Protein AF-A0A9N8ZPD8-F1 (afdb_monomer)

Radius of gyration: 42.62 Å; Cα contacts (8 Å, |Δi|>4): 1650; chains: 1; bounding box: 113×105×129 Å

Foldseek 3Di:
DDDDDDDDDDDDDDDPVVVVVVVVVVVVVPPPPPPPPWDKDKQKDFFPDFQKDWQDKDADQQGWIKTKIFHDPDPQDTAQKIWIWIQGPVRDTQIDIDGDPDDPPFAGAHWDWADAPPFKIWIKGWGDPDPQKIWIWIWIAGNNGDTADIDTPDMANHRWAWDWAAAPPRQLGIKTWDAHPQFHWIKIFRWGADPVRRDIDTPAIDIDAAPPRFTFNEKAKHYALQRWIKIKTFTWHDDDDPDDPDVWFRKTFIWMWIGHSPDRDIDHIFTQDIDDIQWPDKDWQHKDQDLLQAAIKTWIWIDRPQFTDIWIWGDHPQDSYTPPDTLLAPDGGDGQFDHKDAFNLFWIKTWHWDDDPNAIWTQWIWTAGSSNHTDDTGGDPDTASDKDAHPLFQKIWGWDDDRGMIMIIITHDDGNLPACSLQSFSFWHAKVVGAAAEDAQLDFKIKTFGPAAKDAFDWKKWKWWDPPPDIATFWMDQVVPVVAWDADPRNGMIMGTDGSLRRHAAFIKMAMWTRFQSIAGPVRRRTGNIGDPPRRMYHYHQDDPDLPFDAKFKKKFKFDQVLQVVLVPDDLVVNQVLQLVLLQLLCSQSVHDSVQKGKDSDWDWDADPNRTMIMIMIIGGTDPDSSGHGRVSSLVSQQRCLLPVVTGCLCVDPRSVRTHNVRRMGTDDDPCVVCVVVVVVVVVVVVVLVVQLVVCCVVDVPAPSCLSVVLVVLVVVLVVLVCCLVPVLVVDVVCNVVSVVVNVVLLVVQLVVLVVVLVVCCVPDPVSVVCCVVVVVVSVVLSNSSSSPVCSCVSVDDDDD

Nearest PDB structures (foldseek):
  7pqh-assembly1_J  TM=4.451E-01  e=3.833E-07  Saccharomyces cerevisiae
  6q0w-assembly1_B  TM=5.267E-01  e=8.442E+00  Homo sapiens
  6q0r-assembly1_B  TM=5.280E-01  e=9.338E+00  Homo sapiens
  6czi-assembly2_B  TM=2.881E-01  e=3.076E+00  synthetic construct
  6ohh-assembly1_A  TM=2.355E-01  e=6.559E+00  synthetic construct

Structure (mmCIF, N/CA/C/O backbone):
data_AF-A0A9N8ZPD8-F1
#
_entry.id   AF-A0A9N8ZPD8-F1
#
loop_
_atom_site.group_PDB
_atom_site.id
_atom_site.type_symbol
_atom_site.label_atom_id
_atom_site.label_alt_id
_atom_site.label_comp_id
_atom_site.label_asym_id
_atom_site.label_entity_id
_atom_site.label_seq_id
_atom_site.pdbx_PDB_ins_code
_atom_site.Cartn_x
_atom_site.Cartn_y
_atom_site.Cartn_z
_atom_site.occupancy
_atom_site.B_iso_or_equiv
_atom_site.auth_seq_id
_atom_site.auth_comp_id
_atom_site.auth_asym_id
_atom_site.auth_atom_id
_atom_site.pdbx_PDB_model_num
ATOM 1 N N . MET A 1 1 ? 11.590 -72.892 -20.351 1.00 36.62 1 MET A N 1
ATOM 2 C CA . MET A 1 1 ? 12.480 -73.620 -19.419 1.00 36.62 1 MET A CA 1
ATOM 3 C C . MET A 1 1 ? 12.242 -73.082 -18.014 1.00 36.62 1 MET A C 1
ATOM 5 O O . MET A 1 1 ? 12.591 -71.943 -17.748 1.00 36.62 1 MET A O 1
ATOM 9 N N . ARG A 1 2 ? 11.547 -73.841 -17.159 1.00 30.34 2 ARG A N 1
ATOM 10 C CA . ARG A 1 2 ? 11.291 -73.515 -15.745 1.00 30.34 2 ARG A CA 1
ATOM 11 C C . ARG A 1 2 ? 12.077 -74.508 -14.894 1.00 30.34 2 ARG A C 1
ATOM 13 O O . ARG A 1 2 ? 11.834 -75.702 -15.029 1.00 30.34 2 ARG A O 1
ATOM 20 N N . VAL A 1 3 ? 12.937 -74.022 -14.001 1.00 26.94 3 VAL A N 1
ATOM 21 C CA . VAL A 1 3 ? 13.451 -74.791 -12.859 1.00 26.94 3 VAL A CA 1
ATOM 22 C C . VAL A 1 3 ? 13.359 -73.920 -11.604 1.00 26.94 3 VAL A C 1
ATOM 24 O O . VAL A 1 3 ? 13.645 -72.727 -11.633 1.00 26.94 3 VAL A O 1
ATOM 27 N N . ARG A 1 4 ? 12.848 -74.564 -10.551 1.00 30.64 4 ARG A N 1
ATOM 28 C CA . ARG A 1 4 ? 12.542 -74.105 -9.189 1.00 30.64 4 ARG A CA 1
ATOM 29 C C . ARG A 1 4 ? 13.789 -73.694 -8.403 1.00 30.64 4 ARG A C 1
ATOM 31 O O . ARG A 1 4 ? 14.837 -74.294 -8.598 1.00 30.64 4 ARG A O 1
ATOM 38 N N . LEU A 1 5 ? 13.588 -72.882 -7.363 1.00 25.75 5 LEU A N 1
ATOM 39 C CA . LEU A 1 5 ? 14.094 -73.189 -6.018 1.00 25.75 5 LEU A CA 1
ATOM 40 C C . LEU A 1 5 ? 13.160 -72.600 -4.947 1.00 25.75 5 LEU A C 1
ATOM 42 O O . LEU A 1 5 ? 12.393 -71.676 -5.200 1.00 25.75 5 LEU A O 1
ATOM 46 N N . SER A 1 6 ? 13.126 -73.290 -3.816 1.00 31.28 6 SER A N 1
ATOM 47 C CA . SER A 1 6 ? 11.988 -73.542 -2.931 1.00 31.28 6 SER A CA 1
ATOM 48 C C . SER A 1 6 ? 11.927 -72.664 -1.677 1.00 31.28 6 SER A C 1
ATOM 50 O O . SER A 1 6 ? 12.932 -72.130 -1.222 1.00 31.28 6 SER A O 1
ATOM 52 N N . ARG A 1 7 ? 10.712 -72.593 -1.111 1.00 28.14 7 ARG A N 1
ATOM 53 C CA . ARG A 1 7 ? 10.342 -72.029 0.198 1.00 28.14 7 ARG A CA 1
ATOM 54 C C . ARG A 1 7 ? 11.253 -72.503 1.339 1.00 28.14 7 ARG A C 1
ATOM 56 O O . ARG A 1 7 ? 11.492 -73.701 1.462 1.00 28.14 7 ARG A O 1
ATOM 63 N N . LEU A 1 8 ? 11.603 -71.573 2.228 1.00 26.20 8 LEU A N 1
ATOM 64 C CA . LEU A 1 8 ? 11.909 -71.836 3.635 1.00 26.20 8 LEU A CA 1
ATOM 65 C C . LEU A 1 8 ? 10.816 -71.161 4.476 1.00 26.20 8 LEU A C 1
ATOM 67 O O . LEU A 1 8 ? 10.608 -69.953 4.368 1.00 26.20 8 LEU A O 1
ATOM 71 N N . GLU A 1 9 ? 10.094 -71.954 5.263 1.00 33.19 9 GLU A N 1
ATOM 72 C CA . GLU A 1 9 ? 9.182 -71.479 6.304 1.00 33.19 9 GLU A CA 1
ATOM 73 C C . GLU A 1 9 ? 9.997 -71.075 7.541 1.00 33.19 9 GLU A C 1
ATOM 75 O O . GLU A 1 9 ? 10.850 -71.831 8.005 1.00 33.19 9 GLU A O 1
ATOM 80 N N . LEU A 1 10 ? 9.723 -69.888 8.083 1.00 30.73 10 LEU A N 1
ATOM 81 C CA . LEU A 1 10 ? 10.170 -69.442 9.402 1.00 30.73 10 LEU A CA 1
ATOM 82 C C . LEU A 1 10 ? 8.916 -69.117 10.220 1.00 30.73 10 LEU A C 1
ATOM 84 O O . LEU A 1 10 ? 8.065 -68.345 9.778 1.00 30.73 10 LEU A O 1
ATOM 88 N N . GLY A 1 11 ? 8.793 -69.777 11.376 1.00 37.62 11 GLY A N 1
ATOM 89 C CA . GLY A 1 11 ? 7.694 -69.640 12.335 1.00 37.62 11 GLY A CA 1
ATOM 90 C C . GLY A 1 11 ? 7.601 -68.253 12.991 1.00 37.62 11 GLY A C 1
ATOM 91 O O . GLY A 1 11 ? 8.403 -67.364 12.702 1.00 37.62 11 GLY A O 1
ATOM 92 N N . PRO A 1 12 ? 6.603 -68.038 13.866 1.00 41.62 12 PRO A N 1
ATOM 93 C CA . PRO A 1 12 ? 6.151 -66.701 14.227 1.00 41.62 12 PRO A CA 1
ATOM 94 C C . PRO A 1 12 ? 7.115 -66.028 15.215 1.00 41.62 12 PRO A C 1
ATOM 96 O O . PRO A 1 12 ? 7.472 -66.646 16.222 1.00 41.62 12 PRO A O 1
ATOM 99 N N . PRO A 1 13 ? 7.488 -64.749 15.018 1.00 40.81 13 PRO A N 1
ATOM 100 C CA . PRO A 1 13 ? 8.072 -63.967 16.088 1.00 40.81 13 PRO A CA 1
ATOM 101 C C . PRO A 1 13 ? 6.948 -63.538 17.033 1.00 40.81 13 PRO A C 1
ATOM 103 O O . PRO A 1 13 ? 6.089 -62.709 16.736 1.00 40.81 13 PRO A O 1
ATOM 106 N N . SER A 1 14 ? 6.986 -64.217 18.169 1.00 47.78 14 SER A N 1
ATOM 107 C CA . SER A 1 14 ? 6.276 -64.017 19.417 1.00 47.78 14 SER A CA 1
ATOM 108 C C . SER A 1 14 ? 6.206 -62.558 19.871 1.00 47.78 14 SER A C 1
ATOM 110 O O . SER A 1 14 ? 7.134 -61.784 19.651 1.00 47.78 14 SER A O 1
ATOM 112 N N . LEU A 1 15 ? 5.089 -62.255 20.547 1.00 49.75 15 LEU A N 1
ATOM 113 C CA . LEU A 1 15 ? 4.798 -61.308 21.643 1.00 49.75 15 LEU A CA 1
ATOM 114 C C . LEU A 1 15 ? 5.617 -60.008 21.786 1.00 49.75 15 LEU A C 1
ATOM 116 O O . LEU A 1 15 ? 5.052 -58.963 22.088 1.00 49.75 15 LEU A O 1
ATOM 120 N N . PHE A 1 16 ? 6.927 -60.053 21.586 1.00 46.94 16 PHE A N 1
ATOM 121 C CA . PHE A 1 16 ? 7.854 -58.937 21.682 1.00 46.94 16 PHE A CA 1
ATOM 122 C C . PHE A 1 16 ? 7.526 -57.822 20.683 1.00 46.94 16 PHE A C 1
ATOM 124 O O . PHE A 1 16 ? 7.491 -56.659 21.071 1.00 46.94 16 PHE A O 1
ATOM 131 N N . PHE A 1 17 ? 7.192 -58.162 19.431 1.00 49.16 17 PHE A N 1
ATOM 132 C CA . PHE A 1 17 ? 6.777 -57.165 18.432 1.00 49.16 17 PHE A CA 1
ATOM 133 C C . PHE A 1 17 ? 5.421 -56.538 18.762 1.00 49.16 17 PHE A C 1
ATOM 135 O O . PHE A 1 17 ? 5.242 -55.340 18.571 1.00 49.16 17 PHE A O 1
ATOM 142 N N . SER A 1 18 ? 4.484 -57.314 19.311 1.00 52.94 18 SER A N 1
ATOM 143 C CA . SER A 1 18 ? 3.179 -56.802 19.739 1.00 52.94 18 SER A CA 1
ATOM 144 C C . SER A 1 18 ? 3.307 -55.872 20.946 1.00 52.94 18 SER A C 1
ATOM 146 O O . SER A 1 18 ? 2.656 -54.834 20.979 1.00 52.94 18 SER A O 1
ATOM 148 N N . ILE A 1 19 ? 4.187 -56.190 21.901 1.00 55.28 19 ILE A N 1
ATOM 149 C CA . ILE A 1 19 ? 4.469 -55.323 23.052 1.00 55.28 19 ILE A CA 1
ATOM 150 C C . ILE A 1 19 ? 5.167 -54.040 22.594 1.00 55.28 19 ILE A C 1
ATOM 152 O O . ILE A 1 19 ? 4.773 -52.972 23.042 1.00 55.28 19 ILE A O 1
ATOM 156 N N . LEU A 1 20 ? 6.121 -54.114 21.657 1.00 48.66 20 LEU A N 1
ATOM 157 C CA . LEU A 1 20 ? 6.796 -52.929 21.112 1.00 48.66 20 LEU A CA 1
ATOM 158 C C . LEU A 1 20 ? 5.846 -52.026 20.315 1.00 48.66 20 LEU A C 1
ATOM 160 O O . LEU A 1 20 ? 5.949 -50.807 20.384 1.00 48.66 20 LEU A O 1
ATOM 164 N N . PHE A 1 21 ? 4.891 -52.609 19.587 1.00 54.03 21 PHE A N 1
ATOM 165 C CA . PHE A 1 21 ? 3.888 -51.843 18.846 1.00 54.03 21 PHE A CA 1
ATOM 166 C C . PHE A 1 21 ? 2.855 -51.203 19.781 1.00 54.03 21 PHE A C 1
ATOM 168 O O . PHE A 1 21 ? 2.444 -50.070 19.553 1.00 54.03 21 PHE A O 1
ATOM 175 N N . ILE A 1 22 ? 2.472 -51.890 20.863 1.00 54.09 22 ILE A N 1
ATOM 176 C CA . ILE A 1 22 ? 1.556 -51.359 21.881 1.00 54.09 22 ILE A CA 1
ATOM 177 C C . ILE A 1 22 ? 2.241 -50.275 22.723 1.00 54.09 22 ILE A C 1
ATOM 179 O O . ILE A 1 22 ? 1.609 -49.262 23.004 1.00 54.09 22 ILE A O 1
ATOM 183 N N . THR A 1 23 ? 3.525 -50.411 23.073 1.00 52.28 23 THR A N 1
ATOM 184 C CA . THR A 1 23 ? 4.271 -49.351 23.775 1.00 52.28 23 THR A CA 1
ATOM 185 C C . THR A 1 23 ? 4.553 -48.154 22.871 1.00 52.28 23 THR A C 1
ATOM 187 O O . THR A 1 23 ? 4.427 -47.022 23.330 1.00 52.28 23 THR A O 1
ATOM 190 N N . PHE A 1 24 ? 4.831 -48.369 21.580 1.00 46.12 24 PHE A N 1
ATOM 191 C CA . PHE A 1 24 ? 4.971 -47.284 20.605 1.00 46.12 24 PHE A CA 1
ATOM 192 C C . PHE A 1 24 ? 3.630 -46.566 20.360 1.00 46.12 24 PHE A C 1
ATOM 194 O O . PHE A 1 24 ? 3.577 -45.337 20.368 1.00 46.12 24 PHE A O 1
ATOM 201 N N . ALA A 1 25 ? 2.520 -47.305 20.261 1.00 49.53 25 ALA A N 1
ATOM 202 C CA . ALA A 1 25 ? 1.178 -46.732 20.144 1.00 49.53 25 ALA A CA 1
ATOM 203 C C . ALA A 1 25 ? 0.731 -46.002 21.426 1.00 49.53 25 ALA A C 1
ATOM 205 O O . ALA A 1 25 ? 0.172 -44.915 21.335 1.00 49.53 25 ALA A O 1
ATOM 206 N N . LEU A 1 26 ? 1.033 -46.526 22.620 1.00 43.75 26 LEU A N 1
ATOM 207 C CA . LEU A 1 26 ? 0.770 -45.834 23.890 1.00 43.75 26 LEU A CA 1
ATOM 208 C C . LEU A 1 26 ? 1.655 -44.592 24.063 1.00 43.75 26 LEU A C 1
ATOM 210 O O . LEU A 1 26 ? 1.178 -43.595 24.595 1.00 43.75 26 LEU A O 1
ATOM 214 N N . SER A 1 27 ? 2.892 -44.589 23.549 1.00 39.44 27 SER A N 1
ATOM 215 C CA . SER A 1 27 ? 3.738 -43.384 23.545 1.00 39.44 27 SER A CA 1
ATOM 216 C C . SER A 1 27 ? 3.242 -42.288 22.594 1.00 39.44 27 SER A C 1
ATOM 218 O O . SER A 1 27 ? 3.493 -41.115 22.843 1.00 39.44 27 SER A O 1
ATOM 220 N N . LEU A 1 28 ? 2.467 -42.644 21.561 1.00 40.84 28 LEU A N 1
ATOM 221 C CA . LEU A 1 28 ? 1.775 -41.682 20.693 1.00 40.84 28 LEU A CA 1
ATOM 222 C C . LEU A 1 28 ? 0.504 -41.096 21.341 1.00 40.84 28 LEU A C 1
ATOM 224 O O . LEU A 1 28 ? 0.082 -40.011 20.954 1.00 40.84 28 LEU A O 1
ATOM 228 N N . PHE A 1 29 ? -0.076 -41.766 22.347 1.00 41.91 29 PHE A N 1
ATOM 229 C CA . PHE A 1 29 ? -1.238 -41.280 23.113 1.00 41.91 29 PHE A CA 1
ATOM 230 C C . PHE A 1 29 ? -0.878 -40.589 24.439 1.00 41.91 29 PHE A C 1
ATOM 232 O O . PHE A 1 29 ? -1.744 -39.970 25.054 1.00 41.91 29 PHE A O 1
ATOM 239 N N . ILE A 1 30 ? 0.391 -40.636 24.859 1.00 35.25 30 ILE A N 1
ATOM 240 C CA . ILE A 1 30 ? 0.944 -39.835 25.964 1.00 35.25 30 ILE A CA 1
ATOM 241 C C . ILE A 1 30 ? 1.937 -38.824 25.378 1.00 35.25 30 ILE A C 1
ATOM 243 O O . ILE A 1 30 ? 3.086 -38.716 25.792 1.00 35.25 30 ILE A O 1
ATOM 247 N N . ILE A 1 31 ? 1.493 -38.061 24.384 1.00 34.91 31 ILE A N 1
ATOM 248 C CA . ILE A 1 31 ? 1.973 -36.690 24.271 1.00 34.91 31 ILE A CA 1
ATOM 249 C C . ILE A 1 31 ? 0.993 -35.927 25.160 1.00 34.91 31 ILE A C 1
ATOM 251 O O . ILE A 1 31 ? -0.181 -35.842 24.789 1.00 34.91 31 ILE A O 1
ATOM 255 N N . PRO A 1 32 ? 1.393 -35.419 26.344 1.00 31.58 32 PRO A N 1
ATOM 256 C CA . PRO A 1 32 ? 0.603 -34.361 26.942 1.00 31.58 32 PRO A CA 1
ATOM 257 C C . PRO A 1 32 ? 0.489 -33.327 25.834 1.00 31.58 32 PRO A C 1
ATOM 259 O O . PRO A 1 32 ? 1.522 -32.892 25.322 1.00 31.58 32 PRO A O 1
ATOM 262 N N . SER A 1 33 ? -0.734 -32.999 25.406 1.00 32.78 33 SER A N 1
ATOM 263 C CA . SER A 1 33 ? -0.960 -31.769 24.666 1.00 32.78 33 SER A CA 1
ATOM 264 C C . SER A 1 33 ? -0.188 -30.721 25.442 1.00 32.78 33 SER A C 1
ATOM 266 O O . SER A 1 33 ? -0.536 -30.436 26.589 1.00 32.78 33 SER A O 1
ATOM 268 N N . ALA A 1 34 ? 0.938 -30.279 24.889 1.00 32.41 34 ALA A N 1
ATOM 269 C CA . ALA A 1 34 ? 1.676 -29.190 25.464 1.00 32.41 34 ALA A CA 1
ATOM 270 C C . ALA A 1 34 ? 0.713 -28.019 25.315 1.00 32.41 34 ALA A C 1
ATOM 272 O O . ALA A 1 34 ? 0.643 -27.392 24.261 1.00 32.41 34 ALA A O 1
ATOM 273 N N . GLU A 1 35 ? -0.114 -27.790 26.338 1.00 33.53 35 GLU A N 1
ATOM 274 C CA . GLU A 1 35 ? -0.569 -26.455 26.654 1.00 33.53 35 GLU A CA 1
ATOM 275 C C . GLU A 1 35 ? 0.721 -25.657 26.659 1.00 33.53 35 GLU A C 1
ATOM 277 O O . GLU A 1 35 ? 1.582 -25.848 27.523 1.00 33.53 35 GLU A O 1
ATOM 282 N N . ALA A 1 36 ? 0.935 -24.900 25.583 1.00 32.44 36 ALA A N 1
ATOM 283 C CA . ALA A 1 36 ? 2.053 -23.998 25.488 1.00 32.44 36 ALA A CA 1
ATOM 284 C C . ALA A 1 36 ? 1.974 -23.146 26.751 1.00 32.44 36 ALA A C 1
ATOM 286 O O . ALA A 1 36 ? 1.041 -22.358 26.898 1.00 32.44 36 ALA A O 1
ATOM 287 N N . GLN A 1 37 ? 2.887 -23.373 27.698 1.00 34.31 37 GLN A N 1
ATOM 288 C CA . GLN A 1 37 ? 3.014 -22.512 28.859 1.00 34.31 37 GLN A CA 1
ATOM 289 C C . GLN A 1 37 ? 3.283 -21.117 28.303 1.00 34.31 37 GLN A C 1
ATOM 291 O O . GLN A 1 37 ? 4.352 -20.833 27.763 1.00 34.31 37 GLN A O 1
ATOM 296 N N . SER A 1 38 ? 2.252 -20.278 28.332 1.00 46.00 38 SER A N 1
ATOM 297 C CA . SER A 1 38 ? 2.315 -18.900 27.883 1.00 46.00 38 SER A CA 1
ATOM 298 C C . SER A 1 38 ? 3.192 -18.151 28.878 1.00 46.00 38 SER A C 1
ATOM 300 O O . SER A 1 38 ? 2.775 -17.903 30.010 1.00 46.00 38 SER A O 1
ATOM 302 N N . TYR A 1 39 ? 4.421 -17.831 28.488 1.00 53.97 39 TYR A N 1
ATOM 303 C CA . TYR A 1 39 ? 5.258 -16.939 29.276 1.00 53.97 39 TYR A CA 1
ATOM 304 C C . TYR A 1 39 ? 4.695 -15.520 29.171 1.00 53.97 39 TYR A C 1
ATOM 306 O O . TYR A 1 39 ? 4.572 -14.985 28.067 1.00 53.97 39 TYR A O 1
ATOM 314 N N . ASP A 1 40 ? 4.368 -14.918 30.314 1.00 65.44 40 ASP A N 1
ATOM 315 C CA . ASP A 1 40 ? 4.117 -13.481 30.393 1.00 65.44 40 ASP A CA 1
ATOM 316 C C . ASP A 1 40 ? 5.395 -12.748 29.989 1.00 65.44 40 ASP A C 1
ATOM 318 O O . ASP A 1 40 ? 6.450 -12.920 30.606 1.00 65.44 40 ASP A O 1
ATOM 322 N N . TYR A 1 41 ? 5.312 -11.924 28.948 1.00 82.31 41 TYR A N 1
ATOM 323 C CA . TYR A 1 41 ? 6.420 -11.056 28.581 1.00 82.31 41 TYR A CA 1
ATOM 324 C C . TYR A 1 41 ? 6.251 -9.713 29.287 1.00 82.31 41 TYR A C 1
ATOM 326 O O . TYR A 1 41 ? 5.265 -9.006 29.062 1.00 82.31 41 TYR A O 1
ATOM 334 N N . LYS A 1 42 ? 7.217 -9.372 30.145 1.00 87.06 42 LYS A N 1
ATOM 335 C CA . LYS A 1 42 ? 7.232 -8.142 30.942 1.00 87.06 42 LYS A CA 1
ATOM 336 C C . LYS A 1 42 ? 8.406 -7.262 30.529 1.00 87.06 42 LYS A C 1
ATOM 338 O O . LYS A 1 42 ? 9.562 -7.619 30.745 1.00 87.06 42 LYS A O 1
ATOM 343 N N . LEU A 1 43 ? 8.097 -6.094 29.971 1.00 88.06 43 LEU A N 1
ATOM 344 C CA . LEU A 1 43 ? 9.066 -5.033 29.706 1.00 88.06 43 LEU A CA 1
ATOM 345 C C . LEU A 1 43 ? 8.998 -4.006 30.835 1.00 88.06 43 LEU A C 1
ATOM 347 O O . LEU A 1 43 ? 7.949 -3.394 31.018 1.00 88.06 43 LEU A O 1
ATOM 351 N N . THR A 1 44 ? 10.106 -3.780 31.538 1.00 89.00 44 THR A N 1
ATOM 352 C CA . THR A 1 44 ? 10.208 -2.776 32.610 1.00 89.00 44 THR A CA 1
ATOM 353 C C . THR A 1 44 ? 11.038 -1.579 32.152 1.00 89.00 44 THR A C 1
ATOM 355 O O . THR A 1 44 ? 12.108 -1.750 31.569 1.00 89.00 44 THR A O 1
ATOM 358 N N . HIS A 1 45 ? 10.576 -0.366 32.453 1.00 88.06 45 HIS A N 1
ATOM 359 C CA . HIS A 1 45 ? 11.279 0.882 32.171 1.00 88.06 45 HIS A CA 1
ATOM 360 C C . HIS A 1 45 ? 11.354 1.762 33.423 1.00 88.06 45 HIS A C 1
ATOM 362 O O . HIS A 1 45 ? 10.353 1.986 34.107 1.00 88.06 45 HIS A O 1
ATOM 368 N N . ASN A 1 46 ? 12.549 2.281 33.707 1.00 88.38 46 ASN A N 1
ATOM 369 C CA . ASN A 1 46 ? 12.770 3.213 34.810 1.00 88.38 46 ASN A CA 1
ATOM 370 C C . ASN A 1 46 ? 12.409 4.625 34.366 1.00 88.38 46 ASN A C 1
ATOM 372 O O . ASN A 1 46 ? 12.970 5.138 33.398 1.00 88.38 46 ASN A O 1
ATOM 376 N N . GLU A 1 47 ? 11.491 5.257 35.087 1.00 87.88 47 GLU A N 1
ATOM 377 C CA . GLU A 1 47 ? 10.963 6.557 34.707 1.00 87.88 47 GLU A CA 1
ATOM 378 C C . GLU A 1 47 ? 11.742 7.667 35.436 1.00 87.88 47 GLU A C 1
ATOM 380 O O . GLU A 1 47 ? 11.727 7.716 36.668 1.00 87.88 47 GLU A O 1
ATOM 385 N N . PRO A 1 48 ? 12.426 8.584 34.722 1.00 84.56 48 PRO A N 1
ATOM 386 C CA . PRO A 1 48 ? 13.207 9.650 35.358 1.00 84.56 48 PRO A CA 1
ATOM 387 C C . PRO A 1 48 ? 12.349 10.631 36.168 1.00 84.56 48 PRO A C 1
ATOM 389 O O . PRO A 1 48 ? 12.860 11.311 37.055 1.00 84.56 48 PRO A O 1
ATOM 392 N N . THR A 1 49 ? 11.052 10.739 35.860 1.00 83.69 49 THR A N 1
ATOM 393 C CA . THR A 1 49 ? 10.117 11.615 36.575 1.00 83.69 49 THR A CA 1
ATOM 394 C C . THR A 1 49 ? 9.205 10.797 37.484 1.00 83.69 49 THR A C 1
ATOM 396 O O . THR A 1 49 ? 8.450 9.949 37.019 1.00 83.69 49 THR A O 1
ATOM 399 N N . THR A 1 50 ? 9.211 11.092 38.782 1.00 84.69 50 THR A N 1
ATOM 400 C CA . THR A 1 50 ? 8.350 10.408 39.755 1.00 84.69 50 THR A CA 1
ATOM 401 C C . THR A 1 50 ? 6.925 10.971 39.777 1.00 84.69 50 THR A C 1
ATOM 403 O O . THR A 1 50 ? 6.681 12.145 39.473 1.00 84.69 50 THR A O 1
ATOM 406 N N . GLY A 1 51 ? 5.966 10.125 40.164 1.00 83.44 51 GLY A N 1
ATOM 407 C CA . GLY A 1 51 ? 4.559 10.510 40.325 1.00 83.44 51 GLY A CA 1
ATOM 408 C C . GLY A 1 51 ? 3.783 10.672 39.014 1.00 83.44 51 GLY A C 1
ATOM 409 O O . GLY A 1 51 ? 2.775 11.374 38.994 1.00 83.44 51 GLY A O 1
ATOM 410 N N . LEU A 1 52 ? 4.248 10.065 37.918 1.00 86.56 52 LEU A N 1
ATOM 411 C CA . LEU A 1 52 ? 3.489 10.004 36.670 1.00 86.56 52 LEU A CA 1
ATOM 412 C C . LEU A 1 52 ? 2.402 8.924 36.734 1.00 86.56 52 LEU A C 1
ATOM 414 O O . LEU A 1 52 ? 2.578 7.861 37.325 1.00 86.56 52 LEU A O 1
ATOM 418 N N . THR A 1 53 ? 1.277 9.212 36.088 1.00 85.69 53 THR A N 1
ATOM 419 C CA . THR A 1 53 ? 0.131 8.308 35.920 1.00 85.69 53 THR A CA 1
ATOM 420 C C . THR A 1 53 ? -0.206 8.192 34.443 1.00 85.69 53 THR A C 1
ATOM 422 O O . THR A 1 53 ? 0.102 9.099 33.665 1.00 85.69 53 THR A O 1
ATOM 425 N N . ILE A 1 54 ? -0.829 7.090 34.039 1.00 86.44 54 ILE A N 1
ATOM 426 C CA . ILE A 1 54 ? -1.233 6.908 32.648 1.00 86.44 54 ILE A CA 1
ATOM 427 C C . ILE A 1 54 ? -2.398 7.846 32.303 1.00 86.44 54 ILE A C 1
ATOM 429 O O . ILE A 1 54 ? -3.365 7.964 33.054 1.00 86.44 54 ILE A O 1
ATOM 433 N N . ALA A 1 55 ? -2.263 8.578 31.198 1.00 85.31 55 ALA A N 1
ATOM 434 C CA . ALA A 1 55 ? -3.318 9.417 30.643 1.00 85.31 55 ALA A CA 1
ATOM 435 C C . ALA A 1 55 ? -4.160 8.611 29.655 1.00 85.31 55 ALA A C 1
ATOM 437 O O . ALA A 1 55 ? -5.374 8.559 29.805 1.00 85.31 55 ALA A O 1
ATOM 438 N N . ASP A 1 56 ? -3.488 7.981 28.693 1.00 88.12 56 ASP A N 1
ATOM 439 C CA . ASP A 1 56 ? -4.063 7.064 27.714 1.00 88.12 56 ASP A CA 1
ATOM 440 C C . ASP A 1 56 ? -2.944 6.236 27.061 1.00 88.12 56 ASP A C 1
ATOM 442 O O . ASP A 1 56 ? -1.761 6.579 27.175 1.00 88.12 56 ASP A O 1
ATOM 446 N N . ALA A 1 57 ? -3.291 5.134 26.400 1.00 89.31 57 ALA A N 1
ATOM 447 C CA . ALA A 1 57 ? -2.345 4.314 25.665 1.00 89.31 57 ALA A CA 1
ATOM 448 C C . ALA A 1 57 ? -3.026 3.447 24.609 1.00 89.31 57 ALA A C 1
ATOM 450 O O . ALA A 1 57 ? -4.169 3.010 24.731 1.00 89.31 57 ALA A O 1
ATOM 451 N N . THR A 1 58 ? -2.267 3.146 23.569 1.00 88.56 58 THR A N 1
ATOM 452 C CA . THR A 1 58 ? -2.752 2.476 22.368 1.00 88.56 58 THR A CA 1
ATOM 453 C C . THR A 1 58 ? -1.602 1.716 21.709 1.00 88.56 58 THR A C 1
ATOM 455 O O . THR A 1 58 ? -0.441 1.897 22.076 1.00 88.56 58 THR A O 1
ATOM 458 N N . ALA A 1 59 ? -1.907 0.847 20.753 1.00 87.25 59 ALA A N 1
ATOM 459 C CA . ALA A 1 59 ? -0.906 0.089 20.013 1.00 87.25 59 ALA A CA 1
ATOM 460 C C . ALA A 1 59 ? -1.187 0.150 18.507 1.00 87.25 59 ALA A C 1
ATOM 462 O O . ALA A 1 59 ? -2.339 0.277 18.086 1.00 87.25 59 ALA A O 1
ATOM 463 N N . ASP A 1 60 ? -0.123 0.085 17.712 1.00 83.12 60 ASP A N 1
ATOM 464 C CA . ASP A 1 60 ? -0.160 0.063 16.251 1.00 83.12 60 ASP A CA 1
ATOM 465 C C . ASP A 1 60 ? -0.130 -1.373 15.698 1.00 83.12 60 ASP A C 1
ATOM 467 O O . ASP A 1 60 ? 0.146 -2.338 16.415 1.00 83.12 60 ASP A O 1
ATOM 471 N N . LEU A 1 61 ? -0.402 -1.516 14.399 1.00 76.62 61 LEU A N 1
ATOM 472 C CA . LEU A 1 61 ? -0.427 -2.793 13.674 1.00 76.62 61 LEU A CA 1
ATOM 473 C C . LEU A 1 61 ? 0.925 -3.522 13.657 1.00 76.62 61 LEU A C 1
ATOM 475 O O . LEU A 1 61 ? 0.964 -4.747 13.523 1.00 76.62 61 LEU A O 1
ATOM 479 N N . ASP A 1 62 ? 2.031 -2.786 13.764 1.00 76.31 62 ASP A N 1
ATOM 480 C CA . ASP A 1 62 ? 3.385 -3.344 13.793 1.00 76.31 62 ASP A CA 1
ATOM 481 C C . ASP A 1 62 ? 3.814 -3.827 15.192 1.00 76.31 62 ASP A C 1
ATOM 483 O O . ASP A 1 62 ? 4.871 -4.442 15.325 1.00 76.31 62 ASP A O 1
ATOM 487 N N . GLY A 1 63 ? 2.983 -3.601 16.218 1.00 80.88 63 GLY A N 1
ATOM 488 C CA . GLY A 1 63 ? 3.279 -3.905 17.619 1.00 80.88 63 GLY A CA 1
ATOM 489 C C . GLY A 1 63 ? 3.872 -2.730 18.403 1.00 80.88 63 GLY A C 1
ATOM 490 O O . GLY A 1 63 ? 4.135 -2.874 19.596 1.00 80.88 63 GLY A O 1
ATOM 491 N N . THR A 1 64 ? 4.059 -1.562 17.778 1.00 87.56 64 THR A N 1
ATOM 492 C CA . THR A 1 64 ? 4.479 -0.347 18.480 1.00 87.56 64 THR A CA 1
ATOM 493 C C . THR A 1 64 ? 3.424 0.038 19.513 1.00 87.56 64 THR A C 1
ATOM 495 O O . THR A 1 64 ? 2.264 0.256 19.171 1.00 87.56 64 THR A O 1
ATOM 498 N N . THR A 1 65 ? 3.817 0.162 20.779 1.00 90.69 65 THR A N 1
ATOM 499 C CA . THR A 1 65 ? 2.925 0.605 21.859 1.00 90.69 65 THR A CA 1
ATOM 500 C C . THR A 1 65 ? 3.216 2.052 22.204 1.00 90.69 65 THR A C 1
ATOM 502 O O . THR A 1 65 ? 4.366 2.426 22.416 1.00 90.69 65 THR A O 1
ATOM 505 N N . ILE A 1 66 ? 2.179 2.876 22.289 1.00 91.25 66 ILE A N 1
ATOM 506 C CA . ILE A 1 66 ? 2.290 4.270 22.699 1.00 91.25 66 ILE A CA 1
ATOM 507 C C . ILE A 1 66 ? 1.590 4.455 24.030 1.00 91.25 66 ILE A C 1
ATOM 509 O O . ILE A 1 66 ? 0.395 4.201 24.152 1.00 91.25 66 ILE A O 1
ATOM 513 N N . VAL A 1 67 ? 2.340 4.951 25.008 1.00 91.56 67 VAL A N 1
ATOM 514 C CA . VAL A 1 67 ? 1.849 5.297 26.337 1.00 91.56 67 VAL A CA 1
ATOM 515 C C . VAL A 1 67 ? 2.012 6.798 26.538 1.00 91.56 67 VAL A C 1
ATOM 517 O O . VAL A 1 67 ? 3.122 7.329 26.480 1.00 91.56 67 VAL A O 1
ATOM 520 N N . CYS A 1 68 ? 0.905 7.492 26.786 1.00 89.88 68 CYS A N 1
ATOM 521 C CA . CYS A 1 68 ? 0.903 8.895 27.170 1.00 89.88 68 CYS A CA 1
ATOM 522 C C . CYS A 1 68 ? 0.735 8.989 28.688 1.00 89.88 68 CYS A C 1
ATOM 524 O O . CYS A 1 68 ? -0.283 8.570 29.237 1.00 89.88 68 CYS A O 1
ATOM 526 N N . LEU A 1 69 ? 1.728 9.546 29.379 1.00 89.25 69 LEU A N 1
ATOM 527 C CA . LEU A 1 69 ? 1.708 9.746 30.825 1.00 89.25 69 LEU A CA 1
ATOM 528 C C . LEU A 1 69 ? 1.486 11.223 31.169 1.00 89.25 69 LEU A C 1
ATOM 530 O O . LEU A 1 69 ? 1.871 12.130 30.425 1.00 89.25 69 LEU A O 1
ATOM 534 N N . LYS A 1 70 ? 0.900 11.461 32.342 1.00 86.00 70 LYS A N 1
ATOM 535 C CA . LYS A 1 70 ? 0.604 12.788 32.889 1.00 86.00 70 LYS A CA 1
ATOM 536 C C . LYS A 1 70 ? 0.982 12.873 34.361 1.00 86.00 70 LYS A C 1
ATOM 538 O O . LYS A 1 70 ? 0.935 11.876 35.085 1.00 86.00 70 LYS A O 1
ATOM 543 N N . LYS A 1 71 ? 1.299 14.083 34.823 1.00 86.19 71 LYS A N 1
ATOM 544 C CA . LYS A 1 71 ? 1.531 14.358 36.246 1.00 86.19 71 LYS A CA 1
ATOM 545 C C . LYS A 1 71 ? 0.263 14.935 36.885 1.00 86.19 71 LYS A C 1
ATOM 547 O O . LYS A 1 71 ? -0.073 16.074 36.563 1.00 86.19 71 LYS A O 1
ATOM 552 N N . PRO A 1 72 ? -0.451 14.208 37.759 1.00 80.00 72 PRO A N 1
ATOM 553 C CA . PRO A 1 72 ? -1.673 14.710 38.383 1.00 80.00 72 PRO A CA 1
ATOM 554 C C . PRO A 1 72 ? -1.374 15.911 39.301 1.00 80.00 72 PRO A C 1
ATOM 556 O O . PRO A 1 72 ? -0.400 15.899 40.050 1.00 80.00 72 PRO A O 1
ATOM 559 N N . LEU A 1 73 ? -2.206 16.955 39.231 1.00 75.94 73 LEU A N 1
ATOM 560 C CA . LEU A 1 73 ? -2.299 18.039 40.223 1.00 75.94 73 LEU A CA 1
ATOM 561 C C . LEU A 1 73 ? -3.352 17.704 41.286 1.00 75.94 73 LEU A C 1
ATOM 563 O O . LEU A 1 73 ? -3.132 17.915 42.473 1.00 75.94 73 LEU A O 1
ATOM 567 N N . ASN A 1 74 ? -4.503 17.190 40.853 1.00 71.94 74 ASN A N 1
ATOM 568 C CA . ASN A 1 74 ? -5.594 16.713 41.696 1.00 71.94 74 ASN A CA 1
ATOM 569 C C . ASN A 1 74 ? -6.330 15.561 40.977 1.00 71.94 74 ASN A C 1
ATOM 571 O O . ASN A 1 74 ? -5.896 15.115 39.915 1.00 71.94 74 ASN A O 1
ATOM 575 N N . LYS A 1 75 ? -7.452 15.088 41.537 1.00 63.09 75 LYS A N 1
ATOM 576 C CA . LYS A 1 75 ? -8.218 13.953 40.985 1.00 63.09 75 LYS A CA 1
ATOM 577 C C . LYS A 1 75 ? -8.719 14.154 39.546 1.00 63.09 75 LYS A C 1
ATOM 579 O O . LYS A 1 75 ? -8.921 13.171 38.848 1.00 63.09 75 LYS A O 1
ATOM 584 N N . GLN A 1 76 ? -8.949 15.391 39.108 1.00 62.47 76 GLN A N 1
ATOM 585 C CA . GLN A 1 76 ? -9.534 15.691 37.793 1.00 62.47 76 GLN A CA 1
ATOM 586 C C . GLN A 1 76 ? -8.542 16.343 36.826 1.00 62.47 76 GLN A C 1
ATOM 588 O O . GLN A 1 76 ? -8.796 16.398 35.625 1.00 62.47 76 GLN A O 1
ATOM 593 N N . CYS A 1 77 ? -7.401 16.821 37.326 1.00 68.75 77 CYS A N 1
ATOM 594 C CA . CYS A 1 77 ? -6.528 17.694 36.564 1.00 68.75 77 CYS A CA 1
ATOM 595 C C . CYS A 1 77 ? -5.036 17.273 36.743 1.00 68.75 77 CYS A C 1
ATOM 597 O O . CYS A 1 77 ? -4.573 17.111 37.862 1.00 68.75 77 CYS A O 1
ATOM 599 N N . SER A 1 78 ? -4.241 17.155 35.663 1.00 74.44 78 SER A N 1
ATOM 600 C CA . SER A 1 78 ? -2.772 17.007 35.530 1.00 74.44 78 SER A CA 1
ATOM 601 C C . SER A 1 78 ? -1.975 18.141 34.830 1.00 74.44 78 SER A C 1
ATOM 603 O O . SER A 1 78 ? -2.378 18.596 33.771 1.00 74.44 78 SER A O 1
ATOM 605 N N . VAL A 1 79 ? -0.783 18.505 35.309 1.00 77.25 79 VAL A N 1
ATOM 606 C CA . VAL A 1 79 ? 0.106 19.531 34.706 1.00 77.25 79 VAL A CA 1
ATOM 607 C C . VAL A 1 79 ? 0.147 19.468 33.165 1.00 77.25 79 VAL A C 1
ATOM 609 O O . VAL A 1 79 ? 0.239 18.378 32.612 1.00 77.25 79 VAL A O 1
ATOM 612 N N . ASN A 1 80 ? 0.194 20.620 32.474 1.00 78.62 80 ASN A N 1
ATOM 613 C CA . ASN A 1 80 ? 0.207 20.729 30.995 1.00 78.62 80 ASN A CA 1
ATOM 614 C C . ASN A 1 80 ? 1.372 20.000 30.281 1.00 78.62 80 ASN A C 1
ATOM 616 O O . ASN A 1 80 ? 1.442 20.035 29.050 1.00 78.62 80 ASN A O 1
ATOM 620 N N . ASN A 1 81 ? 2.299 19.392 31.025 1.00 84.69 81 ASN A N 1
ATOM 621 C CA . ASN A 1 81 ? 3.390 18.583 30.496 1.00 84.69 81 ASN A CA 1
ATOM 622 C C . ASN A 1 81 ? 2.955 17.116 30.415 1.00 84.69 81 ASN A C 1
ATOM 624 O O . ASN A 1 81 ? 2.633 16.498 31.433 1.00 84.69 81 ASN A O 1
ATOM 628 N N . PHE A 1 82 ? 3.027 16.562 29.210 1.00 86.69 82 PHE A N 1
ATOM 629 C CA . PHE A 1 82 ? 2.753 15.163 28.917 1.00 86.69 82 PHE A CA 1
ATOM 630 C C . PHE A 1 82 ? 4.029 14.453 28.501 1.00 86.69 82 PHE A C 1
ATOM 632 O O . PHE A 1 82 ? 4.920 15.034 27.876 1.00 86.69 82 PHE A O 1
ATOM 639 N N . TYR A 1 83 ? 4.105 13.182 28.866 1.00 89.88 83 TYR A N 1
ATOM 640 C CA . TYR A 1 83 ? 5.287 12.358 28.694 1.00 89.88 83 TYR A CA 1
ATOM 641 C C . TYR A 1 83 ? 4.912 11.191 27.788 1.00 89.88 83 TYR A C 1
ATOM 643 O O . TYR A 1 83 ? 4.177 10.291 28.189 1.00 89.88 83 TYR A O 1
ATOM 651 N N . LEU A 1 84 ? 5.393 11.228 26.550 1.00 91.12 84 LEU A N 1
ATOM 652 C CA . LEU A 1 84 ? 5.136 10.201 25.552 1.00 91.12 84 LEU A CA 1
ATOM 653 C C . LEU A 1 84 ? 6.208 9.121 25.636 1.00 91.12 84 LEU A C 1
ATOM 655 O O . LEU A 1 84 ? 7.407 9.414 25.608 1.00 91.12 84 LEU A O 1
ATOM 659 N N . ARG A 1 85 ? 5.790 7.867 25.734 1.00 92.31 85 ARG A N 1
ATOM 660 C CA . ARG A 1 85 ? 6.668 6.702 25.657 1.00 92.31 85 ARG A CA 1
ATOM 661 C C . ARG A 1 85 ? 6.221 5.874 24.465 1.00 92.31 85 ARG A C 1
ATOM 663 O O . ARG A 1 85 ? 5.120 5.332 24.470 1.00 92.31 85 ARG A O 1
ATOM 670 N N . VAL A 1 86 ? 7.059 5.820 23.438 1.00 92.38 86 VAL A N 1
ATOM 671 C CA . VAL A 1 86 ? 6.837 4.975 22.263 1.00 92.38 86 VAL A CA 1
ATOM 672 C C . VAL A 1 86 ? 7.737 3.758 22.395 1.00 92.38 86 VAL A C 1
ATOM 674 O O . VAL A 1 86 ? 8.959 3.879 22.355 1.00 92.38 86 VAL A O 1
ATOM 677 N N . ILE A 1 87 ? 7.130 2.595 22.588 1.00 91.75 87 ILE A N 1
ATOM 678 C CA . ILE A 1 87 ? 7.802 1.306 22.684 1.00 91.75 87 ILE A CA 1
ATOM 679 C C . ILE A 1 87 ? 7.743 0.649 21.309 1.00 91.75 87 ILE A C 1
ATOM 681 O O . ILE A 1 87 ? 6.674 0.240 20.863 1.00 91.75 87 ILE A O 1
ATOM 685 N N . LEU A 1 88 ? 8.885 0.562 20.633 1.00 89.00 88 LEU A N 1
ATOM 686 C CA . LEU A 1 88 ? 8.999 -0.099 19.335 1.00 89.00 88 LEU A CA 1
ATOM 687 C C . LEU A 1 88 ? 8.951 -1.634 19.483 1.00 89.00 88 LEU A C 1
ATOM 689 O O . LEU A 1 88 ? 9.288 -2.149 20.552 1.00 89.00 88 LEU A O 1
ATOM 693 N N . PRO A 1 89 ? 8.645 -2.393 18.411 1.00 83.81 89 PRO A N 1
ATOM 694 C CA . PRO A 1 89 ? 8.565 -3.860 18.460 1.00 83.81 89 PRO A CA 1
ATOM 695 C C . PRO A 1 89 ? 9.866 -4.558 18.891 1.00 83.81 89 PRO A C 1
ATOM 697 O O . PRO A 1 89 ? 9.849 -5.692 19.357 1.00 83.81 89 PRO A O 1
ATOM 700 N N . ASN A 1 90 ? 11.009 -3.879 18.762 1.00 83.69 90 ASN A N 1
ATOM 701 C CA . ASN A 1 90 ? 12.311 -4.350 19.243 1.00 83.69 90 ASN A CA 1
ATOM 702 C C . ASN A 1 90 ? 12.577 -4.014 20.728 1.00 83.69 90 ASN A C 1
ATOM 704 O O . ASN A 1 90 ? 13.718 -4.111 21.174 1.00 83.69 90 ASN A O 1
ATOM 708 N N . ASN A 1 91 ? 11.551 -3.588 21.474 1.00 85.19 91 ASN A N 1
ATOM 709 C CA . ASN A 1 91 ? 11.586 -3.155 22.876 1.00 85.19 91 ASN A CA 1
ATOM 710 C C . ASN A 1 91 ? 12.355 -1.856 23.160 1.00 85.19 91 ASN A C 1
ATOM 712 O O . ASN A 1 91 ? 12.590 -1.516 24.320 1.00 85.19 91 ASN A O 1
ATOM 716 N N . THR A 1 92 ? 12.731 -1.099 22.129 1.00 89.94 92 THR A N 1
ATOM 717 C CA . THR A 1 92 ? 13.342 0.222 22.325 1.00 89.94 92 THR A CA 1
ATOM 718 C C . THR A 1 92 ? 12.280 1.220 22.775 1.00 89.94 92 THR A C 1
ATOM 720 O O . THR A 1 92 ? 11.239 1.345 22.132 1.00 89.94 92 THR A O 1
ATOM 723 N N . VAL A 1 93 ? 12.558 1.962 23.849 1.00 90.88 93 VAL A N 1
ATOM 724 C CA . VAL A 1 93 ? 11.672 3.019 24.357 1.00 90.88 93 VAL A CA 1
ATOM 725 C C . VAL A 1 93 ? 12.185 4.380 23.895 1.00 90.88 93 VAL A C 1
ATOM 727 O O . VAL A 1 93 ? 13.250 4.828 24.316 1.00 90.88 93 VAL A O 1
ATOM 730 N N . ILE A 1 94 ? 11.409 5.059 23.053 1.00 91.56 94 ILE A N 1
ATOM 731 C CA . ILE A 1 94 ? 11.614 6.467 22.709 1.00 91.56 94 ILE A CA 1
ATOM 732 C C . ILE A 1 94 ? 10.822 7.300 23.715 1.00 91.56 94 ILE A C 1
ATOM 734 O O . ILE A 1 94 ? 9.589 7.276 23.736 1.00 91.56 94 ILE A O 1
ATOM 738 N N . ALA A 1 95 ? 11.539 8.028 24.566 1.00 91.75 95 ALA A N 1
ATOM 739 C CA . ALA A 1 95 ? 10.952 8.936 25.537 1.00 91.75 95 ALA A CA 1
ATOM 740 C C . ALA A 1 95 ? 10.975 10.370 25.002 1.00 91.75 95 ALA A C 1
ATOM 742 O O . ALA A 1 95 ? 12.035 10.908 24.684 1.00 91.75 95 ALA A O 1
ATOM 743 N N . SER A 1 96 ? 9.810 11.006 24.945 1.00 90.62 96 SER A N 1
ATOM 744 C CA . SER A 1 96 ? 9.687 12.431 24.654 1.00 90.62 96 SER A CA 1
ATOM 745 C C . SER A 1 96 ? 8.731 13.105 25.638 1.00 90.62 96 SER A C 1
ATOM 747 O O . SER A 1 96 ? 7.939 12.457 26.328 1.00 90.62 96 SER A O 1
ATOM 749 N N . THR A 1 97 ? 8.853 14.423 25.759 1.00 89.56 97 THR A N 1
ATOM 750 C CA . THR A 1 97 ? 8.016 15.244 26.636 1.00 89.56 97 THR A CA 1
ATOM 751 C C . THR A 1 97 ? 7.562 16.452 25.844 1.00 89.56 97 THR A C 1
ATOM 753 O O . THR A 1 97 ? 8.368 17.095 25.172 1.00 89.56 97 THR A O 1
ATOM 756 N N . PHE A 1 98 ? 6.280 16.778 25.928 1.00 85.75 98 PHE A N 1
ATOM 757 C CA . PHE A 1 98 ? 5.710 17.924 25.238 1.00 85.75 98 PHE A CA 1
ATOM 758 C C . PHE A 1 98 ? 4.745 18.672 26.151 1.00 85.75 98 PHE A C 1
ATOM 760 O O . PHE A 1 98 ? 4.171 18.121 27.090 1.00 85.75 98 PHE A O 1
ATOM 767 N N . LYS A 1 99 ? 4.579 19.961 25.866 1.00 84.50 99 LYS A N 1
ATOM 768 C CA . LYS A 1 99 ? 3.654 20.840 26.573 1.00 84.50 99 LYS A CA 1
ATOM 769 C C . LYS A 1 99 ? 2.502 21.197 25.643 1.00 84.50 99 LYS A C 1
ATOM 771 O O . LYS A 1 99 ? 2.748 21.619 24.509 1.00 84.50 99 LYS A O 1
ATOM 776 N N . LEU A 1 100 ? 1.268 21.041 26.118 1.00 77.75 100 LEU A N 1
ATOM 777 C CA . LEU A 1 100 ? 0.094 21.513 25.383 1.00 77.75 100 LEU A CA 1
ATOM 778 C C . LEU A 1 100 ? 0.085 23.053 25.326 1.00 77.75 100 LEU A C 1
ATOM 780 O O . LEU A 1 100 ? 0.494 23.691 26.303 1.00 77.75 100 LEU A O 1
ATOM 784 N N . PRO A 1 101 ? -0.373 23.664 24.216 1.00 76.69 101 PRO A N 1
ATOM 785 C CA . PRO A 1 101 ? -0.478 25.115 24.056 1.00 76.69 101 PRO A CA 1
ATOM 786 C C . PRO A 1 101 ? -1.685 25.655 24.841 1.00 76.69 101 PRO A C 1
ATOM 788 O O . PRO A 1 101 ? -2.660 26.145 24.280 1.00 76.69 101 PRO A O 1
ATOM 791 N N . LEU A 1 102 ? -1.632 25.492 26.158 1.00 70.81 102 LEU A N 1
ATOM 792 C CA . LEU A 1 102 ? -2.670 25.863 27.108 1.00 70.81 102 LEU A CA 1
ATOM 793 C C . LEU A 1 102 ? -2.081 26.818 28.146 1.00 70.81 102 LEU A C 1
ATOM 795 O O . LEU A 1 102 ? -0.963 26.597 28.632 1.00 70.81 102 LEU A O 1
ATOM 799 N N . ASP A 1 103 ? -2.861 27.831 28.513 1.00 61.84 103 ASP A N 1
ATOM 800 C CA . ASP A 1 103 ? -2.548 28.722 29.625 1.00 61.84 103 ASP A CA 1
ATOM 801 C C . ASP A 1 103 ? -2.577 27.943 30.952 1.00 61.84 103 ASP A C 1
ATOM 803 O O . ASP A 1 103 ? -3.215 26.890 31.087 1.00 61.84 103 ASP A O 1
ATOM 807 N N . SER A 1 104 ? -1.802 28.400 31.934 1.00 54.69 104 SER A N 1
ATOM 808 C CA . SER A 1 104 ? -1.739 27.754 33.244 1.00 54.69 104 SER A CA 1
ATOM 809 C C . SER A 1 104 ? -3.107 27.834 33.933 1.00 54.69 104 SER A C 1
ATOM 811 O O . SER A 1 104 ? -3.582 28.942 34.159 1.00 54.69 104 SER A O 1
ATOM 813 N N . PHE A 1 105 ? -3.657 26.667 34.306 1.00 51.12 105 PHE A N 1
ATOM 814 C CA . PHE A 1 105 ? -4.848 26.421 35.150 1.00 51.12 105 PHE A CA 1
ATOM 815 C C . PHE A 1 105 ? -6.217 26.125 34.488 1.00 51.12 105 PHE A C 1
ATOM 817 O O . PHE A 1 105 ? -7.165 25.879 35.225 1.00 51.12 105 PHE A O 1
ATOM 824 N N . ASP A 1 106 ? -6.323 25.979 33.160 1.00 48.44 106 ASP A N 1
ATOM 825 C CA . ASP A 1 106 ? -7.622 25.744 32.473 1.00 48.44 106 ASP A CA 1
ATOM 826 C C . ASP A 1 106 ? -7.906 24.300 32.002 1.00 48.44 106 ASP A C 1
ATOM 828 O O . ASP A 1 106 ? -8.761 24.063 31.142 1.00 48.44 106 ASP A O 1
ATOM 832 N N . TYR A 1 107 ? -7.186 23.301 32.508 1.00 54.47 107 TYR A N 1
ATOM 833 C CA . TYR A 1 107 ? -7.255 21.947 31.958 1.00 54.47 107 TYR A CA 1
ATOM 834 C C . TYR A 1 107 ? -7.865 20.983 33.003 1.00 54.47 107 TYR A C 1
ATOM 836 O O . TYR A 1 107 ? -7.367 20.892 34.118 1.00 54.47 107 TYR A O 1
ATOM 844 N N . CYS A 1 108 ? -8.934 20.251 32.664 1.00 54.03 108 CYS A N 1
ATOM 845 C CA . CYS A 1 108 ? -9.490 19.177 33.509 1.00 54.03 108 CYS A CA 1
ATOM 846 C C . CYS A 1 108 ? -10.301 18.143 32.688 1.00 54.03 108 CYS A C 1
ATOM 848 O O . CYS A 1 108 ? -11.372 17.767 33.135 1.00 54.03 108 CYS A O 1
ATOM 850 N N . PHE A 1 109 ? -9.887 17.695 31.486 1.00 63.28 109 PHE A N 1
ATOM 851 C CA . PHE A 1 109 ? -10.722 16.766 30.685 1.00 63.28 109 PHE A CA 1
ATOM 852 C C . PHE A 1 109 ? -9.951 15.785 29.776 1.00 63.28 109 PHE A C 1
ATOM 854 O O . PHE A 1 109 ? -8.753 15.942 29.550 1.00 63.28 109 PHE A O 1
ATOM 861 N N . ASN A 1 110 ? -10.688 14.756 29.325 1.00 70.06 110 ASN A N 1
ATOM 862 C CA . ASN A 1 110 ? -10.282 13.525 28.629 1.00 70.06 110 ASN A CA 1
ATOM 863 C C . ASN A 1 110 ? -9.201 13.729 27.556 1.00 70.06 110 ASN A C 1
ATOM 865 O O . ASN A 1 110 ? -9.354 14.569 26.669 1.00 70.06 110 ASN A O 1
ATOM 869 N N . ILE A 1 111 ? -8.140 12.924 27.633 1.00 77.56 111 ILE A N 1
ATOM 870 C CA . ILE A 1 111 ? -7.092 12.855 26.614 1.00 77.56 111 ILE A CA 1
ATOM 871 C C . ILE A 1 111 ? -7.204 11.512 25.931 1.00 77.56 111 ILE A C 1
ATOM 873 O O . ILE A 1 111 ? -7.215 10.487 26.603 1.00 77.56 111 ILE A O 1
ATOM 877 N N . GLU A 1 112 ? -7.255 11.542 24.609 1.00 86.50 112 GLU A N 1
ATOM 878 C CA . GLU A 1 112 ? -7.289 10.340 23.788 1.00 86.50 112 GLU A CA 1
ATOM 879 C C . GLU A 1 112 ? -6.105 10.367 22.827 1.00 86.50 112 GLU A C 1
ATOM 881 O O . GLU A 1 112 ? -5.875 11.358 22.129 1.00 86.50 112 GLU A O 1
ATOM 886 N N . THR A 1 113 ? -5.343 9.279 22.816 1.00 87.12 113 THR A N 1
ATOM 887 C CA . THR A 1 113 ? -4.160 9.060 21.996 1.00 87.12 113 THR A CA 1
ATOM 888 C C . THR A 1 113 ? -4.488 8.057 20.904 1.00 87.12 113 THR A C 1
ATOM 890 O O . THR A 1 113 ? -4.782 6.889 21.143 1.00 87.12 113 THR A O 1
ATOM 893 N N . THR A 1 114 ? -4.375 8.511 19.666 1.00 86.25 114 THR A N 1
ATOM 894 C CA . THR A 1 114 ? -4.709 7.746 18.469 1.00 86.25 114 THR A CA 1
ATOM 895 C C . THR A 1 114 ? -3.460 7.610 17.606 1.00 86.25 114 THR A C 1
ATOM 897 O O . THR A 1 114 ? -2.966 8.597 17.069 1.00 86.25 114 THR A O 1
ATOM 900 N N . VAL A 1 115 ? -2.924 6.390 17.467 1.00 82.94 115 VAL A N 1
ATOM 901 C CA . VAL A 1 115 ? -1.744 6.139 16.606 1.00 82.94 115 VAL A CA 1
ATOM 902 C C . VAL A 1 115 ? -2.017 6.448 15.140 1.00 82.94 115 VAL A C 1
ATOM 904 O O . VAL A 1 115 ? -3.097 6.161 14.640 1.00 82.94 115 VAL A O 1
ATOM 907 N N . LEU A 1 116 ? -1.027 6.930 14.413 1.00 73.62 116 LEU A N 1
ATOM 908 C CA . LEU A 1 116 ? -1.088 7.083 12.970 1.00 73.62 116 LEU A CA 1
ATOM 909 C C . LEU A 1 116 ? 0.083 6.350 12.346 1.00 73.62 116 LEU A C 1
ATOM 911 O O . LEU A 1 116 ? 1.159 6.247 12.933 1.00 73.62 116 LEU A O 1
ATOM 915 N N . THR A 1 117 ? -0.099 5.919 11.103 1.00 66.50 117 THR A N 1
ATOM 916 C CA . THR A 1 117 ? 1.017 5.363 10.338 1.00 66.50 117 THR A CA 1
ATOM 917 C C . THR A 1 117 ? 2.157 6.388 10.188 1.00 66.50 117 THR A C 1
ATOM 919 O O . THR A 1 117 ? 1.942 7.604 10.254 1.00 66.50 117 THR A O 1
ATOM 922 N N . ASN A 1 118 ? 3.380 5.894 9.972 1.00 68.94 118 ASN A N 1
ATOM 923 C CA . ASN A 1 118 ? 4.606 6.684 9.772 1.00 68.94 118 ASN A CA 1
ATOM 924 C C . ASN A 1 118 ? 5.088 7.503 10.984 1.00 68.94 118 ASN A C 1
ATOM 926 O O . ASN A 1 118 ? 5.729 8.538 10.812 1.00 68.94 118 ASN A O 1
ATOM 930 N N . GLY A 1 119 ? 4.831 7.040 12.207 1.00 80.19 119 GLY A N 1
ATOM 931 C CA . GLY A 1 119 ? 5.494 7.588 13.392 1.00 80.19 119 GLY A CA 1
ATOM 932 C C . GLY A 1 119 ? 4.869 8.859 13.961 1.00 80.19 119 GLY A C 1
ATOM 933 O O . GLY A 1 119 ? 5.580 9.684 14.535 1.00 80.19 119 GLY A O 1
ATOM 934 N N . TRP A 1 120 ? 3.556 9.025 13.800 1.00 85.19 120 TRP A N 1
ATOM 935 C CA . TRP A 1 120 ? 2.787 10.139 14.355 1.00 85.19 120 TRP A CA 1
ATOM 936 C C . TRP A 1 120 ? 1.642 9.629 15.230 1.00 85.19 120 TRP A C 1
ATOM 938 O O . TRP A 1 120 ? 1.179 8.504 15.082 1.00 85.19 120 TRP A O 1
ATOM 948 N N . ILE A 1 121 ? 1.160 10.473 16.134 1.00 88.19 121 ILE A N 1
ATOM 949 C CA . ILE A 1 121 ? -0.063 10.274 16.910 1.00 88.19 121 ILE A CA 1
ATOM 950 C C . ILE A 1 121 ? -0.937 11.526 16.833 1.00 88.19 121 ILE A C 1
ATOM 952 O O . ILE A 1 121 ? -0.429 12.643 16.707 1.00 88.19 121 ILE A O 1
ATOM 956 N N . TYR A 1 122 ? -2.247 11.343 16.969 1.00 87.19 122 TYR A N 1
ATOM 957 C CA . TYR A 1 122 ? -3.160 12.417 17.337 1.00 87.19 122 TYR A CA 1
ATOM 958 C C . TYR A 1 122 ? -3.486 12.328 18.809 1.00 87.19 122 TYR A C 1
ATOM 960 O O . TYR A 1 122 ? -3.928 11.291 19.300 1.00 87.19 122 TYR A O 1
ATOM 968 N N . LEU A 1 123 ? -3.281 13.447 19.488 1.00 88.38 123 LEU A N 1
ATOM 969 C CA . LEU A 1 123 ? -3.737 13.644 20.844 1.00 88.38 123 LEU A CA 1
ATOM 970 C C . LEU A 1 123 ? -4.931 14.587 20.807 1.00 88.38 123 LEU A C 1
ATOM 972 O O . LEU A 1 123 ? -4.795 15.731 20.368 1.00 88.38 123 LEU A O 1
ATOM 976 N N . THR A 1 124 ? -6.092 14.120 21.257 1.00 88.00 124 THR A N 1
ATOM 977 C CA . THR A 1 124 ? -7.224 15.019 21.487 1.00 88.00 124 THR A CA 1
ATOM 978 C C . THR A 1 124 ? -7.235 15.508 22.918 1.00 88.00 124 THR A C 1
ATOM 980 O O . THR A 1 124 ? -6.876 14.781 23.844 1.00 88.00 124 THR A O 1
ATOM 983 N N . TYR A 1 125 ? -7.615 16.767 23.093 1.00 84.00 125 TYR A N 1
ATOM 984 C CA . TYR A 1 125 ? -7.794 17.367 24.406 1.00 84.00 125 TYR A CA 1
ATOM 985 C C . TYR A 1 125 ? -8.938 18.374 24.365 1.00 84.00 125 TYR A C 1
ATOM 987 O O . TYR A 1 125 ? -9.236 18.966 23.325 1.00 84.00 125 TYR A O 1
ATOM 995 N N . MET A 1 126 ? -9.572 18.586 25.514 1.00 81.81 126 MET A N 1
ATOM 996 C CA . MET A 1 126 ? -10.609 19.600 25.680 1.00 81.81 126 MET A CA 1
ATOM 997 C C . MET A 1 126 ? -10.093 20.774 26.507 1.00 81.81 126 MET A C 1
ATOM 999 O O . MET A 1 126 ? -9.383 20.595 27.498 1.00 81.81 126 MET A O 1
ATOM 1003 N N . ARG A 1 127 ? -10.490 21.980 26.106 1.00 79.56 127 ARG A N 1
ATOM 1004 C CA . ARG A 1 127 ? -10.222 23.242 26.795 1.00 79.56 127 ARG A CA 1
ATOM 1005 C C . ARG A 1 127 ? -11.549 23.888 27.193 1.00 79.56 127 ARG A C 1
ATOM 1007 O O . ARG A 1 127 ? -12.468 23.947 26.380 1.00 79.56 127 ARG A O 1
ATOM 1014 N N . SER A 1 128 ? -11.637 24.410 28.416 1.00 76.88 128 SER A N 1
ATOM 1015 C CA . SER A 1 128 ? -12.738 25.304 28.800 1.00 76.88 128 SER A CA 1
ATOM 1016 C C . SER A 1 128 ? -12.576 26.653 28.100 1.00 76.88 128 SER A C 1
ATOM 1018 O O . SER A 1 128 ? -11.498 27.244 28.136 1.00 76.88 128 SER A O 1
ATOM 1020 N N . ILE A 1 129 ? -13.638 27.144 27.468 1.00 80.56 129 ILE A N 1
ATOM 1021 C CA . ILE A 1 129 ? -13.662 28.465 26.815 1.00 80.56 129 ILE A CA 1
ATOM 1022 C C . ILE A 1 129 ? -14.585 29.455 27.554 1.00 80.56 129 ILE A C 1
ATOM 1024 O O . ILE A 1 129 ? -14.918 30.512 27.023 1.00 80.56 129 ILE A O 1
ATOM 1028 N N . GLY A 1 130 ? -14.973 29.130 28.795 1.00 75.44 130 GLY A N 1
ATOM 1029 C CA . GLY A 1 130 ? -15.856 29.940 29.645 1.00 75.44 130 GLY A CA 1
ATOM 1030 C C . GLY A 1 130 ? -17.350 29.654 29.434 1.00 75.44 130 GLY A C 1
ATOM 1031 O O . GLY A 1 130 ? -17.742 28.994 28.477 1.00 75.44 130 GLY A O 1
ATOM 1032 N N . ASN A 1 131 ? -18.205 30.133 30.348 1.00 78.06 131 ASN A N 1
ATOM 1033 C CA . ASN A 1 131 ? -19.675 30.009 30.274 1.00 78.06 131 ASN A CA 1
ATOM 1034 C C . ASN A 1 131 ? -20.196 28.573 30.048 1.00 78.06 131 ASN A C 1
ATOM 1036 O O . ASN A 1 131 ? -21.123 28.366 29.267 1.00 78.06 131 ASN A O 1
ATOM 1040 N N . SER A 1 132 ? -19.587 27.578 30.703 1.00 77.94 132 SER A N 1
ATOM 1041 C CA . SER A 1 132 ? -19.919 26.150 30.528 1.00 77.94 132 SER A CA 1
ATOM 1042 C C . SER A 1 132 ? -19.759 25.639 29.088 1.00 77.94 132 SER A C 1
ATOM 1044 O O . SER A 1 132 ? -20.376 24.645 28.709 1.00 77.94 132 SER A O 1
ATOM 1046 N N . ARG A 1 133 ? -18.928 26.315 28.284 1.00 81.75 133 ARG A N 1
ATOM 1047 C CA . ARG A 1 133 ? -18.564 25.902 26.931 1.00 81.75 133 ARG A CA 1
ATOM 1048 C C . ARG A 1 133 ? -17.168 25.293 26.902 1.00 81.75 133 ARG A C 1
ATOM 1050 O O . ARG A 1 133 ? -16.249 25.762 27.579 1.00 81.75 133 ARG A O 1
ATOM 1057 N N . PHE A 1 134 ? -17.005 24.280 26.066 1.00 82.88 134 PHE A N 1
ATOM 1058 C CA . PHE A 1 134 ? -15.767 23.534 25.890 1.00 82.88 134 PHE A CA 1
ATOM 1059 C C . PHE A 1 134 ? -15.417 23.431 24.410 1.00 82.88 134 PHE A C 1
ATOM 1061 O O . PHE A 1 134 ? -16.291 23.194 23.581 1.00 82.88 134 PHE A O 1
ATOM 1068 N N . ALA A 1 135 ? -14.134 23.569 24.100 1.00 86.94 135 ALA A N 1
ATOM 1069 C CA . ALA A 1 135 ? -13.572 23.392 22.770 1.00 86.94 135 ALA A CA 1
ATOM 1070 C C . ALA A 1 135 ? -12.701 22.133 22.754 1.00 86.94 135 ALA A C 1
ATOM 1072 O O . ALA A 1 135 ? -11.829 21.973 23.613 1.00 86.94 135 ALA A O 1
ATOM 1073 N N . GLN A 1 136 ? -12.924 21.237 21.795 1.00 88.69 136 GLN A N 1
ATOM 1074 C CA . GLN A 1 136 ? -12.099 20.045 21.606 1.00 88.69 136 GLN A CA 1
ATOM 1075 C C . GLN A 1 136 ? -11.125 20.258 20.452 1.00 88.69 136 GLN A C 1
ATOM 1077 O O . GLN A 1 136 ? -11.520 20.641 19.353 1.00 88.69 136 GLN A O 1
ATOM 1082 N N . TYR A 1 137 ? -9.852 19.976 20.704 1.00 88.56 137 TYR A N 1
ATOM 1083 C CA . TYR A 1 137 ? -8.768 20.112 19.740 1.00 88.56 137 TYR A CA 1
ATOM 1084 C C . TYR A 1 137 ? -8.140 18.757 19.434 1.00 88.56 137 TYR A C 1
ATOM 1086 O O . TYR A 1 137 ? -8.155 17.853 20.270 1.00 88.56 137 TYR A O 1
ATOM 1094 N N . VAL A 1 138 ? -7.536 18.652 18.253 1.00 89.44 138 VAL A N 1
ATOM 1095 C CA . VAL A 1 138 ? -6.612 17.578 17.880 1.00 89.44 138 VAL A CA 1
ATOM 1096 C C . VAL A 1 138 ? -5.212 18.146 17.698 1.00 89.44 138 VAL A C 1
ATOM 1098 O O . VAL A 1 138 ? -5.042 19.208 17.100 1.00 89.44 138 VAL A O 1
ATOM 1101 N N . PHE A 1 139 ? -4.206 17.445 18.214 1.00 88.50 139 PHE A N 1
ATOM 1102 C CA . PHE A 1 139 ? -2.810 17.853 18.138 1.00 88.50 139 PHE A CA 1
ATOM 1103 C C . PHE A 1 139 ? -1.941 16.737 17.541 1.00 88.50 139 PHE A C 1
ATOM 1105 O O . PHE A 1 139 ? -1.766 15.696 18.182 1.00 88.50 139 PHE A O 1
ATOM 1112 N N . PRO A 1 140 ? -1.383 16.936 16.332 1.00 88.81 140 PRO A N 1
ATOM 1113 C CA . PRO A 1 140 ? -0.412 16.017 15.748 1.00 88.81 140 PRO A CA 1
ATOM 1114 C C . PRO A 1 140 ? 0.919 16.055 16.495 1.00 88.81 140 PRO A C 1
ATOM 1116 O O . PRO A 1 140 ? 1.527 17.120 16.645 1.00 88.81 140 PRO A O 1
ATOM 1119 N N . ILE A 1 141 ? 1.391 14.893 16.939 1.00 88.62 141 ILE A N 1
ATOM 1120 C CA . ILE A 1 141 ? 2.677 14.735 17.625 1.00 88.62 141 ILE A CA 1
ATOM 1121 C C . ILE A 1 141 ? 3.434 13.565 16.990 1.00 88.62 141 ILE A C 1
ATOM 1123 O O . ILE A 1 141 ? 2.917 12.456 16.902 1.00 88.62 141 ILE A O 1
ATOM 1127 N N . ALA A 1 142 ? 4.663 13.792 16.543 1.00 88.06 142 ALA A N 1
ATOM 1128 C CA . ALA A 1 142 ? 5.547 12.739 16.056 1.00 88.06 142 ALA A CA 1
ATOM 1129 C C . ALA A 1 142 ? 6.109 11.914 17.227 1.00 88.06 142 ALA A C 1
ATOM 1131 O O . ALA A 1 142 ? 6.243 12.417 18.342 1.00 88.06 142 ALA A O 1
ATOM 1132 N N . TYR A 1 143 ? 6.530 10.671 16.985 1.00 87.06 143 TYR A N 1
ATOM 1133 C CA . TYR A 1 143 ? 7.093 9.784 18.019 1.00 87.06 143 TYR A CA 1
ATOM 1134 C C . TYR A 1 143 ? 8.320 10.380 18.725 1.00 87.06 143 TYR A C 1
ATOM 1136 O O . TYR A 1 143 ? 8.533 10.159 19.917 1.00 87.06 143 TYR A O 1
ATOM 1144 N N . ASN A 1 144 ? 9.103 11.192 18.012 1.00 85.38 144 ASN A N 1
ATOM 1145 C CA . ASN A 1 144 ? 10.249 11.914 18.569 1.00 85.38 144 ASN A CA 1
ATOM 1146 C C . ASN A 1 144 ? 9.862 13.171 19.382 1.00 85.38 144 ASN A C 1
ATOM 1148 O O . ASN A 1 144 ? 10.742 13.875 19.867 1.00 85.38 144 ASN A O 1
ATOM 1152 N N . GLY A 1 145 ? 8.567 13.471 19.519 1.00 83.38 145 GLY A N 1
ATOM 1153 C CA . GLY A 1 145 ? 8.038 14.636 20.227 1.00 83.38 145 GLY A CA 1
ATOM 1154 C C . GLY A 1 145 ? 7.889 15.904 19.378 1.00 83.38 145 GLY A C 1
ATOM 1155 O O . GLY A 1 145 ? 7.468 16.932 19.911 1.00 83.38 145 GLY A O 1
ATOM 1156 N N . SER A 1 146 ? 8.212 15.867 18.078 1.00 87.31 146 SER A N 1
ATOM 1157 C CA . SER A 1 146 ? 7.960 17.001 17.172 1.00 87.31 146 SER A CA 1
ATOM 1158 C C . SER A 1 146 ? 6.461 17.274 17.064 1.00 87.31 146 SER A C 1
ATOM 1160 O O . SER A 1 146 ? 5.650 16.355 17.128 1.00 87.31 146 SER A O 1
ATOM 1162 N N . ARG A 1 147 ? 6.082 18.544 16.917 1.00 87.38 147 ARG A N 1
ATOM 1163 C CA . ARG A 1 147 ? 4.689 18.994 17.031 1.00 87.38 147 ARG A CA 1
ATOM 1164 C C . ARG A 1 147 ? 4.200 19.548 15.701 1.00 87.38 147 ARG A C 1
ATOM 1166 O O . ARG A 1 147 ? 4.919 20.318 15.069 1.00 87.38 147 ARG A O 1
ATOM 1173 N N . GLY A 1 148 ? 2.985 19.171 15.321 1.00 86.50 148 GLY A N 1
ATOM 1174 C CA . GLY A 1 148 ? 2.247 19.788 14.225 1.00 86.50 148 GLY A CA 1
ATOM 1175 C C . GLY A 1 148 ? 1.498 21.043 14.670 1.00 86.50 148 GLY A C 1
ATOM 1176 O O . GLY A 1 148 ? 1.829 21.667 15.680 1.00 86.50 148 GLY A O 1
ATOM 1177 N N . VAL A 1 149 ? 0.460 21.402 13.924 1.00 87.56 149 VAL A N 1
ATOM 1178 C CA . VAL A 1 149 ? -0.436 22.516 14.245 1.00 87.56 149 VAL A CA 1
ATOM 1179 C C . VAL A 1 149 ? -1.714 21.958 14.883 1.00 87.56 149 VAL A C 1
ATOM 1181 O O . VAL A 1 149 ? -2.374 21.123 14.261 1.00 87.56 149 VAL A O 1
ATOM 1184 N N . PRO A 1 150 ? -2.083 22.375 16.111 1.00 87.62 150 PRO A N 1
ATOM 1185 C CA . PRO A 1 150 ? -3.362 21.998 16.699 1.00 87.62 150 PRO A CA 1
ATOM 1186 C C . PRO A 1 150 ? -4.536 22.541 15.878 1.00 87.62 150 PRO A C 1
ATOM 1188 O O . PRO A 1 150 ? -4.516 23.698 15.459 1.00 87.62 150 PRO A O 1
ATOM 1191 N N . MET A 1 151 ? -5.584 21.738 15.717 1.00 89.19 151 MET A N 1
ATOM 1192 C CA . MET A 1 151 ? -6.807 22.113 15.003 1.00 89.19 151 MET A CA 1
ATOM 1193 C C . MET A 1 151 ? -8.018 22.011 15.931 1.00 89.19 151 MET A C 1
ATOM 1195 O O . MET A 1 151 ? -8.134 21.056 16.701 1.00 89.19 151 MET A O 1
ATOM 1199 N N . LEU A 1 152 ? -8.928 22.988 15.856 1.00 89.62 152 LEU A N 1
ATOM 1200 C CA . LEU A 1 152 ? -10.224 22.920 16.528 1.00 89.62 152 LEU A CA 1
ATOM 1201 C C . LEU A 1 152 ? -11.114 21.892 15.819 1.00 89.62 152 LEU A C 1
ATOM 1203 O O . LEU A 1 152 ? -11.447 22.063 14.647 1.00 89.62 152 LEU A O 1
ATOM 1207 N N . LEU A 1 153 ? -11.533 20.855 16.539 1.00 89.25 153 LEU A N 1
ATOM 1208 C CA . LEU A 1 153 ? -12.496 19.884 16.033 1.00 89.25 153 LEU A CA 1
ATOM 1209 C C . LEU A 1 153 ? -13.912 20.443 16.157 1.00 89.25 153 LEU A C 1
ATOM 1211 O O . LEU A 1 153 ? -14.624 20.508 15.154 1.00 89.25 153 LEU A O 1
ATOM 1215 N N . ALA A 1 154 ? -14.308 20.887 17.355 1.00 87.44 154 ALA A N 1
ATOM 1216 C CA . ALA A 1 154 ? -15.623 21.482 17.592 1.00 87.44 154 ALA A CA 1
ATOM 1217 C C . ALA A 1 154 ? -15.770 22.133 18.984 1.00 87.44 154 ALA A C 1
ATOM 1219 O O . ALA A 1 154 ? -14.990 21.852 19.897 1.00 87.44 154 ALA A O 1
ATOM 1220 N N . ASP A 1 155 ? -16.818 22.955 19.126 1.00 87.50 155 ASP A N 1
ATOM 1221 C CA . ASP A 1 155 ? -17.215 23.661 20.351 1.00 87.50 155 ASP A CA 1
ATOM 1222 C C . ASP A 1 155 ? -18.572 23.172 20.866 1.00 87.50 155 ASP A C 1
ATOM 1224 O O . ASP A 1 155 ? -19.507 22.978 20.088 1.00 87.50 155 ASP A O 1
ATOM 1228 N N . PHE A 1 156 ? -18.717 23.046 22.186 1.00 82.38 156 PHE A N 1
ATOM 1229 C CA . PHE A 1 156 ? -19.894 22.442 22.815 1.00 82.38 156 PHE A CA 1
ATOM 1230 C C . PHE A 1 156 ? -20.264 23.070 24.152 1.00 82.38 156 PHE A C 1
ATOM 1232 O O . PHE A 1 156 ? -19.443 23.723 24.786 1.00 82.38 156 PHE A O 1
ATOM 1239 N N . ASN A 1 157 ? -21.493 22.803 24.602 1.00 82.81 157 ASN A N 1
ATOM 1240 C CA . ASN A 1 157 ? -22.043 23.272 25.882 1.00 82.81 157 ASN A CA 1
ATOM 1241 C C . ASN A 1 157 ? -22.150 22.138 26.923 1.00 82.81 157 ASN A C 1
ATOM 1243 O O . ASN A 1 157 ? -22.931 22.226 27.869 1.00 82.81 157 ASN A O 1
ATOM 1247 N N . ASP A 1 158 ? -21.419 21.043 26.718 1.00 78.69 158 ASP A N 1
ATOM 1248 C CA . ASP A 1 158 ? -21.390 19.881 27.602 1.00 78.69 158 ASP A CA 1
ATOM 1249 C C . ASP A 1 158 ? -19.956 19.351 27.755 1.00 78.69 158 ASP A C 1
ATOM 1251 O O . ASP A 1 158 ? -19.051 19.704 26.994 1.00 78.69 158 ASP A O 1
ATOM 1255 N N . THR A 1 159 ? -19.756 18.508 28.766 1.00 75.38 159 THR A N 1
ATOM 1256 C CA . THR A 1 159 ? -18.467 17.880 29.083 1.00 75.38 159 THR A CA 1
ATOM 1257 C C . THR A 1 159 ? -18.262 16.537 28.379 1.00 75.38 159 THR A C 1
ATOM 1259 O O . THR A 1 159 ? -17.268 15.867 28.657 1.00 75.38 159 THR A O 1
ATOM 1262 N N . LEU A 1 160 ? -19.179 16.114 27.496 1.00 79.19 160 LEU A N 1
ATOM 1263 C CA . LEU A 1 160 ? -19.047 14.850 26.773 1.00 79.19 160 LEU A CA 1
ATOM 1264 C C . LEU A 1 160 ? -18.003 15.030 25.658 1.00 79.19 160 LEU A C 1
ATOM 1266 O O . LEU A 1 160 ? -18.193 15.867 24.771 1.00 79.19 160 LEU A O 1
ATOM 1270 N N . PRO A 1 161 ? -16.881 14.296 25.677 1.00 82.81 161 PRO A N 1
ATOM 1271 C CA . PRO A 1 161 ? -15.893 14.381 24.612 1.00 82.81 161 PRO A CA 1
ATOM 1272 C C . PRO A 1 161 ? -16.401 13.675 23.352 1.00 82.81 161 PRO A C 1
ATOM 1274 O O . PRO A 1 161 ? -17.164 12.713 23.422 1.00 82.81 161 PRO A O 1
ATOM 1277 N N . GLY A 1 162 ? -15.956 14.146 22.191 1.00 88.31 162 GLY A N 1
ATOM 1278 C CA . GLY A 1 162 ? -15.957 13.331 20.981 1.00 88.31 162 GLY A CA 1
ATOM 1279 C C . GLY A 1 162 ? -14.748 12.401 20.938 1.00 88.31 162 GLY A C 1
ATOM 1280 O O . GLY A 1 162 ? -13.773 12.614 21.659 1.00 88.31 162 GLY A O 1
ATOM 1281 N N . HIS A 1 163 ? -14.808 11.414 20.056 1.00 89.19 163 HIS A N 1
ATOM 1282 C CA . HIS A 1 163 ? -13.812 10.355 19.901 1.00 89.19 163 HIS A CA 1
ATOM 1283 C C . HIS A 1 163 ? -13.270 10.310 18.474 1.00 89.19 163 HIS A C 1
ATOM 1285 O O . HIS A 1 163 ? -13.939 10.770 17.542 1.00 89.19 163 HIS A O 1
ATOM 1291 N N . ILE A 1 164 ? -12.065 9.756 18.302 1.00 89.75 164 ILE A N 1
ATOM 1292 C CA . ILE A 1 164 ? -11.460 9.559 16.982 1.00 89.75 164 ILE A CA 1
ATOM 1293 C C . ILE A 1 164 ? -11.531 8.086 16.575 1.00 89.75 164 ILE A C 1
ATOM 1295 O O . ILE A 1 164 ? -11.083 7.191 17.284 1.00 89.75 164 ILE A O 1
ATOM 1299 N N . PHE A 1 165 ? -12.009 7.847 15.358 1.00 89.00 165 PHE A N 1
ATOM 1300 C CA . PHE A 1 165 ? -12.050 6.536 14.721 1.00 89.00 165 PHE A CA 1
ATOM 1301 C C . PHE A 1 165 ? -11.138 6.556 13.493 1.00 89.00 165 PHE A C 1
ATOM 1303 O O . PHE A 1 165 ? -11.327 7.357 12.581 1.00 89.00 165 PHE A O 1
ATOM 1310 N N . LYS A 1 166 ? -10.114 5.700 13.453 1.00 87.19 166 LYS A N 1
ATOM 1311 C CA . LYS A 1 166 ? -9.156 5.655 12.332 1.00 87.19 166 LYS A CA 1
ATOM 1312 C C . LYS A 1 166 ? -9.688 4.802 11.197 1.00 87.19 166 LYS A C 1
ATOM 1314 O O . LYS A 1 166 ? -10.138 3.690 11.463 1.00 87.19 166 LYS A O 1
ATOM 1319 N N . SER A 1 167 ? -9.549 5.239 9.951 1.00 87.12 167 SER A N 1
ATOM 1320 C CA . SER A 1 167 ? -9.867 4.373 8.816 1.00 87.12 167 SER A CA 1
ATOM 1321 C C . SER A 1 167 ? -8.943 3.146 8.764 1.00 87.12 167 SER A C 1
ATOM 1323 O O . SER A 1 167 ? -7.782 3.203 9.175 1.00 87.12 167 SER A O 1
ATOM 1325 N N . MET A 1 168 ? -9.455 2.025 8.238 1.00 82.75 168 MET A N 1
ATOM 1326 C CA . MET A 1 168 ? -8.620 0.867 7.889 1.00 82.75 168 MET A CA 1
ATOM 1327 C C . MET A 1 168 ? -7.715 1.143 6.678 1.00 82.75 168 MET A C 1
ATOM 1329 O O . MET A 1 168 ? -6.762 0.395 6.461 1.00 82.75 168 MET A O 1
ATOM 1333 N N . VAL A 1 169 ? -8.009 2.200 5.913 1.00 80.00 169 VAL A N 1
ATOM 1334 C CA . VAL A 1 169 ? -7.193 2.721 4.813 1.00 80.00 169 VAL A CA 1
ATOM 1335 C C . VAL A 1 169 ? -6.538 4.017 5.306 1.00 80.00 169 VAL A C 1
ATOM 1337 O O . VAL A 1 169 ? -7.229 5.026 5.443 1.00 80.00 169 VAL A O 1
ATOM 1340 N N . PRO A 1 170 ? -5.231 4.024 5.630 1.00 73.50 170 PRO A N 1
ATOM 1341 C CA . PRO A 1 170 ? -4.578 5.170 6.266 1.00 73.50 170 PRO A CA 1
ATOM 1342 C C . PRO A 1 170 ? -4.722 6.496 5.507 1.00 73.50 170 PRO A C 1
ATOM 1344 O O . PRO A 1 170 ? -4.745 7.558 6.129 1.00 73.50 170 PRO A O 1
ATOM 1347 N N . GLU A 1 171 ? -4.806 6.447 4.178 1.00 72.56 171 GLU A N 1
ATOM 1348 C CA . GLU A 1 171 ? -4.981 7.601 3.292 1.00 72.56 171 GLU A CA 1
ATOM 1349 C C . GLU A 1 171 ? -6.368 8.243 3.423 1.00 72.56 171 GLU A C 1
ATOM 1351 O O . GLU A 1 171 ? -6.491 9.450 3.228 1.00 72.56 171 GLU A O 1
ATOM 1356 N N . ALA A 1 172 ? -7.388 7.473 3.814 1.00 77.81 172 ALA A N 1
ATOM 1357 C CA . ALA A 1 172 ? -8.741 7.977 4.060 1.00 77.81 172 ALA A CA 1
ATOM 1358 C C . ALA A 1 172 ? -8.859 8.746 5.394 1.00 77.81 172 ALA A C 1
ATOM 1360 O O . ALA A 1 172 ? -9.901 9.329 5.691 1.00 77.81 172 ALA A O 1
ATOM 1361 N N . GLY A 1 173 ? -7.791 8.773 6.200 1.00 84.62 173 GLY A N 1
ATOM 1362 C CA . GLY A 1 173 ? -7.709 9.575 7.415 1.00 84.62 173 GLY A CA 1
ATOM 1363 C C . GLY A 1 173 ? -8.523 9.008 8.581 1.00 84.62 173 GLY A C 1
ATOM 1364 O O . GLY A 1 173 ? -8.466 7.813 8.888 1.00 84.62 173 GLY A O 1
ATOM 1365 N N . PHE A 1 174 ? -9.230 9.882 9.296 1.00 89.00 174 PHE A N 1
ATOM 1366 C CA . PHE A 1 174 ? -9.989 9.531 10.494 1.00 89.00 174 PHE A CA 1
ATOM 1367 C C . PHE A 1 174 ? -11.332 10.258 10.567 1.00 89.00 174 PHE A C 1
ATOM 1369 O O . PHE A 1 174 ? -11.534 11.308 9.960 1.00 89.00 174 PHE A O 1
ATOM 1376 N N . LEU A 1 175 ? -12.248 9.700 11.351 1.00 92.44 175 LEU A N 1
ATOM 1377 C CA . LEU A 1 175 ? -13.528 10.302 11.684 1.00 92.44 175 LEU A CA 1
ATOM 1378 C C . LEU A 1 175 ? -13.487 10.785 13.131 1.00 92.44 175 LEU A C 1
ATOM 1380 O O . LEU A 1 175 ? -13.304 9.992 14.052 1.00 92.44 175 LEU A O 1
ATOM 1384 N N . TYR A 1 176 ? -13.672 12.081 13.339 1.00 93.06 176 TYR A N 1
ATOM 1385 C CA . TYR A 1 176 ? -14.058 12.605 14.640 1.00 93.06 176 TYR A CA 1
ATOM 1386 C C . TYR A 1 176 ? -15.573 12.488 14.778 1.00 93.06 176 TYR A C 1
ATOM 1388 O O . TYR A 1 176 ? -16.289 12.912 13.874 1.00 93.06 176 TYR A O 1
ATOM 1396 N N . ALA A 1 177 ? -16.076 11.952 15.887 1.00 92.81 177 ALA A N 1
ATOM 1397 C CA . ALA A 1 177 ? -17.513 11.888 16.126 1.00 92.81 177 ALA A CA 1
ATOM 1398 C C . ALA A 1 177 ? -17.878 12.130 17.589 1.00 92.81 177 ALA A C 1
ATOM 1400 O O . ALA A 1 177 ? -17.166 11.718 18.505 1.00 92.81 177 ALA A O 1
ATOM 1401 N N . LYS A 1 178 ? -19.017 12.790 17.809 1.00 89.94 178 LYS A N 1
ATOM 1402 C CA . LYS A 1 178 ? -19.518 13.135 19.140 1.00 89.94 178 LYS A CA 1
ATOM 1403 C C . LYS A 1 178 ? -21.042 13.109 19.182 1.00 89.94 178 LYS A C 1
ATOM 1405 O O . LYS A 1 178 ? -21.697 13.657 18.301 1.00 89.94 178 LYS A O 1
ATOM 1410 N N . GLN A 1 179 ? -21.607 12.559 20.253 1.00 89.31 179 GLN A N 1
ATOM 1411 C CA . GLN A 1 179 ? -23.035 12.684 20.540 1.00 89.31 179 GLN A CA 1
ATOM 1412 C C . GLN A 1 179 ? -23.389 14.077 21.086 1.00 89.31 179 GLN A C 1
ATOM 1414 O O . GLN A 1 179 ? -22.743 14.580 22.007 1.00 89.31 179 GLN A O 1
ATOM 1419 N N . VAL A 1 180 ? -24.424 14.703 20.525 1.00 85.69 180 VAL A N 1
ATOM 1420 C CA . VAL A 1 180 ? -24.917 16.012 20.973 1.00 85.69 180 VAL A CA 1
ATOM 1421 C C . VAL A 1 180 ? -25.961 15.812 22.071 1.00 85.69 180 VAL A C 1
ATOM 1423 O O . VAL A 1 180 ? -27.074 15.358 21.808 1.00 85.69 180 VAL A O 1
ATOM 1426 N N . GLY A 1 181 ? -25.616 16.164 23.312 1.00 81.19 181 GLY A N 1
ATOM 1427 C CA . GLY A 1 181 ? -26.451 15.870 24.479 1.00 81.19 181 GLY A CA 1
ATOM 1428 C C . GLY A 1 181 ? -26.581 14.365 24.769 1.00 81.19 181 GLY A C 1
ATOM 1429 O O . GLY A 1 181 ? -26.054 13.520 24.054 1.00 81.19 181 GLY A O 1
ATOM 1430 N N . ALA A 1 182 ? -27.301 14.005 25.835 1.00 75.75 182 ALA A N 1
ATOM 1431 C CA . ALA A 1 182 ? -27.319 12.622 26.335 1.00 75.75 182 ALA A CA 1
ATOM 1432 C C . ALA A 1 182 ? -28.051 11.606 25.433 1.00 75.75 182 ALA A C 1
ATOM 1434 O O . ALA A 1 182 ? -27.776 10.417 25.523 1.00 75.75 182 ALA A O 1
ATOM 1435 N N . ASN A 1 183 ? -29.000 12.054 24.602 1.00 81.25 183 ASN A N 1
ATOM 1436 C CA . ASN A 1 183 ? -29.808 11.179 23.735 1.00 81.25 183 ASN A CA 1
ATOM 1437 C C . ASN A 1 183 ? -29.944 11.711 22.297 1.00 81.25 183 ASN A C 1
ATOM 1439 O O . ASN A 1 183 ? -30.784 11.221 21.541 1.00 81.25 183 ASN A O 1
ATOM 1443 N N . GLY A 1 184 ? -29.196 12.760 21.945 1.00 83.12 184 GLY A N 1
ATOM 1444 C CA . GLY A 1 184 ? -29.293 13.398 20.635 1.00 83.12 184 GLY A CA 1
ATOM 1445 C C . GLY A 1 184 ? -28.463 12.686 19.566 1.00 83.12 184 GLY A C 1
ATOM 1446 O O . GLY A 1 184 ? -27.851 11.649 19.848 1.00 83.12 184 GLY A O 1
ATOM 1447 N N . PRO A 1 185 ? -28.454 13.230 18.337 1.00 88.94 185 PRO A N 1
ATOM 1448 C CA . PRO A 1 185 ? -27.736 12.651 17.211 1.00 88.94 185 PRO A CA 1
ATOM 1449 C C . PRO A 1 185 ? -26.217 12.736 17.395 1.00 88.94 185 PRO A C 1
ATOM 1451 O O . PRO A 1 185 ? -25.709 13.491 18.229 1.00 88.94 185 PRO A O 1
ATOM 1454 N N . VAL A 1 186 ? -25.484 11.975 16.584 1.00 92.00 186 VAL A N 1
ATOM 1455 C CA . VAL A 1 186 ? -24.019 11.981 16.580 1.00 92.00 186 VAL A CA 1
ATOM 1456 C C . VAL A 1 186 ? -23.535 12.848 15.429 1.00 92.00 186 VAL A C 1
ATOM 1458 O O . VAL A 1 186 ? -23.761 12.520 14.269 1.00 92.00 186 VAL A O 1
ATOM 1461 N N . ILE A 1 187 ? -22.865 13.953 15.738 1.00 92.31 187 ILE A N 1
ATOM 1462 C CA . ILE A 1 187 ? -22.175 14.747 14.722 1.00 92.31 187 ILE A CA 1
ATOM 1463 C C . ILE A 1 187 ? -20.828 14.113 14.403 1.00 92.31 187 ILE A C 1
ATOM 1465 O O . ILE A 1 187 ? -20.201 13.500 15.271 1.00 92.31 187 ILE A O 1
ATOM 1469 N N . TRP A 1 188 ? -20.369 14.286 13.173 1.00 93.62 188 TRP A N 1
ATOM 1470 C CA . TRP A 1 188 ? -19.076 13.788 12.742 1.00 93.62 188 TRP A CA 1
ATOM 1471 C C . TRP A 1 188 ? -18.358 14.780 11.832 1.00 93.62 188 TRP A C 1
ATOM 1473 O O . TRP A 1 188 ? -18.982 15.599 11.162 1.00 93.62 188 TRP A O 1
ATOM 1483 N N . LYS A 1 189 ? -17.028 14.686 11.825 1.00 92.62 189 LYS A N 1
ATOM 1484 C CA . LYS A 1 189 ? -16.130 15.348 10.880 1.00 92.62 189 LYS A CA 1
ATOM 1485 C C . LYS A 1 189 ? -15.159 14.324 10.323 1.00 92.62 189 LYS A C 1
ATOM 1487 O O . LYS A 1 189 ? -14.528 13.600 11.097 1.00 92.62 189 LYS A O 1
ATOM 1492 N N . ARG A 1 190 ? -15.030 14.260 9.002 1.00 90.75 190 ARG A N 1
ATOM 1493 C CA . ARG A 1 190 ? -13.999 13.451 8.353 1.00 90.75 190 ARG A CA 1
ATOM 1494 C C . ARG A 1 190 ? -12.771 14.317 8.164 1.00 90.75 190 ARG A C 1
ATOM 1496 O O . ARG A 1 190 ? -12.859 15.405 7.604 1.00 90.75 190 ARG A O 1
ATOM 1503 N N . CYS A 1 191 ? -11.641 13.816 8.634 1.00 88.25 191 CYS A N 1
ATOM 1504 C CA . CYS A 1 191 ? -10.389 14.537 8.635 1.00 88.25 191 CYS A CA 1
ATOM 1505 C C . CYS A 1 191 ? -9.309 13.739 7.912 1.00 88.25 191 CYS A C 1
ATOM 1507 O O . CYS A 1 191 ? -9.126 12.544 8.146 1.00 88.25 191 CYS A O 1
ATOM 1509 N N . THR A 1 192 ? -8.562 14.425 7.060 1.00 85.75 192 THR A N 1
ATOM 1510 C CA . THR A 1 192 ? -7.354 13.935 6.400 1.00 85.75 192 THR A CA 1
ATOM 1511 C C . THR A 1 192 ? -6.169 14.785 6.841 1.00 85.75 192 THR A C 1
ATOM 1513 O O . THR A 1 192 ? -6.324 15.755 7.586 1.00 85.75 192 THR A O 1
ATOM 1516 N N . VAL A 1 193 ? -4.964 14.406 6.423 1.00 78.81 193 VAL A N 1
ATOM 1517 C CA . VAL A 1 193 ? -3.749 15.130 6.794 1.00 78.81 193 VAL A CA 1
ATOM 1518 C C . VAL A 1 193 ? -2.816 15.349 5.630 1.00 78.81 193 VAL A C 1
ATOM 1520 O O . VAL A 1 193 ? -2.797 14.591 4.660 1.00 78.81 193 VAL A O 1
ATOM 1523 N N . THR A 1 194 ? -1.992 16.383 5.767 1.00 79.25 194 THR A N 1
ATOM 1524 C CA . THR A 1 194 ? -0.895 16.658 4.844 1.00 79.25 194 THR A CA 1
ATOM 1525 C C . THR A 1 194 ? 0.072 15.473 4.765 1.00 79.25 194 THR A C 1
ATOM 1527 O O . THR A 1 194 ? 0.144 14.633 5.663 1.00 79.25 194 THR A O 1
ATOM 1530 N N . LYS A 1 195 ? 0.860 15.391 3.683 1.00 72.94 195 LYS A N 1
ATOM 1531 C CA . LYS A 1 195 ? 1.815 14.283 3.471 1.00 72.94 195 LYS A CA 1
ATOM 1532 C C . LYS A 1 195 ? 2.821 14.115 4.618 1.00 72.94 195 LYS A C 1
ATOM 1534 O O . LYS A 1 195 ? 3.233 12.996 4.900 1.00 72.94 195 LYS A O 1
ATOM 1539 N N . ASP A 1 196 ? 3.206 15.212 5.266 1.00 73.19 196 ASP A N 1
ATOM 1540 C CA . ASP A 1 196 ? 4.095 15.246 6.435 1.00 73.19 196 ASP A CA 1
ATOM 1541 C C . ASP A 1 196 ? 3.354 15.078 7.776 1.00 73.19 196 ASP A C 1
ATOM 1543 O O . ASP A 1 196 ? 3.992 15.015 8.823 1.00 73.19 196 ASP A O 1
ATOM 1547 N N . ARG A 1 197 ? 2.017 14.981 7.739 1.00 74.44 197 ARG A N 1
ATOM 1548 C CA . ARG A 1 197 ? 1.092 14.759 8.863 1.00 74.44 197 ARG A CA 1
ATOM 1549 C C . ARG A 1 197 ? 1.122 15.819 9.962 1.00 74.44 197 ARG A C 1
ATOM 1551 O O . ARG A 1 197 ? 0.606 15.586 11.055 1.00 74.44 197 ARG A O 1
ATOM 1558 N N . SER A 1 198 ? 1.676 16.990 9.660 1.00 77.31 198 SER A N 1
ATOM 1559 C CA . SER A 1 198 ? 1.788 18.111 10.594 1.00 77.31 198 SER A CA 1
ATOM 1560 C C . SER A 1 198 ? 0.507 18.944 10.692 1.00 77.31 198 SER A C 1
ATOM 1562 O O . SER A 1 198 ? 0.292 19.606 11.709 1.00 77.31 198 SER A O 1
ATOM 1564 N N . VAL A 1 199 ? -0.356 18.895 9.673 1.00 80.25 199 VAL A N 1
ATOM 1565 C CA . VAL A 1 199 ? -1.606 19.658 9.602 1.00 80.25 199 VAL A CA 1
ATOM 1566 C C . VAL A 1 199 ? -2.780 18.714 9.369 1.00 80.25 199 VAL A C 1
ATOM 1568 O O . VAL A 1 199 ? -2.710 17.808 8.534 1.00 80.25 199 VAL A O 1
ATOM 1571 N N . VAL A 1 200 ? -3.854 18.951 10.122 1.00 84.56 200 VAL A N 1
ATOM 1572 C CA . VAL A 1 200 ? -5.144 18.274 9.975 1.00 84.56 200 VAL A CA 1
ATOM 1573 C C . VAL A 1 200 ? -6.089 19.161 9.182 1.00 84.56 200 VAL A C 1
ATOM 1575 O O . VAL A 1 200 ? -6.193 20.352 9.467 1.00 84.56 200 VAL A O 1
ATOM 1578 N N . ASP A 1 201 ? -6.767 18.565 8.208 1.00 86.94 201 ASP A N 1
ATOM 1579 C CA . ASP A 1 201 ? -7.833 19.194 7.440 1.00 86.94 201 ASP A CA 1
ATOM 1580 C C . ASP A 1 201 ? -9.103 18.348 7.542 1.00 86.94 201 ASP A C 1
ATOM 1582 O O . ASP A 1 201 ? -9.047 17.130 7.388 1.00 86.94 201 ASP A O 1
ATOM 1586 N N . CYS A 1 202 ? -10.242 18.979 7.812 1.00 89.19 202 CYS A N 1
ATOM 1587 C CA . CYS A 1 202 ? -11.525 18.298 7.988 1.00 89.19 202 CYS A CA 1
ATOM 1588 C C . CYS A 1 202 ? -12.563 18.903 7.035 1.00 89.19 202 CYS A C 1
ATOM 1590 O O . CYS A 1 202 ? -13.358 19.740 7.472 1.00 89.19 202 CYS A O 1
ATOM 1592 N N . PRO A 1 203 ? -12.525 18.539 5.739 1.00 86.00 203 PRO A N 1
ATOM 1593 C CA . PRO A 1 203 ? -13.345 19.177 4.711 1.00 86.00 203 PRO A CA 1
ATOM 1594 C C . PRO A 1 203 ? -14.822 18.774 4.774 1.00 86.00 203 PRO A C 1
ATOM 1596 O O . PRO A 1 203 ? -15.673 19.547 4.339 1.00 86.00 203 PRO A O 1
ATOM 1599 N N . ASP A 1 204 ? -15.122 17.592 5.321 1.00 89.25 204 ASP A N 1
ATOM 1600 C CA . ASP A 1 204 ? -16.480 17.058 5.385 1.00 89.25 204 ASP A CA 1
ATOM 1601 C C . ASP A 1 204 ? -16.974 16.968 6.829 1.00 89.25 204 ASP A C 1
ATOM 1603 O O . ASP A 1 204 ? -16.268 16.505 7.734 1.00 89.25 204 ASP A O 1
ATOM 1607 N N . ASP A 1 205 ? -18.237 17.323 7.025 1.00 91.56 205 ASP A N 1
ATOM 1608 C CA . ASP A 1 205 ? -18.965 17.127 8.267 1.00 91.56 205 ASP A CA 1
ATOM 1609 C C . ASP A 1 205 ? -20.392 16.644 8.002 1.00 91.56 205 ASP A C 1
ATOM 1611 O O . ASP A 1 205 ? -20.905 16.682 6.879 1.00 91.56 205 ASP A O 1
ATOM 1615 N N . GLY A 1 206 ? -21.029 16.136 9.049 1.00 92.00 206 GLY A N 1
ATOM 1616 C CA . GLY A 1 206 ? -22.414 15.723 8.975 1.00 92.00 206 GLY A CA 1
ATOM 1617 C C . GLY A 1 206 ? -22.930 15.154 10.283 1.00 92.00 206 GLY A C 1
ATOM 1618 O O . GLY A 1 206 ? -22.336 15.311 11.352 1.00 92.00 206 GLY A O 1
ATOM 1619 N N . THR A 1 207 ? -24.067 14.474 10.180 1.00 91.62 207 THR A N 1
ATOM 1620 C CA . THR A 1 207 ? -24.787 13.936 11.332 1.00 91.62 207 THR A CA 1
ATOM 1621 C C . THR A 1 207 ? -25.244 12.514 11.045 1.00 91.62 207 THR A C 1
ATOM 1623 O O . THR A 1 207 ? -25.860 12.250 10.014 1.00 91.62 207 THR A O 1
ATOM 1626 N N . PHE A 1 208 ? -24.979 11.600 11.973 1.00 91.56 208 PHE A N 1
ATOM 1627 C CA . PHE A 1 208 ? -25.661 10.319 12.060 1.00 91.56 208 PHE A CA 1
ATOM 1628 C C . PHE A 1 208 ? -26.890 10.481 12.958 1.00 91.56 208 PHE A C 1
ATOM 1630 O O . PHE A 1 208 ? -26.779 10.829 14.138 1.00 91.56 208 PHE A O 1
ATOM 1637 N N . ALA A 1 209 ? -28.065 10.239 12.385 1.00 89.94 209 ALA A N 1
ATOM 1638 C CA . ALA A 1 209 ? -29.340 10.311 13.082 1.00 89.94 209 ALA A CA 1
ATOM 1639 C C . ALA A 1 209 ? -30.070 8.964 12.971 1.00 89.94 209 ALA A C 1
ATOM 1641 O O . ALA A 1 209 ? -30.019 8.339 11.907 1.00 89.94 209 ALA A O 1
ATOM 1642 N N . PRO A 1 210 ? -30.739 8.520 14.045 1.00 86.56 210 PRO A N 1
ATOM 1643 C CA . PRO A 1 210 ? -31.531 7.302 14.024 1.00 86.56 210 PRO A CA 1
ATOM 1644 C C . PRO A 1 210 ? -32.839 7.516 13.255 1.00 86.56 210 PRO A C 1
ATOM 1646 O O . PRO A 1 210 ? -33.229 8.646 12.935 1.00 86.56 210 PRO A O 1
ATOM 1649 N N . LYS A 1 211 ? -33.533 6.418 12.968 1.00 83.06 211 LYS A N 1
ATOM 1650 C CA . LYS A 1 211 ? -34.823 6.428 12.284 1.00 83.06 211 LYS A CA 1
ATOM 1651 C C . LYS A 1 211 ? -35.888 7.154 13.119 1.00 83.06 211 LYS A C 1
ATOM 1653 O O . LYS A 1 211 ? -35.921 7.038 14.341 1.00 83.06 211 LYS A O 1
ATOM 1658 N N . ASP A 1 212 ? -36.745 7.924 12.444 1.00 81.31 212 ASP A N 1
ATOM 1659 C CA . ASP A 1 212 ? -37.941 8.578 13.005 1.00 81.31 212 ASP A CA 1
ATOM 1660 C C . ASP A 1 212 ? -37.703 9.374 14.311 1.00 81.31 212 ASP A C 1
ATOM 1662 O O . ASP A 1 212 ? -38.603 9.536 15.131 1.00 81.31 212 ASP A O 1
ATOM 1666 N N . GLY A 1 213 ? -36.482 9.885 14.521 1.00 72.00 213 GLY A N 1
ATOM 1667 C CA . GLY A 1 213 ? -36.126 10.662 15.713 1.00 72.00 213 GLY A CA 1
ATOM 1668 C C . GLY A 1 213 ? -36.026 9.846 17.009 1.00 72.00 213 GLY A C 1
ATOM 1669 O O . GLY A 1 213 ? -36.159 10.419 18.092 1.00 72.00 213 GLY A O 1
ATOM 1670 N N . ALA A 1 214 ? -35.802 8.528 16.923 1.00 82.44 214 ALA A N 1
ATOM 1671 C CA . ALA A 1 214 ? -35.628 7.668 18.092 1.00 82.44 214 ALA A CA 1
ATOM 1672 C C . ALA A 1 214 ? -34.512 8.167 19.031 1.00 82.44 214 ALA A C 1
ATOM 1674 O O . ALA A 1 214 ? -33.548 8.808 18.613 1.00 82.44 214 ALA A O 1
ATOM 1675 N N . GLN A 1 215 ? -34.623 7.874 20.329 1.00 84.75 215 GLN A N 1
ATOM 1676 C CA . GLN A 1 215 ? -33.607 8.301 21.295 1.00 84.75 215 GLN A CA 1
ATOM 1677 C 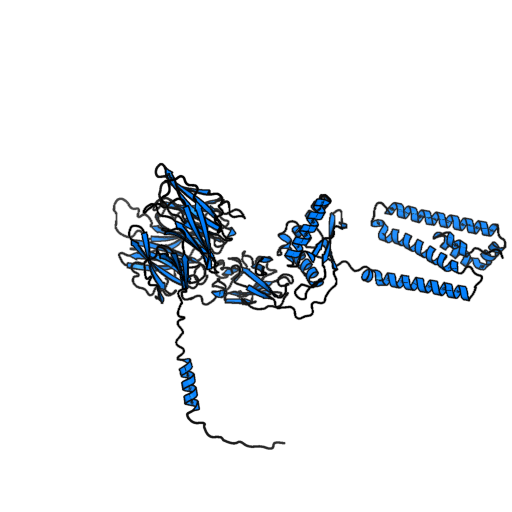C . GLN A 1 215 ? -32.410 7.352 21.258 1.00 84.75 215 GLN A C 1
ATOM 1679 O O . GLN A 1 215 ? -32.570 6.150 21.479 1.00 84.75 215 GLN A O 1
ATOM 1684 N N . ILE A 1 216 ? -31.207 7.891 21.041 1.00 87.56 216 ILE A N 1
ATOM 1685 C CA . ILE A 1 216 ? -29.967 7.108 21.106 1.00 87.56 216 ILE A CA 1
ATOM 1686 C C . ILE A 1 216 ? -29.638 6.843 22.574 1.00 87.56 216 ILE A C 1
ATOM 1688 O O . ILE A 1 216 ? -29.384 7.772 23.336 1.00 87.56 216 ILE A O 1
ATOM 1692 N N . ARG A 1 217 ? -29.627 5.567 22.971 1.00 85.88 217 ARG A N 1
ATOM 1693 C CA . ARG A 1 217 ? -29.230 5.122 24.318 1.00 85.88 217 ARG A CA 1
ATOM 1694 C C . ARG A 1 217 ? -27.758 4.750 24.402 1.00 85.88 217 ARG A C 1
ATOM 1696 O O . ARG A 1 217 ? -27.160 4.849 25.470 1.00 85.88 217 ARG A O 1
ATOM 1703 N N . ASN A 1 218 ? -27.201 4.276 23.296 1.00 87.44 218 ASN A N 1
ATOM 1704 C CA . ASN A 1 218 ? -25.790 3.958 23.149 1.00 87.44 218 ASN A CA 1
ATOM 1705 C C . ASN A 1 218 ? -25.431 3.983 21.658 1.00 87.44 218 ASN A C 1
ATOM 1707 O O . ASN A 1 218 ? -26.302 3.737 20.821 1.00 87.44 218 ASN A O 1
ATOM 1711 N N . PHE A 1 219 ? -24.174 4.247 21.320 1.00 90.25 219 PHE A N 1
ATOM 1712 C CA . PHE A 1 219 ? -23.693 4.172 19.947 1.00 90.25 219 PHE A CA 1
ATOM 1713 C C . PHE A 1 219 ? -22.260 3.644 19.889 1.00 90.25 219 PHE A C 1
ATOM 1715 O O . PHE A 1 219 ? -21.499 3.744 20.849 1.00 90.25 219 PHE A O 1
ATOM 1722 N N . GLY A 1 220 ? -21.899 3.083 18.743 1.00 90.38 220 GLY A N 1
ATOM 1723 C CA . GLY A 1 220 ? -20.545 2.657 18.424 1.00 90.38 220 GLY A CA 1
ATOM 1724 C C . GLY A 1 220 ? -20.216 3.045 16.993 1.00 90.38 220 GLY A C 1
ATOM 1725 O O . GLY A 1 220 ? -21.102 3.089 16.140 1.00 90.38 220 GLY A O 1
ATOM 1726 N N . ILE A 1 221 ? -18.950 3.349 16.730 1.00 92.44 221 ILE A N 1
ATOM 1727 C CA . ILE A 1 221 ? -18.453 3.601 15.379 1.00 92.44 221 ILE A CA 1
ATOM 1728 C C . ILE A 1 221 ? -17.267 2.683 15.135 1.00 92.44 221 ILE A C 1
ATOM 1730 O O . ILE A 1 221 ? -16.412 2.517 16.003 1.00 92.44 221 ILE A O 1
ATOM 1734 N N . PHE A 1 222 ? -17.223 2.095 13.948 1.00 90.38 222 PHE A N 1
ATOM 1735 C CA . PHE A 1 222 ? -16.111 1.269 13.508 1.00 90.38 222 PHE A CA 1
ATOM 1736 C C . PHE A 1 222 ? -15.791 1.532 12.040 1.00 90.38 222 PHE A C 1
ATOM 1738 O O . PHE A 1 222 ? -16.594 2.086 11.289 1.00 90.38 222 PHE A O 1
ATOM 1745 N N . SER A 1 223 ? -14.595 1.135 11.632 1.00 89.62 223 SER A N 1
ATOM 1746 C CA . SER A 1 223 ? -14.106 1.348 10.273 1.00 89.62 223 SER A CA 1
ATOM 1747 C C . SER A 1 223 ? -14.437 0.155 9.391 1.00 89.62 223 SER A C 1
ATOM 1749 O O . SER A 1 223 ? -14.266 -0.996 9.790 1.00 89.62 223 SER A O 1
ATOM 1751 N N . THR A 1 224 ? -14.908 0.438 8.184 1.00 88.50 224 THR A N 1
ATOM 1752 C CA . THR A 1 224 ? -15.192 -0.579 7.166 1.00 88.50 224 THR A CA 1
ATOM 1753 C C . THR A 1 224 ? -13.907 -0.989 6.449 1.00 88.50 224 THR A C 1
ATOM 1755 O O . THR A 1 224 ? -12.946 -0.217 6.387 1.00 88.50 224 THR A O 1
ATOM 1758 N N . VAL A 1 225 ? -13.891 -2.193 5.870 1.00 86.75 225 VAL A N 1
ATOM 1759 C CA . VAL A 1 225 ? -12.727 -2.706 5.122 1.00 86.75 225 VAL A CA 1
ATOM 1760 C C . VAL A 1 225 ? -12.381 -1.793 3.942 1.00 86.75 225 VAL A C 1
ATOM 1762 O O . VAL A 1 225 ? -11.205 -1.524 3.707 1.00 86.75 225 VAL A O 1
ATOM 1765 N N . GLY A 1 226 ? -13.397 -1.246 3.265 1.00 79.75 226 GLY A N 1
ATOM 1766 C CA . GLY A 1 226 ? -13.245 -0.316 2.140 1.00 79.75 226 GLY A CA 1
ATOM 1767 C C . GLY A 1 226 ? -12.755 1.091 2.511 1.00 79.75 226 GLY A C 1
ATOM 1768 O O . GLY A 1 226 ? -12.631 1.933 1.633 1.00 79.75 226 GLY A O 1
ATOM 1769 N N . GLY A 1 227 ? -12.480 1.378 3.788 1.00 84.00 227 GLY A N 1
ATOM 1770 C CA . GLY A 1 227 ? -11.919 2.661 4.227 1.00 84.00 227 GLY A CA 1
ATOM 1771 C C . GLY A 1 227 ? -12.939 3.717 4.664 1.00 84.00 227 GLY A C 1
ATOM 1772 O O . GLY A 1 227 ? -12.537 4.774 5.153 1.00 84.00 227 GLY A O 1
ATOM 1773 N N . GLY A 1 228 ? -14.238 3.429 4.553 1.00 89.06 228 GLY A N 1
ATOM 1774 C CA . GLY A 1 228 ? -15.313 4.225 5.151 1.00 89.06 228 GLY A CA 1
ATOM 1775 C C . GLY A 1 228 ? -15.541 3.901 6.632 1.00 89.06 228 GLY A C 1
ATOM 1776 O O . GLY A 1 228 ? -14.799 3.126 7.243 1.00 89.06 228 GLY A O 1
ATOM 1777 N N . PHE A 1 229 ? -16.623 4.428 7.196 1.00 91.94 229 PHE A N 1
ATOM 1778 C CA . PHE A 1 229 ? -17.019 4.216 8.591 1.00 91.94 229 PHE A CA 1
ATOM 1779 C C . PHE A 1 229 ? -18.446 3.697 8.685 1.00 91.94 229 PHE A C 1
ATOM 1781 O O . PHE A 1 229 ? -19.263 3.918 7.798 1.00 91.94 229 PHE A O 1
ATOM 1788 N N . SER A 1 230 ? -18.770 3.040 9.787 1.00 91.00 230 SER A N 1
ATOM 1789 C CA . SER A 1 230 ? -20.137 2.675 10.114 1.00 91.00 230 SER A CA 1
ATOM 1790 C C . SER A 1 230 ? -20.463 3.099 11.532 1.00 91.00 230 SER A C 1
ATOM 1792 O O . SER A 1 230 ? -19.625 2.998 12.428 1.00 91.00 230 SER A O 1
ATOM 1794 N N . CYS A 1 231 ? -21.683 3.595 11.713 1.00 92.38 231 CYS A N 1
ATOM 1795 C CA . CYS A 1 231 ? -22.231 3.962 13.005 1.00 92.38 231 CYS A CA 1
ATOM 1796 C C . CYS A 1 231 ? -23.397 3.037 13.344 1.00 92.38 231 CYS A C 1
ATOM 1798 O O . CYS A 1 231 ? -24.314 2.865 12.540 1.00 92.38 231 CYS A O 1
ATOM 1800 N N . VAL A 1 232 ? -23.348 2.460 14.539 1.00 91.12 232 VAL A N 1
ATOM 1801 C CA . VAL A 1 232 ? -24.370 1.572 15.086 1.00 91.12 232 VAL A CA 1
ATOM 1802 C C . VAL A 1 232 ? -25.003 2.250 16.286 1.00 91.12 232 VAL A C 1
ATOM 1804 O O . VAL A 1 232 ? -24.302 2.680 17.202 1.00 91.12 232 VAL A O 1
ATOM 1807 N N . PHE A 1 233 ? -26.327 2.305 16.306 1.00 90.06 233 PHE A N 1
ATOM 1808 C CA . PHE A 1 233 ? -27.109 2.867 17.394 1.00 90.06 233 PHE A CA 1
ATOM 1809 C C . PHE A 1 233 ? -27.882 1.786 18.123 1.00 90.06 233 PHE A C 1
ATOM 1811 O O . PHE A 1 233 ? -28.508 0.947 17.489 1.00 90.06 233 PHE A O 1
ATOM 1818 N N . ALA A 1 234 ? -27.904 1.859 19.451 1.00 88.75 234 ALA A N 1
ATOM 1819 C CA . ALA A 1 234 ? -28.949 1.245 20.253 1.00 88.75 234 ALA A CA 1
ATOM 1820 C C . ALA A 1 234 ? -30.013 2.315 20.529 1.00 88.75 234 ALA A C 1
ATOM 1822 O O . ALA A 1 234 ? -29.763 3.267 21.281 1.00 88.75 234 ALA A O 1
ATOM 1823 N N . THR A 1 235 ? -31.174 2.188 19.896 1.00 86.88 235 THR A N 1
ATOM 1824 C CA . THR A 1 235 ? -32.253 3.181 19.929 1.00 86.88 235 THR A CA 1
ATOM 1825 C C . THR A 1 235 ? -33.432 2.694 20.748 1.00 86.88 235 THR A C 1
ATOM 1827 O O . THR A 1 235 ? -33.665 1.497 20.919 1.00 86.88 235 THR A O 1
ATOM 1830 N N . GLN A 1 236 ? -34.178 3.652 21.290 1.00 80.44 236 GLN A N 1
ATOM 1831 C CA . GLN A 1 236 ? -35.456 3.410 21.938 1.00 80.44 236 GLN A CA 1
ATOM 1832 C C . GLN A 1 236 ? -36.514 4.306 21.298 1.00 80.44 236 GLN A C 1
ATOM 1834 O O . GLN A 1 236 ? -36.374 5.534 21.300 1.00 80.44 236 GLN A O 1
ATOM 1839 N N . THR A 1 237 ? -37.579 3.702 20.773 1.00 70.25 237 THR A N 1
ATOM 1840 C CA . THR A 1 237 ? -38.724 4.450 20.244 1.00 70.25 237 THR A CA 1
ATOM 1841 C C . THR A 1 237 ? -39.486 5.121 21.395 1.00 70.25 237 THR A C 1
ATOM 1843 O O . THR A 1 237 ? -39.804 4.445 22.381 1.00 70.25 237 THR A O 1
ATOM 1846 N N . PRO A 1 238 ? -39.796 6.427 21.315 1.00 60.31 238 PRO A N 1
ATOM 1847 C CA . PRO A 1 238 ? -40.647 7.089 22.298 1.00 60.31 238 PRO A CA 1
ATOM 1848 C C . PRO A 1 238 ? -42.051 6.467 22.301 1.00 60.31 238 PRO A C 1
ATOM 1850 O O . PRO A 1 238 ? -42.693 6.372 21.258 1.00 60.31 238 PRO A O 1
ATOM 1853 N N . ASN A 1 239 ? -42.550 6.054 23.468 1.00 53.97 239 ASN A N 1
ATOM 1854 C CA . ASN A 1 239 ? -43.947 5.643 23.612 1.00 53.97 239 ASN A CA 1
ATOM 1855 C C . ASN A 1 239 ? -44.834 6.900 23.610 1.00 53.97 239 ASN A C 1
ATOM 1857 O O . ASN A 1 239 ? -45.042 7.499 24.664 1.00 53.97 239 ASN A O 1
ATOM 1861 N N . GLU A 1 240 ? -45.367 7.313 22.462 1.00 43.97 240 GLU A N 1
ATOM 1862 C CA . GLU A 1 240 ? -46.441 8.311 22.430 1.00 43.97 240 GLU A CA 1
ATOM 1863 C C . GLU A 1 240 ? -47.809 7.626 22.461 1.00 43.97 240 GLU A C 1
ATOM 1865 O O . GLU A 1 240 ? -48.217 7.013 21.485 1.00 43.97 240 GLU A O 1
ATOM 1870 N N . TYR A 1 241 ? -48.539 7.760 23.574 1.00 37.06 241 TYR A N 1
ATOM 1871 C CA . TYR A 1 241 ? -49.996 7.938 23.558 1.00 37.06 241 TYR A CA 1
ATOM 1872 C C . TYR A 1 241 ? -50.441 8.634 24.855 1.00 37.06 241 TYR A C 1
ATOM 1874 O O . TYR A 1 241 ? -49.951 8.330 25.941 1.00 37.06 241 TYR A O 1
ATOM 1882 N N . GLY A 1 242 ? -51.337 9.614 24.724 1.00 38.56 242 GLY A N 1
ATOM 1883 C CA . GLY A 1 242 ? -51.663 10.627 25.732 1.00 38.56 242 GLY A CA 1
ATOM 1884 C C . GLY A 1 242 ? -51.802 10.161 27.193 1.00 38.56 242 GLY A C 1
ATOM 1885 O O . GLY A 1 242 ? -52.510 9.213 27.514 1.00 38.56 242 GLY A O 1
ATOM 1886 N N . ALA A 1 243 ? -51.159 10.919 28.086 1.00 39.75 243 ALA A N 1
ATOM 1887 C CA . ALA A 1 243 ? -51.466 11.098 29.512 1.00 39.75 243 ALA A CA 1
ATOM 1888 C C . ALA A 1 243 ? -51.631 9.863 30.434 1.00 39.75 243 ALA A C 1
ATOM 1890 O O . ALA A 1 243 ? -52.061 10.029 31.576 1.00 39.75 243 ALA A O 1
ATOM 1891 N N . LYS A 1 244 ? -51.227 8.649 30.038 1.00 39.53 244 LYS A N 1
ATOM 1892 C CA . LYS A 1 244 ? -51.028 7.525 30.974 1.00 39.53 244 LYS A CA 1
ATOM 1893 C C . LYS A 1 244 ? -49.770 6.734 30.627 1.00 39.53 244 LYS A C 1
ATOM 1895 O O . LYS A 1 244 ? -49.716 6.051 29.611 1.00 39.53 244 LYS A O 1
ATOM 1900 N N . ILE A 1 245 ? -48.784 6.780 31.523 1.00 40.28 245 ILE A N 1
ATOM 1901 C CA . ILE A 1 245 ? -47.615 5.896 31.493 1.00 40.28 245 ILE A CA 1
ATOM 1902 C C . ILE A 1 245 ? -48.112 4.471 31.758 1.00 40.28 245 ILE A C 1
ATOM 1904 O O . ILE A 1 245 ? -48.369 4.088 32.899 1.00 40.28 245 ILE A O 1
ATOM 1908 N N . VAL A 1 246 ? -48.287 3.683 30.701 1.00 39.72 246 VAL A N 1
ATOM 1909 C CA . VAL A 1 246 ? -48.409 2.230 30.821 1.00 39.72 246 VAL A CA 1
ATOM 1910 C C . VAL A 1 246 ? -46.987 1.675 30.804 1.00 39.72 246 VAL A C 1
ATOM 1912 O O . VAL A 1 246 ? -46.277 1.814 29.813 1.00 39.72 246 VAL A O 1
ATOM 1915 N N . ASN A 1 247 ? -46.569 1.049 31.907 1.00 41.19 247 ASN A N 1
ATOM 1916 C CA . ASN A 1 247 ? -45.242 0.451 32.128 1.00 41.19 247 ASN A CA 1
ATOM 1917 C C . ASN A 1 247 ? -44.930 -0.771 31.231 1.00 41.19 247 ASN A C 1
ATOM 1919 O O . ASN A 1 247 ? -44.239 -1.689 31.660 1.00 41.19 247 ASN A O 1
ATOM 1923 N N . ASN A 1 248 ? -45.419 -0.825 29.989 1.00 43.81 248 ASN A N 1
ATOM 1924 C CA . ASN A 1 248 ? -45.127 -1.920 29.071 1.00 43.81 248 ASN A CA 1
ATOM 1925 C C . ASN A 1 248 ? -44.517 -1.421 27.753 1.00 43.81 248 ASN A C 1
ATOM 1927 O O . ASN A 1 248 ? -45.217 -0.925 26.877 1.00 43.81 248 ASN A O 1
ATOM 1931 N N . LYS A 1 249 ? -43.214 -1.717 27.615 1.00 50.16 249 LYS A N 1
ATOM 1932 C CA . LYS A 1 249 ? -42.514 -2.085 26.369 1.00 50.16 249 LYS A CA 1
ATOM 1933 C C . LYS A 1 249 ? -42.166 -0.952 25.396 1.00 50.16 249 LYS A C 1
ATOM 1935 O O . LYS A 1 249 ? -42.598 -0.975 24.252 1.00 50.16 249 LYS A O 1
ATOM 1940 N N . ALA A 1 250 ? -41.296 -0.029 25.800 1.00 57.03 250 ALA A N 1
ATOM 1941 C CA . ALA A 1 250 ? -40.473 0.656 24.802 1.00 57.03 250 ALA A CA 1
ATOM 1942 C C . ALA A 1 250 ? -39.536 -0.387 24.158 1.00 57.03 250 ALA A C 1
ATOM 1944 O O . ALA A 1 250 ? -38.762 -1.039 24.864 1.00 57.03 250 ALA A O 1
ATOM 1945 N N . GLN A 1 251 ? -39.672 -0.612 22.851 1.00 70.38 251 GLN A N 1
ATOM 1946 C CA . GLN A 1 251 ? -38.894 -1.605 22.113 1.00 70.38 251 GLN A CA 1
ATOM 1947 C C . GLN A 1 251 ? -37.506 -1.031 21.809 1.00 70.38 251 GLN A C 1
ATOM 1949 O O . GLN A 1 251 ? -37.383 0.107 21.358 1.00 70.38 251 GLN A O 1
ATOM 1954 N N . LEU A 1 252 ? -36.462 -1.791 22.138 1.00 80.12 252 LEU A N 1
ATOM 1955 C CA . LEU A 1 252 ? -35.079 -1.406 21.866 1.00 80.12 252 LEU A CA 1
ATOM 1956 C C . LEU A 1 252 ? -34.654 -1.998 20.525 1.00 80.12 252 LEU A C 1
ATOM 1958 O O . LEU A 1 252 ? -34.811 -3.202 20.303 1.00 80.12 252 LEU A O 1
ATOM 1962 N N . GLU A 1 253 ? -34.097 -1.162 19.660 1.00 83.94 253 GLU A N 1
ATOM 1963 C CA . GLU A 1 253 ? -33.619 -1.542 18.334 1.00 83.94 253 GLU A CA 1
ATOM 1964 C C . GLU A 1 253 ? -32.120 -1.289 18.205 1.00 83.94 253 GLU A C 1
ATOM 1966 O O . GLU A 1 253 ? -31.538 -0.465 18.915 1.00 83.94 253 GLU A O 1
ATOM 1971 N N . LEU A 1 254 ? -31.488 -2.049 17.315 1.00 85.38 254 LEU A N 1
ATOM 1972 C CA . LEU A 1 254 ? -30.145 -1.783 16.844 1.00 85.38 254 LEU A CA 1
ATOM 1973 C C . LEU A 1 254 ? -30.220 -1.340 15.389 1.00 85.38 254 LEU A C 1
ATOM 1975 O O . LEU A 1 254 ? -30.669 -2.102 14.533 1.00 85.38 254 LEU A O 1
ATOM 1979 N N . GLU A 1 255 ? -29.767 -0.126 15.120 1.00 87.06 255 GLU A N 1
ATOM 1980 C CA . GLU A 1 255 ? -29.768 0.486 13.795 1.00 87.06 255 GLU A CA 1
ATOM 1981 C C . GLU A 1 255 ? -28.338 0.704 13.315 1.00 87.06 255 GLU A C 1
ATOM 1983 O O . GLU A 1 255 ? -27.443 0.951 14.122 1.00 87.06 255 GLU A O 1
ATOM 1988 N N . ILE A 1 256 ? -28.120 0.646 12.004 1.00 87.56 256 ILE A N 1
ATOM 1989 C CA . ILE A 1 256 ? -26.814 0.872 11.390 1.00 87.56 256 ILE A CA 1
ATOM 1990 C C . ILE A 1 256 ? -26.884 1.847 10.220 1.00 87.56 256 ILE A C 1
ATOM 1992 O O . ILE A 1 256 ? -27.849 1.858 9.451 1.00 87.56 256 ILE A O 1
ATOM 1996 N N . LEU A 1 257 ? -25.836 2.659 10.095 1.00 90.19 257 LEU A N 1
ATOM 1997 C CA . LEU A 1 257 ? -25.568 3.535 8.964 1.00 90.19 257 LEU A CA 1
ATOM 1998 C C . LEU A 1 257 ? -24.139 3.298 8.474 1.00 90.19 257 LEU A C 1
ATOM 2000 O O . LEU A 1 257 ? -23.234 3.024 9.267 1.00 90.19 257 LEU A O 1
ATOM 2004 N N . PHE A 1 258 ? -23.929 3.471 7.176 1.00 88.19 258 PHE A N 1
ATOM 2005 C CA . PHE A 1 258 ? -22.614 3.457 6.551 1.00 88.19 258 PHE A CA 1
ATOM 2006 C C . PHE A 1 258 ? -22.279 4.846 6.021 1.00 88.19 258 PHE A C 1
ATOM 2008 O O . PHE A 1 258 ? -23.144 5.586 5.558 1.00 88.19 258 PHE A O 1
ATOM 2015 N N . LEU A 1 259 ? -21.011 5.207 6.117 1.00 89.69 259 LEU A N 1
ATOM 2016 C CA . LEU A 1 259 ? -20.422 6.407 5.557 1.00 89.69 259 LEU A CA 1
ATOM 2017 C C . LEU A 1 259 ? -19.276 5.953 4.655 1.00 89.69 259 LEU A C 1
ATOM 2019 O O . LEU A 1 259 ? -18.164 5.714 5.135 1.00 89.69 259 LEU A O 1
ATOM 2023 N N . ASP A 1 260 ? -19.571 5.811 3.365 1.00 84.31 260 ASP A N 1
ATOM 2024 C CA . ASP A 1 260 ? -18.584 5.422 2.356 1.00 84.31 260 ASP A CA 1
ATOM 2025 C C . ASP A 1 260 ? -17.416 6.415 2.308 1.00 84.31 260 ASP A C 1
ATOM 2027 O O . ASP A 1 260 ? -17.621 7.604 2.575 1.00 84.31 260 ASP A O 1
ATOM 2031 N N . PRO A 1 261 ? -16.197 5.958 1.969 1.00 80.31 261 PRO A N 1
ATOM 2032 C CA . PRO A 1 261 ? -15.001 6.803 1.964 1.00 80.31 261 PRO A CA 1
ATOM 2033 C C . PRO A 1 261 ? -15.153 8.028 1.053 1.00 80.31 261 PRO A C 1
ATOM 2035 O O . PRO A 1 261 ? -14.758 9.122 1.446 1.00 80.31 261 PRO A O 1
ATOM 2038 N N . ASP A 1 262 ? -15.807 7.859 -0.098 1.00 79.50 262 ASP A N 1
ATOM 2039 C CA . ASP A 1 262 ? -15.995 8.908 -1.109 1.00 79.50 262 ASP A CA 1
ATOM 2040 C C . ASP A 1 262 ? -17.343 9.643 -0.987 1.00 79.50 262 ASP A C 1
ATOM 2042 O O . ASP A 1 262 ? -17.651 10.532 -1.783 1.00 79.50 262 ASP A O 1
ATOM 2046 N N . ALA A 1 263 ? -18.184 9.272 -0.015 1.00 79.50 263 ALA A N 1
ATOM 2047 C CA . ALA A 1 263 ? -19.493 9.888 0.175 1.00 79.50 263 ALA A CA 1
ATOM 2048 C C . ALA A 1 263 ? -19.446 11.002 1.224 1.00 79.50 263 ALA A C 1
ATOM 2050 O O . ALA A 1 263 ? -18.862 10.845 2.297 1.00 79.50 263 ALA A O 1
ATOM 2051 N N . ASN A 1 264 ? -20.167 12.093 0.961 1.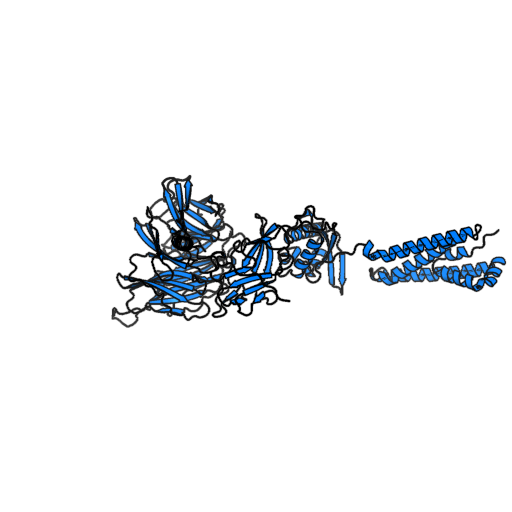00 79.88 264 ASN A N 1
ATOM 2052 C CA . ASN A 1 264 ? -20.296 13.223 1.894 1.00 79.88 264 ASN A CA 1
ATOM 2053 C C . ASN A 1 264 ? -21.529 13.092 2.803 1.00 79.88 264 ASN A C 1
ATOM 2055 O O . ASN A 1 264 ? -21.827 13.980 3.598 1.00 79.88 264 ASN A O 1
ATOM 2059 N N . LYS A 1 265 ? -22.303 12.012 2.656 1.00 83.12 265 LYS A N 1
ATOM 2060 C CA . LYS A 1 265 ? -23.501 11.736 3.452 1.00 83.12 265 LYS A CA 1
ATOM 2061 C C . LYS A 1 265 ? -23.559 10.260 3.803 1.00 83.12 265 LYS A C 1
ATOM 2063 O O . LYS A 1 265 ? -23.247 9.412 2.973 1.00 83.12 265 LYS A O 1
ATOM 2068 N N . ALA A 1 266 ? -24.004 9.980 5.021 1.00 85.94 266 ALA A N 1
ATOM 2069 C CA . ALA A 1 266 ? -24.272 8.626 5.470 1.00 85.94 266 ALA A CA 1
ATOM 2070 C C . ALA A 1 266 ? -25.503 8.032 4.764 1.00 85.94 266 ALA A C 1
ATOM 2072 O O . ALA A 1 266 ? -26.411 8.761 4.345 1.00 85.94 266 ALA A O 1
ATOM 2073 N N . THR A 1 267 ? -25.560 6.706 4.678 1.00 87.00 267 THR A N 1
ATOM 2074 C CA . THR A 1 267 ? -26.750 5.969 4.246 1.00 87.00 267 THR A CA 1
ATOM 2075 C C . THR A 1 267 ? -27.913 6.185 5.215 1.00 87.00 267 THR A C 1
ATOM 2077 O O . THR A 1 267 ? -27.745 6.655 6.342 1.00 87.00 267 THR A O 1
ATOM 2080 N N . LYS A 1 268 ? -29.126 5.808 4.799 1.00 85.06 268 LYS A N 1
ATOM 2081 C CA . LYS A 1 268 ? -30.278 5.797 5.711 1.00 85.06 268 LYS A CA 1
ATOM 2082 C C . LYS A 1 268 ? -30.098 4.724 6.803 1.00 85.06 268 LYS A C 1
ATOM 2084 O O . LYS A 1 268 ? -29.559 3.658 6.489 1.00 85.06 268 LYS A O 1
ATOM 2089 N N . PRO A 1 269 ? -30.567 4.974 8.042 1.00 86.69 269 PRO A N 1
ATOM 2090 C CA . PRO A 1 269 ? -30.542 3.986 9.117 1.00 86.69 269 PRO A CA 1
ATOM 2091 C C . PRO A 1 269 ? -31.339 2.738 8.742 1.00 86.69 269 PRO A C 1
ATOM 2093 O O . PRO A 1 269 ? -32.465 2.831 8.250 1.00 86.69 269 PRO A O 1
ATOM 2096 N N . THR A 1 270 ? -30.742 1.574 8.988 1.00 84.81 270 THR A N 1
ATOM 2097 C CA . THR A 1 270 ? -31.362 0.259 8.792 1.00 84.81 270 THR A CA 1
ATOM 2098 C C . THR A 1 270 ? -31.358 -0.507 10.109 1.00 84.81 270 THR A C 1
ATOM 2100 O O . THR A 1 270 ? -30.307 -0.648 10.729 1.00 84.81 270 THR A O 1
ATOM 2103 N N . THR A 1 271 ? -32.506 -1.032 10.535 1.00 83.88 271 THR A N 1
ATOM 2104 C CA . THR A 1 271 ? -32.594 -1.883 11.730 1.00 83.88 271 THR A CA 1
ATOM 2105 C C . THR A 1 271 ? -31.973 -3.256 11.446 1.00 83.88 271 THR A C 1
ATOM 2107 O O . THR A 1 271 ? -32.402 -3.956 10.531 1.00 83.88 271 THR A O 1
ATOM 2110 N N . ILE A 1 272 ? -30.973 -3.649 12.237 1.00 80.50 272 ILE A N 1
ATOM 2111 C CA . ILE A 1 272 ? -30.279 -4.949 12.154 1.00 80.50 272 ILE A CA 1
ATOM 2112 C C . ILE A 1 272 ? -30.628 -5.890 13.308 1.00 80.50 272 ILE A C 1
ATOM 2114 O O . ILE A 1 272 ? -30.401 -7.091 13.208 1.00 80.50 272 ILE A O 1
ATOM 2118 N N . TYR A 1 273 ? -31.195 -5.375 14.398 1.00 80.69 273 TYR A N 1
ATOM 2119 C CA . TYR A 1 273 ? -31.710 -6.199 15.487 1.00 80.69 273 TYR A CA 1
ATOM 2120 C C . TYR A 1 273 ? -32.873 -5.504 16.188 1.00 80.69 273 TYR A C 1
ATOM 2122 O O . TYR A 1 273 ? -32.848 -4.298 16.418 1.00 80.69 273 TYR A O 1
ATOM 2130 N N . THR A 1 274 ? -33.868 -6.288 16.588 1.00 80.19 274 THR A N 1
ATOM 2131 C CA . THR A 1 274 ? -35.017 -5.808 17.350 1.00 80.19 274 THR A CA 1
ATOM 2132 C C . THR A 1 274 ? -35.142 -6.639 18.619 1.00 80.19 274 THR A C 1
ATOM 2134 O O . THR A 1 274 ? -35.334 -7.855 18.569 1.00 80.19 274 THR A O 1
ATOM 2137 N N . GLY A 1 275 ? -35.023 -5.986 19.773 1.00 73.69 275 GLY A N 1
ATOM 2138 C CA . GLY A 1 275 ? -35.080 -6.650 21.066 1.00 73.69 275 GLY A CA 1
ATOM 2139 C C . GLY A 1 275 ? -36.482 -7.175 21.398 1.00 73.69 275 GLY A C 1
ATOM 2140 O O . GLY A 1 275 ? -37.478 -6.507 21.095 1.00 73.69 275 GLY A O 1
ATOM 2141 N N . PRO A 1 276 ? -36.600 -8.347 22.056 1.00 71.56 276 PRO A N 1
ATOM 2142 C CA . PRO A 1 276 ? -37.866 -8.785 22.616 1.00 71.56 276 PRO A CA 1
ATOM 2143 C C . PRO A 1 276 ? -38.377 -7.789 23.668 1.00 71.56 276 PRO A C 1
ATOM 2145 O O . PRO A 1 276 ? -37.598 -7.059 24.289 1.00 71.56 276 PRO A O 1
ATOM 2148 N N . PRO A 1 277 ? -39.689 -7.777 23.932 1.00 68.94 277 PRO A N 1
ATOM 2149 C CA . PRO A 1 277 ? -40.248 -6.859 24.905 1.00 68.94 277 PRO A CA 1
ATOM 2150 C C . PRO A 1 277 ? -39.771 -7.156 26.337 1.00 68.94 277 PRO A C 1
ATOM 2152 O O . PRO A 1 277 ? -39.783 -8.313 26.753 1.00 68.94 277 PRO A O 1
ATOM 2155 N N . GLY A 1 278 ? -39.441 -6.115 27.113 1.00 68.44 278 GLY A N 1
ATOM 2156 C CA . GLY A 1 278 ? -39.014 -6.244 28.519 1.00 68.44 278 GLY A CA 1
ATOM 2157 C C . GLY A 1 278 ? -37.497 -6.215 28.753 1.00 68.44 278 GLY A C 1
ATOM 2158 O O . GLY A 1 278 ? -37.047 -6.579 29.834 1.00 68.44 278 GLY A O 1
ATOM 2159 N N . ILE A 1 279 ? -36.711 -5.806 27.753 1.00 72.81 279 ILE A N 1
ATOM 2160 C CA . ILE A 1 279 ? -35.296 -5.450 27.930 1.00 72.81 279 ILE A CA 1
ATOM 2161 C C . ILE A 1 279 ? -35.200 -4.048 28.537 1.00 72.81 279 ILE A C 1
ATOM 2163 O O . ILE A 1 279 ? -35.826 -3.118 28.033 1.00 72.81 279 ILE A O 1
ATOM 2167 N N . ASP A 1 280 ? -34.367 -3.895 29.568 1.00 73.44 280 ASP A N 1
ATOM 2168 C CA . ASP A 1 280 ? -34.162 -2.612 30.250 1.00 73.44 280 ASP A CA 1
ATOM 2169 C C . ASP A 1 280 ? -33.073 -1.769 29.578 1.00 73.44 280 ASP A C 1
ATOM 2171 O O . ASP A 1 280 ? -33.175 -0.545 29.498 1.00 73.44 280 ASP A O 1
ATOM 2175 N N . LYS A 1 281 ? -31.996 -2.417 29.113 1.00 78.38 281 LYS A N 1
ATOM 2176 C CA . LYS A 1 281 ? -30.824 -1.739 28.548 1.00 78.38 281 LYS A CA 1
ATOM 2177 C C . LYS A 1 281 ? -30.112 -2.615 27.520 1.00 78.38 281 LYS A C 1
ATOM 2179 O O . LYS A 1 281 ? -29.857 -3.789 27.781 1.00 78.38 281 LYS A O 1
ATOM 2184 N N . ILE A 1 282 ? -29.719 -2.013 26.398 1.00 78.56 282 ILE A N 1
ATOM 2185 C CA . ILE A 1 282 ? -28.720 -2.562 25.474 1.00 78.56 282 ILE A CA 1
ATOM 2186 C C . ILE A 1 282 ? -27.446 -1.731 25.620 1.00 78.56 282 ILE A C 1
ATOM 2188 O O . ILE A 1 282 ? -27.466 -0.510 25.468 1.00 78.56 282 ILE A O 1
ATOM 2192 N N . THR A 1 283 ? -26.337 -2.392 25.934 1.00 81.38 283 THR A N 1
ATOM 2193 C CA . THR A 1 283 ? -25.004 -1.788 25.917 1.00 81.38 283 THR A CA 1
ATOM 2194 C C . THR A 1 283 ? -24.233 -2.358 24.734 1.00 81.38 283 THR A C 1
ATOM 2196 O O . THR A 1 283 ? -24.056 -3.572 24.645 1.00 81.38 283 THR A O 1
ATOM 2199 N N . LEU A 1 284 ? -23.782 -1.488 23.831 1.00 82.69 284 LEU A N 1
ATOM 2200 C CA . LEU A 1 284 ? -22.837 -1.852 22.782 1.00 82.69 284 LEU A CA 1
ATOM 2201 C C . LEU A 1 284 ? -21.490 -2.152 23.440 1.00 82.69 284 LEU A C 1
ATOM 2203 O O . LEU A 1 284 ? -20.936 -1.295 24.126 1.00 82.69 284 LEU A O 1
ATOM 2207 N N . GLY A 1 285 ? -21.014 -3.388 23.296 1.00 78.44 285 GLY A N 1
ATOM 2208 C CA . GLY A 1 285 ? -19.696 -3.793 23.771 1.00 78.44 285 GLY A CA 1
ATOM 2209 C C . GLY A 1 285 ? -18.620 -3.306 22.811 1.00 78.44 285 GLY A C 1
ATOM 2210 O O . GLY A 1 285 ? -17.795 -2.473 23.180 1.00 78.44 285 GLY A O 1
ATOM 2211 N N . ASP A 1 286 ? -18.672 -3.819 21.582 1.00 83.06 286 ASP A N 1
ATOM 2212 C CA . ASP A 1 286 ? -17.834 -3.390 20.462 1.00 83.06 286 ASP A CA 1
ATOM 2213 C C . ASP A 1 286 ? -18.443 -3.875 19.136 1.00 83.06 286 ASP A C 1
ATOM 2215 O O . ASP A 1 286 ? -19.212 -4.846 19.117 1.00 83.06 286 ASP A O 1
ATOM 2219 N N . CYS A 1 287 ? -18.083 -3.221 18.036 1.00 84.75 287 CYS A N 1
ATOM 2220 C CA . CYS A 1 287 ? -18.497 -3.584 16.684 1.00 84.75 287 CYS A CA 1
ATOM 2221 C C . CYS A 1 287 ? -17.305 -3.494 15.732 1.00 84.75 287 CYS A C 1
ATOM 2223 O O . CYS A 1 287 ? -16.445 -2.630 15.882 1.00 84.75 287 CYS A O 1
ATOM 2225 N N . GLY A 1 288 ? -17.255 -4.357 14.724 1.00 85.56 288 GLY A N 1
ATOM 2226 C CA . GLY A 1 288 ? -16.172 -4.329 13.750 1.00 85.56 288 GLY A CA 1
ATOM 2227 C C . GLY A 1 288 ? -16.226 -5.484 12.769 1.00 85.56 288 GLY A C 1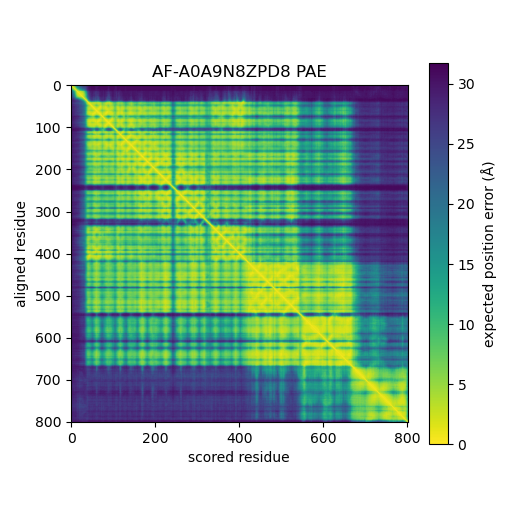
ATOM 2228 O O . GLY A 1 288 ? -17.260 -6.128 12.604 1.00 85.56 288 GLY A O 1
ATOM 2229 N N . LEU A 1 289 ? -15.096 -5.738 12.112 1.00 81.31 289 LEU A N 1
ATOM 2230 C CA . LEU A 1 289 ? -14.936 -6.870 11.202 1.00 81.31 289 LEU A CA 1
ATOM 2231 C C . LEU A 1 289 ? -15.165 -8.191 11.951 1.00 81.31 289 LEU A C 1
ATOM 2233 O O . LEU A 1 289 ? -14.658 -8.370 13.061 1.00 81.31 289 LEU A O 1
ATOM 2237 N N . SER A 1 290 ? -15.912 -9.112 11.343 1.00 78.44 290 SER A N 1
ATOM 2238 C CA . SER A 1 290 ? -16.038 -10.470 11.874 1.00 78.44 290 SER A CA 1
ATOM 2239 C C . SER A 1 290 ? -14.689 -11.202 11.831 1.00 78.44 290 SER A C 1
ATOM 2241 O O . SER A 1 290 ? -13.867 -10.968 10.945 1.00 78.44 290 SER A O 1
ATOM 2243 N N . TYR A 1 291 ? -14.428 -12.086 12.799 1.00 73.12 291 TYR A N 1
ATOM 2244 C CA . TYR A 1 291 ? -13.128 -12.764 12.923 1.00 73.12 291 TYR A CA 1
ATOM 2245 C C . TYR A 1 291 ? -12.860 -13.775 11.797 1.00 73.12 291 TYR A C 1
ATOM 2247 O O . TYR A 1 291 ? -11.709 -14.088 11.505 1.00 73.12 291 TYR A O 1
ATOM 2255 N N . ASP A 1 292 ? -13.911 -14.284 11.156 1.00 67.75 292 ASP A N 1
ATOM 2256 C CA . ASP A 1 292 ? -13.839 -15.102 9.941 1.00 67.75 292 ASP A CA 1
ATOM 2257 C C . ASP A 1 292 ? -13.606 -14.259 8.672 1.00 67.75 292 ASP A C 1
ATOM 2259 O O . ASP A 1 292 ? -13.489 -14.805 7.573 1.00 67.75 292 ASP A O 1
ATOM 2263 N N . GLY A 1 293 ? -13.497 -12.934 8.826 1.00 64.50 293 GLY A N 1
ATOM 2264 C CA . GLY A 1 293 ? -13.273 -11.973 7.751 1.00 64.50 293 GLY A CA 1
ATOM 2265 C C . GLY A 1 293 ? -14.482 -11.781 6.835 1.00 64.50 293 GLY A C 1
ATOM 2266 O O . GLY A 1 293 ? -14.351 -11.141 5.794 1.00 64.50 293 GLY A O 1
ATOM 2267 N N . TYR A 1 294 ? -15.651 -12.310 7.215 1.00 67.31 294 TYR A N 1
ATOM 2268 C CA . TYR A 1 294 ? -16.868 -12.277 6.412 1.00 67.31 294 TYR A CA 1
ATOM 2269 C C . TYR A 1 294 ? -17.913 -11.330 7.021 1.00 67.31 294 TYR A C 1
ATOM 2271 O O . TYR A 1 294 ? -18.613 -11.668 7.973 1.00 67.31 294 TYR A O 1
ATOM 2279 N N . GLY A 1 295 ? -18.022 -10.116 6.476 1.00 78.81 295 GLY A N 1
ATOM 2280 C CA . GLY A 1 295 ? -18.932 -9.092 6.997 1.00 78.81 295 GLY A CA 1
ATOM 2281 C C . GLY A 1 295 ? -18.523 -8.558 8.375 1.00 78.81 295 GLY A C 1
ATOM 2282 O O . GLY A 1 295 ? -17.351 -8.550 8.756 1.00 78.81 295 GLY A O 1
ATOM 2283 N N . TYR A 1 296 ? -19.502 -8.077 9.130 1.00 82.75 296 TYR A N 1
ATOM 2284 C CA . TYR A 1 296 ? -19.297 -7.344 10.373 1.00 82.75 296 TYR A CA 1
ATOM 2285 C C . TYR A 1 296 ? -20.068 -7.972 11.523 1.00 82.75 296 TYR A C 1
ATOM 2287 O O . TYR A 1 296 ? -21.105 -8.604 11.338 1.00 82.75 296 TYR A O 1
ATOM 2295 N N . THR A 1 297 ? -19.567 -7.763 12.735 1.00 81.94 297 THR A N 1
ATOM 2296 C CA . THR A 1 297 ? -20.163 -8.261 13.968 1.00 81.94 297 THR A CA 1
ATOM 2297 C C . THR A 1 297 ? -20.291 -7.145 14.991 1.00 81.94 297 THR A C 1
ATOM 2299 O O . THR A 1 297 ? -19.364 -6.363 15.191 1.00 81.94 297 THR A O 1
ATOM 2302 N N . CYS A 1 298 ? -21.403 -7.136 15.718 1.00 83.75 298 CYS A N 1
ATOM 2303 C CA . CYS A 1 298 ? -21.599 -6.339 16.923 1.00 83.75 298 CYS A CA 1
ATOM 2304 C C . CYS A 1 298 ? -21.860 -7.244 18.124 1.00 83.75 298 CYS A C 1
ATOM 2306 O O . CYS A 1 298 ? -22.681 -8.159 18.056 1.00 83.75 298 CYS A O 1
ATOM 2308 N N . LEU A 1 299 ? -21.181 -6.966 19.234 1.00 82.56 299 LEU A N 1
ATOM 2309 C CA . LEU A 1 299 ? -21.388 -7.643 20.511 1.00 82.56 299 LEU A CA 1
ATOM 2310 C C . LEU A 1 299 ? -22.198 -6.745 21.435 1.00 82.56 299 LEU A C 1
ATOM 2312 O O . LEU A 1 299 ? -21.827 -5.601 21.700 1.00 82.56 299 LEU A O 1
ATOM 2316 N N . LEU A 1 300 ? -23.301 -7.282 21.940 1.00 82.06 300 LEU A N 1
ATOM 2317 C CA . LEU A 1 300 ? -24.272 -6.561 22.747 1.00 82.06 300 LEU A CA 1
ATOM 2318 C C . LEU A 1 300 ? -24.389 -7.203 24.125 1.00 82.06 300 LEU A C 1
ATOM 2320 O O . LEU A 1 300 ? -24.546 -8.417 24.252 1.00 82.06 300 LEU A O 1
ATOM 2324 N N . LEU A 1 301 ? -24.393 -6.365 25.155 1.00 81.62 301 LEU A N 1
ATOM 2325 C CA . LEU A 1 301 ? -24.804 -6.723 26.507 1.00 81.62 301 LEU A CA 1
ATOM 2326 C C . LEU A 1 301 ? -26.250 -6.280 26.707 1.00 81.62 301 LEU A C 1
ATOM 2328 O O . LEU A 1 301 ? -26.546 -5.085 26.785 1.00 81.62 301 LEU A O 1
ATOM 2332 N N . VAL A 1 302 ? -27.147 -7.253 26.783 1.00 80.00 302 VAL A N 1
ATOM 2333 C CA . VAL A 1 302 ? -28.584 -7.043 26.952 1.00 80.00 302 VAL A CA 1
ATOM 2334 C C . VAL A 1 302 ? -28.955 -7.318 28.404 1.00 80.00 302 VAL A C 1
ATOM 2336 O O . VAL A 1 302 ? -28.782 -8.441 28.879 1.00 80.00 302 VAL A O 1
ATOM 2339 N N . SER A 1 303 ? -29.474 -6.312 29.106 1.00 77.56 303 SER A N 1
ATOM 2340 C CA . SER A 1 303 ? -29.882 -6.426 30.510 1.00 77.56 303 SER A CA 1
ATOM 2341 C C . SER A 1 303 ? -31.399 -6.571 30.656 1.00 77.56 303 SER A C 1
ATOM 2343 O O . SER A 1 303 ? -32.164 -5.787 30.093 1.00 77.56 303 SER A O 1
ATOM 2345 N N . THR A 1 304 ? -31.818 -7.541 31.470 1.00 76.06 304 THR A N 1
ATOM 2346 C CA . THR A 1 304 ? -33.198 -7.733 31.947 1.00 76.06 304 THR A CA 1
ATOM 2347 C C . THR A 1 304 ? -33.167 -7.857 33.472 1.00 76.06 304 THR A C 1
ATOM 2349 O O . THR A 1 304 ? -32.819 -8.911 34.017 1.00 76.06 304 THR A O 1
ATOM 2352 N N . GLY A 1 305 ? -33.463 -6.775 34.183 1.00 74.00 305 GLY A N 1
ATOM 2353 C CA . GLY A 1 305 ? -33.280 -6.653 35.624 1.00 74.00 305 GLY A CA 1
ATOM 2354 C C . GLY A 1 305 ? -31.811 -6.810 36.026 1.00 74.00 305 GLY A C 1
ATOM 2355 O O . GLY A 1 305 ? -30.951 -6.032 35.620 1.00 74.00 305 GLY A O 1
ATOM 2356 N N . ARG A 1 306 ? -31.516 -7.831 36.843 1.00 68.25 306 ARG A N 1
ATOM 2357 C CA . ARG A 1 306 ? -30.143 -8.164 37.280 1.00 68.25 306 ARG A CA 1
ATOM 2358 C C . ARG A 1 306 ? -29.399 -9.110 36.334 1.00 68.25 306 ARG A C 1
ATOM 2360 O O . ARG A 1 306 ? -28.200 -9.301 36.511 1.00 68.25 306 ARG A O 1
ATOM 2367 N N . ASN A 1 307 ? -30.086 -9.696 35.358 1.00 72.00 307 ASN A N 1
ATOM 2368 C CA . ASN A 1 307 ? -29.482 -10.654 34.439 1.00 72.00 307 ASN A CA 1
ATOM 2369 C C . ASN A 1 307 ? -28.952 -9.916 33.211 1.00 72.00 307 ASN A C 1
ATOM 2371 O O . ASN A 1 307 ? -29.666 -9.090 32.639 1.00 72.00 307 ASN A O 1
ATOM 2375 N N . GLN A 1 308 ? -27.728 -10.235 32.788 1.00 74.62 308 GLN A N 1
ATOM 2376 C CA . GLN A 1 308 ? -27.175 -9.759 31.522 1.00 74.62 308 GLN A CA 1
ATOM 2377 C C . GLN A 1 308 ? -26.910 -10.947 30.599 1.00 74.62 308 GLN A C 1
ATOM 2379 O O . GLN A 1 308 ? -26.442 -12.008 31.024 1.00 74.62 308 GLN A O 1
ATOM 2384 N N . LYS A 1 309 ? -27.212 -10.758 29.317 1.00 76.50 309 LYS A N 1
ATOM 2385 C CA . LYS A 1 309 ? -26.944 -11.717 28.249 1.00 76.50 309 LYS A CA 1
ATOM 2386 C C . LYS A 1 309 ? -26.017 -11.095 27.222 1.00 76.50 309 LYS A C 1
ATOM 2388 O O . LYS A 1 309 ? -26.174 -9.926 26.875 1.00 76.50 309 LYS A O 1
ATOM 2393 N N . LEU A 1 310 ? -25.087 -11.900 26.724 1.00 77.69 310 LEU A N 1
ATOM 2394 C CA . LEU A 1 310 ? -24.258 -11.548 25.583 1.00 77.69 310 LEU A CA 1
ATOM 2395 C C . LEU A 1 310 ? -24.927 -12.030 24.297 1.00 77.69 310 LEU A C 1
ATOM 2397 O O . LEU A 1 310 ? -25.279 -13.206 24.175 1.00 77.69 310 LEU A O 1
ATOM 2401 N N . LEU A 1 311 ? -25.085 -11.113 23.351 1.00 77.12 311 LEU A N 1
ATOM 2402 C CA . LEU A 1 311 ? -25.632 -11.362 22.027 1.00 77.12 311 LEU A CA 1
ATOM 2403 C C . LEU A 1 311 ? -24.613 -10.923 20.969 1.00 77.12 311 LEU A C 1
ATOM 2405 O O . LEU A 1 311 ? -24.020 -9.855 21.098 1.00 77.12 311 LEU A O 1
ATOM 2409 N N . GLN A 1 312 ? -24.435 -11.730 19.925 1.00 78.94 312 GLN A N 1
ATOM 2410 C CA . GLN A 1 312 ? -23.727 -11.325 18.711 1.00 78.94 312 GLN A CA 1
ATOM 2411 C C . GLN A 1 312 ? -24.747 -11.080 17.601 1.00 78.94 312 GLN A C 1
ATOM 2413 O O . GLN A 1 312 ? -25.684 -11.863 17.444 1.00 78.94 312 GLN A O 1
ATOM 2418 N N . VAL A 1 313 ? -24.543 -10.010 16.841 1.00 79.00 313 VAL A N 1
ATOM 2419 C CA . VAL A 1 313 ? -25.296 -9.690 15.626 1.00 79.00 313 VAL A CA 1
ATOM 2420 C C . VAL A 1 313 ? -24.303 -9.609 14.472 1.00 79.00 313 VAL A C 1
ATOM 2422 O O . VAL A 1 313 ? -23.391 -8.786 14.531 1.00 79.00 313 VAL A O 1
ATOM 2425 N N . ILE A 1 314 ? -24.472 -10.454 13.453 1.00 79.12 314 ILE A N 1
ATOM 2426 C CA . ILE A 1 314 ? -23.644 -10.473 12.236 1.00 79.12 314 ILE A CA 1
ATOM 2427 C C . ILE A 1 314 ? -24.433 -9.850 11.080 1.00 79.12 314 ILE A C 1
ATOM 2429 O O . ILE A 1 314 ? -25.629 -10.105 10.933 1.00 79.12 314 ILE A O 1
ATOM 2433 N N . PHE A 1 315 ? -23.779 -9.025 10.265 1.00 78.31 315 PHE A N 1
ATOM 2434 C CA . PHE A 1 315 ? -24.403 -8.329 9.139 1.00 78.31 315 PHE A CA 1
ATOM 2435 C C . PHE A 1 315 ? -23.392 -7.979 8.032 1.00 78.31 315 PHE A C 1
ATOM 2437 O O . PHE A 1 315 ? -22.180 -8.013 8.239 1.00 78.31 315 PHE A O 1
ATOM 2444 N N . HIS A 1 316 ? -23.906 -7.599 6.860 1.00 79.38 316 HIS A N 1
ATOM 2445 C CA . HIS A 1 316 ? -23.138 -7.226 5.665 1.00 79.38 316 HIS A CA 1
ATOM 2446 C C . HIS A 1 316 ? -23.407 -5.761 5.286 1.00 79.38 316 HIS A C 1
ATOM 2448 O O . HIS A 1 316 ? -24.467 -5.224 5.611 1.00 79.38 316 HIS A O 1
ATOM 2454 N N . SER A 1 317 ? -22.454 -5.100 4.624 1.00 76.31 317 SER A N 1
ATOM 2455 C CA . SER A 1 317 ? -22.591 -3.707 4.171 1.00 76.31 317 SER A CA 1
ATOM 2456 C C . SER A 1 317 ? -23.432 -3.569 2.896 1.00 76.31 317 SER A C 1
ATOM 2458 O O . SER A 1 317 ? -24.194 -2.617 2.748 1.00 76.31 317 SER A O 1
ATOM 2460 N N . THR A 1 318 ? -23.342 -4.548 2.000 1.00 65.19 318 THR A N 1
ATOM 2461 C CA . THR A 1 318 ? -23.976 -4.565 0.667 1.00 65.19 318 THR A CA 1
ATOM 2462 C C . THR A 1 318 ? -25.423 -5.061 0.663 1.00 65.19 318 THR A C 1
ATOM 2464 O O . THR A 1 318 ? -26.218 -4.687 -0.202 1.00 65.19 318 THR A O 1
ATOM 2467 N N . ARG A 1 319 ? -25.797 -5.889 1.644 1.00 61.69 319 ARG A N 1
ATOM 2468 C CA . ARG A 1 319 ? -27.169 -6.351 1.872 1.00 61.69 319 ARG A CA 1
ATOM 2469 C C . ARG A 1 319 ? -27.648 -5.818 3.219 1.00 61.69 319 ARG A C 1
ATOM 2471 O O . ARG A 1 319 ? -27.385 -6.458 4.236 1.00 61.69 319 ARG A O 1
ATOM 2478 N N . PRO A 1 320 ? -28.362 -4.675 3.249 1.00 49.62 320 PRO A N 1
ATOM 2479 C CA . PRO A 1 320 ? -29.040 -4.189 4.447 1.00 49.62 320 PRO A CA 1
ATOM 2480 C C . PRO A 1 320 ? -30.209 -5.128 4.798 1.00 49.62 320 PRO A C 1
ATOM 2482 O O . PRO A 1 320 ? -31.377 -4.865 4.531 1.00 49.62 320 PRO A O 1
ATOM 2485 N N . GLY A 1 321 ? -29.852 -6.282 5.348 1.00 44.88 321 GLY A N 1
ATOM 2486 C CA . GLY A 1 321 ? -30.701 -7.372 5.794 1.00 44.88 321 GLY A CA 1
ATOM 2487 C C . GLY A 1 321 ? -29.798 -8.362 6.521 1.00 44.88 321 GLY A C 1
ATOM 2488 O O . GLY A 1 321 ? -29.059 -9.110 5.887 1.00 44.88 321 GLY A O 1
ATOM 2489 N N . ALA A 1 322 ? -29.796 -8.318 7.854 1.00 43.81 322 ALA A N 1
ATOM 2490 C CA . ALA A 1 322 ? -28.987 -9.224 8.659 1.00 43.81 322 ALA A CA 1
ATOM 2491 C C . ALA A 1 322 ? -29.516 -10.659 8.523 1.00 43.81 322 ALA A C 1
ATOM 2493 O O . ALA A 1 322 ? -30.722 -10.901 8.640 1.00 43.81 322 ALA A O 1
ATOM 2494 N N . SER A 1 323 ? -28.621 -11.633 8.337 1.00 39.62 323 SER A N 1
ATOM 2495 C CA . SER A 1 323 ? -28.956 -12.996 8.733 1.00 39.62 323 SER A CA 1
ATOM 2496 C C . SER A 1 323 ? -28.950 -12.999 10.263 1.00 39.62 323 SER A C 1
ATOM 2498 O O . SER A 1 323 ? -27.909 -12.840 10.900 1.00 39.62 323 SER A O 1
ATOM 2500 N N . ASN A 1 324 ? -30.131 -13.106 10.868 1.00 40.62 324 ASN A N 1
ATOM 2501 C CA . ASN A 1 324 ? -30.256 -13.237 12.314 1.00 40.62 324 ASN A CA 1
ATOM 2502 C C . ASN A 1 324 ? -29.866 -14.663 12.708 1.00 40.62 324 ASN A C 1
ATOM 2504 O O . ASN A 1 324 ? -30.723 -15.492 13.009 1.00 40.62 324 ASN A O 1
ATOM 2508 N N . ALA A 1 325 ? -28.573 -14.969 12.683 1.00 36.53 325 ALA A N 1
ATOM 2509 C CA . ALA A 1 325 ? -28.057 -16.106 13.414 1.00 36.53 325 ALA A CA 1
ATOM 2510 C C . ALA A 1 325 ? -27.802 -15.616 14.845 1.00 36.53 325 ALA A C 1
ATOM 2512 O O . ALA A 1 325 ? -26.863 -14.847 15.055 1.00 36.53 325 ALA A O 1
ATOM 2513 N N . PRO A 1 326 ? -28.622 -15.989 15.847 1.00 37.97 326 PRO A N 1
ATOM 2514 C CA . PRO A 1 326 ? -28.180 -15.824 17.220 1.00 37.97 326 PRO A CA 1
ATOM 2515 C C . PRO A 1 326 ? -26.828 -16.526 17.328 1.00 37.97 326 PRO A C 1
ATOM 2517 O O . PRO A 1 326 ? -26.711 -17.683 16.905 1.00 37.97 326 PRO A O 1
ATOM 2520 N N . LEU A 1 327 ? -25.822 -15.869 17.917 1.00 41.62 327 LEU A N 1
ATOM 2521 C CA . LEU A 1 327 ? -24.726 -16.645 18.480 1.00 41.62 327 LEU A CA 1
ATOM 2522 C C . LEU A 1 327 ? -25.398 -17.729 19.316 1.00 41.62 327 LEU A C 1
ATOM 2524 O O . LEU A 1 327 ? -26.269 -17.415 20.135 1.00 41.62 327 LEU A O 1
ATOM 2528 N N . LYS A 1 328 ? -25.064 -18.998 19.085 1.00 38.69 328 LYS A N 1
ATOM 2529 C CA . LYS A 1 328 ? -25.449 -20.065 20.006 1.00 38.69 328 LYS A CA 1
ATOM 2530 C C . LYS A 1 328 ? -24.683 -19.822 21.307 1.00 38.69 328 LYS A C 1
ATOM 2532 O O . LYS A 1 328 ? -23.760 -20.557 21.619 1.00 38.69 328 LYS A O 1
ATOM 2537 N N . THR A 1 329 ? -25.030 -18.782 22.064 1.00 36.34 329 THR A N 1
ATOM 2538 C CA . THR A 1 329 ? -24.486 -18.549 23.389 1.00 36.34 329 THR A CA 1
ATOM 2539 C C . THR A 1 329 ? -25.068 -19.628 24.283 1.00 36.34 329 THR A C 1
ATOM 2541 O O . THR A 1 329 ? -26.186 -19.533 24.795 1.00 36.34 329 THR A O 1
ATOM 2544 N N . ALA A 1 330 ? -24.283 -20.678 24.491 1.00 34.94 330 ALA A N 1
ATOM 2545 C CA . ALA A 1 330 ? -24.441 -21.584 25.609 1.00 34.94 330 ALA A CA 1
ATOM 2546 C C . ALA A 1 330 ? -24.025 -20.859 26.902 1.00 34.94 330 ALA A C 1
ATOM 2548 O O . ALA A 1 330 ? -23.048 -21.235 27.533 1.00 34.94 330 ALA A O 1
ATOM 2549 N N . SER A 1 331 ? -24.704 -19.779 27.304 1.00 40.91 331 SER A N 1
ATOM 2550 C CA . SER A 1 331 ? -24.417 -19.158 28.602 1.00 40.91 331 SER A CA 1
ATOM 2551 C C . SER A 1 331 ? -25.582 -18.340 29.151 1.00 40.91 331 SER A C 1
ATOM 2553 O O . SER A 1 331 ? -25.905 -17.246 28.686 1.00 40.91 331 SER A O 1
ATOM 2555 N N . LYS A 1 332 ? -26.201 -18.935 30.174 1.00 43.09 332 LYS A N 1
ATOM 2556 C CA . LYS A 1 332 ? -26.971 -18.288 31.236 1.00 43.09 332 LYS A CA 1
ATOM 2557 C C . LYS A 1 332 ? -26.109 -17.208 31.905 1.00 43.09 332 LYS A C 1
ATOM 2559 O O . LYS A 1 332 ? -25.026 -17.517 32.380 1.00 43.09 332 LYS A O 1
ATOM 2564 N N . ASP A 1 333 ? -26.647 -15.996 31.997 1.00 52.03 333 ASP A N 1
ATOM 2565 C CA . ASP A 1 333 ? -26.335 -15.000 33.029 1.00 52.03 333 ASP A CA 1
ATOM 2566 C C . ASP A 1 333 ? -24.841 -14.652 33.210 1.00 52.03 333 ASP A C 1
ATOM 2568 O O . ASP A 1 333 ? -24.157 -15.133 34.114 1.00 52.03 333 ASP A O 1
ATOM 2572 N N . ILE A 1 334 ? -24.334 -13.735 32.381 1.00 62.25 334 ILE A N 1
ATOM 2573 C CA . ILE A 1 334 ? -23.042 -13.084 32.630 1.00 62.25 334 ILE A CA 1
ATOM 2574 C C . ILE A 1 334 ? -23.300 -11.935 33.613 1.00 62.25 334 ILE A C 1
ATOM 2576 O O . ILE A 1 334 ? -24.093 -11.047 33.325 1.00 62.25 334 ILE A O 1
ATOM 2580 N N . VAL A 1 335 ? -22.659 -11.942 34.784 1.00 61.84 335 VAL A N 1
ATOM 2581 C CA . VAL A 1 335 ? -22.830 -10.889 35.802 1.00 61.84 335 VAL A CA 1
ATOM 2582 C C . VAL A 1 335 ? -21.564 -10.042 35.895 1.00 61.84 335 VAL A C 1
ATOM 2584 O O . VAL A 1 335 ? -20.476 -10.577 36.113 1.00 61.84 335 VAL A O 1
ATOM 2587 N N . GLY A 1 336 ? -21.715 -8.719 35.775 1.00 66.94 336 GLY A N 1
ATOM 2588 C CA . GLY A 1 336 ? -20.665 -7.746 36.098 1.00 66.94 336 GLY A CA 1
ATOM 2589 C C . GLY A 1 336 ? -19.615 -7.524 35.007 1.00 66.94 336 GLY A C 1
ATOM 2590 O O . GLY A 1 336 ? -18.496 -7.145 35.333 1.00 66.94 336 GLY A O 1
ATOM 2591 N N . VAL A 1 337 ? -19.943 -7.788 33.737 1.00 75.19 337 VAL A N 1
ATOM 2592 C CA . VAL A 1 337 ? -19.075 -7.431 32.601 1.00 75.19 337 VAL A CA 1
ATOM 2593 C C . VAL A 1 337 ? -19.369 -5.999 32.169 1.00 75.19 337 VAL A C 1
ATOM 2595 O O . VAL A 1 337 ? -20.517 -5.668 31.873 1.00 75.19 337 VAL A O 1
ATOM 2598 N N . ASP A 1 338 ? -18.323 -5.177 32.089 1.00 75.12 338 ASP A N 1
ATOM 2599 C CA . ASP A 1 338 ? -18.444 -3.760 31.728 1.00 75.12 338 ASP A CA 1
ATOM 2600 C C . ASP A 1 338 ? -18.142 -3.502 30.253 1.00 75.12 338 ASP A C 1
ATOM 2602 O O . ASP A 1 338 ? -18.802 -2.684 29.615 1.00 75.12 338 ASP A O 1
ATOM 2606 N N . LYS A 1 339 ? -17.135 -4.191 29.703 1.00 78.81 339 LYS A N 1
ATOM 2607 C CA . LYS A 1 339 ? -16.701 -4.020 28.313 1.00 78.81 339 LYS A CA 1
ATOM 2608 C C . LYS A 1 339 ? -16.365 -5.365 27.686 1.00 78.81 339 LYS A C 1
ATOM 2610 O O . LYS A 1 339 ? -15.861 -6.266 28.352 1.00 78.81 339 LYS A O 1
ATOM 2615 N N . ILE A 1 340 ? -16.629 -5.484 26.392 1.00 80.88 340 ILE A N 1
ATOM 2616 C CA . ILE A 1 340 ? -16.339 -6.676 25.596 1.00 80.88 340 ILE A CA 1
ATOM 2617 C C . ILE A 1 340 ? -15.506 -6.238 24.409 1.00 80.88 340 ILE A C 1
ATOM 2619 O O . ILE A 1 340 ? -15.770 -5.174 23.861 1.00 80.88 340 ILE A O 1
ATOM 2623 N N . ARG A 1 341 ? -14.510 -7.035 24.024 1.00 79.88 341 ARG A N 1
ATOM 2624 C CA . ARG A 1 341 ? -13.728 -6.789 22.813 1.00 79.88 341 ARG A CA 1
ATOM 2625 C C . ARG A 1 341 ? -13.632 -8.048 21.953 1.00 79.88 341 ARG A C 1
ATOM 2627 O O . ARG A 1 341 ? -13.253 -9.092 22.490 1.00 79.88 341 ARG A O 1
ATOM 2634 N N . PRO A 1 342 ? -13.946 -7.983 20.651 1.00 79.06 342 PRO A N 1
ATOM 2635 C CA . PRO A 1 342 ? -13.635 -9.056 19.726 1.00 79.06 342 PRO A CA 1
ATOM 2636 C C . PRO A 1 342 ? -12.123 -9.191 19.582 1.00 79.06 342 PRO A C 1
ATOM 2638 O O . PRO A 1 342 ? -11.383 -8.206 19.582 1.00 79.06 342 PRO A O 1
ATOM 2641 N N . LEU A 1 343 ? -11.671 -10.433 19.482 1.00 82.62 343 LEU A N 1
ATOM 2642 C CA . LEU A 1 343 ? -10.278 -10.758 19.234 1.00 82.62 343 LEU A CA 1
ATOM 2643 C C . LEU A 1 343 ? -10.095 -11.056 17.747 1.00 82.62 343 LEU A C 1
ATOM 2645 O O . LEU A 1 343 ? -10.933 -11.710 17.127 1.00 82.62 343 LEU A O 1
ATOM 2649 N N . PHE A 1 344 ? -9.003 -10.559 17.167 1.00 79.50 344 PHE A N 1
ATOM 2650 C CA . PHE A 1 344 ? -8.794 -10.608 15.719 1.00 79.50 344 PHE A CA 1
ATOM 2651 C C . PHE A 1 344 ? -8.750 -12.040 15.181 1.00 79.50 344 PHE A C 1
ATOM 2653 O O . PHE A 1 344 ? -9.376 -12.346 14.174 1.00 79.50 344 PHE A O 1
ATOM 2660 N N . ASN A 1 345 ? -8.059 -12.929 15.894 1.00 78.69 345 ASN A N 1
ATOM 2661 C CA . ASN A 1 345 ? -7.968 -14.340 15.548 1.00 78.69 345 ASN A CA 1
ATOM 2662 C C . ASN A 1 345 ? -9.112 -15.172 16.164 1.00 78.69 345 ASN A C 1
ATOM 2664 O O . ASN A 1 345 ? -8.945 -16.365 16.404 1.00 78.69 345 ASN A O 1
ATOM 2668 N N . GLY A 1 346 ? -10.258 -14.556 16.451 1.00 81.25 346 GLY A N 1
ATOM 2669 C CA . GLY A 1 346 ? -11.443 -15.209 17.003 1.00 81.25 346 GLY A CA 1
ATOM 2670 C C . GLY A 1 346 ? -11.462 -15.304 18.528 1.00 81.25 346 GLY A C 1
ATOM 2671 O O . GLY A 1 346 ? -10.434 -15.196 19.204 1.00 81.25 346 GLY A O 1
ATOM 2672 N N . GLY A 1 347 ? -12.671 -15.496 19.056 1.00 83.31 347 GLY A N 1
ATOM 2673 C CA . GLY A 1 347 ? -12.987 -15.382 20.477 1.00 83.31 347 GLY A CA 1
ATOM 2674 C C . GLY A 1 347 ? -13.250 -13.939 20.917 1.00 83.31 347 GLY A C 1
ATOM 2675 O O . GLY A 1 347 ? -13.149 -12.985 20.140 1.00 83.31 347 GLY A O 1
ATOM 2676 N N . TYR A 1 348 ? -13.597 -13.776 22.191 1.00 83.12 348 TYR A N 1
ATOM 2677 C CA . TYR A 1 348 ? -13.958 -12.485 22.771 1.00 83.12 348 TYR A CA 1
ATOM 2678 C C . TYR A 1 348 ? -13.342 -12.309 24.155 1.00 83.12 348 TYR A C 1
ATOM 2680 O O . TYR A 1 348 ? -13.271 -13.249 24.948 1.00 83.12 348 TYR A O 1
ATOM 2688 N N . LEU A 1 349 ? -12.931 -11.081 24.462 1.00 86.38 349 LEU A N 1
ATOM 2689 C CA . LEU A 1 349 ? -12.388 -10.691 25.755 1.00 86.38 349 LEU A CA 1
ATOM 2690 C C . LEU A 1 349 ? -13.442 -9.926 26.560 1.00 86.38 349 LEU A C 1
ATOM 2692 O O . LEU A 1 349 ? -13.869 -8.841 26.170 1.00 86.38 349 LEU A O 1
ATOM 2696 N N . LEU A 1 350 ? -13.841 -10.484 27.698 1.00 87.06 350 LEU A N 1
ATOM 2697 C CA . LEU A 1 350 ? -14.739 -9.875 28.674 1.00 87.06 350 LEU A CA 1
ATOM 2698 C C . LEU A 1 350 ? -13.906 -9.162 29.742 1.00 87.06 350 LEU A C 1
ATOM 2700 O O . LEU A 1 350 ? -13.103 -9.803 30.422 1.00 87.06 350 LEU A O 1
ATOM 2704 N N . LEU A 1 351 ? -14.099 -7.854 29.897 1.00 85.44 351 LEU A N 1
ATOM 2705 C CA . LEU A 1 351 ? -13.402 -7.024 30.877 1.00 85.44 351 LEU A CA 1
ATOM 2706 C C . LEU A 1 351 ? -14.309 -6.733 32.073 1.00 85.44 351 LEU A C 1
ATOM 2708 O O . LEU A 1 351 ? -15.456 -6.304 31.917 1.00 85.44 351 LEU A O 1
ATOM 2712 N N . TYR A 1 352 ? -13.753 -6.949 33.262 1.00 85.12 352 TYR A N 1
ATOM 2713 C CA . TYR A 1 352 ? -14.403 -6.687 34.540 1.00 85.12 352 TYR A CA 1
ATOM 2714 C C . TYR A 1 352 ? -13.732 -5.478 35.173 1.00 85.12 352 TYR A C 1
ATOM 2716 O O . TYR A 1 352 ? -12.588 -5.571 35.634 1.00 85.12 352 TYR A O 1
ATOM 2724 N N . ASN A 1 353 ? -14.432 -4.353 35.193 1.00 82.19 353 ASN A N 1
ATOM 2725 C CA . ASN A 1 353 ? -13.944 -3.126 35.787 1.00 82.19 353 ASN A CA 1
ATOM 2726 C C . ASN A 1 353 ? -14.604 -2.903 37.150 1.00 82.19 353 ASN A C 1
ATOM 2728 O O . ASN A 1 353 ? -15.569 -3.552 37.551 1.00 82.19 353 ASN A O 1
ATOM 2732 N N . PHE A 1 354 ? -14.048 -1.976 37.912 1.00 80.62 354 PHE A N 1
ATOM 2733 C CA . PHE A 1 354 ? -14.721 -1.411 39.069 1.00 80.62 354 PHE A CA 1
ATOM 2734 C C . PHE A 1 354 ? -14.269 0.027 39.260 1.00 80.62 354 PHE A C 1
ATOM 2736 O O . PHE A 1 354 ? -13.166 0.409 38.866 1.00 80.62 354 PHE A O 1
ATOM 2743 N N . ALA A 1 355 ? -15.132 0.820 39.881 1.00 77.94 355 ALA A N 1
ATOM 2744 C CA . ALA A 1 355 ? -14.801 2.179 40.259 1.00 77.94 355 ALA A CA 1
ATOM 2745 C C . ALA A 1 355 ? -14.161 2.191 41.653 1.00 77.94 355 ALA A C 1
ATOM 2747 O O . ALA A 1 355 ? -14.723 1.641 42.605 1.00 77.94 355 ALA A O 1
ATOM 2748 N N . LYS A 1 356 ? -13.010 2.850 41.790 1.00 74.56 356 LYS A N 1
ATOM 2749 C CA . LYS A 1 356 ? -12.366 3.130 43.075 1.00 74.56 356 LYS A CA 1
ATOM 2750 C C . LYS A 1 356 ? -11.893 4.575 43.102 1.00 74.56 356 LYS A C 1
ATOM 2752 O O . LYS A 1 356 ? -11.171 5.003 42.215 1.00 74.56 356 LYS A O 1
ATOM 2757 N N . ASP A 1 357 ? -12.326 5.333 44.107 1.00 67.88 357 ASP A N 1
ATOM 2758 C CA . ASP A 1 357 ? -11.915 6.727 44.334 1.00 67.88 357 ASP A CA 1
ATOM 2759 C C . ASP A 1 357 ? -12.145 7.708 43.161 1.00 67.88 357 ASP A C 1
ATOM 2761 O O . ASP A 1 357 ? -11.611 8.823 43.187 1.00 67.88 357 ASP A O 1
ATOM 2765 N N . GLY A 1 358 ? -12.996 7.333 42.195 1.00 65.44 358 GLY A N 1
ATOM 2766 C CA . GLY A 1 358 ? -13.290 8.081 40.965 1.00 65.44 358 GLY A CA 1
ATOM 2767 C C . GLY A 1 358 ? -12.580 7.552 39.711 1.00 65.44 358 GLY A C 1
ATOM 2768 O O . GLY A 1 358 ? -12.878 8.023 38.618 1.00 65.44 358 GLY A O 1
ATOM 2769 N N . GLU A 1 359 ? -11.690 6.566 39.846 1.00 69.19 359 GLU A N 1
ATOM 2770 C CA . GLU A 1 359 ? -10.993 5.902 38.738 1.00 69.19 359 GLU A CA 1
ATOM 2771 C C . GLU A 1 359 ? -11.656 4.566 38.386 1.00 69.19 359 GLU A C 1
ATOM 2773 O O . GLU A 1 359 ? -12.099 3.826 39.268 1.00 69.19 359 GLU A O 1
ATOM 2778 N N . ILE A 1 360 ? -11.713 4.244 37.091 1.00 77.69 360 ILE A N 1
ATOM 2779 C CA . ILE A 1 360 ? -12.157 2.935 36.599 1.00 77.69 360 ILE A CA 1
ATOM 2780 C C . ILE A 1 360 ? -10.917 2.060 36.440 1.00 77.69 360 ILE A C 1
ATOM 2782 O O . ILE A 1 360 ? -10.048 2.360 35.626 1.00 77.69 360 ILE A O 1
ATOM 2786 N N . LEU A 1 361 ? -10.838 0.978 37.212 1.00 83.62 361 LEU A N 1
ATOM 2787 C CA . LEU A 1 361 ? -9.726 0.032 37.173 1.00 83.62 361 LEU A CA 1
ATOM 2788 C C . LEU A 1 361 ? -10.200 -1.318 36.639 1.00 83.62 361 LEU A C 1
ATOM 2790 O O . LEU A 1 361 ? -11.284 -1.790 36.986 1.00 83.62 361 LEU A O 1
ATOM 2794 N N . VAL A 1 362 ? -9.358 -1.970 35.841 1.00 86.12 362 VAL A N 1
ATOM 2795 C CA . VAL A 1 362 ? -9.573 -3.335 35.358 1.00 86.12 362 VAL A CA 1
ATOM 2796 C C . VAL A 1 362 ? -9.177 -4.303 36.471 1.00 86.12 362 VAL A C 1
ATOM 2798 O O . VAL A 1 362 ? -8.027 -4.323 36.910 1.00 86.12 362 VAL A O 1
ATOM 2801 N N . LYS A 1 363 ? -10.130 -5.110 36.943 1.00 85.12 363 LYS A N 1
ATOM 2802 C CA . LYS A 1 363 ? -9.920 -6.133 37.982 1.00 85.12 363 LYS A CA 1
ATOM 2803 C C . LYS A 1 363 ? -9.449 -7.465 37.399 1.00 85.12 363 LYS A C 1
ATOM 2805 O O . LYS A 1 363 ? -8.736 -8.211 38.061 1.00 85.12 363 LYS A O 1
ATOM 2810 N N . GLY A 1 364 ? -9.873 -7.775 36.180 1.00 85.50 364 GLY A N 1
ATOM 2811 C CA . GLY A 1 364 ? -9.516 -9.005 35.485 1.00 85.50 364 GLY A CA 1
ATOM 2812 C C . GLY A 1 364 ? -10.201 -9.111 34.131 1.00 85.50 364 GLY A C 1
ATOM 2813 O O . GLY A 1 364 ? -11.045 -8.282 33.778 1.00 85.50 364 GLY A O 1
ATOM 2814 N N . ALA A 1 365 ? -9.843 -10.152 33.384 1.00 88.00 365 ALA A N 1
ATOM 2815 C CA . ALA A 1 365 ? -10.413 -10.422 32.073 1.00 88.00 365 ALA A CA 1
ATOM 2816 C C . ALA A 1 365 ? -10.725 -11.913 31.891 1.00 88.00 365 ALA A C 1
ATOM 2818 O O . ALA A 1 365 ? -10.065 -12.773 32.473 1.00 88.00 365 ALA A O 1
ATOM 2819 N N . LYS A 1 366 ? -11.725 -12.234 31.069 1.00 87.25 366 LYS A N 1
ATOM 2820 C CA . LYS A 1 366 ? -12.014 -13.610 30.639 1.00 87.25 366 LYS A CA 1
ATOM 2821 C C . LYS A 1 366 ? -12.053 -13.695 29.127 1.00 87.25 366 LYS A C 1
ATOM 2823 O O . LYS A 1 366 ? -12.712 -12.883 28.491 1.00 87.25 366 LYS A O 1
ATOM 2828 N N . MET A 1 367 ? -11.391 -14.699 28.573 1.00 86.62 367 MET A N 1
ATOM 2829 C CA . MET A 1 367 ? -11.514 -15.056 27.170 1.00 86.62 367 MET A CA 1
ATOM 2830 C C . MET A 1 367 ? -12.594 -16.126 27.008 1.00 86.62 367 MET A C 1
ATOM 2832 O O . MET A 1 367 ? -12.571 -17.154 27.696 1.00 86.62 367 MET A O 1
ATOM 2836 N N . ILE A 1 368 ? -13.512 -15.887 26.081 1.00 83.62 368 ILE A N 1
ATOM 2837 C CA . ILE A 1 368 ? -14.488 -16.866 25.601 1.00 83.62 368 ILE A CA 1
ATOM 2838 C C . ILE A 1 368 ? -14.203 -17.206 24.132 1.00 83.62 368 ILE A C 1
ATOM 2840 O O . ILE A 1 368 ? -13.700 -16.358 23.392 1.00 83.62 368 ILE A O 1
ATOM 2844 N N . ASP A 1 369 ? -14.486 -18.438 23.718 1.00 82.38 369 ASP A N 1
ATOM 2845 C CA . ASP A 1 369 ? -14.414 -18.853 22.310 1.00 82.38 369 ASP A CA 1
ATOM 2846 C C . ASP A 1 369 ? -15.605 -18.295 21.491 1.00 82.38 369 ASP A C 1
ATOM 2848 O O . ASP A 1 369 ? -16.517 -17.681 22.066 1.00 82.38 369 ASP A O 1
ATOM 2852 N N . PRO A 1 370 ? -15.603 -18.444 20.150 1.00 77.19 370 PRO A N 1
ATOM 2853 C CA . PRO A 1 370 ? -16.734 -18.054 19.306 1.00 77.19 370 PRO A CA 1
ATOM 2854 C C . PRO A 1 370 ? -18.072 -18.715 19.681 1.00 77.19 370 PRO A C 1
ATOM 2856 O O . PRO A 1 370 ? -19.131 -18.152 19.414 1.00 77.19 370 PRO A O 1
ATOM 2859 N N . GLU A 1 371 ? -18.051 -19.878 20.330 1.00 76.19 371 GLU A N 1
ATOM 2860 C CA . GLU A 1 371 ? -19.229 -20.591 20.831 1.00 76.19 371 GLU A CA 1
ATOM 2861 C C . GLU A 1 371 ? -19.708 -20.087 22.212 1.00 76.19 371 GLU A C 1
ATOM 2863 O O . GLU A 1 371 ? -20.761 -20.497 22.712 1.00 76.19 371 GLU A O 1
ATOM 2868 N N . GLY A 1 372 ? -18.969 -19.166 22.838 1.00 73.69 372 GLY A N 1
ATOM 2869 C CA . GLY A 1 372 ? -19.298 -18.547 24.122 1.00 73.69 372 GLY A CA 1
ATOM 2870 C C . GLY A 1 372 ? -18.850 -19.333 25.359 1.00 73.69 372 GLY A C 1
ATOM 2871 O O . GLY A 1 372 ? -19.218 -18.970 26.481 1.00 73.69 372 GLY A O 1
ATOM 2872 N N . LYS A 1 373 ? -18.049 -20.388 25.204 1.00 80.56 373 LYS A N 1
ATOM 2873 C CA . LYS A 1 373 ? -17.450 -21.138 26.313 1.00 80.56 373 LYS A CA 1
ATOM 2874 C C . LYS A 1 373 ? -16.236 -20.383 26.848 1.00 80.56 373 LYS A C 1
ATOM 2876 O O . LYS A 1 373 ? -15.414 -19.866 26.102 1.00 80.56 373 LYS A O 1
ATOM 2881 N N . THR A 1 374 ? -16.101 -20.328 28.174 1.00 81.75 374 THR A N 1
ATOM 2882 C CA . THR A 1 374 ? -14.907 -19.748 28.812 1.00 81.75 374 THR A CA 1
ATOM 2883 C C . THR A 1 374 ? -13.695 -20.643 28.588 1.00 81.75 374 THR A C 1
ATOM 2885 O O . THR A 1 374 ? -13.732 -21.830 28.908 1.00 81.75 374 THR A O 1
ATOM 2888 N N . ILE A 1 375 ? -12.624 -20.041 28.077 1.00 84.19 375 ILE A N 1
ATOM 2889 C CA . ILE A 1 375 ? -11.371 -20.721 27.739 1.00 84.19 375 ILE A CA 1
ATOM 2890 C C . ILE A 1 375 ? -10.291 -20.365 28.745 1.00 84.19 375 ILE A C 1
ATOM 2892 O O . ILE A 1 375 ? -9.628 -21.242 29.287 1.00 84.19 375 ILE A O 1
ATOM 2896 N N . GLN A 1 376 ? -10.139 -19.071 29.025 1.00 82.38 376 GLN A N 1
ATOM 2897 C CA . GLN A 1 376 ? -9.064 -18.570 29.868 1.00 82.38 376 GLN A CA 1
ATOM 2898 C C . GLN A 1 376 ? -9.574 -17.452 30.774 1.00 82.38 376 GLN A C 1
ATOM 2900 O O . GLN A 1 376 ? -10.386 -16.622 30.367 1.00 82.38 376 GLN A O 1
ATOM 2905 N N . THR A 1 377 ? -9.098 -17.420 32.018 1.00 83.25 377 THR A N 1
ATOM 2906 C CA . THR A 1 377 ? -9.342 -16.312 32.951 1.00 83.25 377 THR A CA 1
ATOM 2907 C C . THR A 1 377 ? -8.008 -15.681 33.312 1.00 83.25 377 THR A C 1
ATOM 2909 O O . THR A 1 377 ? -7.139 -16.347 33.866 1.00 83.25 377 THR A O 1
ATOM 2912 N N . ILE A 1 378 ? -7.862 -14.394 33.018 1.00 81.44 378 ILE A N 1
ATOM 2913 C CA . ILE A 1 378 ? -6.690 -13.597 33.367 1.00 81.44 378 ILE A CA 1
ATOM 2914 C C . ILE A 1 378 ? -6.983 -12.909 34.697 1.00 81.44 378 ILE A C 1
ATOM 2916 O O . ILE A 1 378 ? -7.817 -12.000 34.783 1.00 81.44 378 ILE A O 1
ATOM 2920 N N . SER A 1 379 ? -6.304 -13.376 35.742 1.00 74.12 379 SER A N 1
ATOM 2921 C CA . SER A 1 379 ? -6.382 -12.787 37.078 1.00 74.12 379 SER A CA 1
ATOM 2922 C C . SER A 1 379 ? -5.238 -11.798 37.255 1.00 74.12 379 SER A C 1
ATOM 2924 O O . SER A 1 379 ? -4.075 -12.187 37.213 1.00 74.12 379 SER A O 1
ATOM 2926 N N . LEU A 1 380 ? -5.564 -10.522 37.451 1.00 80.88 380 LEU A N 1
ATOM 2927 C CA . LEU A 1 380 ? -4.568 -9.486 37.707 1.00 80.88 380 LEU A CA 1
ATOM 2928 C C . LEU A 1 380 ? -4.208 -9.477 39.198 1.00 80.88 380 LEU A C 1
ATOM 2930 O O . LEU A 1 380 ? -5.098 -9.474 40.049 1.00 80.88 380 LEU A O 1
ATOM 2934 N N . VAL A 1 381 ? -2.909 -9.449 39.521 1.00 76.75 381 VAL A N 1
ATOM 2935 C CA . VAL A 1 381 ? -2.416 -9.416 40.915 1.00 76.75 381 VAL A CA 1
ATOM 2936 C C . VAL A 1 381 ? -2.894 -8.153 41.634 1.00 76.75 381 VAL A C 1
ATOM 2938 O O . VAL A 1 381 ? -3.319 -8.200 42.789 1.00 76.75 381 VAL A O 1
ATOM 2941 N N . LYS A 1 382 ? -2.853 -7.019 40.928 1.00 83.88 382 LYS A N 1
ATOM 2942 C CA . LYS A 1 382 ? -3.424 -5.739 41.347 1.00 83.88 382 LYS A CA 1
ATOM 2943 C C . LYS A 1 382 ? -4.307 -5.190 40.225 1.00 83.88 382 LYS A C 1
ATOM 2945 O O . LYS A 1 382 ? -3.956 -5.365 39.060 1.00 83.88 382 LYS A O 1
ATOM 2950 N N . PRO A 1 383 ? -5.424 -4.518 40.546 1.00 85.50 383 PRO A N 1
ATOM 2951 C CA . PRO A 1 383 ? -6.172 -3.752 39.565 1.00 85.50 383 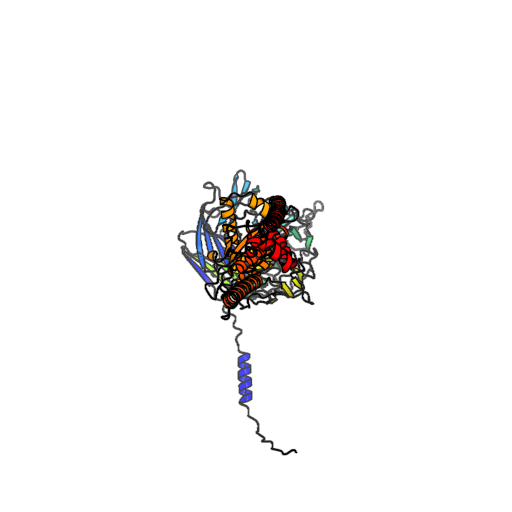PRO A CA 1
ATOM 2952 C C . PRO A 1 383 ? -5.285 -2.779 38.796 1.00 85.50 383 PRO A C 1
ATOM 2954 O O . PRO A 1 383 ? -4.491 -2.059 39.403 1.00 85.50 383 PRO A O 1
ATOM 2957 N N . VAL A 1 384 ? -5.443 -2.748 37.477 1.00 87.75 384 VAL A N 1
ATOM 2958 C CA . VAL A 1 384 ? -4.650 -1.892 36.587 1.00 87.75 384 VAL A CA 1
ATOM 2959 C C . VAL A 1 384 ? -5.538 -0.830 35.951 1.00 87.75 384 VAL A C 1
ATOM 2961 O O . VAL A 1 384 ? -6.708 -1.099 35.674 1.00 87.75 384 VAL A O 1
ATOM 2964 N N . PRO A 1 385 ? -5.020 0.375 35.684 1.00 83.06 385 PRO A N 1
ATOM 2965 C CA . PRO A 1 385 ? -5.818 1.431 35.067 1.00 83.06 385 PRO A CA 1
ATOM 2966 C C . PRO A 1 385 ? -6.111 1.161 33.589 1.00 83.06 385 PRO A C 1
ATOM 2968 O O . PRO A 1 385 ? -7.010 1.782 33.031 1.00 83.06 385 PRO A O 1
ATOM 2971 N N . MET A 1 386 ? -5.377 0.249 32.937 1.00 83.94 386 MET A N 1
ATOM 2972 C CA . MET A 1 386 ? -5.603 -0.058 31.528 1.00 83.94 386 MET A CA 1
ATOM 2973 C C . MET A 1 386 ? -5.151 -1.459 31.129 1.00 83.94 386 MET A C 1
ATOM 2975 O O . MET A 1 386 ? -4.056 -1.901 31.479 1.00 83.94 386 MET A O 1
ATOM 2979 N N . LEU A 1 387 ? -6.002 -2.106 30.332 1.00 88.38 387 LEU A N 1
ATOM 2980 C CA . LEU A 1 387 ? -5.748 -3.357 29.629 1.00 88.38 387 LEU A CA 1
ATOM 2981 C C . LEU A 1 387 ? -6.302 -3.229 28.205 1.00 88.38 387 LEU A C 1
ATOM 2983 O O . LEU A 1 387 ? -7.460 -2.849 28.006 1.00 88.38 387 LEU A O 1
ATOM 2987 N N . ASN A 1 388 ? -5.467 -3.534 27.220 1.00 86.69 388 ASN A N 1
ATOM 2988 C CA . ASN A 1 388 ? -5.782 -3.450 25.800 1.00 86.69 388 ASN A CA 1
ATOM 2989 C C . ASN A 1 388 ? -5.351 -4.732 25.077 1.00 86.69 388 ASN A C 1
ATOM 2991 O O . ASN A 1 388 ? -4.704 -5.608 25.646 1.00 86.69 388 ASN A O 1
ATOM 2995 N N . VAL A 1 389 ? -5.755 -4.846 23.815 1.00 86.19 389 VAL A N 1
ATOM 2996 C CA . VAL A 1 389 ? -5.376 -5.936 22.912 1.00 86.19 389 VAL A CA 1
ATOM 2997 C C . VAL A 1 389 ? -4.528 -5.326 21.803 1.00 86.19 389 VAL A C 1
ATOM 2999 O O . VAL A 1 389 ? -4.850 -4.241 21.311 1.00 86.19 389 VAL A O 1
ATOM 3002 N N . TYR A 1 390 ? -3.438 -5.985 21.431 1.00 85.62 390 TYR A N 1
ATOM 3003 C CA . TYR A 1 390 ? -2.658 -5.609 20.261 1.00 85.62 390 TYR A CA 1
ATOM 3004 C C . TYR A 1 390 ? -3.491 -5.797 18.980 1.00 85.62 390 TYR A C 1
ATOM 3006 O O . TYR A 1 390 ? -4.201 -6.794 18.834 1.00 85.62 390 TYR A O 1
ATOM 3014 N N . PRO A 1 391 ? -3.427 -4.856 18.026 1.00 75.06 391 PRO A N 1
ATOM 3015 C CA . PRO A 1 391 ? -4.123 -5.000 16.754 1.00 75.06 391 PRO A CA 1
ATOM 3016 C C . PRO A 1 391 ? -3.648 -6.226 15.953 1.00 75.06 391 PRO A C 1
ATOM 3018 O O . PRO A 1 391 ? -2.458 -6.526 15.896 1.00 75.06 391 PRO A O 1
ATOM 3021 N N . ARG A 1 392 ? -4.580 -6.909 15.272 1.00 72.06 392 ARG A N 1
ATOM 3022 C CA . ARG A 1 392 ? -4.324 -8.043 14.355 1.00 72.06 392 ARG A CA 1
ATOM 3023 C C . ARG A 1 392 ? -3.527 -9.230 14.929 1.00 72.06 392 ARG A C 1
ATOM 3025 O O . ARG A 1 392 ? -2.923 -10.001 14.180 1.00 72.06 392 ARG A O 1
ATOM 3032 N N . ASN A 1 393 ? -3.540 -9.404 16.245 1.00 72.56 393 ASN A N 1
ATOM 3033 C CA . ASN A 1 393 ? -3.168 -10.641 16.921 1.00 72.56 393 ASN A CA 1
ATOM 3034 C C . ASN A 1 393 ? -4.054 -10.815 18.170 1.00 72.56 393 ASN A C 1
ATOM 3036 O O . ASN A 1 393 ? -4.820 -9.925 18.535 1.00 72.56 393 ASN A O 1
ATOM 3040 N N . ASN A 1 394 ? -3.973 -11.973 18.814 1.00 82.81 394 ASN A N 1
ATOM 3041 C CA . ASN A 1 394 ? -4.716 -12.252 20.040 1.00 82.81 394 ASN A CA 1
ATOM 3042 C C . ASN A 1 394 ? -3.837 -12.014 21.277 1.00 82.81 394 ASN A C 1
ATOM 3044 O O . ASN A 1 394 ? -3.820 -12.835 22.179 1.00 82.81 394 ASN A O 1
ATOM 3048 N N . THR A 1 395 ? -3.074 -10.921 21.340 1.00 86.69 395 THR A N 1
ATOM 3049 C CA . THR A 1 395 ? -2.202 -10.628 22.491 1.00 86.69 395 THR A CA 1
ATOM 3050 C C . THR A 1 395 ? -2.787 -9.492 23.316 1.00 86.69 395 THR A C 1
ATOM 3052 O O . THR A 1 395 ? -2.969 -8.383 22.818 1.00 86.69 395 THR A O 1
ATOM 3055 N N . ILE A 1 396 ? -3.066 -9.740 24.594 1.00 89.06 396 ILE A N 1
ATOM 3056 C CA . ILE A 1 396 ? -3.417 -8.671 25.532 1.00 89.06 396 ILE A CA 1
ATOM 3057 C C . ILE A 1 396 ? -2.158 -8.038 26.105 1.00 89.06 396 ILE A C 1
ATOM 3059 O O . ILE A 1 396 ? -1.114 -8.680 26.219 1.00 89.06 396 ILE A O 1
ATOM 3063 N N . TRP A 1 397 ? -2.272 -6.788 26.523 1.00 89.31 397 TRP A N 1
ATOM 3064 C CA . TRP A 1 397 ? -1.252 -6.119 27.306 1.00 89.31 397 TRP A CA 1
ATOM 3065 C C . TRP A 1 397 ? -1.881 -5.162 28.308 1.00 89.31 397 TRP A C 1
ATOM 3067 O O . TRP A 1 397 ? -2.975 -4.633 28.098 1.00 89.31 397 TRP A O 1
ATOM 3077 N N . TYR A 1 398 ? -1.192 -4.945 29.417 1.00 89.06 398 TYR A N 1
ATOM 3078 C CA . TYR A 1 398 ? -1.632 -4.033 30.458 1.00 89.06 398 TYR A CA 1
ATOM 3079 C C . TYR A 1 398 ? -0.451 -3.310 31.094 1.00 89.06 398 TYR A C 1
ATOM 3081 O O . TYR A 1 398 ? 0.690 -3.780 31.073 1.00 89.06 398 TYR A O 1
ATOM 3089 N N . TRP A 1 399 ? -0.745 -2.131 31.633 1.00 87.31 399 TRP A N 1
ATOM 3090 C CA . TRP A 1 399 ? 0.248 -1.267 32.254 1.00 87.31 399 TRP A CA 1
ATOM 3091 C C . TRP A 1 399 ? 0.261 -1.466 33.765 1.00 87.31 399 TRP A C 1
ATOM 3093 O O . TRP A 1 399 ? -0.755 -1.290 34.442 1.00 87.31 399 TRP A O 1
ATOM 3103 N N . GLU A 1 400 ? 1.433 -1.791 34.294 1.00 86.25 400 GLU A N 1
ATOM 3104 C CA . GLU A 1 400 ? 1.709 -1.807 35.722 1.00 86.25 400 GLU A CA 1
ATOM 3105 C C . GLU A 1 400 ? 2.642 -0.653 36.062 1.00 86.25 400 GLU A C 1
ATOM 3107 O O . GLU A 1 400 ? 3.619 -0.403 35.363 1.00 86.25 400 GLU A O 1
ATOM 3112 N N . ASN A 1 401 ? 2.370 0.034 37.164 1.00 83.00 401 ASN A N 1
ATOM 3113 C CA . ASN A 1 401 ? 3.243 1.086 37.660 1.00 83.00 401 ASN A CA 1
ATOM 3114 C C . ASN A 1 401 ? 3.666 0.802 39.092 1.00 83.00 401 ASN A C 1
ATOM 3116 O O . ASN A 1 401 ? 2.855 0.333 39.901 1.00 83.00 401 ASN A O 1
ATOM 3120 N N . ASP A 1 402 ? 4.910 1.158 39.372 1.00 73.38 402 ASP A N 1
ATOM 3121 C CA . ASP A 1 402 ? 5.516 1.248 40.689 1.00 73.38 402 ASP A CA 1
ATOM 3122 C C . ASP A 1 402 ? 6.064 2.683 40.867 1.00 73.38 402 ASP A C 1
ATOM 3124 O O . ASP A 1 402 ? 6.030 3.500 39.949 1.00 73.38 402 ASP A O 1
ATOM 3128 N N . SER A 1 403 ? 6.530 3.059 42.058 1.00 72.81 403 SER A N 1
ATOM 3129 C CA . SER A 1 403 ? 6.824 4.471 42.387 1.00 72.81 403 SER A CA 1
ATOM 3130 C C . SER A 1 403 ? 7.861 5.160 41.478 1.00 72.81 403 SER A C 1
ATOM 3132 O O . SER A 1 403 ? 7.809 6.384 41.323 1.00 72.81 403 SER A O 1
ATOM 3134 N N . THR A 1 404 ? 8.788 4.401 40.886 1.00 78.38 404 THR A N 1
ATOM 3135 C CA . THR A 1 404 ? 9.909 4.901 40.062 1.00 78.38 404 THR A CA 1
ATOM 3136 C C . THR A 1 404 ? 10.062 4.192 38.713 1.00 78.38 404 THR A C 1
ATOM 3138 O O . THR A 1 404 ? 10.954 4.523 37.932 1.00 78.38 404 THR A O 1
ATOM 3141 N N . SER A 1 405 ? 9.214 3.213 38.413 1.00 86.00 405 SER A N 1
ATOM 3142 C CA . SER A 1 405 ? 9.309 2.405 37.199 1.00 86.00 405 SER A CA 1
ATOM 3143 C C . SER A 1 405 ? 7.936 1.915 36.790 1.00 86.00 405 SER A C 1
ATOM 3145 O O . SER A 1 405 ? 7.109 1.608 37.645 1.00 86.00 405 SER A O 1
ATOM 3147 N N . TRP A 1 406 ? 7.727 1.746 35.495 1.00 89.00 406 TRP A N 1
ATOM 3148 C CA . TRP A 1 406 ? 6.528 1.113 34.971 1.00 89.00 406 TRP A CA 1
ATOM 3149 C C . TRP A 1 406 ? 6.884 -0.112 34.145 1.00 89.00 406 TRP A C 1
ATOM 3151 O O . TRP A 1 406 ? 8.016 -0.287 33.697 1.00 89.00 406 TRP A O 1
ATOM 3161 N N . SER A 1 407 ? 5.909 -0.993 33.966 1.00 88.88 407 SER A N 1
ATOM 3162 C CA . SER A 1 407 ? 6.025 -2.185 33.147 1.00 88.88 407 SER A CA 1
ATOM 3163 C C . SER A 1 407 ? 4.840 -2.331 32.205 1.00 88.88 407 SER A C 1
ATOM 3165 O O . SER A 1 407 ? 3.705 -2.027 32.566 1.00 88.88 407 SER A O 1
ATOM 3167 N N . ILE A 1 408 ? 5.103 -2.843 31.007 1.00 89.38 408 ILE A N 1
ATOM 3168 C CA . ILE A 1 408 ? 4.072 -3.384 30.123 1.00 89.38 408 ILE A CA 1
ATOM 3169 C C . ILE A 1 408 ? 4.177 -4.897 30.209 1.00 89.38 408 ILE A C 1
ATOM 3171 O O . ILE A 1 408 ? 5.217 -5.472 29.880 1.00 89.38 408 ILE A O 1
ATOM 3175 N N . VAL A 1 409 ? 3.105 -5.526 30.677 1.00 88.62 409 VAL A N 1
ATOM 3176 C CA . VAL A 1 409 ? 2.982 -6.982 30.707 1.00 88.62 409 VAL A CA 1
ATOM 3177 C C . VAL A 1 409 ? 2.085 -7.393 29.557 1.00 88.62 409 VAL A C 1
ATOM 3179 O O . VAL A 1 409 ? 1.022 -6.806 29.363 1.00 88.62 409 VAL A O 1
ATOM 3182 N N . SER A 1 410 ? 2.520 -8.378 28.781 1.00 89.44 410 SER A N 1
ATOM 3183 C CA . SER A 1 410 ? 1.790 -8.892 27.628 1.00 89.44 410 SER A CA 1
ATOM 3184 C C . SER A 1 410 ? 1.607 -10.397 27.720 1.00 89.44 410 SER A C 1
ATOM 3186 O O . SER A 1 410 ? 2.491 -11.115 28.188 1.00 89.44 410 SER A O 1
ATOM 3188 N N . HIS A 1 411 ? 0.442 -10.852 27.270 1.00 86.06 411 HIS A N 1
ATOM 3189 C CA . HIS A 1 411 ? 0.019 -12.239 27.358 1.00 86.06 411 HIS A CA 1
ATOM 3190 C C . HIS A 1 411 ? -0.673 -12.656 26.060 1.00 86.06 411 HIS A C 1
ATOM 3192 O O . HIS A 1 411 ? -1.624 -12.013 25.607 1.00 86.06 411 HIS A O 1
ATOM 3198 N N . ASN A 1 412 ? -0.180 -13.729 25.446 1.00 86.19 412 ASN A N 1
ATOM 3199 C CA . ASN A 1 412 ? -0.743 -14.272 24.213 1.00 86.19 412 ASN A CA 1
ATOM 3200 C C . ASN A 1 412 ? -1.975 -15.123 24.525 1.00 86.19 412 ASN A C 1
ATOM 3202 O O . ASN A 1 412 ? -1.918 -16.001 25.379 1.00 86.19 412 ASN A O 1
ATOM 3206 N N . LEU A 1 413 ? -3.064 -14.893 23.800 1.00 85.62 413 LEU A N 1
ATOM 3207 C CA . LEU A 1 413 ? -4.291 -15.676 23.873 1.00 85.62 413 LEU A CA 1
ATOM 3208 C C . LEU A 1 413 ? -4.376 -16.667 22.694 1.00 85.62 413 LEU A C 1
ATOM 3210 O O . LEU A 1 413 ? -3.780 -16.429 21.636 1.00 85.62 413 LEU A O 1
ATOM 3214 N N . PRO A 1 414 ? -5.143 -17.762 22.848 1.00 83.62 414 PRO A N 1
ATOM 3215 C CA . PRO A 1 414 ? -5.417 -18.731 21.789 1.00 83.62 414 PRO A CA 1
ATOM 3216 C C . PRO A 1 414 ? -5.880 -18.121 20.455 1.00 83.62 414 PRO A C 1
ATOM 3218 O O . PRO A 1 414 ? -6.568 -17.100 20.416 1.00 83.62 414 PRO A O 1
ATOM 3221 N N . ASN A 1 415 ? -5.530 -18.790 19.355 1.00 81.38 415 ASN A N 1
ATOM 3222 C CA . ASN A 1 415 ? -5.938 -18.455 17.990 1.00 81.38 415 ASN A CA 1
ATOM 3223 C C . ASN A 1 415 ? -7.010 -19.452 17.506 1.00 81.38 415 ASN A C 1
ATOM 3225 O O . ASN A 1 415 ? -6.771 -20.657 17.534 1.00 81.38 415 ASN A O 1
ATOM 3229 N N . TYR A 1 416 ? -8.156 -18.942 17.048 1.00 77.69 416 TYR A N 1
ATOM 3230 C CA . TYR A 1 416 ? -9.290 -19.702 16.505 1.00 77.69 416 TYR A CA 1
ATOM 3231 C C . TYR A 1 416 ? -9.472 -19.547 14.991 1.00 77.69 416 TYR A C 1
ATOM 3233 O O . TYR A 1 416 ? -10.281 -20.255 14.391 1.00 77.69 416 TYR A O 1
ATOM 3241 N N . THR A 1 417 ? -8.735 -18.643 14.342 1.00 73.62 417 THR A N 1
ATOM 3242 C CA . THR A 1 417 ? -8.757 -18.550 12.879 1.00 73.62 417 THR A CA 1
ATOM 3243 C C . THR A 1 417 ? -8.143 -19.806 12.273 1.00 73.62 417 THR A C 1
ATOM 3245 O O . THR A 1 417 ? -6.973 -20.120 12.487 1.00 73.62 417 THR A O 1
ATOM 3248 N N . LYS A 1 418 ? -8.949 -20.540 11.499 1.00 68.88 418 LYS A N 1
ATOM 3249 C CA . LYS A 1 418 ? -8.515 -21.767 10.815 1.00 68.88 418 LYS A CA 1
ATOM 3250 C C . LYS A 1 418 ? -7.475 -21.489 9.722 1.00 68.88 418 LYS A C 1
ATOM 3252 O O . LYS A 1 418 ? -6.637 -22.341 9.438 1.00 68.88 418 LYS A O 1
ATOM 3257 N N . TYR A 1 419 ? -7.545 -20.306 9.116 1.00 69.25 419 TYR A N 1
ATOM 3258 C CA . TYR A 1 419 ? -6.684 -19.836 8.033 1.00 69.25 419 TYR A CA 1
ATOM 3259 C C . TYR A 1 419 ? -6.233 -18.399 8.317 1.00 69.25 419 TYR A C 1
ATOM 3261 O O . TYR A 1 419 ? -6.774 -17.740 9.202 1.00 69.25 419 TYR A O 1
ATOM 3269 N N . GLY A 1 420 ? -5.240 -17.897 7.583 1.00 66.00 420 GLY A N 1
ATOM 3270 C CA . GLY A 1 420 ? -5.013 -16.454 7.510 1.00 66.00 420 GLY A CA 1
ATOM 3271 C C . GLY A 1 420 ? -4.270 -15.789 8.666 1.00 66.00 420 GLY A C 1
ATOM 3272 O O . GLY A 1 420 ? -3.755 -14.686 8.480 1.00 66.00 420 GLY A O 1
ATOM 3273 N N . GLY A 1 421 ? -4.135 -16.448 9.823 1.00 72.06 421 GLY A N 1
ATOM 3274 C CA . GLY A 1 421 ? -3.445 -15.891 10.994 1.00 72.06 421 GLY A CA 1
ATOM 3275 C C . GLY A 1 421 ? -2.023 -15.392 10.689 1.00 72.06 421 GLY A C 1
ATOM 3276 O O . GLY A 1 421 ? -1.644 -14.305 11.119 1.00 72.06 421 GLY A O 1
ATOM 3277 N N . THR A 1 422 ? -1.260 -16.128 9.874 1.00 79.81 422 THR A N 1
ATOM 3278 C CA . THR A 1 422 ? 0.108 -15.750 9.459 1.00 79.81 422 THR A CA 1
ATOM 3279 C C . THR A 1 422 ? 0.134 -14.549 8.506 1.00 79.81 422 THR A C 1
ATOM 3281 O O . THR A 1 422 ? 1.054 -13.737 8.559 1.00 79.81 422 THR A O 1
ATOM 3284 N N . TYR A 1 423 ? -0.890 -14.408 7.660 1.00 85.25 423 TYR A N 1
ATOM 3285 C CA . TYR A 1 423 ? -1.028 -13.313 6.692 1.00 85.25 423 TYR A CA 1
ATOM 3286 C C . TYR A 1 423 ? -1.737 -12.083 7.279 1.00 85.25 423 TYR A C 1
ATOM 3288 O O . TYR A 1 423 ? -1.826 -11.055 6.614 1.00 85.25 423 TYR A O 1
ATOM 3296 N N . GLN A 1 424 ? -2.249 -12.185 8.514 1.00 82.31 424 GLN A N 1
ATOM 3297 C CA . GLN A 1 424 ? -3.142 -11.201 9.134 1.00 82.31 424 GLN A CA 1
ATOM 3298 C C . GLN A 1 424 ? -4.369 -10.862 8.267 1.00 82.31 424 GLN A C 1
ATOM 3300 O O . GLN A 1 424 ? -4.833 -9.718 8.264 1.00 82.31 424 GLN A O 1
ATOM 3305 N N . SER A 1 425 ? -4.887 -11.859 7.545 1.00 87.00 425 SER A N 1
ATOM 3306 C CA . SER A 1 425 ? -6.119 -11.782 6.755 1.00 87.00 425 SER A CA 1
ATOM 3307 C C . SER A 1 425 ? -6.866 -13.119 6.855 1.00 87.00 425 SER A C 1
ATOM 3309 O O . SER A 1 425 ? -6.396 -14.095 6.268 1.00 87.00 425 SER A O 1
ATOM 3311 N N . PRO A 1 426 ? -7.992 -13.202 7.598 1.00 83.69 426 PRO A N 1
ATOM 3312 C CA . PRO A 1 426 ? -8.665 -14.468 7.927 1.00 83.69 426 PRO A CA 1
ATOM 3313 C C . PRO A 1 426 ? -9.077 -15.326 6.725 1.00 83.69 426 PRO A C 1
ATOM 3315 O O . PRO A 1 426 ? -9.181 -16.548 6.844 1.00 83.69 426 PRO A O 1
ATOM 3318 N N . ASN A 1 427 ? -9.291 -14.704 5.561 1.00 88.62 427 ASN A N 1
ATOM 3319 C CA . ASN A 1 427 ? -9.744 -15.397 4.356 1.00 88.62 427 ASN A CA 1
ATOM 3320 C C . ASN A 1 427 ? -8.610 -15.975 3.509 1.00 88.62 427 ASN A C 1
ATOM 3322 O O . ASN A 1 427 ? -8.886 -16.702 2.560 1.00 88.62 427 ASN A O 1
ATOM 3326 N N . VAL A 1 428 ? -7.346 -15.688 3.831 1.00 91.81 428 VAL A N 1
ATOM 3327 C CA . VAL A 1 428 ? -6.194 -16.175 3.061 1.00 91.81 428 VAL A CA 1
ATOM 3328 C C . VAL A 1 428 ? -5.761 -17.546 3.572 1.00 91.81 428 VAL A C 1
ATOM 3330 O O . VAL A 1 428 ? -5.296 -17.687 4.702 1.00 91.81 428 VAL A O 1
ATOM 3333 N N . ILE A 1 429 ? -5.866 -18.571 2.727 1.00 92.25 429 ILE A N 1
ATOM 3334 C CA . ILE A 1 429 ? -5.365 -19.917 3.036 1.00 92.25 429 ILE A CA 1
ATOM 3335 C C . ILE A 1 429 ? -3.847 -19.949 2.884 1.00 92.25 429 ILE A C 1
ATOM 3337 O O . ILE A 1 429 ? -3.131 -20.357 3.798 1.00 92.25 429 ILE A O 1
ATOM 3341 N N . THR A 1 430 ? -3.360 -19.558 1.709 1.00 94.44 430 THR A N 1
ATOM 3342 C CA . THR A 1 430 ? -1.945 -19.646 1.357 1.00 94.44 430 THR A CA 1
ATOM 3343 C C . THR A 1 430 ? -1.613 -18.728 0.190 1.00 94.44 430 THR A C 1
ATOM 3345 O O . THR A 1 430 ? -2.498 -18.302 -0.558 1.00 94.44 430 THR A O 1
ATOM 3348 N N . THR A 1 431 ? -0.326 -18.469 0.011 1.00 96.62 431 THR A N 1
ATOM 3349 C CA . THR A 1 431 ? 0.220 -17.727 -1.117 1.00 96.62 431 THR A CA 1
ATOM 3350 C C . THR A 1 431 ? 1.322 -18.521 -1.801 1.00 96.62 431 THR A C 1
ATOM 3352 O O . THR A 1 431 ? 1.996 -19.349 -1.187 1.00 96.62 431 THR A O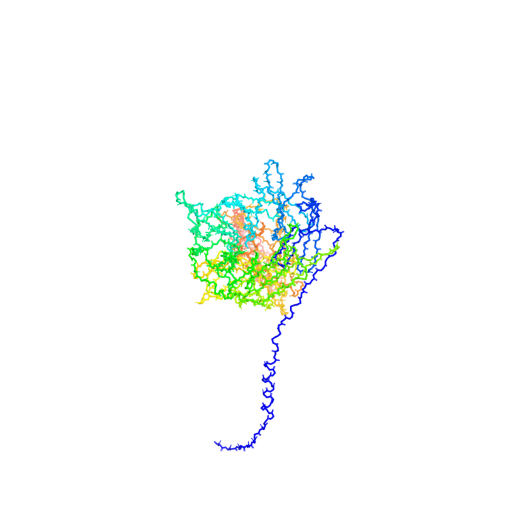 1
ATOM 3355 N N . THR A 1 432 ? 1.552 -18.220 -3.073 1.00 96.31 432 THR A N 1
ATOM 3356 C CA . THR A 1 432 ? 2.740 -18.659 -3.801 1.00 96.31 432 THR A CA 1
ATOM 3357 C C . THR A 1 432 ? 3.418 -17.415 -4.361 1.00 96.31 432 THR A C 1
ATOM 3359 O O . THR A 1 432 ? 2.851 -16.776 -5.238 1.00 96.31 432 THR A O 1
ATOM 3362 N N . PRO A 1 433 ? 4.616 -17.029 -3.903 1.00 96.31 433 PRO A N 1
ATOM 3363 C CA . PRO A 1 433 ? 5.491 -17.734 -2.969 1.00 96.31 433 PRO A CA 1
ATOM 3364 C C . PRO A 1 433 ? 4.952 -17.762 -1.539 1.00 96.31 433 PRO A C 1
ATOM 3366 O O . PRO A 1 433 ? 4.162 -16.903 -1.149 1.00 96.31 433 PRO A O 1
ATOM 3369 N N . LEU A 1 434 ? 5.411 -18.728 -0.747 1.00 96.19 434 LEU A N 1
ATOM 3370 C CA . LEU A 1 434 ? 5.123 -18.770 0.687 1.00 96.19 434 LEU A CA 1
ATOM 3371 C C . LEU A 1 434 ? 5.911 -17.676 1.424 1.00 96.19 434 LEU A C 1
ATOM 3373 O O . LEU A 1 434 ? 6.957 -17.224 0.947 1.00 96.19 434 LEU A O 1
ATOM 3377 N N . ILE A 1 435 ? 5.436 -17.275 2.604 1.00 94.50 435 ILE A N 1
ATOM 3378 C CA . ILE A 1 435 ? 6.196 -16.393 3.504 1.00 94.50 435 ILE A CA 1
ATOM 3379 C C . ILE A 1 435 ? 7.555 -17.029 3.828 1.00 94.50 435 ILE A C 1
ATOM 3381 O O . ILE A 1 435 ? 7.644 -18.236 4.040 1.00 94.50 435 ILE A O 1
ATOM 3385 N N . ASP A 1 436 ? 8.602 -16.205 3.838 1.00 93.75 436 ASP A N 1
ATOM 3386 C CA . ASP A 1 436 ? 9.997 -16.558 4.123 1.00 93.75 436 ASP A CA 1
ATOM 3387 C C . ASP A 1 436 ? 10.597 -17.624 3.184 1.00 93.75 436 ASP A C 1
ATOM 3389 O O . ASP A 1 436 ? 11.670 -18.165 3.451 1.00 93.75 436 ASP A O 1
ATOM 3393 N N . SER A 1 437 ? 9.944 -17.899 2.048 1.00 95.19 437 SER A N 1
ATOM 3394 C CA . SER A 1 437 ? 10.474 -18.803 1.024 1.00 95.19 437 SER A CA 1
ATOM 3395 C C . SER A 1 437 ? 11.571 -18.160 0.171 1.00 95.19 437 SER A C 1
ATOM 3397 O O . SER A 1 437 ? 11.682 -16.933 0.072 1.00 95.19 437 SER A O 1
ATOM 3399 N N . GLU A 1 438 ? 12.374 -19.010 -0.471 1.00 94.94 438 GLU A N 1
ATOM 3400 C CA . GLU A 1 438 ? 13.321 -18.606 -1.507 1.00 94.94 438 GLU A CA 1
ATOM 3401 C C . GLU A 1 438 ? 12.716 -18.814 -2.905 1.00 94.94 438 GLU A C 1
ATOM 3403 O O . GLU A 1 438 ? 12.122 -19.858 -3.185 1.00 94.94 438 GLU A O 1
ATOM 3408 N N . ILE A 1 439 ? 12.867 -17.828 -3.794 1.00 94.06 439 ILE A N 1
ATOM 3409 C CA . ILE A 1 439 ? 12.357 -17.866 -5.171 1.00 94.06 439 ILE A CA 1
ATOM 3410 C C . ILE A 1 439 ? 13.437 -17.580 -6.211 1.00 94.06 439 ILE A C 1
ATOM 3412 O O . ILE A 1 439 ? 14.407 -16.874 -5.952 1.00 94.06 439 ILE A O 1
ATOM 3416 N N . ALA A 1 440 ? 13.244 -18.065 -7.435 1.00 90.19 440 ALA A N 1
ATOM 3417 C CA . ALA A 1 440 ? 14.068 -17.642 -8.562 1.00 90.19 440 ALA A CA 1
ATOM 3418 C C . ALA A 1 440 ? 13.817 -16.164 -8.913 1.00 90.19 440 ALA A C 1
ATOM 3420 O O . ALA A 1 440 ? 12.703 -15.651 -8.758 1.00 90.19 440 ALA A O 1
ATOM 3421 N N . THR A 1 441 ? 14.845 -15.493 -9.436 1.00 88.44 441 THR A N 1
ATOM 3422 C CA . THR A 1 441 ? 14.676 -14.174 -10.054 1.00 88.44 441 THR A CA 1
ATOM 3423 C C . THR A 1 441 ? 13.797 -14.275 -11.305 1.00 88.44 441 THR A C 1
ATOM 3425 O O . THR A 1 441 ? 13.645 -15.342 -11.901 1.00 88.44 441 THR A O 1
ATOM 3428 N N . ARG A 1 442 ? 13.194 -13.151 -11.706 1.00 89.62 442 ARG A N 1
ATOM 3429 C CA . ARG A 1 442 ? 12.311 -13.023 -12.882 1.00 89.62 442 ARG A CA 1
ATOM 3430 C C . ARG A 1 442 ? 11.092 -13.959 -12.866 1.00 89.62 442 ARG A C 1
ATOM 3432 O O . ARG A 1 442 ? 10.551 -14.274 -13.924 1.00 89.62 442 ARG A O 1
ATOM 3439 N N . ARG A 1 443 ? 10.645 -14.396 -11.682 1.00 91.75 443 ARG A N 1
ATOM 3440 C CA . ARG A 1 443 ? 9.410 -15.177 -11.536 1.00 91.75 443 ARG A CA 1
ATOM 3441 C C . ARG A 1 443 ? 8.225 -14.396 -12.143 1.00 91.75 443 ARG A C 1
ATOM 3443 O O . ARG A 1 443 ? 8.051 -13.235 -11.777 1.00 91.75 443 ARG A O 1
ATOM 3450 N N . PRO A 1 444 ? 7.419 -15.017 -13.025 1.00 94.31 444 PRO A N 1
ATOM 3451 C CA . PRO A 1 444 ? 6.409 -14.304 -13.806 1.00 94.31 444 PRO A CA 1
ATOM 3452 C C . PRO A 1 444 ? 5.084 -14.099 -13.072 1.00 94.31 444 PRO A C 1
ATOM 3454 O O . PRO A 1 444 ? 4.303 -13.259 -13.494 1.00 94.31 444 PRO A O 1
ATOM 3457 N N . THR A 1 445 ? 4.802 -14.863 -12.014 1.00 96.00 445 THR A N 1
ATOM 3458 C CA . THR A 1 445 ? 3.505 -14.819 -11.330 1.00 96.00 445 THR A CA 1
ATOM 3459 C C . THR A 1 445 ? 3.624 -14.997 -9.824 1.00 96.00 445 THR A C 1
ATOM 3461 O O . THR A 1 445 ? 4.560 -15.633 -9.315 1.00 96.00 445 THR A O 1
ATOM 3464 N N . ILE A 1 446 ? 2.636 -14.463 -9.114 1.00 97.00 446 ILE A N 1
ATOM 3465 C CA . ILE A 1 446 ? 2.360 -14.751 -7.707 1.00 97.00 446 ILE A CA 1
ATOM 3466 C C . ILE A 1 446 ? 0.882 -15.111 -7.550 1.00 97.00 446 ILE A C 1
ATOM 3468 O O . ILE A 1 446 ? 0.041 -14.578 -8.263 1.00 97.00 446 ILE A O 1
ATOM 3472 N N . ASP A 1 447 ? 0.565 -15.986 -6.604 1.00 96.88 447 ASP A N 1
ATOM 3473 C CA . ASP A 1 447 ? -0.784 -16.500 -6.393 1.00 96.88 447 ASP A CA 1
ATOM 3474 C C . ASP A 1 447 ? -1.224 -16.272 -4.952 1.00 96.88 447 ASP A C 1
ATOM 3476 O O . ASP A 1 447 ? -0.429 -16.403 -4.014 1.00 96.88 447 ASP A O 1
ATOM 3480 N N . ILE A 1 448 ? -2.513 -16.013 -4.770 1.00 97.19 448 ILE A N 1
ATOM 3481 C CA . ILE A 1 448 ? -3.170 -16.005 -3.465 1.00 97.19 448 ILE A CA 1
ATOM 3482 C C . ILE A 1 448 ? -4.410 -16.887 -3.515 1.00 97.19 448 ILE A C 1
ATOM 3484 O O . ILE A 1 448 ? -5.191 -16.809 -4.457 1.00 97.19 448 ILE A O 1
ATOM 3488 N N . THR A 1 449 ? -4.572 -17.753 -2.516 1.00 96.25 449 THR A N 1
ATOM 3489 C CA . THR A 1 449 ? -5.721 -18.660 -2.410 1.00 96.25 449 THR A CA 1
ATOM 3490 C C . THR A 1 449 ? -6.564 -18.300 -1.201 1.00 96.25 449 THR A C 1
ATOM 3492 O O . THR A 1 449 ? -6.057 -18.246 -0.076 1.00 96.25 449 THR A O 1
ATOM 3495 N N . TYR A 1 450 ? -7.854 -18.093 -1.439 1.00 94.12 450 TYR A N 1
ATOM 3496 C CA . TYR A 1 450 ? -8.844 -17.723 -0.441 1.00 94.12 450 TYR A CA 1
ATOM 3497 C C . TYR A 1 450 ? -9.681 -18.925 0.010 1.00 94.12 450 TYR A C 1
ATOM 3499 O O . TYR A 1 450 ? -9.826 -19.914 -0.705 1.00 94.12 450 TYR A O 1
ATOM 3507 N N . ASN A 1 451 ? -10.251 -18.838 1.212 1.00 91.12 451 ASN A N 1
ATOM 3508 C CA . ASN A 1 451 ? -11.170 -19.844 1.758 1.00 91.12 451 ASN A CA 1
ATOM 3509 C C . ASN A 1 451 ? -12.627 -19.681 1.297 1.00 91.12 451 ASN A C 1
ATOM 3511 O O . ASN A 1 451 ? -13.462 -20.527 1.614 1.00 91.12 451 ASN A O 1
ATOM 3515 N N . ILE A 1 452 ? -12.914 -18.621 0.546 1.00 90.06 452 ILE A N 1
ATOM 3516 C CA . ILE A 1 452 ? -14.211 -18.289 -0.046 1.00 90.06 452 ILE A CA 1
ATOM 3517 C C . ILE A 1 452 ? -14.024 -17.966 -1.529 1.00 90.06 452 ILE A C 1
ATOM 3519 O O . ILE A 1 452 ? -12.901 -17.739 -1.982 1.00 90.06 452 ILE A O 1
ATOM 3523 N N . GLN A 1 453 ? -15.123 -17.930 -2.279 1.00 93.81 453 GLN A N 1
ATOM 3524 C CA . GLN A 1 453 ? -15.095 -17.449 -3.658 1.00 93.81 453 GLN A CA 1
ATOM 3525 C C . GLN A 1 453 ? -15.002 -15.925 -3.695 1.00 93.81 453 GLN A C 1
ATOM 3527 O O . GLN A 1 453 ? -15.724 -15.229 -2.978 1.00 93.81 453 GLN A O 1
ATOM 3532 N N . VAL A 1 454 ? -14.133 -15.414 -4.559 1.00 94.00 454 VAL A N 1
ATOM 3533 C CA . VAL A 1 454 ? -13.821 -13.994 -4.670 1.00 94.00 454 VAL A CA 1
ATOM 3534 C C . VAL A 1 454 ? -13.926 -13.498 -6.108 1.00 94.00 454 VAL A C 1
ATOM 3536 O O . VAL A 1 454 ? -13.876 -14.269 -7.066 1.00 94.00 454 VAL A O 1
ATOM 3539 N N . LYS A 1 455 ? -14.044 -12.182 -6.259 1.00 92.62 455 LYS A N 1
ATOM 3540 C CA . LYS A 1 455 ? -13.976 -11.467 -7.539 1.00 92.62 455 LYS A CA 1
ATOM 3541 C C . LYS A 1 455 ? -13.024 -10.263 -7.425 1.00 92.62 455 LYS A C 1
ATOM 3543 O O . LYS A 1 455 ? -12.882 -9.727 -6.323 1.00 92.62 455 LYS A O 1
ATOM 3548 N N . PRO A 1 456 ? -12.370 -9.828 -8.520 1.00 92.50 456 PRO A N 1
ATOM 3549 C CA . PRO A 1 456 ? -11.516 -8.639 -8.516 1.00 92.50 456 PRO A CA 1
ATOM 3550 C C . PRO A 1 456 ? -12.256 -7.381 -8.048 1.00 92.50 456 PRO A C 1
ATOM 3552 O O . PRO A 1 456 ? -13.410 -7.179 -8.425 1.00 92.50 456 PRO A O 1
ATOM 3555 N N . ALA A 1 457 ? -11.574 -6.531 -7.278 1.00 90.19 457 ALA A N 1
ATOM 3556 C CA . ALA A 1 457 ? -12.099 -5.265 -6.770 1.00 90.19 457 ALA A CA 1
ATOM 3557 C C . ALA A 1 457 ? -11.055 -4.130 -6.888 1.00 90.19 457 ALA A C 1
ATOM 3559 O O . ALA A 1 457 ? -10.073 -4.247 -7.626 1.00 90.19 457 ALA A O 1
ATOM 3560 N N . THR A 1 458 ? -11.305 -2.976 -6.269 1.00 87.06 458 THR A N 1
ATOM 3561 C CA . THR A 1 458 ? -10.573 -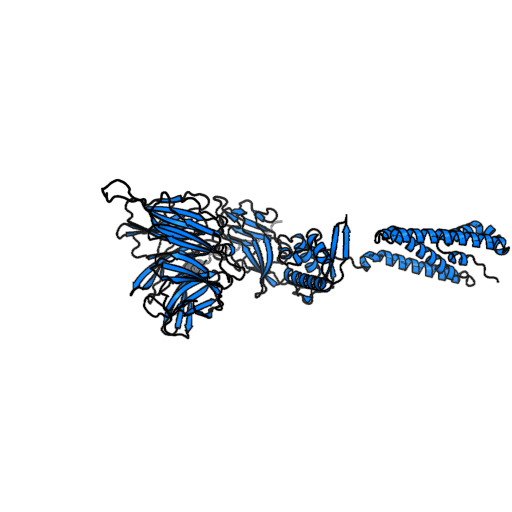1.727 -6.556 1.00 87.06 458 THR A CA 1
ATOM 3562 C C . THR A 1 458 ? -9.212 -1.613 -5.876 1.00 87.06 458 THR A C 1
ATOM 3564 O O . THR A 1 458 ? -8.368 -0.865 -6.371 1.00 87.06 458 THR A O 1
ATOM 3567 N N . GLY A 1 459 ? -8.970 -2.349 -4.788 1.00 89.31 459 GLY A N 1
ATOM 3568 C CA . GLY A 1 459 ? -7.685 -2.333 -4.088 1.00 89.31 459 GLY A CA 1
ATOM 3569 C C . GLY A 1 459 ? -6.536 -2.788 -4.991 1.00 89.31 459 GLY A C 1
ATOM 3570 O O . GLY A 1 459 ? -6.735 -3.598 -5.897 1.00 89.31 459 GLY A O 1
ATOM 3571 N N . ASN A 1 460 ? -5.324 -2.278 -4.765 1.00 93.19 460 ASN A N 1
ATOM 3572 C CA . ASN A 1 460 ? -4.155 -2.653 -5.555 1.00 93.19 460 ASN A CA 1
ATOM 3573 C C . ASN A 1 460 ? -3.346 -3.771 -4.893 1.00 93.19 460 ASN A C 1
ATOM 3575 O O . ASN A 1 460 ? -3.290 -3.907 -3.670 1.00 93.19 460 ASN A O 1
ATOM 3579 N N . VAL A 1 461 ? -2.632 -4.530 -5.723 1.00 95.31 461 VAL A N 1
ATOM 3580 C CA . VAL A 1 461 ? -1.420 -5.228 -5.293 1.00 95.31 461 VAL A CA 1
ATOM 3581 C C . VAL A 1 461 ? -0.247 -4.275 -5.452 1.00 95.31 461 VAL A C 1
ATOM 3583 O O . VAL A 1 461 ? -0.138 -3.581 -6.462 1.00 95.31 461 VAL A O 1
ATOM 3586 N N . THR A 1 462 ? 0.652 -4.238 -4.473 1.00 95.62 462 THR A N 1
ATOM 3587 C CA . THR A 1 462 ? 1.895 -3.474 -4.557 1.00 95.62 462 THR A CA 1
ATOM 3588 C C . THR A 1 462 ? 3.085 -4.315 -4.123 1.00 95.62 462 THR A C 1
ATOM 3590 O O . THR A 1 462 ? 3.096 -4.901 -3.045 1.00 95.62 462 THR A O 1
ATOM 3593 N N . ILE A 1 463 ? 4.121 -4.338 -4.958 1.00 96.00 463 ILE A N 1
ATOM 3594 C CA . ILE A 1 463 ? 5.347 -5.097 -4.723 1.00 96.00 463 ILE A CA 1
ATOM 3595 C C . ILE A 1 463 ? 6.492 -4.134 -4.422 1.00 96.00 463 ILE A C 1
ATOM 3597 O O . ILE A 1 463 ? 6.772 -3.208 -5.194 1.00 96.00 463 ILE A O 1
ATOM 3601 N N . TYR A 1 464 ? 7.198 -4.404 -3.327 1.00 94.38 464 TYR A N 1
ATOM 3602 C CA . TYR A 1 464 ? 8.397 -3.683 -2.919 1.00 94.38 464 TYR A CA 1
ATOM 3603 C C . TYR A 1 464 ? 9.594 -4.628 -2.818 1.00 94.38 464 TYR A C 1
ATOM 3605 O O . TYR A 1 464 ? 9.447 -5.797 -2.468 1.00 94.38 464 TYR A O 1
ATOM 3613 N N . ALA A 1 465 ? 10.788 -4.101 -3.080 1.00 92.44 465 ALA A N 1
ATOM 3614 C CA . ALA A 1 465 ? 12.045 -4.709 -2.655 1.00 92.44 465 ALA A CA 1
ATOM 3615 C C . ALA A 1 465 ? 12.591 -3.961 -1.435 1.00 92.44 465 ALA A C 1
ATOM 3617 O O . ALA A 1 465 ? 12.374 -2.756 -1.299 1.00 92.44 465 ALA A O 1
ATOM 3618 N N . THR A 1 466 ? 13.338 -4.638 -0.569 1.00 89.06 466 THR A N 1
ATOM 3619 C CA . THR A 1 466 ? 14.042 -4.003 0.547 1.00 89.06 466 THR A CA 1
ATOM 3620 C C . THR A 1 466 ? 15.411 -4.621 0.806 1.00 89.06 466 THR A C 1
ATOM 3622 O O . THR A 1 466 ? 15.582 -5.836 0.734 1.00 89.06 466 THR A O 1
ATOM 3625 N N . ASP A 1 467 ? 16.378 -3.763 1.124 1.00 83.50 467 ASP A N 1
ATOM 3626 C CA . ASP A 1 467 ? 17.716 -4.132 1.605 1.00 83.50 467 ASP A CA 1
ATOM 3627 C C . ASP A 1 467 ? 17.784 -4.186 3.149 1.00 83.50 467 ASP A C 1
ATOM 3629 O O . ASP A 1 467 ? 18.861 -4.313 3.727 1.00 83.50 467 ASP A O 1
ATOM 3633 N N . GLY A 1 468 ? 16.634 -4.071 3.826 1.00 81.12 468 GLY A N 1
ATOM 3634 C CA . GLY A 1 468 ? 16.514 -3.972 5.283 1.00 81.12 468 GLY A CA 1
ATOM 3635 C C . GLY A 1 468 ? 16.521 -2.537 5.822 1.00 81.12 468 GLY A C 1
ATOM 3636 O O . GLY A 1 468 ? 16.132 -2.329 6.968 1.00 81.12 468 GLY A O 1
ATOM 3637 N N . VAL A 1 469 ? 16.899 -1.545 5.008 1.00 79.81 469 VAL A N 1
ATOM 3638 C CA . VAL A 1 469 ? 16.937 -0.123 5.394 1.00 79.81 469 VAL A CA 1
ATOM 3639 C C . VAL A 1 469 ? 15.974 0.700 4.542 1.00 79.81 469 VAL A C 1
ATOM 3641 O O . VAL A 1 469 ? 15.184 1.487 5.062 1.00 79.81 469 VAL A O 1
ATOM 3644 N N . LYS A 1 470 ? 16.026 0.526 3.222 1.00 82.25 470 LYS A N 1
ATOM 3645 C CA . LYS A 1 470 ? 15.221 1.245 2.238 1.00 82.25 470 LYS A CA 1
ATOM 3646 C C . LYS A 1 470 ? 14.197 0.321 1.591 1.00 82.25 470 LYS A C 1
ATOM 3648 O O . LYS A 1 470 ? 14.400 -0.885 1.440 1.00 82.25 470 LYS A O 1
ATOM 3653 N N . LYS A 1 471 ? 13.073 0.922 1.198 1.00 86.25 471 LYS A N 1
ATOM 3654 C CA . LYS A 1 471 ? 11.980 0.286 0.457 1.00 86.25 471 LYS A CA 1
ATOM 3655 C C . LYS A 1 471 ? 11.979 0.824 -0.972 1.00 86.25 471 LYS A C 1
ATOM 3657 O O . LYS A 1 471 ? 11.927 2.034 -1.178 1.00 86.25 471 LYS A O 1
ATOM 3662 N N . TYR A 1 472 ? 12.019 -0.073 -1.949 1.00 89.19 472 TYR A N 1
ATOM 3663 C CA . TYR A 1 472 ? 12.045 0.236 -3.375 1.00 89.19 472 TYR A CA 1
ATOM 3664 C C . TYR A 1 472 ? 10.750 -0.243 -4.017 1.00 89.19 472 TYR A C 1
ATOM 3666 O O . TYR A 1 472 ? 10.497 -1.444 -4.098 1.00 89.19 472 TYR A O 1
ATOM 3674 N N . PHE A 1 473 ? 9.928 0.687 -4.496 1.00 92.06 473 PHE A N 1
ATOM 3675 C CA . PHE A 1 473 ? 8.727 0.346 -5.253 1.00 92.06 473 PHE A CA 1
ATOM 3676 C C . PHE A 1 473 ? 9.094 -0.397 -6.546 1.00 92.06 473 PHE A C 1
ATOM 3678 O O . PHE A 1 473 ? 9.986 0.041 -7.277 1.00 92.06 473 PHE A O 1
ATOM 3685 N N . ARG A 1 474 ? 8.409 -1.508 -6.839 1.00 93.31 474 ARG A N 1
ATOM 3686 C CA . ARG A 1 474 ? 8.623 -2.297 -8.064 1.00 93.31 474 ARG A CA 1
ATOM 3687 C C . ARG A 1 474 ? 7.454 -2.153 -9.028 1.00 93.31 474 ARG A C 1
ATOM 3689 O O . ARG A 1 474 ? 7.643 -1.713 -10.160 1.00 93.31 474 ARG A O 1
ATOM 3696 N N . GLN A 1 475 ? 6.264 -2.512 -8.559 1.00 93.62 475 GLN A N 1
ATOM 3697 C CA . GLN A 1 475 ? 5.076 -2.666 -9.388 1.00 93.62 475 GLN A CA 1
ATOM 3698 C C . GLN A 1 475 ? 3.814 -2.459 -8.542 1.00 93.62 475 GLN A C 1
ATOM 3700 O O . GLN A 1 475 ? 3.799 -2.858 -7.378 1.00 93.62 475 GLN A O 1
ATOM 3705 N N . SER A 1 476 ? 2.770 -1.848 -9.108 1.00 94.50 476 SER A N 1
ATOM 3706 C CA . SER A 1 476 ? 1.442 -1.769 -8.488 1.00 94.50 476 SER A CA 1
ATOM 3707 C C . SER A 1 476 ? 0.335 -1.646 -9.519 1.00 94.50 476 SER A C 1
ATOM 3709 O O . SER A 1 476 ? 0.484 -0.898 -10.485 1.00 94.50 476 SER A O 1
ATOM 3711 N N . TYR A 1 477 ? -0.753 -2.383 -9.317 1.00 93.19 477 TYR A N 1
ATOM 3712 C CA . TYR A 1 477 ? -1.926 -2.365 -10.186 1.00 93.19 477 TYR A CA 1
ATOM 3713 C C . TYR A 1 477 ? -3.157 -2.938 -9.472 1.00 93.19 477 TYR A C 1
ATOM 3715 O O . TYR A 1 477 ? -3.032 -3.685 -8.500 1.00 93.19 477 TYR A O 1
ATOM 3723 N N . SER A 1 478 ? -4.340 -2.601 -9.988 1.00 91.38 478 SER A N 1
ATOM 3724 C CA . SER A 1 478 ? -5.629 -3.136 -9.536 1.00 91.38 478 SER A CA 1
ATOM 3725 C C . SER A 1 478 ? -5.989 -4.395 -10.334 1.00 91.38 478 SER A C 1
ATOM 3727 O O . SER A 1 478 ? -5.737 -4.438 -11.546 1.00 91.38 478 SER A O 1
ATOM 3729 N N . PRO A 1 479 ? -6.619 -5.403 -9.707 1.00 88.12 479 PRO A N 1
ATOM 3730 C CA . PRO A 1 479 ? -6.993 -6.646 -10.370 1.00 88.12 479 PRO A CA 1
ATOM 3731 C C . PRO A 1 479 ? -8.194 -6.489 -11.315 1.00 88.12 479 PRO A C 1
ATOM 3733 O O . PRO A 1 479 ? -8.439 -7.383 -12.121 1.00 88.12 479 PRO A O 1
ATOM 3736 N N . ILE A 1 480 ? -8.920 -5.359 -11.277 1.00 83.44 480 ILE A N 1
ATOM 3737 C CA . ILE A 1 480 ? -9.953 -5.021 -12.279 1.00 83.44 480 ILE A CA 1
ATOM 3738 C C . ILE A 1 480 ? -9.335 -4.857 -13.677 1.00 83.44 480 ILE A C 1
ATOM 3740 O O . ILE A 1 480 ? -10.009 -5.064 -14.687 1.00 83.44 480 ILE A O 1
ATOM 3744 N N . SER A 1 481 ? -8.038 -4.536 -13.756 1.00 66.69 481 SER A N 1
ATOM 3745 C CA . SER A 1 481 ? -7.283 -4.611 -15.004 1.00 66.69 481 SER A CA 1
ATOM 3746 C C . SER A 1 481 ? -7.103 -6.083 -15.382 1.00 66.69 481 SER A C 1
ATOM 3748 O O . SER A 1 481 ? -6.113 -6.720 -15.021 1.00 66.69 481 SER A O 1
ATOM 3750 N N . SER A 1 482 ? -8.081 -6.642 -16.099 1.00 59.72 482 SER A N 1
ATOM 3751 C CA . SER A 1 482 ? -8.178 -8.075 -16.417 1.00 59.72 482 SER A CA 1
ATOM 3752 C C . SER A 1 482 ? -6.970 -8.652 -17.168 1.00 59.72 482 SER A C 1
ATOM 3754 O O . SER A 1 482 ? -6.910 -9.857 -17.382 1.00 59.72 482 SER A O 1
ATOM 3756 N N . GLN A 1 483 ? -6.022 -7.816 -17.605 1.00 79.00 483 GLN A N 1
ATOM 3757 C CA . GLN A 1 483 ? -4.799 -8.256 -18.275 1.00 79.00 483 GLN A CA 1
ATOM 3758 C C . GLN A 1 483 ? -3.703 -8.758 -17.324 1.00 79.00 483 GLN A C 1
ATOM 3760 O O . GLN A 1 483 ? -2.786 -9.402 -17.812 1.00 79.00 483 GLN A O 1
ATOM 3765 N N . TYR A 1 484 ? -3.767 -8.461 -16.018 1.00 85.81 484 TYR A N 1
ATOM 3766 C CA . TYR A 1 484 ? -2.710 -8.832 -15.058 1.00 85.81 484 TYR A CA 1
ATOM 3767 C C . TYR A 1 484 ? -3.165 -9.785 -13.953 1.00 85.81 484 TYR A C 1
ATOM 3769 O O . TYR A 1 484 ? -2.348 -10.197 -13.134 1.00 85.81 484 TYR A O 1
ATOM 3777 N N . CYS A 1 485 ? -4.456 -10.108 -13.894 1.00 91.31 485 CYS A N 1
ATOM 3778 C CA . CYS A 1 485 ? -5.013 -10.993 -12.881 1.00 91.31 485 CYS A CA 1
ATOM 3779 C C . CYS A 1 485 ? -5.938 -12.023 -13.516 1.00 91.31 485 CYS A C 1
ATOM 3781 O O . CYS A 1 485 ? -6.791 -11.681 -14.334 1.00 91.31 485 CYS A O 1
ATOM 3783 N N . GLN A 1 486 ? -5.801 -13.277 -13.097 1.00 92.31 486 GLN A N 1
ATOM 3784 C CA . GLN A 1 486 ? -6.625 -14.386 -13.565 1.00 92.31 486 GLN A CA 1
ATOM 3785 C C . GLN A 1 486 ? -7.141 -15.176 -12.368 1.00 92.31 486 GLN A C 1
ATOM 3787 O O . GLN A 1 486 ? -6.364 -15.598 -11.512 1.00 92.31 486 GLN A O 1
ATOM 3792 N N . LEU A 1 487 ? -8.459 -15.362 -12.306 1.00 93.38 487 LEU A N 1
ATOM 3793 C CA . LEU A 1 487 ? -9.071 -16.281 -11.355 1.00 93.38 487 LEU A CA 1
ATOM 3794 C C . LEU A 1 487 ? -9.013 -17.705 -11.895 1.00 93.38 487 LEU A C 1
ATOM 3796 O O . LEU A 1 487 ? -9.183 -17.949 -13.092 1.00 93.38 487 LEU A O 1
ATOM 3800 N N . ASP A 1 488 ? -8.797 -18.646 -10.988 1.00 94.31 488 ASP A N 1
ATOM 3801 C CA . ASP A 1 488 ? -8.931 -20.060 -11.280 1.00 94.31 488 ASP A CA 1
ATOM 3802 C C . ASP A 1 488 ? -10.397 -20.451 -11.556 1.00 94.31 488 ASP A C 1
ATOM 3804 O O . ASP A 1 488 ? -11.333 -19.665 -11.413 1.00 94.31 488 ASP A O 1
ATOM 3808 N N . LYS A 1 489 ? -10.622 -21.715 -11.927 1.00 92.62 489 LYS A N 1
ATOM 3809 C CA . LYS A 1 489 ? -11.965 -22.217 -12.265 1.00 92.62 489 LYS A CA 1
ATOM 3810 C C . LYS A 1 489 ? -12.947 -22.176 -11.092 1.00 92.62 489 LYS A C 1
ATOM 3812 O O . LYS A 1 489 ? -14.153 -22.173 -11.330 1.00 92.62 489 LYS A O 1
ATOM 3817 N N . HIS A 1 490 ? -12.453 -22.204 -9.854 1.00 93.56 490 HIS A N 1
ATOM 3818 C CA . HIS A 1 490 ? -13.282 -22.191 -8.652 1.00 93.56 490 HIS A CA 1
ATOM 3819 C C . HIS A 1 490 ? -13.479 -20.788 -8.066 1.00 93.56 490 HIS A C 1
ATOM 3821 O O . HIS A 1 490 ? -14.233 -20.658 -7.099 1.00 93.56 490 HIS A O 1
ATOM 3827 N N . ASN A 1 491 ? -12.866 -19.756 -8.658 1.00 94.12 491 ASN A N 1
ATOM 3828 C CA . ASN A 1 491 ? -12.850 -18.374 -8.175 1.00 94.12 491 ASN A CA 1
ATOM 3829 C C . ASN A 1 491 ? -12.293 -18.231 -6.747 1.00 94.12 491 ASN A C 1
ATOM 3831 O O . ASN A 1 491 ? -12.759 -17.392 -5.984 1.00 94.12 491 ASN A O 1
ATOM 3835 N N . GLN A 1 492 ? -11.327 -19.058 -6.357 1.00 95.19 492 GLN A N 1
ATOM 3836 C CA . GLN A 1 492 ? -10.699 -19.030 -5.029 1.00 95.19 492 GLN A CA 1
ATOM 3837 C C . GLN A 1 492 ? -9.220 -18.663 -5.090 1.00 95.19 492 GLN A C 1
ATOM 3839 O O . GLN A 1 492 ? -8.692 -18.113 -4.126 1.00 95.19 492 GLN A O 1
ATOM 3844 N N . THR A 1 493 ? -8.547 -18.946 -6.202 1.00 96.81 493 THR A N 1
ATOM 3845 C CA . THR A 1 493 ? -7.138 -18.610 -6.389 1.00 96.81 493 THR A CA 1
ATOM 3846 C C . THR A 1 493 ? -7.015 -17.520 -7.436 1.00 96.81 493 THR A C 1
ATOM 3848 O O . THR A 1 493 ? -7.454 -17.689 -8.572 1.00 96.81 493 THR A O 1
ATOM 3851 N N . LEU A 1 494 ? -6.406 -16.399 -7.051 1.00 95.56 494 LEU A N 1
ATOM 3852 C CA . LEU A 1 494 ? -6.073 -15.314 -7.962 1.00 95.56 494 LEU A CA 1
ATOM 3853 C C . LEU A 1 494 ? -4.582 -15.367 -8.291 1.00 95.56 494 LEU A C 1
ATOM 3855 O O . LEU A 1 494 ? -3.742 -15.212 -7.401 1.00 95.56 494 LEU A O 1
ATOM 3859 N N . THR A 1 495 ? -4.275 -15.555 -9.570 1.00 96.12 495 THR A N 1
ATOM 3860 C CA . THR A 1 495 ? -2.928 -15.447 -10.131 1.00 96.12 495 THR A CA 1
ATOM 3861 C C . THR A 1 495 ? -2.703 -14.028 -10.627 1.00 96.12 495 THR A C 1
ATOM 3863 O O . THR A 1 495 ? -3.526 -13.480 -11.356 1.00 96.12 495 THR A O 1
ATOM 3866 N N . MET A 1 496 ? -1.588 -13.439 -10.216 1.00 95.62 496 MET A N 1
ATOM 3867 C CA . MET A 1 496 ? -1.176 -12.067 -10.488 1.00 95.62 496 MET A CA 1
ATOM 3868 C C . MET A 1 496 ? 0.115 -12.067 -11.302 1.00 95.62 496 MET A C 1
ATOM 3870 O O . MET A 1 496 ? 1.114 -12.671 -10.895 1.00 95.62 496 MET A O 1
ATOM 3874 N N . ASP A 1 497 ? 0.116 -11.344 -12.414 1.00 94.12 497 ASP A N 1
ATOM 3875 C CA . ASP A 1 497 ? 1.267 -11.217 -13.295 1.00 94.12 497 ASP A CA 1
ATOM 3876 C C . ASP A 1 497 ? 2.312 -10.264 -12.718 1.00 94.12 497 ASP A C 1
ATOM 3878 O O . ASP A 1 497 ? 2.043 -9.157 -12.233 1.00 94.12 497 ASP A O 1
ATOM 3882 N N . VAL A 1 498 ? 3.561 -10.688 -12.817 1.00 95.44 498 VAL A N 1
ATOM 3883 C CA . VAL A 1 498 ? 4.720 -9.957 -12.338 1.00 95.44 498 VAL A CA 1
ATOM 3884 C C . VAL A 1 498 ? 5.665 -9.700 -13.497 1.00 95.44 498 VAL A C 1
ATOM 3886 O O . VAL A 1 498 ? 6.067 -10.607 -14.226 1.00 95.44 498 VAL A O 1
ATOM 3889 N N . LEU A 1 499 ? 6.050 -8.434 -13.658 1.00 94.88 499 LEU A N 1
ATOM 3890 C CA . LEU A 1 499 ? 7.016 -8.052 -14.679 1.00 94.88 499 LEU A CA 1
ATOM 3891 C C . LEU A 1 499 ? 8.363 -8.726 -14.406 1.00 94.88 499 LEU A C 1
ATOM 3893 O O . LEU A 1 499 ? 8.824 -8.812 -13.265 1.00 94.88 499 LEU A O 1
ATOM 3897 N N . THR A 1 500 ? 9.068 -9.109 -15.468 1.00 92.75 500 THR A N 1
ATOM 3898 C CA . THR A 1 500 ? 10.411 -9.702 -15.364 1.00 92.75 500 THR A CA 1
ATOM 3899 C C . THR A 1 500 ? 11.424 -8.777 -14.682 1.00 92.75 500 THR A C 1
ATOM 3901 O O . THR A 1 500 ? 12.429 -9.263 -14.167 1.00 92.75 500 THR A O 1
ATOM 3904 N N . SER A 1 501 ? 11.156 -7.468 -14.649 1.00 92.62 501 SER A N 1
ATOM 3905 C CA . SER A 1 501 ? 11.944 -6.440 -13.964 1.00 92.62 501 SER A CA 1
ATOM 3906 C C . SER A 1 501 ? 11.606 -6.279 -12.474 1.00 92.62 501 SER A C 1
ATOM 3908 O O . SER A 1 501 ? 12.259 -5.499 -11.785 1.00 92.62 501 SER A O 1
ATOM 3910 N N . THR A 1 502 ? 10.572 -6.944 -11.952 1.00 94.25 502 THR A N 1
ATOM 3911 C CA . THR A 1 502 ? 10.117 -6.765 -10.563 1.00 94.25 502 THR A CA 1
ATOM 3912 C C . THR A 1 502 ? 11.002 -7.550 -9.597 1.00 94.25 502 THR A C 1
ATOM 3914 O O . THR A 1 502 ? 11.679 -6.929 -8.773 1.00 94.25 502 THR A O 1
ATOM 3917 N N . PHE A 1 503 ? 11.054 -8.881 -9.731 1.00 93.38 503 PHE A N 1
ATOM 3918 C CA . PHE A 1 503 ? 11.892 -9.787 -8.925 1.00 93.38 503 PHE A CA 1
ATOM 3919 C C . PHE A 1 503 ? 13.267 -10.025 -9.565 1.00 93.38 503 PHE A C 1
ATOM 3921 O O . PHE A 1 503 ? 13.673 -11.159 -9.807 1.00 93.38 503 PHE A O 1
ATOM 3928 N N . ASN A 1 504 ? 13.953 -8.954 -9.944 1.00 88.25 504 ASN A N 1
ATOM 3929 C CA . ASN A 1 504 ? 15.156 -9.014 -10.773 1.00 88.25 504 ASN A CA 1
ATOM 3930 C C . ASN A 1 504 ? 16.481 -8.983 -9.993 1.00 88.25 504 ASN A C 1
ATOM 3932 O O . ASN A 1 504 ? 17.510 -9.362 -10.548 1.00 88.25 504 ASN A O 1
ATOM 3936 N N . GLN A 1 505 ? 16.470 -8.563 -8.726 1.00 87.19 505 GLN A N 1
ATOM 3937 C CA . GLN A 1 505 ? 17.676 -8.478 -7.905 1.00 87.19 505 GLN A CA 1
ATOM 3938 C C . GLN A 1 505 ? 17.953 -9.807 -7.210 1.00 87.19 505 GLN A C 1
ATOM 3940 O O . GLN A 1 505 ? 17.025 -10.377 -6.643 1.00 87.19 505 GLN A O 1
ATOM 3945 N N . PRO A 1 506 ? 19.200 -10.296 -7.213 1.00 85.19 506 PRO A N 1
ATOM 3946 C CA . PRO A 1 506 ? 19.561 -11.508 -6.499 1.00 85.19 506 PRO A CA 1
ATOM 3947 C C . PRO A 1 506 ? 19.731 -11.257 -5.003 1.00 85.19 506 PRO A C 1
ATOM 3949 O O . PRO A 1 506 ? 20.103 -10.163 -4.581 1.00 85.19 506 PRO A O 1
ATOM 3952 N N . ASN A 1 507 ? 19.502 -12.292 -4.191 1.00 86.88 507 ASN A N 1
ATOM 3953 C CA . ASN A 1 507 ? 19.666 -12.235 -2.733 1.00 86.88 507 ASN A CA 1
ATOM 3954 C C . ASN A 1 507 ? 18.884 -11.091 -2.037 1.00 86.88 507 ASN A C 1
ATOM 3956 O O . ASN A 1 507 ? 19.197 -10.713 -0.901 1.00 86.88 507 ASN A O 1
ATOM 3960 N N . MET A 1 508 ? 17.861 -10.555 -2.706 1.00 89.88 508 MET A N 1
ATOM 3961 C CA . MET A 1 508 ? 17.063 -9.415 -2.274 1.00 89.88 508 MET A CA 1
ATOM 3962 C C . MET A 1 508 ? 15.759 -9.887 -1.632 1.00 89.88 508 MET A C 1
ATOM 3964 O O . MET A 1 508 ? 15.158 -10.877 -2.060 1.00 89.88 508 MET A O 1
ATOM 3968 N N . THR A 1 509 ? 15.313 -9.174 -0.600 1.00 94.00 509 THR A N 1
ATOM 3969 C CA . THR A 1 509 ? 14.019 -9.432 0.035 1.00 94.00 509 THR A CA 1
ATOM 3970 C C . THR A 1 509 ? 12.943 -8.628 -0.673 1.00 94.00 509 THR A C 1
ATOM 3972 O O . THR A 1 509 ? 13.087 -7.425 -0.895 1.00 94.00 509 THR A O 1
ATOM 3975 N N . TYR A 1 510 ? 11.840 -9.290 -0.989 1.00 95.25 510 TYR A N 1
ATOM 3976 C CA . TYR A 1 510 ? 10.646 -8.683 -1.546 1.00 95.25 510 TYR A CA 1
ATOM 3977 C C . TYR A 1 510 ? 9.483 -8.893 -0.595 1.00 95.25 510 TYR A C 1
ATOM 3979 O O . TYR A 1 510 ? 9.430 -9.889 0.126 1.00 95.25 510 TYR A O 1
ATOM 3987 N N . TYR A 1 511 ? 8.541 -7.961 -0.597 1.00 93.81 511 TYR A N 1
ATOM 3988 C CA . TYR A 1 511 ? 7.262 -8.185 0.050 1.00 93.81 511 TYR A CA 1
ATOM 3989 C C . TYR A 1 511 ? 6.125 -7.594 -0.773 1.00 93.81 511 TYR A C 1
ATOM 3991 O O . TYR A 1 511 ? 6.297 -6.623 -1.519 1.00 93.81 511 TYR A O 1
ATOM 3999 N N . VAL A 1 512 ? 4.970 -8.233 -0.645 1.00 96.44 512 VAL A N 1
ATOM 4000 C CA . VAL A 1 512 ? 3.754 -7.935 -1.390 1.00 96.44 512 VAL A CA 1
ATOM 4001 C C . VAL A 1 512 ? 2.719 -7.404 -0.411 1.00 96.44 512 VAL A C 1
ATOM 4003 O O . VAL A 1 512 ? 2.445 -8.018 0.619 1.00 96.44 512 VAL A O 1
ATOM 4006 N N . VAL A 1 513 ? 2.164 -6.246 -0.739 1.00 94.69 513 VAL A N 1
ATOM 4007 C CA . VAL A 1 513 ? 1.060 -5.615 -0.020 1.00 94.69 513 VAL A CA 1
ATOM 4008 C C . VAL A 1 513 ? -0.182 -5.775 -0.876 1.00 94.69 513 VAL A C 1
ATOM 4010 O O . VAL A 1 513 ? -0.148 -5.457 -2.065 1.00 94.69 513 VAL A O 1
ATOM 4013 N N . LEU A 1 514 ? -1.255 -6.281 -0.282 1.00 94.50 514 LEU A N 1
ATOM 4014 C CA . LEU A 1 514 ? -2.572 -6.274 -0.905 1.00 94.50 514 LEU A CA 1
ATOM 4015 C C . LEU A 1 514 ? -3.417 -5.273 -0.141 1.00 94.50 514 LEU A C 1
ATOM 4017 O O . LEU A 1 514 ? -3.571 -5.417 1.074 1.00 94.50 514 LEU A O 1
ATOM 4021 N N . ASP A 1 515 ? -3.946 -4.277 -0.839 1.00 92.31 515 ASP A N 1
ATOM 4022 C CA . ASP A 1 515 ? -4.854 -3.317 -0.230 1.00 92.31 515 ASP A CA 1
ATOM 4023 C C . ASP A 1 515 ? -6.128 -4.030 0.249 1.00 92.31 515 ASP A C 1
ATOM 4025 O O . ASP A 1 515 ? -6.538 -5.077 -0.269 1.00 92.31 515 ASP A O 1
ATOM 4029 N N . ASN A 1 516 ? -6.783 -3.458 1.255 1.00 89.31 516 ASN A N 1
ATOM 4030 C CA . ASN A 1 516 ? -8.125 -3.895 1.616 1.00 89.31 516 ASN A CA 1
ATOM 4031 C C . ASN A 1 516 ? -9.065 -3.682 0.421 1.00 89.31 516 ASN A C 1
ATOM 4033 O O . ASN A 1 516 ? -8.982 -2.659 -0.255 1.00 89.31 516 ASN A O 1
ATOM 4037 N N . GLY A 1 517 ? -9.942 -4.647 0.147 1.00 89.56 517 GLY A N 1
ATOM 4038 C CA . GLY A 1 517 ? -10.779 -4.601 -1.051 1.00 89.56 517 GLY A CA 1
ATOM 4039 C C . GLY A 1 517 ? -10.003 -4.822 -2.353 1.00 89.56 517 GLY A C 1
ATOM 4040 O O . GLY A 1 517 ? -10.482 -4.434 -3.412 1.00 89.56 517 GLY A O 1
ATOM 4041 N N . PHE A 1 518 ? -8.817 -5.444 -2.312 1.00 93.12 518 PHE A N 1
ATOM 4042 C CA . PHE A 1 518 ? -8.177 -5.999 -3.514 1.00 93.12 518 PHE A CA 1
ATOM 4043 C C . PHE A 1 518 ? -9.093 -7.028 -4.200 1.00 93.12 518 PHE A C 1
ATOM 4045 O O . PHE A 1 518 ? -9.217 -7.064 -5.421 1.00 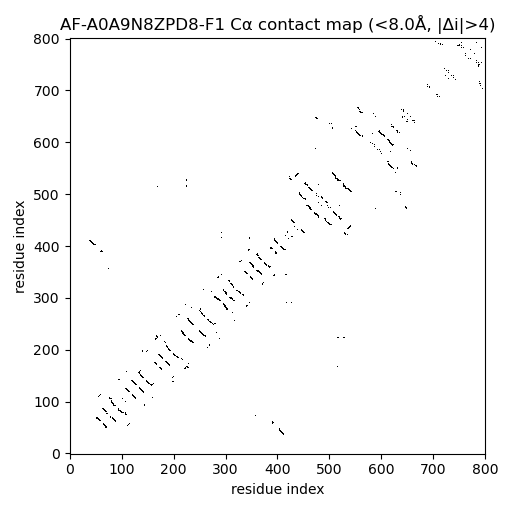93.12 518 PHE A O 1
ATOM 4052 N N . VAL A 1 519 ? -9.816 -7.816 -3.404 1.00 93.06 519 VAL A N 1
ATOM 4053 C CA . VAL A 1 519 ? -10.919 -8.661 -3.871 1.00 93.06 519 VAL A CA 1
ATOM 4054 C C . VAL A 1 519 ? -12.150 -8.461 -2.993 1.00 93.06 519 VAL A C 1
ATOM 4056 O O . VAL A 1 519 ? -12.053 -8.003 -1.853 1.00 93.06 519 VAL A O 1
ATOM 4059 N N . GLU A 1 520 ? -13.302 -8.847 -3.522 1.00 90.62 520 GLU A N 1
ATOM 4060 C CA . GLU A 1 520 ? -14.577 -8.904 -2.809 1.00 90.62 520 GLU A CA 1
ATOM 4061 C C . GLU A 1 520 ? -15.102 -10.337 -2.772 1.00 90.62 520 GLU A C 1
ATOM 4063 O O . GLU A 1 520 ? -14.821 -11.131 -3.674 1.00 90.62 520 GLU A O 1
ATOM 4068 N N . SER A 1 521 ? -15.921 -10.653 -1.768 1.00 88.75 521 SER A N 1
ATOM 4069 C CA . SER A 1 521 ? -16.740 -11.867 -1.766 1.00 88.75 521 SER A CA 1
ATOM 4070 C C . SER A 1 521 ? -17.599 -11.914 -3.029 1.00 88.75 521 SER A C 1
ATOM 4072 O O . SER A 1 521 ? -18.273 -10.942 -3.381 1.00 88.75 521 SER A O 1
ATOM 4074 N N . MET A 1 522 ? -17.603 -13.059 -3.710 1.00 88.94 522 MET A N 1
ATOM 4075 C CA . MET A 1 522 ? -18.458 -13.252 -4.878 1.00 88.94 522 MET A CA 1
ATOM 4076 C C . MET A 1 522 ? -19.941 -13.376 -4.498 1.00 88.94 522 MET A C 1
ATOM 4078 O O . MET A 1 522 ? -20.798 -12.971 -5.280 1.00 88.94 522 MET A O 1
ATOM 4082 N N . GLU A 1 523 ? -20.234 -13.913 -3.311 1.00 83.62 523 GLU A N 1
ATOM 4083 C CA . GLU A 1 523 ? -21.598 -14.182 -2.840 1.00 83.62 523 GLU A CA 1
ATOM 4084 C C . GLU A 1 523 ? -22.351 -12.889 -2.513 1.00 83.62 523 GLU A C 1
ATOM 4086 O O . GLU A 1 523 ? -23.463 -12.679 -3.003 1.00 83.62 523 GLU A O 1
ATOM 4091 N N . ASP A 1 524 ? -21.718 -11.998 -1.745 1.00 77.56 524 ASP A N 1
ATOM 4092 C CA . ASP A 1 524 ? -22.377 -10.807 -1.200 1.00 77.56 524 ASP A CA 1
ATOM 4093 C C . ASP A 1 524 ? -21.752 -9.490 -1.676 1.00 77.56 524 ASP A C 1
ATOM 4095 O O . ASP A 1 524 ? -22.423 -8.468 -1.663 1.00 77.56 524 ASP A O 1
ATOM 4099 N N . GLY A 1 525 ? -20.516 -9.492 -2.184 1.00 82.81 525 GLY A N 1
ATOM 4100 C CA . GLY A 1 525 ? -19.819 -8.264 -2.589 1.00 82.81 525 GLY A CA 1
ATOM 4101 C C . GLY A 1 525 ? -19.101 -7.542 -1.448 1.00 82.81 525 GLY A C 1
ATOM 4102 O O . GLY A 1 525 ? -18.718 -6.390 -1.610 1.00 82.81 525 GLY A O 1
ATOM 4103 N N . GLU A 1 526 ? -18.906 -8.191 -0.297 1.00 84.38 526 GLU A N 1
ATOM 4104 C CA . GLU A 1 526 ? -18.143 -7.601 0.808 1.00 84.38 526 GLU A CA 1
ATOM 4105 C C . GLU A 1 526 ? -16.645 -7.497 0.471 1.00 84.38 526 GLU A C 1
ATOM 4107 O O . GLU A 1 526 ? -16.050 -8.504 0.067 1.00 84.38 526 GLU A O 1
ATOM 4112 N N . PRO A 1 527 ? -16.005 -6.331 0.679 1.00 88.25 527 PRO A N 1
ATOM 4113 C CA . PRO A 1 527 ? -14.563 -6.183 0.514 1.00 88.25 527 PRO A CA 1
ATOM 4114 C C . PRO A 1 527 ? -13.789 -7.085 1.477 1.00 88.25 527 PRO A C 1
ATOM 4116 O O . PRO A 1 527 ? -14.072 -7.122 2.675 1.00 88.25 527 PRO A O 1
ATOM 4119 N N . ILE A 1 528 ? -12.771 -7.778 0.966 1.00 89.69 528 ILE A N 1
ATOM 4120 C CA . ILE A 1 528 ? -11.937 -8.687 1.758 1.00 89.69 528 ILE A CA 1
ATOM 4121 C C . ILE A 1 528 ? -10.706 -7.959 2.293 1.00 89.69 528 ILE A C 1
ATOM 4123 O O . ILE A 1 528 ? -10.104 -7.114 1.623 1.00 89.69 528 ILE A O 1
ATOM 4127 N N . LEU A 1 529 ? -10.323 -8.293 3.526 1.00 89.06 529 LEU A N 1
ATOM 4128 C CA . LEU A 1 529 ? -9.148 -7.731 4.183 1.00 89.06 529 LEU A CA 1
ATOM 4129 C C . LEU A 1 529 ? -7.870 -8.095 3.413 1.00 89.06 529 LEU A C 1
ATOM 4131 O O . LEU A 1 529 ? -7.607 -9.266 3.128 1.00 89.06 529 LEU A O 1
ATOM 4135 N N . GLY A 1 530 ? -7.054 -7.089 3.121 1.00 91.31 530 GLY A N 1
ATOM 4136 C CA . GLY A 1 530 ? -5.791 -7.262 2.420 1.00 91.31 530 GLY A CA 1
ATOM 4137 C C . GLY A 1 530 ? -4.667 -7.801 3.311 1.00 91.31 530 GLY A C 1
ATOM 4138 O O . GLY A 1 530 ? -4.845 -8.049 4.510 1.00 91.31 530 GLY A O 1
ATOM 4139 N N . ILE A 1 531 ? -3.482 -7.945 2.719 1.00 91.69 531 ILE A N 1
ATOM 4140 C CA . ILE A 1 531 ? -2.247 -8.340 3.403 1.00 91.69 531 ILE A CA 1
ATOM 4141 C C . ILE A 1 531 ? -1.419 -7.081 3.648 1.00 91.69 531 ILE A C 1
ATOM 4143 O O . ILE A 1 531 ? -1.025 -6.392 2.707 1.00 91.69 531 ILE A O 1
ATOM 4147 N N . SER A 1 532 ? -1.139 -6.801 4.919 1.00 84.44 532 SER A N 1
ATOM 4148 C CA . SER A 1 532 ? -0.403 -5.613 5.349 1.00 84.44 532 SER A CA 1
ATOM 4149 C C . SER A 1 532 ? 1.096 -5.672 5.020 1.00 84.44 532 SER A C 1
ATOM 4151 O O . SER A 1 532 ? 1.688 -6.736 4.810 1.00 84.44 532 SER A O 1
ATOM 4153 N N . ASP A 1 533 ? 1.718 -4.490 5.005 1.00 83.62 533 ASP A N 1
ATOM 4154 C CA . ASP A 1 533 ? 3.156 -4.298 4.789 1.00 83.62 533 ASP A CA 1
ATOM 4155 C C . ASP A 1 533 ? 4.008 -5.221 5.683 1.00 83.62 533 ASP A C 1
ATOM 4157 O O . ASP A 1 533 ? 3.771 -5.368 6.884 1.00 83.62 533 ASP A O 1
ATOM 4161 N N . GLY A 1 534 ? 5.002 -5.870 5.072 1.00 81.69 534 GLY A N 1
ATOM 4162 C CA . GLY A 1 534 ? 5.972 -6.726 5.752 1.00 81.69 534 GLY A CA 1
ATOM 4163 C C . GLY A 1 534 ? 5.488 -8.131 6.130 1.00 81.69 534 GLY A C 1
ATOM 4164 O O . GLY A 1 534 ? 6.294 -8.898 6.661 1.00 81.69 534 GLY A O 1
ATOM 4165 N N . LYS A 1 535 ? 4.224 -8.499 5.864 1.00 87.50 535 LYS A N 1
ATOM 4166 C CA . LYS A 1 535 ? 3.694 -9.839 6.187 1.00 87.50 535 LYS A CA 1
ATOM 4167 C C . LYS A 1 535 ? 3.994 -10.868 5.108 1.00 87.50 535 LYS A C 1
ATOM 4169 O O . LYS A 1 535 ? 4.640 -11.873 5.394 1.00 87.50 535 LYS A O 1
ATOM 4174 N N . TRP A 1 536 ? 3.589 -10.613 3.865 1.00 94.75 536 TRP A N 1
ATOM 4175 C CA . TRP A 1 536 ? 3.921 -11.501 2.752 1.00 94.75 536 TRP A CA 1
ATOM 4176 C C . TRP A 1 536 ? 5.285 -11.140 2.171 1.00 94.75 536 TRP A C 1
ATOM 4178 O O . TRP A 1 536 ? 5.385 -10.390 1.204 1.00 94.75 536 TRP A O 1
ATOM 4188 N N . LYS A 1 537 ? 6.340 -11.652 2.810 1.00 94.62 537 LYS A N 1
ATOM 4189 C CA . LYS A 1 537 ? 7.744 -11.425 2.446 1.00 94.62 537 LYS A CA 1
ATOM 4190 C C . LYS A 1 537 ? 8.436 -12.723 2.036 1.00 94.62 537 LYS A C 1
ATOM 4192 O O . LYS A 1 537 ? 8.134 -13.773 2.588 1.00 94.62 537 LYS A O 1
ATOM 4197 N N . PHE A 1 538 ? 9.360 -12.648 1.090 1.00 95.50 538 PHE A N 1
ATOM 4198 C CA . PHE A 1 538 ? 10.170 -13.770 0.603 1.00 95.50 538 PHE A CA 1
ATOM 4199 C C . PHE A 1 538 ? 11.464 -13.238 -0.020 1.00 95.50 538 PHE A C 1
ATOM 4201 O O . PHE A 1 538 ? 11.610 -12.033 -0.245 1.00 95.50 538 PHE A O 1
ATOM 4208 N N . ARG A 1 539 ? 12.428 -14.120 -0.288 1.00 94.62 539 ARG A N 1
ATOM 4209 C CA . ARG A 1 539 ? 13.748 -13.735 -0.799 1.00 94.62 539 ARG A CA 1
ATOM 4210 C C . ARG A 1 539 ? 14.023 -14.368 -2.152 1.00 94.62 539 ARG A C 1
ATOM 4212 O O . ARG A 1 539 ? 13.666 -15.513 -2.390 1.00 94.62 539 ARG A O 1
ATOM 4219 N N . THR A 1 540 ? 14.689 -13.654 -3.046 1.00 91.94 540 THR A N 1
ATOM 4220 C CA . THR A 1 540 ? 15.246 -14.271 -4.258 1.00 91.94 540 THR A CA 1
ATOM 4221 C C . THR A 1 540 ? 16.528 -15.037 -3.946 1.00 91.94 540 THR A C 1
ATOM 4223 O O . THR A 1 540 ? 17.346 -14.551 -3.161 1.00 91.94 540 THR A O 1
ATOM 4226 N N . ALA A 1 541 ? 16.752 -16.154 -4.630 1.00 86.06 541 ALA A N 1
ATOM 4227 C CA . ALA A 1 541 ? 17.983 -16.928 -4.557 1.00 86.06 541 ALA A CA 1
ATOM 4228 C C . ALA A 1 541 ? 19.222 -16.101 -4.941 1.00 86.06 541 ALA A C 1
ATOM 4230 O O . ALA A 1 541 ? 19.150 -15.073 -5.628 1.00 86.06 541 ALA A O 1
ATOM 4231 N N . SER A 1 542 ? 20.384 -16.582 -4.506 1.00 74.25 542 SER A N 1
ATOM 4232 C CA . SER A 1 542 ? 21.674 -16.085 -4.990 1.00 74.25 542 SER A CA 1
ATOM 4233 C C . SER A 1 542 ? 21.924 -16.586 -6.419 1.00 74.25 542 SER A C 1
ATOM 4235 O O . SER A 1 542 ? 21.515 -17.692 -6.769 1.00 74.25 542 SER A O 1
ATOM 4237 N N . ILE A 1 543 ? 22.583 -15.784 -7.263 1.00 65.50 543 ILE A N 1
ATOM 4238 C CA . ILE A 1 543 ? 22.909 -16.190 -8.642 1.00 65.50 543 ILE A CA 1
ATOM 4239 C C . ILE A 1 543 ? 23.901 -17.364 -8.594 1.00 65.50 543 ILE A C 1
ATOM 4241 O O . ILE A 1 543 ? 24.952 -17.227 -7.968 1.00 65.50 543 ILE A O 1
ATOM 4245 N N . PRO A 1 544 ? 23.652 -18.487 -9.292 1.00 51.31 544 PRO A N 1
ATOM 4246 C CA . PRO A 1 544 ? 24.715 -19.428 -9.625 1.00 51.31 544 PRO A CA 1
ATOM 4247 C C . PRO A 1 544 ? 25.671 -18.756 -10.625 1.00 51.31 544 PRO A C 1
ATOM 4249 O O . PRO A 1 544 ? 25.215 -18.330 -11.684 1.00 51.31 544 PRO A O 1
ATOM 4252 N N . HIS A 1 545 ? 26.962 -18.645 -10.282 1.00 43.97 545 HIS A N 1
ATOM 4253 C CA . HIS A 1 545 ? 28.076 -18.043 -11.045 1.00 43.97 545 HIS A CA 1
ATOM 4254 C C . HIS A 1 545 ? 28.014 -18.220 -12.579 1.00 43.97 545 HIS A C 1
ATOM 4256 O O . HIS A 1 545 ? 28.692 -19.069 -13.151 1.00 43.97 545 HIS A O 1
ATOM 4262 N N . ASN A 1 546 ? 27.222 -17.403 -13.268 1.00 49.78 546 ASN A N 1
ATOM 4263 C CA . ASN A 1 546 ? 27.288 -17.236 -14.720 1.00 49.78 546 ASN A CA 1
ATOM 4264 C C . ASN A 1 546 ? 26.702 -15.885 -15.139 1.00 49.78 546 ASN A C 1
ATOM 4266 O O . ASN A 1 546 ? 26.043 -15.743 -16.171 1.00 49.78 546 ASN A O 1
ATOM 4270 N N . ASN A 1 547 ? 26.945 -14.866 -14.313 1.00 52.66 547 ASN A N 1
ATOM 4271 C CA . ASN A 1 547 ? 26.723 -13.488 -14.704 1.00 52.66 547 ASN A CA 1
ATOM 4272 C C . ASN A 1 547 ? 27.776 -13.186 -15.775 1.00 52.66 547 ASN A C 1
ATOM 4274 O O . ASN A 1 547 ? 28.936 -12.915 -15.477 1.00 52.66 547 ASN A O 1
ATOM 4278 N N . VAL A 1 548 ? 27.411 -13.371 -17.043 1.00 54.16 548 VAL A N 1
ATOM 4279 C CA . VAL A 1 548 ? 28.305 -13.085 -18.163 1.00 54.16 548 VAL A CA 1
ATOM 4280 C C . VAL A 1 548 ? 28.682 -11.614 -18.037 1.00 54.16 548 VAL A C 1
ATOM 4282 O O . VAL A 1 548 ? 27.823 -10.746 -18.205 1.00 54.16 548 VAL A O 1
ATOM 4285 N N . TYR A 1 549 ? 29.941 -11.340 -17.686 1.00 61.06 549 TYR A N 1
ATOM 4286 C CA . TYR A 1 549 ? 30.494 -9.993 -17.626 1.00 61.06 549 TYR A CA 1
ATOM 4287 C C . TYR A 1 549 ? 30.383 -9.367 -19.017 1.00 61.06 549 TYR A C 1
ATOM 4289 O O . TYR A 1 549 ? 31.248 -9.527 -19.876 1.00 61.06 549 TYR A O 1
ATOM 4297 N N . ALA A 1 550 ? 29.265 -8.691 -19.256 1.00 66.00 550 ALA A N 1
ATOM 4298 C CA . ALA A 1 550 ? 29.055 -7.894 -20.443 1.00 66.00 550 ALA A CA 1
ATOM 4299 C C . ALA A 1 550 ? 29.792 -6.556 -20.258 1.00 66.00 550 ALA A C 1
ATOM 4301 O O . ALA A 1 550 ? 29.725 -5.969 -19.167 1.00 66.00 550 ALA A O 1
ATOM 4302 N N . PRO A 1 551 ? 30.505 -6.072 -21.290 1.00 80.31 551 PRO A N 1
ATOM 4303 C CA . PRO A 1 551 ? 31.127 -4.758 -21.246 1.00 80.31 551 PRO A CA 1
ATOM 4304 C C . PRO A 1 551 ? 30.064 -3.668 -21.071 1.00 80.31 551 PRO A C 1
ATOM 4306 O O . PRO A 1 551 ? 28.873 -3.893 -21.278 1.00 80.31 551 PRO A O 1
ATOM 4309 N N . SER A 1 552 ? 30.502 -2.474 -20.674 1.00 86.50 552 SER A N 1
ATOM 4310 C CA . SER A 1 552 ? 29.616 -1.311 -20.596 1.00 86.50 552 SER A CA 1
ATOM 4311 C C . SER A 1 552 ? 28.959 -1.045 -21.953 1.00 86.50 552 SER A C 1
ATOM 4313 O O . SER A 1 552 ? 29.654 -1.012 -22.966 1.00 86.50 552 SER A O 1
ATOM 4315 N N . GLU A 1 553 ? 27.653 -0.788 -21.960 1.00 88.19 553 GLU A N 1
ATOM 4316 C CA . GLU A 1 553 ? 26.870 -0.564 -23.180 1.00 88.19 553 GLU A CA 1
ATOM 4317 C C . GLU A 1 553 ? 26.158 0.787 -23.150 1.00 88.19 553 GLU A C 1
ATOM 4319 O O . GLU A 1 553 ? 25.908 1.367 -22.087 1.00 88.19 553 GLU A O 1
ATOM 4324 N N . THR A 1 554 ? 25.837 1.300 -24.340 1.00 89.88 554 THR A N 1
ATOM 4325 C CA . THR A 1 554 ? 25.046 2.526 -24.497 1.00 89.88 554 THR A CA 1
ATOM 4326 C C . THR A 1 554 ? 23.705 2.206 -25.140 1.00 89.88 554 THR A C 1
ATOM 4328 O O . THR A 1 554 ? 23.627 1.611 -26.216 1.00 89.88 554 THR A O 1
ATOM 4331 N N . ALA A 1 555 ? 22.637 2.626 -24.476 1.00 91.81 555 ALA A N 1
ATOM 4332 C CA . ALA A 1 555 ? 21.272 2.459 -24.932 1.00 91.81 555 ALA A CA 1
ATOM 4333 C C . ALA A 1 555 ? 20.602 3.821 -25.119 1.00 91.81 555 ALA A C 1
ATOM 4335 O O . ALA A 1 555 ? 20.953 4.801 -24.475 1.00 91.81 555 ALA A O 1
ATOM 4336 N N . THR A 1 556 ? 19.623 3.890 -26.008 1.00 93.69 556 THR A N 1
ATOM 4337 C CA . THR A 1 556 ? 18.848 5.097 -26.276 1.00 93.69 556 THR A CA 1
ATOM 4338 C C . THR A 1 556 ? 17.472 4.978 -25.640 1.00 93.69 556 THR A C 1
ATOM 4340 O O . THR A 1 556 ? 16.822 3.939 -25.766 1.00 93.69 556 THR A O 1
ATOM 4343 N N . VAL A 1 557 ? 17.017 6.062 -25.018 1.00 95.12 557 VAL A N 1
ATOM 4344 C CA . VAL A 1 557 ? 15.626 6.265 -24.588 1.00 95.12 557 VAL A CA 1
ATOM 4345 C C . VAL A 1 557 ? 15.069 7.534 -25.215 1.00 95.12 557 VAL A C 1
ATOM 4347 O O . VAL A 1 557 ? 15.827 8.407 -25.640 1.00 95.12 557 VAL A O 1
ATOM 4350 N N . CYS A 1 558 ? 13.748 7.652 -25.262 1.00 94.75 558 CYS A N 1
ATOM 4351 C CA . CYS A 1 558 ? 13.078 8.814 -25.829 1.00 94.75 558 CYS A CA 1
ATOM 4352 C C . CYS A 1 558 ? 12.228 9.523 -24.774 1.00 94.75 558 CYS A C 1
ATOM 4354 O O . CYS A 1 558 ? 11.630 8.876 -23.912 1.00 94.75 558 CYS A O 1
ATOM 4356 N N . LEU A 1 559 ? 12.191 10.853 -24.844 1.00 95.06 559 LEU A N 1
ATOM 4357 C CA . LEU A 1 559 ? 11.218 11.652 -24.114 1.00 95.06 559 LEU A CA 1
ATOM 4358 C C . LEU A 1 559 ? 9.906 11.714 -24.901 1.00 95.06 559 LEU A C 1
ATOM 4360 O O . LEU A 1 559 ? 9.909 11.937 -26.111 1.00 95.06 559 LEU A O 1
ATOM 4364 N N . ASN A 1 560 ? 8.782 11.611 -24.200 1.00 93.38 560 ASN A N 1
ATOM 4365 C CA . ASN A 1 560 ? 7.460 11.851 -24.762 1.00 93.38 560 ASN A CA 1
ATOM 4366 C C . ASN A 1 560 ? 7.306 13.315 -25.223 1.00 93.38 560 ASN A C 1
ATOM 4368 O O . ASN A 1 560 ? 8.189 14.155 -25.026 1.00 93.38 560 ASN A O 1
ATOM 4372 N N . SER A 1 561 ? 6.174 13.642 -25.845 1.00 91.50 561 SER A N 1
ATOM 4373 C CA . SER A 1 561 ? 5.924 14.978 -26.407 1.00 91.50 561 SER A CA 1
ATOM 4374 C C . SER A 1 561 ? 6.063 16.105 -25.372 1.00 91.50 561 SER A C 1
ATOM 4376 O O . SER A 1 561 ? 6.746 17.099 -25.625 1.00 91.50 561 SER A O 1
ATOM 4378 N N . VAL A 1 562 ? 5.479 15.929 -24.181 1.00 92.75 562 VAL A N 1
ATOM 4379 C CA . VAL A 1 562 ? 5.542 16.903 -23.076 1.00 92.75 562 VAL A CA 1
ATOM 4380 C C . VAL A 1 562 ? 6.981 17.088 -22.590 1.00 92.75 562 VAL A C 1
ATOM 4382 O O . VAL A 1 562 ? 7.464 18.215 -22.462 1.00 92.75 562 VAL A O 1
ATOM 4385 N N . GLY A 1 563 ? 7.686 15.979 -22.363 1.00 93.38 563 GLY A N 1
ATOM 4386 C CA . GLY A 1 563 ? 9.078 15.959 -21.932 1.00 93.38 563 GLY A CA 1
ATOM 4387 C C . GLY A 1 563 ? 10.017 16.594 -22.945 1.00 93.38 563 GLY A C 1
ATOM 4388 O O . GLY A 1 563 ? 10.883 17.379 -22.568 1.00 93.38 563 GLY A O 1
ATOM 4389 N N . THR A 1 564 ? 9.811 16.313 -24.231 1.00 94.25 564 THR A N 1
ATOM 4390 C CA . THR A 1 564 ? 10.587 16.891 -25.331 1.00 94.25 564 THR A CA 1
ATOM 4391 C C . THR A 1 564 ? 10.449 18.412 -25.359 1.00 94.25 564 THR A C 1
ATOM 4393 O O . THR A 1 564 ? 11.464 19.112 -25.340 1.00 94.25 564 THR A O 1
ATOM 4396 N N . SER A 1 565 ? 9.222 18.942 -25.346 1.00 92.81 565 SER A N 1
ATOM 4397 C CA . SER A 1 565 ? 9.004 20.393 -25.353 1.00 92.81 565 SER A CA 1
ATOM 4398 C C . SER A 1 565 ? 9.636 21.069 -24.138 1.00 92.81 565 SER A C 1
ATOM 4400 O O . SER A 1 565 ? 10.324 22.079 -24.289 1.00 92.81 565 SER A O 1
ATOM 4402 N N . ARG A 1 566 ? 9.474 20.481 -22.944 1.00 93.69 566 ARG A N 1
ATOM 4403 C CA . ARG A 1 566 ? 10.080 21.002 -21.714 1.00 93.69 566 ARG A CA 1
ATOM 4404 C C . ARG A 1 566 ? 11.605 20.993 -21.790 1.00 93.69 566 ARG A C 1
ATOM 4406 O O . ARG A 1 566 ? 12.232 22.012 -21.533 1.00 93.69 566 ARG A O 1
ATOM 4413 N N . PHE A 1 567 ? 12.204 19.869 -22.177 1.00 94.62 567 PHE A N 1
ATOM 4414 C CA . PHE A 1 567 ? 13.657 19.701 -22.234 1.00 94.62 567 PHE A CA 1
ATOM 4415 C C . PHE A 1 567 ? 14.326 20.694 -23.196 1.00 94.62 567 PHE A C 1
ATOM 4417 O O . PHE A 1 567 ? 15.386 21.251 -22.894 1.00 94.62 567 PHE A O 1
ATOM 4424 N N . LEU A 1 568 ? 13.693 20.967 -24.341 1.00 93.00 568 LEU A N 1
ATOM 4425 C CA . LEU A 1 568 ? 14.208 21.917 -25.328 1.00 93.00 568 LEU A CA 1
ATOM 4426 C C . LEU A 1 568 ? 14.157 23.379 -24.853 1.00 93.00 568 LEU A C 1
ATOM 4428 O O . LEU A 1 568 ? 14.961 24.177 -25.328 1.00 93.00 568 LEU A O 1
ATOM 4432 N N . GLN A 1 569 ? 13.291 23.729 -23.900 1.00 94.56 569 GLN A N 1
ATOM 4433 C CA . GLN A 1 569 ? 13.222 25.079 -23.319 1.00 94.56 569 GLN A CA 1
ATOM 4434 C C . GLN A 1 569 ? 14.251 25.317 -22.204 1.00 94.56 569 GLN A C 1
ATOM 4436 O O . GLN A 1 569 ? 14.564 26.464 -21.903 1.00 94.56 569 GLN A O 1
ATOM 4441 N N . LEU A 1 570 ? 14.795 24.249 -21.612 1.00 94.88 570 LEU A N 1
ATOM 4442 C CA . LEU A 1 570 ? 15.782 24.350 -20.537 1.00 94.88 570 LEU A CA 1
ATOM 4443 C C . LEU A 1 570 ? 17.103 24.960 -21.024 1.00 94.88 570 LEU A C 1
ATOM 4445 O O . LEU A 1 570 ? 17.581 24.661 -22.126 1.00 94.88 570 LEU A O 1
ATOM 4449 N N . SER A 1 571 ? 17.737 25.745 -20.155 1.00 95.88 571 SER A N 1
ATOM 4450 C CA . SER A 1 571 ? 19.117 26.200 -20.323 1.00 95.88 571 SER A CA 1
ATOM 4451 C C . SER A 1 571 ? 20.116 25.039 -20.208 1.00 95.88 571 SER A C 1
ATOM 4453 O O . SER A 1 571 ? 19.787 23.925 -19.798 1.00 95.88 571 SER A O 1
ATOM 4455 N N . LYS A 1 572 ? 21.384 25.281 -20.559 1.00 93.50 572 LYS A N 1
ATOM 4456 C CA . LYS A 1 572 ? 22.424 24.240 -20.524 1.00 93.50 572 LYS A CA 1
ATOM 4457 C C . LYS A 1 572 ? 22.627 23.645 -19.121 1.00 93.50 572 LYS A C 1
ATOM 4459 O O . LYS A 1 572 ? 22.758 22.428 -19.001 1.00 93.50 572 LYS A O 1
ATOM 4464 N N . SER A 1 573 ? 22.640 24.477 -18.078 1.00 94.31 573 SER A N 1
ATOM 4465 C CA . SER A 1 573 ? 22.796 24.027 -16.686 1.00 94.31 573 SER A CA 1
ATOM 4466 C C . SER A 1 573 ? 21.583 23.226 -16.213 1.00 94.31 573 SER A C 1
ATOM 4468 O O . SER A 1 573 ? 21.746 22.154 -15.635 1.00 94.31 573 SER A O 1
ATOM 4470 N N . GLU A 1 574 ? 20.372 23.693 -16.519 1.00 95.00 574 GLU A N 1
ATOM 4471 C CA . GLU A 1 574 ? 19.129 22.996 -16.170 1.00 95.00 574 GLU A CA 1
ATOM 4472 C C . GLU A 1 574 ? 18.999 21.651 -16.889 1.00 95.00 574 GLU A C 1
ATOM 4474 O O . GLU A 1 574 ? 18.551 20.676 -16.288 1.00 95.00 574 GLU A O 1
ATOM 4479 N N . ARG A 1 575 ? 19.439 21.559 -18.152 1.00 94.81 575 ARG A N 1
ATOM 4480 C CA . ARG A 1 575 ? 19.509 20.277 -18.868 1.00 94.81 575 ARG A CA 1
ATOM 4481 C C . ARG A 1 575 ? 20.468 19.309 -18.187 1.00 94.81 575 ARG A C 1
ATOM 4483 O O . ARG A 1 575 ? 20.096 18.163 -17.979 1.00 94.81 575 ARG A O 1
ATOM 4490 N N . SER A 1 576 ? 21.672 19.749 -17.819 1.00 94.12 576 SER A N 1
ATOM 4491 C CA . SER A 1 576 ? 22.642 18.883 -17.129 1.00 94.12 576 SER A CA 1
ATOM 4492 C C . SER A 1 576 ? 22.084 18.380 -15.786 1.00 94.12 576 SER A C 1
ATOM 4494 O O . SER A 1 576 ? 22.143 17.184 -15.496 1.00 94.12 576 SER A O 1
ATOM 4496 N N . ALA A 1 577 ? 21.414 19.254 -15.024 1.00 94.56 577 ALA A N 1
ATOM 4497 C CA . ALA A 1 577 ? 20.715 18.873 -13.796 1.00 94.56 577 ALA A CA 1
ATOM 4498 C C . ALA A 1 577 ? 19.595 17.847 -14.051 1.00 94.56 577 ALA A C 1
ATOM 4500 O O . ALA A 1 577 ? 19.531 16.830 -13.365 1.00 94.56 577 ALA A O 1
ATOM 4501 N N . PHE A 1 578 ? 18.761 18.065 -15.074 1.00 95.00 578 PHE A N 1
ATOM 4502 C CA . PHE A 1 578 ? 17.711 17.125 -15.474 1.00 95.00 578 PHE A CA 1
ATOM 4503 C C . PHE A 1 578 ? 18.276 15.739 -15.821 1.00 95.00 578 PHE A C 1
ATOM 4505 O O . PHE A 1 578 ? 17.770 14.729 -15.337 1.00 95.00 578 PHE A O 1
ATOM 4512 N N . LEU A 1 579 ? 19.338 15.680 -16.631 1.00 95.19 579 LEU A N 1
ATOM 4513 C CA . LEU A 1 579 ? 19.960 14.421 -17.059 1.00 95.19 579 LEU A CA 1
ATOM 4514 C C . LEU A 1 579 ? 20.597 13.666 -15.882 1.00 95.19 579 LEU A C 1
ATOM 4516 O O . LEU A 1 579 ? 20.468 12.443 -15.795 1.00 95.19 579 LEU A O 1
ATOM 4520 N N . SER A 1 580 ? 21.233 14.388 -14.956 1.00 93.44 580 SER A N 1
ATOM 4521 C CA . SER A 1 580 ? 21.788 13.816 -13.726 1.00 93.44 580 SER A CA 1
ATOM 4522 C C . SER A 1 580 ? 20.690 13.215 -12.838 1.00 93.44 580 SER A C 1
ATOM 4524 O O . SER A 1 580 ? 20.755 12.036 -12.479 1.00 93.44 580 SER A O 1
ATOM 4526 N N . SER A 1 581 ? 19.624 13.977 -12.565 1.00 93.81 581 SER A N 1
ATOM 4527 C CA . SER A 1 581 ? 18.475 13.511 -11.775 1.00 93.81 581 SER A CA 1
ATOM 4528 C C . SER A 1 581 ? 17.752 12.329 -12.423 1.00 93.81 581 SER A C 1
ATOM 4530 O O . SER A 1 581 ? 17.348 11.397 -11.722 1.00 93.81 581 SER A O 1
ATOM 4532 N N . LEU A 1 582 ? 17.632 12.316 -13.755 1.00 94.75 582 LEU A N 1
ATOM 4533 C CA . LEU A 1 582 ? 17.074 11.191 -14.506 1.00 94.75 582 LEU A CA 1
ATOM 4534 C C . LEU A 1 582 ? 17.913 9.919 -14.316 1.00 94.75 582 LEU A C 1
ATOM 4536 O O . LEU A 1 582 ? 17.356 8.859 -14.034 1.00 94.75 582 LEU A O 1
ATOM 4540 N N . GLY A 1 583 ? 19.242 10.022 -14.417 1.00 93.44 583 GLY A N 1
ATOM 4541 C CA . GLY A 1 583 ? 20.154 8.895 -14.198 1.00 93.44 583 GLY A CA 1
ATOM 4542 C C . GLY A 1 583 ? 20.061 8.324 -12.780 1.00 93.44 583 GLY A C 1
ATOM 4543 O O . GLY A 1 583 ? 19.889 7.118 -12.609 1.00 93.44 583 GLY A O 1
ATOM 4544 N N . ILE A 1 584 ? 20.083 9.193 -11.763 1.00 91.81 584 ILE A N 1
ATOM 4545 C CA . ILE A 1 584 ? 19.942 8.798 -10.350 1.00 91.81 584 ILE A CA 1
ATOM 4546 C C . ILE A 1 584 ? 18.588 8.120 -10.103 1.00 91.81 584 ILE A C 1
ATOM 4548 O O . ILE A 1 584 ? 18.522 7.079 -9.443 1.00 91.81 584 ILE A O 1
ATOM 4552 N N . SER A 1 585 ? 17.512 8.679 -10.660 1.00 92.44 585 SER A N 1
ATOM 4553 C CA . SER A 1 585 ? 16.165 8.121 -10.523 1.00 92.44 585 SER A CA 1
ATOM 4554 C C . SER A 1 585 ? 16.068 6.736 -11.161 1.00 92.44 585 SER A C 1
ATOM 4556 O O . SER A 1 585 ? 15.604 5.803 -10.512 1.00 92.44 585 SER A O 1
ATOM 4558 N N . LEU A 1 586 ? 16.571 6.556 -12.387 1.00 93.06 586 LEU A N 1
ATOM 4559 C CA . LEU A 1 586 ? 16.583 5.251 -13.057 1.00 93.06 586 LEU A CA 1
ATOM 4560 C C . LEU A 1 586 ? 17.434 4.213 -12.316 1.00 93.06 586 LEU A C 1
ATOM 4562 O O . LEU A 1 586 ? 17.019 3.060 -12.204 1.00 93.06 586 LEU A O 1
ATOM 4566 N N . ALA A 1 587 ? 18.582 4.614 -11.760 1.00 90.19 587 ALA A N 1
ATOM 4567 C CA . ALA A 1 587 ? 19.412 3.726 -10.950 1.00 90.19 587 ALA A CA 1
ATOM 4568 C C . ALA A 1 587 ? 18.658 3.218 -9.708 1.00 90.19 587 ALA A C 1
ATOM 4570 O O . ALA A 1 587 ? 18.675 2.022 -9.422 1.00 90.19 587 ALA A O 1
ATOM 4571 N N . SER A 1 588 ? 17.924 4.104 -9.026 1.00 89.06 588 SER A N 1
ATOM 4572 C CA . SER A 1 588 ? 17.070 3.751 -7.883 1.00 89.06 588 SER A CA 1
ATOM 4573 C C . SER A 1 588 ? 15.893 2.843 -8.274 1.00 89.06 588 SER A C 1
ATOM 4575 O O . SER A 1 588 ? 15.551 1.913 -7.544 1.00 89.06 588 SER A O 1
ATOM 4577 N N . ILE A 1 589 ? 15.289 3.074 -9.446 1.00 90.44 589 ILE A N 1
ATOM 4578 C CA . ILE A 1 589 ? 14.177 2.268 -9.972 1.00 90.44 589 ILE A CA 1
ATOM 4579 C C . ILE A 1 589 ? 14.629 0.853 -10.364 1.00 90.44 589 ILE A C 1
ATOM 4581 O O . ILE A 1 589 ? 13.823 -0.070 -10.312 1.00 90.44 589 ILE A O 1
ATOM 4585 N N . ILE A 1 590 ? 15.890 0.632 -10.738 1.00 88.06 590 ILE A N 1
ATOM 4586 C CA . ILE A 1 590 ? 16.435 -0.694 -11.114 1.00 88.06 590 ILE A CA 1
ATOM 4587 C C . ILE A 1 590 ? 17.304 -1.290 -9.993 1.00 88.06 590 ILE A C 1
ATOM 4589 O O . ILE A 1 590 ? 18.023 -2.259 -10.195 1.00 88.06 590 ILE A O 1
ATOM 4593 N N . PRO A 1 591 ? 17.077 -0.859 -8.748 1.00 82.25 591 PRO A N 1
ATOM 4594 C CA . PRO A 1 591 ? 18.017 -0.906 -7.615 1.00 82.25 591 PRO A CA 1
ATOM 4595 C C . PRO A 1 591 ? 19.484 -1.214 -7.971 1.00 82.25 591 PRO A C 1
ATOM 4597 O O . PRO A 1 591 ? 20.060 -2.191 -7.508 1.00 82.25 591 PRO A O 1
ATOM 4600 N N . THR A 1 592 ? 20.105 -0.385 -8.810 1.00 83.19 592 THR A N 1
ATOM 4601 C CA . THR A 1 592 ? 21.543 -0.465 -9.119 1.00 83.19 592 THR A CA 1
ATOM 4602 C C . THR A 1 592 ? 22.284 0.730 -8.524 1.00 83.19 592 THR A C 1
ATOM 4604 O O . THR A 1 592 ? 21.688 1.766 -8.229 1.00 83.19 592 THR A O 1
ATOM 4607 N N . SER A 1 593 ? 23.604 0.613 -8.366 1.00 83.06 593 SER A N 1
ATOM 4608 C CA . SER A 1 593 ? 24.435 1.741 -7.940 1.00 83.06 593 SER A CA 1
ATOM 4609 C C . SER A 1 593 ? 24.259 2.945 -8.887 1.00 83.06 593 SER A C 1
ATOM 4611 O O . SER A 1 593 ? 24.338 2.760 -10.108 1.00 83.06 593 SER A O 1
ATOM 4613 N N . PRO A 1 594 ? 24.097 4.185 -8.377 1.00 84.62 594 PRO A N 1
ATOM 4614 C CA . PRO A 1 594 ? 24.033 5.395 -9.203 1.00 84.62 594 PRO A CA 1
ATOM 4615 C C . PRO A 1 594 ? 25.261 5.596 -10.096 1.00 84.62 594 PRO A C 1
ATOM 4617 O O . PRO A 1 594 ? 25.169 6.211 -11.151 1.00 84.62 594 PRO A O 1
ATOM 4620 N N . SER A 1 595 ? 26.417 5.044 -9.715 1.00 86.25 595 SER A N 1
ATOM 4621 C CA . SER A 1 595 ? 27.619 5.095 -10.550 1.00 86.25 595 SER A CA 1
ATOM 4622 C C . SER A 1 595 ? 27.541 4.184 -11.778 1.00 86.25 595 SER A C 1
ATOM 4624 O O . SER A 1 595 ? 28.361 4.332 -12.684 1.00 86.25 595 SER A O 1
ATOM 4626 N N . ARG A 1 596 ? 26.587 3.246 -11.837 1.00 87.56 596 ARG A N 1
ATOM 4627 C CA . ARG A 1 596 ? 26.443 2.301 -12.950 1.00 87.56 596 ARG A CA 1
ATOM 4628 C C . ARG A 1 596 ? 25.553 2.790 -14.083 1.00 87.56 596 ARG A C 1
ATOM 4630 O O . ARG A 1 596 ? 25.685 2.260 -15.181 1.00 87.56 596 ARG A O 1
ATOM 4637 N N . LEU A 1 597 ? 24.682 3.767 -13.848 1.00 91.12 597 LEU A N 1
ATOM 4638 C CA . LEU A 1 597 ? 23.757 4.280 -14.856 1.00 91.12 597 LEU A CA 1
ATOM 4639 C C . LEU A 1 597 ? 23.875 5.800 -14.931 1.00 91.12 597 LEU A C 1
ATOM 4641 O O . LEU A 1 597 ? 23.584 6.501 -13.968 1.00 91.12 597 LEU A O 1
ATOM 4645 N N . SER A 1 598 ? 24.285 6.311 -16.089 1.00 91.62 598 SER A N 1
ATOM 4646 C CA . SER A 1 598 ? 24.414 7.751 -16.328 1.00 91.62 598 SER A CA 1
ATOM 4647 C C . SER A 1 598 ? 23.829 8.143 -17.674 1.00 91.62 598 SER A C 1
ATOM 4649 O O . SER A 1 598 ? 24.019 7.432 -18.660 1.00 91.62 598 SER A O 1
ATOM 4651 N N . ILE A 1 599 ? 23.169 9.298 -17.731 1.00 92.94 599 ILE A N 1
ATOM 4652 C CA . ILE A 1 599 ? 22.684 9.878 -18.983 1.00 92.94 599 ILE A CA 1
ATOM 4653 C C . ILE A 1 599 ? 23.770 10.798 -19.544 1.00 92.94 599 ILE A C 1
ATOM 4655 O O . ILE A 1 599 ? 24.279 11.664 -18.834 1.00 92.94 599 ILE A O 1
ATOM 4659 N N . LEU A 1 600 ? 24.154 10.602 -20.803 1.00 91.06 600 LEU A N 1
ATOM 4660 C CA . LEU A 1 600 ? 25.153 11.437 -21.465 1.00 91.06 600 LEU A CA 1
ATOM 4661 C C . LEU A 1 600 ? 24.555 12.808 -21.812 1.00 91.06 600 LEU A C 1
ATOM 4663 O O . LEU A 1 600 ? 23.395 12.906 -22.203 1.00 91.06 600 LEU A O 1
ATOM 4667 N N . GLU A 1 601 ? 25.367 13.868 -21.752 1.00 88.31 601 GLU A N 1
ATOM 4668 C CA . GLU A 1 601 ? 24.918 15.232 -22.095 1.00 88.31 601 GLU A CA 1
ATOM 4669 C C . GLU A 1 601 ? 24.551 15.405 -23.578 1.00 88.31 601 GLU A C 1
ATOM 4671 O O . GLU A 1 601 ? 23.849 16.346 -23.954 1.00 88.31 601 GLU A O 1
ATOM 4676 N N . LYS A 1 602 ? 25.032 14.501 -24.438 1.00 87.06 602 LYS A N 1
ATOM 4677 C CA . LYS A 1 602 ? 24.706 14.495 -25.864 1.00 87.06 602 LYS A CA 1
ATOM 4678 C C . LYS A 1 602 ? 23.314 13.898 -26.071 1.00 87.06 602 LYS A C 1
ATOM 4680 O O . LYS A 1 602 ? 23.066 12.758 -25.689 1.00 87.06 602 LYS A O 1
ATOM 4685 N N . PHE A 1 603 ? 22.445 14.647 -26.744 1.00 89.94 603 PHE A N 1
ATOM 4686 C CA . PHE A 1 603 ? 21.106 14.213 -27.141 1.00 89.94 603 PHE A CA 1
ATOM 4687 C C . PHE A 1 603 ? 20.886 14.436 -28.639 1.00 89.94 603 PHE A C 1
ATOM 4689 O O . PHE A 1 603 ? 21.544 15.280 -29.254 1.00 89.94 603 PHE A O 1
ATOM 4696 N N . ARG A 1 604 ? 19.956 13.683 -29.230 1.00 89.00 604 ARG A N 1
ATOM 4697 C CA . ARG A 1 604 ? 19.502 13.881 -30.615 1.00 89.00 604 ARG A CA 1
ATOM 4698 C C . ARG A 1 604 ? 18.074 14.404 -30.622 1.00 89.00 604 ARG A C 1
ATOM 4700 O O . ARG A 1 604 ? 17.292 14.073 -29.735 1.00 89.00 604 ARG A O 1
ATOM 4707 N N . VAL A 1 605 ? 17.745 15.212 -31.625 1.00 87.88 605 VAL A N 1
ATOM 4708 C CA . VAL A 1 605 ? 16.370 15.642 -31.890 1.00 87.88 605 VAL A CA 1
ATOM 4709 C C . VAL A 1 605 ? 15.968 15.070 -33.234 1.00 87.88 605 VAL A C 1
ATOM 4711 O O . VAL A 1 605 ? 16.525 15.454 -34.258 1.00 87.88 605 VAL A O 1
ATOM 4714 N N . GLU A 1 606 ? 15.015 14.151 -33.221 1.00 85.38 606 GLU A N 1
ATOM 4715 C CA . GLU A 1 606 ? 14.385 13.638 -34.433 1.00 85.38 606 GLU A CA 1
ATOM 4716 C C . GLU A 1 606 ? 13.095 14.417 -34.685 1.00 85.38 606 GLU A C 1
ATOM 4718 O O . GLU A 1 606 ? 12.436 14.863 -33.745 1.00 85.38 606 GLU A O 1
ATOM 4723 N N . SER A 1 607 ? 12.760 14.645 -35.953 1.00 77.06 607 SER A N 1
ATOM 4724 C CA . SER A 1 607 ? 11.498 15.269 -36.357 1.00 77.06 607 SER A CA 1
ATOM 4725 C C . SER A 1 607 ? 10.770 14.314 -37.290 1.00 77.06 607 SER A C 1
ATOM 4727 O O . SER A 1 607 ? 11.311 13.946 -38.328 1.00 77.06 607 SER A O 1
ATOM 4729 N N . ASP A 1 608 ? 9.566 13.911 -36.901 1.00 65.56 608 ASP A N 1
ATOM 4730 C CA . ASP A 1 608 ? 8.685 13.032 -37.670 1.00 65.56 608 ASP A CA 1
ATOM 4731 C C . ASP A 1 608 ? 7.328 13.734 -37.798 1.00 65.56 608 ASP A C 1
ATOM 4733 O O . ASP A 1 608 ? 6.711 14.051 -36.781 1.00 65.56 608 ASP A O 1
ATOM 4737 N N . ASN A 1 609 ? 6.906 14.068 -39.025 1.00 64.94 609 ASN A N 1
ATOM 4738 C CA . ASN A 1 609 ? 5.692 14.854 -39.306 1.00 64.94 609 ASN A CA 1
ATOM 4739 C C . ASN A 1 609 ? 5.534 16.100 -38.401 1.00 64.94 609 ASN A C 1
ATOM 4741 O O . ASN A 1 609 ? 4.514 16.275 -37.738 1.00 64.94 609 ASN A O 1
ATOM 4745 N N . ASP A 1 610 ? 6.579 16.935 -38.328 1.00 64.56 610 ASP A N 1
ATOM 4746 C CA . ASP A 1 610 ? 6.674 18.148 -37.489 1.00 64.56 610 ASP A CA 1
ATOM 4747 C C . ASP A 1 610 ? 6.626 17.934 -35.960 1.00 64.56 610 ASP A C 1
ATOM 4749 O O . ASP A 1 610 ? 6.759 18.890 -35.189 1.00 64.56 610 ASP A O 1
ATOM 4753 N N . GLN A 1 611 ? 6.546 16.688 -35.481 1.00 74.19 611 GLN A N 1
ATOM 4754 C CA . GLN A 1 611 ? 6.713 16.370 -34.066 1.00 74.19 611 GLN A CA 1
ATOM 4755 C C . GLN A 1 611 ? 8.184 16.121 -33.735 1.00 74.19 611 GLN A C 1
ATOM 4757 O O . GLN A 1 611 ? 8.805 15.168 -34.210 1.00 74.19 611 GLN A O 1
ATOM 4762 N N . LYS A 1 612 ? 8.742 16.975 -32.870 1.00 85.12 612 LYS A N 1
ATOM 4763 C CA . LYS A 1 612 ? 10.094 16.803 -32.330 1.00 85.12 612 LYS A CA 1
ATOM 4764 C C . LYS A 1 612 ? 10.099 15.729 -31.246 1.00 85.12 612 LYS A C 1
ATOM 4766 O O . LYS A 1 612 ? 9.248 15.744 -30.358 1.00 85.12 612 LYS A O 1
ATOM 4771 N N . ARG A 1 613 ? 11.102 14.855 -31.280 1.00 89.19 613 ARG A N 1
ATOM 4772 C CA . ARG A 1 613 ? 11.388 13.842 -30.258 1.00 89.19 613 ARG A CA 1
ATOM 4773 C C . ARG A 1 613 ? 12.825 13.984 -29.785 1.00 89.19 613 ARG A C 1
ATOM 4775 O O . ARG A 1 613 ? 13.742 14.030 -30.602 1.00 89.19 613 ARG A O 1
ATOM 4782 N N . VAL A 1 614 ? 13.029 14.057 -28.473 1.00 94.06 614 VAL A N 1
ATOM 4783 C CA . VAL A 1 614 ? 14.370 14.077 -27.874 1.00 94.06 614 VAL A CA 1
ATOM 4784 C C . VAL A 1 614 ? 14.786 12.653 -27.523 1.00 94.06 614 VAL A C 1
ATOM 4786 O O . VAL A 1 614 ? 14.095 11.963 -26.774 1.00 94.06 614 VAL A O 1
ATOM 4789 N N . LEU A 1 615 ? 15.932 12.230 -28.049 1.00 94.25 615 LEU A N 1
ATOM 4790 C CA . LEU A 1 615 ? 16.560 10.951 -27.746 1.00 94.25 615 LEU A CA 1
ATOM 4791 C C . LEU A 1 615 ? 17.766 11.181 -26.838 1.00 94.25 615 LEU A C 1
ATOM 4793 O O . LEU A 1 615 ? 18.654 11.978 -27.155 1.00 94.25 615 LEU A O 1
ATOM 4797 N N . LEU A 1 616 ? 17.793 10.460 -25.722 1.00 95.19 616 LEU A N 1
ATOM 4798 C CA . LEU A 1 616 ? 18.830 10.525 -24.700 1.00 95.19 616 LEU A CA 1
ATOM 4799 C C . LEU A 1 616 ? 19.643 9.233 -24.701 1.00 95.19 616 LEU A C 1
ATOM 4801 O O . LEU A 1 616 ? 19.091 8.142 -24.851 1.00 95.19 616 LEU A O 1
ATOM 4805 N N . LEU A 1 617 ? 20.951 9.362 -24.498 1.00 93.44 617 LEU A N 1
ATOM 4806 C CA . LEU A 1 617 ? 21.872 8.232 -24.440 1.00 93.44 617 LEU A CA 1
ATOM 4807 C C . LEU A 1 617 ? 22.137 7.853 -22.982 1.00 93.44 617 LEU A C 1
ATOM 4809 O O . LEU A 1 617 ? 22.646 8.656 -22.203 1.00 93.44 617 LEU A O 1
ATOM 4813 N N . ILE A 1 618 ? 21.805 6.620 -22.628 1.00 93.25 618 ILE A N 1
ATOM 4814 C CA . ILE A 1 618 ? 22.047 6.006 -21.327 1.00 93.25 618 ILE A CA 1
ATOM 4815 C C . ILE A 1 618 ? 23.284 5.129 -21.432 1.00 93.25 618 ILE A C 1
ATOM 4817 O O . ILE A 1 618 ? 23.305 4.170 -22.199 1.00 93.25 618 ILE A O 1
ATOM 4821 N N . GLN A 1 619 ? 24.294 5.420 -20.624 1.00 92.00 619 GLN A N 1
ATOM 4822 C CA . GLN A 1 619 ? 25.435 4.540 -20.436 1.00 92.00 619 GLN A CA 1
ATOM 4823 C C . GLN A 1 619 ? 25.188 3.634 -19.228 1.00 92.00 619 GLN A C 1
ATOM 4825 O O . GLN A 1 619 ? 24.979 4.122 -18.114 1.00 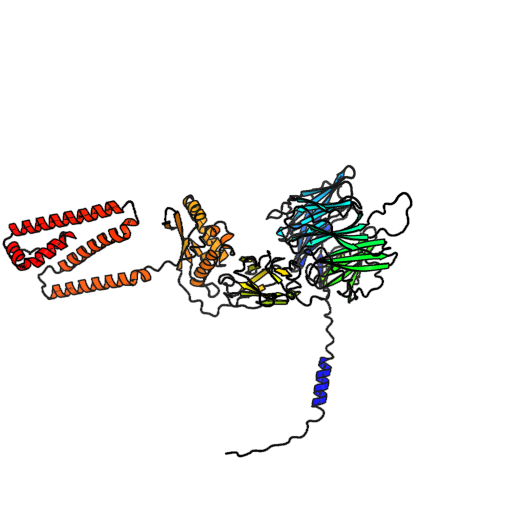92.00 619 GLN A O 1
ATOM 4830 N N . VAL A 1 620 ? 25.255 2.322 -19.452 1.00 91.44 620 VAL A N 1
ATOM 4831 C CA . VAL A 1 620 ? 25.192 1.292 -18.412 1.00 91.44 620 VAL A CA 1
ATOM 4832 C C . VAL A 1 620 ? 26.577 0.678 -18.264 1.00 91.44 620 VAL A C 1
ATOM 4834 O O . VAL A 1 620 ? 27.099 0.063 -19.192 1.00 91.44 620 VAL A O 1
ATOM 4837 N N . ARG A 1 621 ? 27.199 0.857 -17.098 1.00 89.75 621 ARG A N 1
ATOM 4838 C CA . ARG A 1 621 ? 28.547 0.348 -16.826 1.00 89.75 621 ARG A CA 1
ATOM 4839 C C . ARG A 1 621 ? 28.523 -1.129 -16.453 1.00 89.75 621 ARG A C 1
ATOM 4841 O O . ARG A 1 621 ? 27.550 -1.605 -15.860 1.00 89.75 621 ARG A O 1
ATOM 4848 N N . ALA A 1 622 ? 29.607 -1.830 -16.776 1.00 86.06 622 ALA A N 1
ATOM 4849 C CA . ALA A 1 622 ? 29.813 -3.228 -16.407 1.00 86.06 622 ALA A CA 1
ATOM 4850 C C . ALA A 1 622 ? 29.605 -3.470 -14.901 1.00 86.06 622 ALA A C 1
ATOM 4852 O O . ALA A 1 622 ? 29.843 -2.585 -14.075 1.00 86.06 622 ALA A O 1
ATOM 4853 N N . ALA A 1 623 ? 29.129 -4.668 -14.567 1.00 82.31 623 ALA A N 1
ATOM 4854 C CA . ALA A 1 623 ? 29.019 -5.113 -13.184 1.00 82.31 623 ALA A CA 1
ATOM 4855 C C . ALA A 1 623 ? 30.418 -5.286 -12.572 1.00 82.31 623 ALA A C 1
ATOM 4857 O O . ALA A 1 623 ? 31.344 -5.750 -13.237 1.00 82.31 623 ALA A O 1
ATOM 4858 N N . THR A 1 624 ? 30.560 -4.912 -11.305 1.00 77.00 624 THR A N 1
ATOM 4859 C CA . THR A 1 624 ? 31.815 -5.001 -10.541 1.00 77.00 624 THR A CA 1
ATOM 4860 C C . THR A 1 624 ? 31.853 -6.200 -9.595 1.00 77.00 624 THR A C 1
ATOM 4862 O O . THR A 1 624 ? 32.922 -6.565 -9.116 1.00 77.00 624 THR A O 1
ATOM 4865 N N . SER A 1 625 ? 30.707 -6.842 -9.353 1.00 73.88 625 SER A N 1
ATOM 4866 C CA . SER A 1 625 ? 30.600 -8.065 -8.555 1.00 73.88 625 SER A CA 1
ATOM 4867 C C . SER A 1 625 ? 29.513 -8.989 -9.100 1.00 73.88 625 SER A C 1
ATOM 4869 O O . SER A 1 625 ? 28.586 -8.535 -9.773 1.00 73.88 625 SER A O 1
ATOM 4871 N N . ASP A 1 626 ? 29.588 -10.272 -8.751 1.00 69.81 626 ASP A N 1
ATOM 4872 C CA . ASP A 1 626 ? 28.587 -11.275 -9.139 1.00 69.81 626 ASP A CA 1
ATOM 4873 C C . ASP A 1 626 ? 27.203 -11.037 -8.519 1.00 69.81 626 ASP A C 1
ATOM 4875 O O . ASP A 1 626 ? 26.213 -11.588 -8.994 1.00 69.81 626 ASP A O 1
ATOM 4879 N N . MET A 1 627 ? 27.126 -10.192 -7.488 1.00 70.75 627 MET A N 1
ATOM 4880 C CA . MET A 1 627 ? 25.880 -9.801 -6.826 1.00 70.75 627 MET A CA 1
ATOM 4881 C C . MET A 1 627 ? 25.148 -8.671 -7.569 1.00 70.75 627 MET A C 1
ATOM 4883 O O . MET A 1 627 ? 24.010 -8.357 -7.231 1.00 70.75 627 MET A O 1
ATOM 4887 N N . GLU A 1 628 ? 25.776 -8.047 -8.572 1.00 75.69 628 GLU A N 1
ATOM 4888 C CA . GLU A 1 628 ? 25.169 -6.985 -9.377 1.00 75.69 628 GLU A CA 1
ATOM 4889 C C . GLU A 1 628 ? 24.563 -7.531 -10.673 1.00 75.69 628 GLU A C 1
ATOM 4891 O O . GLU A 1 628 ? 25.129 -8.397 -11.331 1.00 75.69 628 GLU A O 1
ATOM 4896 N N . MET A 1 629 ? 23.442 -6.969 -11.127 1.00 80.38 629 MET A N 1
ATOM 4897 C CA . MET A 1 629 ? 22.854 -7.369 -12.410 1.00 80.38 629 MET A CA 1
ATOM 4898 C C . MET A 1 629 ? 23.774 -7.043 -13.598 1.00 80.38 629 MET A C 1
ATOM 4900 O O . MET A 1 629 ? 24.286 -5.922 -13.720 1.00 80.38 629 MET A O 1
ATOM 4904 N N . GLY A 1 630 ? 23.924 -7.999 -14.519 1.00 83.88 630 GLY A N 1
ATOM 4905 C CA . GLY A 1 630 ? 24.643 -7.801 -15.777 1.00 83.88 630 GLY A CA 1
ATOM 4906 C C . GLY A 1 630 ? 24.037 -6.693 -16.650 1.00 83.88 630 GLY A C 1
ATOM 4907 O O . GLY A 1 630 ? 22.852 -6.372 -16.551 1.00 83.88 630 GLY A O 1
ATOM 4908 N N . VAL A 1 631 ? 24.856 -6.106 -17.529 1.00 87.75 631 VAL A N 1
ATOM 4909 C CA . VAL A 1 631 ? 24.485 -4.945 -18.367 1.00 87.75 631 VAL A CA 1
ATOM 4910 C C . VAL A 1 631 ? 23.231 -5.204 -19.206 1.00 87.75 631 VAL A C 1
ATOM 4912 O O . VAL A 1 631 ? 22.317 -4.384 -19.199 1.00 87.75 631 VAL A O 1
ATOM 4915 N N . ASN A 1 632 ? 23.142 -6.370 -19.850 1.00 86.81 632 ASN A N 1
ATOM 4916 C CA . ASN A 1 632 ? 21.977 -6.737 -20.663 1.00 86.81 632 ASN A CA 1
ATOM 4917 C C . ASN A 1 632 ? 20.699 -6.825 -19.822 1.00 86.81 632 ASN A C 1
ATOM 4919 O O . ASN A 1 632 ? 19.678 -6.276 -20.210 1.00 86.81 632 ASN A O 1
ATOM 4923 N N . SER A 1 633 ? 20.778 -7.427 -18.628 1.00 87.38 633 SER A N 1
ATOM 4924 C CA . SER A 1 633 ? 19.629 -7.506 -17.718 1.00 87.38 633 SER A CA 1
ATOM 4925 C C . SER A 1 633 ? 19.153 -6.128 -17.281 1.00 87.38 633 SER A C 1
ATOM 4927 O O . SER A 1 633 ? 17.951 -5.895 -17.251 1.00 87.38 633 SER A O 1
ATOM 4929 N N . VAL A 1 634 ? 20.078 -5.204 -16.996 1.00 90.19 634 VAL A N 1
ATOM 4930 C CA . VAL A 1 634 ? 19.725 -3.815 -16.681 1.00 90.19 634 VAL A CA 1
ATOM 4931 C C . VAL A 1 634 ? 18.983 -3.182 -17.859 1.00 90.19 634 VAL A C 1
ATOM 4933 O O . VAL A 1 634 ? 17.905 -2.637 -17.661 1.00 90.19 634 VAL A O 1
ATOM 4936 N N . ILE A 1 635 ? 19.508 -3.283 -19.083 1.00 91.75 635 ILE A N 1
ATOM 4937 C CA . ILE A 1 635 ? 18.882 -2.700 -20.282 1.00 91.75 635 ILE A CA 1
ATOM 4938 C C . ILE A 1 635 ? 17.492 -3.298 -20.549 1.00 91.75 635 ILE A C 1
ATOM 4940 O O . ILE A 1 635 ? 16.545 -2.549 -20.806 1.00 91.75 635 ILE A O 1
ATOM 4944 N N . ASP A 1 636 ? 17.356 -4.620 -20.452 1.00 92.06 636 ASP A N 1
ATOM 4945 C CA . ASP A 1 636 ? 16.081 -5.316 -20.631 1.00 92.06 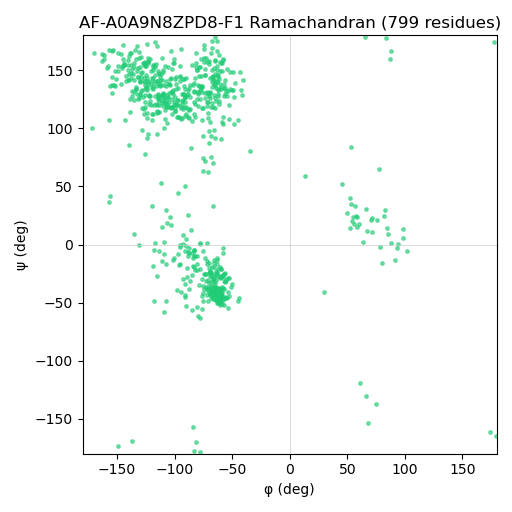636 ASP A CA 1
ATOM 4946 C C . ASP A 1 636 ? 15.066 -4.891 -19.567 1.00 92.06 636 ASP A C 1
ATOM 4948 O O . ASP A 1 636 ? 13.909 -4.606 -19.883 1.00 92.06 636 ASP A O 1
ATOM 4952 N N . ASP A 1 637 ? 15.505 -4.761 -18.314 1.00 93.31 637 ASP A N 1
ATOM 4953 C CA . ASP A 1 637 ? 14.648 -4.314 -17.223 1.00 93.31 637 ASP A CA 1
ATOM 4954 C C . ASP A 1 637 ? 14.241 -2.845 -17.395 1.00 93.31 637 ASP A C 1
ATOM 4956 O O . ASP A 1 637 ? 13.064 -2.539 -17.209 1.00 93.31 637 ASP A O 1
ATOM 4960 N N . LEU A 1 638 ? 15.144 -1.942 -17.819 1.00 94.75 638 LEU A N 1
ATOM 4961 C CA . LEU A 1 638 ? 14.771 -0.565 -18.194 1.00 94.75 638 LEU A CA 1
ATOM 4962 C C . LEU A 1 638 ? 13.663 -0.587 -19.253 1.00 94.75 638 LEU A C 1
ATOM 4964 O O . LEU A 1 638 ? 12.692 0.160 -19.143 1.00 94.75 638 LEU A O 1
ATOM 4968 N N . ASN A 1 639 ? 13.807 -1.425 -20.280 1.00 96.38 639 ASN A N 1
ATOM 4969 C CA . ASN A 1 639 ? 12.842 -1.510 -21.370 1.00 96.38 639 ASN A CA 1
ATOM 4970 C C . ASN A 1 639 ? 11.467 -1.960 -20.868 1.00 96.38 639 ASN A C 1
ATOM 4972 O O . ASN A 1 639 ? 10.462 -1.330 -21.193 1.00 96.38 639 ASN A O 1
ATOM 4976 N N . VAL A 1 640 ? 11.420 -3.011 -20.045 1.00 95.81 640 VAL A N 1
ATOM 4977 C CA . VAL A 1 640 ? 10.177 -3.512 -19.441 1.00 95.81 640 VAL A CA 1
ATOM 4978 C C . VAL A 1 640 ? 9.544 -2.455 -18.538 1.00 95.81 640 VAL A C 1
ATOM 4980 O O . VAL A 1 640 ? 8.338 -2.222 -18.630 1.00 95.81 640 VAL A O 1
ATOM 4983 N N . LEU A 1 641 ? 10.343 -1.773 -17.716 1.00 95.75 641 LEU A N 1
ATOM 4984 C CA . LEU A 1 641 ? 9.867 -0.741 -16.798 1.00 95.75 641 LEU A CA 1
ATOM 4985 C C . LEU A 1 641 ? 9.284 0.472 -17.531 1.00 95.75 641 LEU A C 1
ATOM 4987 O O . LEU A 1 641 ? 8.224 0.954 -17.133 1.00 95.75 641 LEU A O 1
ATOM 4991 N N . ILE A 1 642 ? 9.953 0.947 -18.589 1.00 96.25 642 ILE A N 1
ATOM 4992 C CA . ILE A 1 642 ? 9.504 2.088 -19.402 1.00 96.25 642 ILE A CA 1
ATOM 4993 C C . ILE A 1 642 ? 8.243 1.725 -20.190 1.00 96.25 642 ILE A C 1
ATOM 4995 O O . ILE A 1 642 ? 7.296 2.504 -20.195 1.00 96.25 642 ILE A O 1
ATOM 4999 N N . LYS A 1 643 ? 8.185 0.534 -20.798 1.00 96.06 643 LYS A N 1
ATOM 5000 C CA . LYS A 1 643 ? 6.994 0.074 -21.533 1.00 96.06 643 LYS A CA 1
ATOM 5001 C C . LYS A 1 643 ? 5.772 -0.140 -20.639 1.00 96.06 643 LYS A C 1
ATOM 5003 O O . LYS A 1 643 ? 4.652 0.003 -21.105 1.00 96.06 643 LYS A O 1
ATOM 5008 N N . ASN A 1 644 ? 5.981 -0.464 -19.362 1.00 93.94 644 ASN A N 1
ATOM 5009 C CA . ASN A 1 644 ? 4.917 -0.662 -18.370 1.00 93.94 644 ASN A CA 1
ATOM 5010 C C . ASN A 1 644 ? 4.847 0.492 -17.359 1.00 93.94 644 ASN A C 1
ATOM 5012 O O . ASN A 1 644 ? 4.470 0.304 -16.202 1.00 93.94 644 ASN A O 1
ATOM 5016 N N . LYS A 1 645 ? 5.228 1.702 -17.775 1.00 92.62 645 LYS A N 1
ATOM 5017 C CA . LYS A 1 645 ? 5.353 2.885 -16.915 1.00 92.62 645 LYS A CA 1
ATOM 5018 C C . LYS A 1 645 ? 4.130 3.169 -16.039 1.00 92.62 645 LYS A C 1
ATOM 5020 O O . LYS A 1 645 ? 4.302 3.624 -14.907 1.00 92.62 645 LYS A O 1
ATOM 5025 N N . GLY A 1 646 ? 2.921 2.883 -16.527 1.00 91.44 646 GLY A N 1
ATOM 5026 C CA . GLY A 1 646 ? 1.676 3.067 -15.773 1.00 91.44 646 GLY A CA 1
ATOM 5027 C C . GLY A 1 646 ? 1.614 2.297 -14.447 1.00 91.44 646 GLY A C 1
ATOM 5028 O O . GLY A 1 646 ? 0.957 2.757 -13.520 1.00 91.44 646 GLY A O 1
ATOM 5029 N N . ILE A 1 647 ? 2.339 1.179 -14.324 1.00 92.00 647 ILE A N 1
ATOM 5030 C CA . ILE A 1 647 ? 2.322 0.313 -13.132 1.00 92.00 647 ILE A CA 1
ATOM 5031 C C . ILE A 1 647 ? 3.678 0.233 -12.415 1.00 92.00 647 ILE A C 1
ATOM 5033 O O . ILE A 1 647 ? 3.805 -0.481 -11.424 1.00 92.00 647 ILE A O 1
ATOM 5037 N N . THR A 1 648 ? 4.707 0.947 -12.886 1.00 94.81 648 THR A N 1
ATOM 5038 C CA . THR A 1 648 ? 6.079 0.904 -12.341 1.00 94.81 648 THR A CA 1
ATOM 5039 C C . THR A 1 648 ? 6.495 2.245 -11.730 1.00 94.81 648 THR A C 1
ATOM 5041 O O . THR A 1 648 ? 5.810 3.257 -11.871 1.00 94.81 648 THR A O 1
ATOM 5044 N N . ALA A 1 649 ? 7.642 2.290 -11.039 1.00 92.19 649 ALA A N 1
ATOM 5045 C CA . ALA A 1 649 ? 8.151 3.539 -10.457 1.00 92.19 649 ALA A CA 1
ATOM 5046 C C . ALA A 1 649 ? 8.489 4.622 -11.504 1.00 92.19 649 ALA A C 1
ATOM 5048 O O . ALA A 1 649 ? 8.661 5.779 -11.126 1.00 92.19 649 ALA A O 1
ATOM 5049 N N . VAL A 1 650 ? 8.558 4.281 -12.799 1.00 94.19 650 VAL A N 1
ATOM 5050 C CA . VAL A 1 650 ? 8.871 5.227 -13.887 1.00 94.19 650 VAL A CA 1
ATOM 5051 C C . VAL A 1 650 ? 7.838 6.356 -13.980 1.00 94.19 650 VAL A C 1
ATOM 5053 O O . VAL A 1 650 ? 8.175 7.467 -14.370 1.00 94.19 650 VAL A O 1
ATOM 5056 N N . SER A 1 651 ? 6.583 6.123 -13.587 1.00 90.94 651 SER A N 1
ATOM 5057 C CA . SER A 1 651 ? 5.554 7.174 -13.544 1.00 90.94 651 SER A CA 1
ATOM 5058 C C . SER A 1 651 ? 5.618 8.064 -12.296 1.00 90.94 651 SER A C 1
ATOM 5060 O O . SER A 1 651 ? 4.930 9.081 -12.243 1.00 90.94 651 SER A O 1
ATOM 5062 N N . ARG A 1 652 ? 6.430 7.711 -11.287 1.00 85.75 652 ARG A N 1
ATOM 5063 C CA . ARG A 1 652 ? 6.398 8.335 -9.952 1.00 85.75 652 ARG A CA 1
ATOM 5064 C C . ARG A 1 652 ? 7.487 9.382 -9.710 1.00 85.75 652 ARG A C 1
ATOM 5066 O O . ARG A 1 652 ? 7.390 10.096 -8.714 1.00 85.75 652 ARG A O 1
ATOM 5073 N N . SER A 1 653 ? 8.501 9.495 -10.577 1.00 83.69 653 SER A N 1
ATOM 5074 C CA . SER A 1 653 ? 9.526 10.551 -10.480 1.00 83.69 653 SER A CA 1
ATOM 5075 C C . SER A 1 653 ? 9.303 11.661 -11.524 1.00 83.69 653 SER A C 1
ATOM 5077 O O . SER A 1 653 ? 8.930 11.356 -12.661 1.00 83.69 653 SER A O 1
ATOM 5079 N N . PRO A 1 654 ? 9.556 12.940 -11.172 1.00 85.00 654 PRO A N 1
ATOM 5080 C CA . PRO A 1 654 ? 9.389 14.091 -12.066 1.00 85.00 654 PRO A CA 1
ATOM 5081 C C . PRO A 1 654 ? 10.156 14.000 -13.388 1.00 85.00 654 PRO A C 1
ATOM 5083 O O . PRO A 1 654 ? 9.724 14.565 -14.385 1.00 85.00 654 PRO A O 1
ATOM 5086 N N . GLU A 1 655 ? 11.297 13.319 -13.411 1.00 87.50 655 GLU A N 1
ATOM 5087 C CA . GLU A 1 655 ? 12.159 13.202 -14.585 1.00 87.50 655 GLU A CA 1
ATOM 5088 C C . GLU A 1 655 ? 11.796 11.973 -15.418 1.00 87.50 655 GLU A C 1
ATOM 5090 O O . GLU A 1 655 ? 11.680 12.041 -16.642 1.00 87.50 655 GLU A O 1
ATOM 5095 N N . THR A 1 656 ? 11.585 10.840 -14.747 1.00 93.56 656 THR A N 1
ATOM 5096 C CA . THR A 1 656 ? 11.305 9.549 -15.395 1.00 93.56 656 THR A CA 1
ATOM 5097 C C . THR A 1 656 ? 9.904 9.490 -15.999 1.00 93.56 656 THR A C 1
ATOM 5099 O O . THR A 1 656 ? 9.709 8.830 -17.023 1.00 93.56 656 THR A O 1
ATOM 5102 N N . MET A 1 657 ? 8.953 10.278 -15.475 1.00 93.75 657 MET A N 1
ATOM 5103 C CA . MET A 1 657 ? 7.604 10.396 -16.040 1.00 93.75 657 MET A CA 1
ATOM 5104 C C . MET A 1 657 ? 7.581 10.974 -17.463 1.00 93.75 657 MET A C 1
ATOM 5106 O O . MET A 1 657 ? 6.541 10.941 -18.118 1.00 93.75 657 MET A O 1
ATOM 5110 N N . PHE A 1 658 ? 8.690 11.521 -17.960 1.00 94.75 658 PHE A N 1
ATOM 5111 C CA . PHE A 1 658 ? 8.790 12.017 -19.330 1.00 94.75 658 PHE A CA 1
ATOM 5112 C C . PHE A 1 658 ? 9.293 10.975 -20.321 1.00 94.75 658 PHE A C 1
ATOM 5114 O O . PHE A 1 658 ? 9.291 11.255 -21.512 1.00 94.75 658 PHE A O 1
ATOM 5121 N N . LEU A 1 659 ? 9.689 9.782 -19.878 1.00 95.88 659 LEU A N 1
ATOM 5122 C CA . LEU A 1 659 ? 10.094 8.712 -20.786 1.00 95.88 659 LEU A CA 1
ATOM 5123 C C . LEU A 1 659 ? 8.893 8.203 -21.596 1.00 95.88 659 LEU A C 1
ATOM 5125 O O . LEU A 1 659 ? 7.774 8.093 -21.074 1.00 95.88 659 LEU A O 1
ATOM 5129 N N . ASP A 1 660 ? 9.142 7.935 -22.876 1.00 94.44 660 ASP A N 1
ATOM 5130 C CA . ASP A 1 660 ? 8.171 7.428 -23.842 1.00 94.44 660 ASP A CA 1
ATOM 5131 C C . ASP A 1 660 ? 8.044 5.901 -23.734 1.00 94.44 660 ASP A C 1
ATOM 5133 O O . ASP A 1 660 ? 8.965 5.147 -24.066 1.00 94.44 660 ASP A O 1
ATOM 5137 N N . GLU A 1 661 ? 6.876 5.455 -23.275 1.00 94.75 661 GLU A N 1
ATOM 5138 C CA . GLU A 1 661 ? 6.536 4.043 -23.091 1.00 94.75 661 GLU A CA 1
ATOM 5139 C C . GLU A 1 661 ? 6.459 3.263 -24.410 1.00 94.75 661 GLU A C 1
ATOM 5141 O O . GLU A 1 661 ? 6.811 2.085 -24.440 1.00 94.75 661 GLU A O 1
ATOM 5146 N N . ASN A 1 662 ? 6.098 3.914 -25.521 1.00 94.12 662 ASN A N 1
ATOM 5147 C CA . ASN A 1 662 ? 6.030 3.265 -26.832 1.00 94.12 662 ASN A CA 1
ATOM 5148 C C . ASN A 1 662 ? 7.425 3.058 -27.431 1.00 94.12 662 ASN A C 1
ATOM 5150 O O . ASN A 1 662 ? 7.659 2.104 -28.179 1.00 94.12 662 ASN A O 1
ATOM 5154 N N . PHE A 1 663 ? 8.368 3.943 -27.099 1.00 93.31 663 PHE A N 1
ATOM 5155 C CA . PHE A 1 663 ? 9.750 3.827 -27.554 1.00 93.31 663 PHE A CA 1
ATOM 5156 C C . PHE A 1 663 ? 10.524 2.756 -26.775 1.00 93.31 663 PHE A C 1
ATOM 5158 O O . PHE A 1 663 ? 11.241 1.956 -27.385 1.00 93.31 663 PHE A O 1
ATOM 5165 N N . GLY A 1 664 ? 10.376 2.726 -25.445 1.00 93.50 664 GLY A N 1
ATOM 5166 C CA . GLY A 1 664 ? 11.120 1.821 -24.568 1.00 93.50 664 GLY A CA 1
ATOM 5167 C C . GLY A 1 664 ? 12.621 2.129 -24.550 1.00 93.50 664 GLY A C 1
ATOM 5168 O O . GLY A 1 664 ? 13.031 3.275 -24.366 1.00 93.50 664 GLY A O 1
ATOM 5169 N N . VAL A 1 665 ? 13.447 1.100 -24.743 1.00 94.62 665 VAL A N 1
ATOM 5170 C CA . VAL A 1 665 ? 14.912 1.209 -24.834 1.00 94.62 665 VAL A CA 1
ATOM 5171 C C . VAL A 1 665 ? 15.408 0.546 -26.114 1.00 94.62 665 VAL A C 1
ATOM 5173 O O . VAL A 1 665 ? 14.949 -0.537 -26.480 1.00 94.62 665 VAL A O 1
ATOM 5176 N N . ARG A 1 666 ? 16.387 1.166 -26.782 1.00 91.06 666 ARG A N 1
ATOM 5177 C CA . ARG A 1 666 ? 17.054 0.597 -27.964 1.00 91.06 666 ARG A CA 1
ATOM 5178 C C . ARG A 1 666 ? 18.566 0.604 -27.792 1.00 91.06 666 ARG A C 1
ATOM 5180 O O . ARG A 1 666 ? 19.142 1.653 -27.528 1.00 91.06 666 ARG A O 1
ATOM 5187 N N . ILE A 1 667 ? 19.214 -0.543 -27.971 1.00 83.75 667 ILE A N 1
ATOM 5188 C CA . ILE A 1 667 ? 20.681 -0.633 -27.972 1.00 83.75 667 ILE A CA 1
ATOM 5189 C C . ILE A 1 667 ? 21.203 -0.005 -29.266 1.00 83.75 667 ILE A C 1
ATOM 5191 O O . ILE A 1 667 ? 20.701 -0.313 -30.351 1.00 83.75 667 ILE A O 1
ATOM 5195 N N . GLU A 1 668 ? 22.198 0.878 -29.168 1.00 71.38 668 GLU A N 1
ATOM 5196 C CA . GLU A 1 668 ? 22.853 1.385 -30.371 1.00 71.38 668 GLU A CA 1
ATOM 5197 C C . GLU A 1 668 ? 23.757 0.295 -30.967 1.00 71.38 668 GLU A C 1
ATOM 5199 O O . GLU A 1 668 ? 24.617 -0.243 -30.268 1.00 71.38 668 GLU A O 1
ATOM 5204 N N . PRO A 1 669 ? 23.602 -0.062 -32.256 1.00 65.69 669 PRO A N 1
ATOM 5205 C CA . PRO A 1 669 ? 24.461 -1.064 -32.862 1.00 65.69 669 PRO A CA 1
ATOM 5206 C C . PRO A 1 669 ? 25.899 -0.544 -32.907 1.00 65.69 669 PRO A C 1
ATOM 5208 O O . PRO A 1 669 ? 26.167 0.516 -33.475 1.00 65.69 669 PRO A O 1
ATOM 5211 N N . ASN A 1 670 ? 26.831 -1.323 -32.355 1.00 67.25 670 ASN A N 1
ATOM 5212 C CA . ASN A 1 670 ? 28.260 -1.040 -32.441 1.00 67.25 670 ASN A CA 1
ATOM 5213 C C . ASN A 1 670 ? 28.664 -0.767 -33.906 1.00 67.25 670 ASN A C 1
ATOM 5215 O O . ASN A 1 670 ? 28.300 -1.531 -34.809 1.00 67.25 670 ASN A O 1
ATOM 5219 N N . PHE A 1 671 ? 29.432 0.308 -34.132 1.00 69.25 671 PHE A N 1
ATOM 5220 C CA . PHE A 1 671 ? 29.957 0.723 -35.438 1.00 69.25 671 PHE A CA 1
ATOM 5221 C C . PHE A 1 671 ? 30.507 -0.459 -36.243 1.00 69.25 671 PHE A C 1
ATOM 5223 O O . PHE A 1 671 ? 30.163 -0.634 -37.414 1.00 69.25 671 PHE A O 1
ATOM 5230 N N . TRP A 1 672 ? 31.305 -1.314 -35.597 1.00 70.94 672 TRP A N 1
ATOM 5231 C CA . TRP A 1 672 ? 31.905 -2.474 -36.245 1.00 70.94 672 TRP A CA 1
ATOM 5232 C C . TRP A 1 672 ? 30.854 -3.465 -36.727 1.00 70.94 672 TRP A C 1
ATOM 5234 O O . TRP A 1 672 ? 30.934 -3.899 -37.867 1.00 70.94 672 TRP A O 1
ATOM 5244 N N . ASN A 1 673 ? 29.824 -3.766 -35.936 1.00 69.50 673 ASN A N 1
ATOM 5245 C CA . ASN A 1 673 ? 28.760 -4.679 -36.361 1.00 69.50 673 ASN A CA 1
ATOM 5246 C C . ASN A 1 673 ? 27.960 -4.114 -37.540 1.00 69.50 673 ASN A C 1
ATOM 5248 O O . ASN A 1 673 ? 27.645 -4.850 -38.474 1.00 69.50 673 ASN A O 1
ATOM 5252 N N . LYS A 1 674 ? 27.682 -2.805 -37.536 1.00 74.44 674 LYS A N 1
ATOM 5253 C CA . LYS A 1 674 ? 26.916 -2.149 -38.604 1.00 74.44 674 LYS A CA 1
ATOM 5254 C C . LYS A 1 674 ? 27.702 -2.047 -39.917 1.00 74.44 674 LYS A C 1
ATOM 5256 O O . LYS A 1 674 ? 27.140 -2.264 -40.989 1.00 74.44 674 LYS A O 1
ATOM 5261 N N . TYR A 1 675 ? 29.000 -1.744 -39.851 1.00 80.62 675 TYR A N 1
ATOM 5262 C CA . TYR A 1 675 ? 29.813 -1.447 -41.035 1.00 80.62 675 TYR A CA 1
ATOM 5263 C C . TYR A 1 675 ? 30.847 -2.520 -41.398 1.00 80.62 675 TYR A C 1
ATOM 5265 O O . TYR A 1 675 ? 31.517 -2.356 -42.415 1.00 80.62 675 TYR A O 1
ATOM 5273 N N . LYS A 1 676 ? 30.936 -3.650 -40.675 1.00 82.25 676 LYS A N 1
ATOM 5274 C CA . LYS A 1 676 ? 31.902 -4.743 -40.938 1.00 82.25 676 LYS A CA 1
ATOM 5275 C C . LYS A 1 676 ? 31.991 -5.114 -42.414 1.00 82.25 676 LYS A C 1
ATOM 5277 O O . LYS A 1 676 ? 33.081 -5.192 -42.966 1.00 82.25 676 LYS A O 1
ATOM 5282 N N . ARG A 1 677 ? 30.841 -5.316 -43.066 1.00 85.31 677 ARG A N 1
ATOM 5283 C CA . ARG A 1 677 ? 30.786 -5.678 -44.489 1.00 85.31 677 ARG A CA 1
ATOM 5284 C C . ARG A 1 677 ? 31.390 -4.590 -45.382 1.00 85.31 677 ARG A C 1
ATOM 5286 O O . ARG A 1 677 ? 32.140 -4.915 -46.292 1.00 85.31 677 ARG A O 1
ATOM 5293 N N . HIS A 1 678 ? 31.091 -3.323 -45.107 1.00 83.19 678 HIS A N 1
ATOM 5294 C CA . HIS A 1 678 ? 31.612 -2.188 -45.872 1.00 83.19 678 HIS A CA 1
ATOM 5295 C C . HIS A 1 678 ? 33.128 -2.038 -45.681 1.00 83.19 678 HIS A C 1
ATOM 5297 O O . HIS A 1 678 ? 33.848 -1.874 -46.660 1.00 83.19 678 HIS A O 1
ATOM 5303 N N . VAL A 1 679 ? 33.621 -2.191 -44.446 1.00 85.81 679 VAL A N 1
ATOM 5304 C CA . VAL A 1 679 ? 35.061 -2.156 -44.137 1.00 85.81 679 VAL A CA 1
ATOM 5305 C C . VAL A 1 679 ? 35.807 -3.307 -44.821 1.00 85.81 679 VAL A C 1
ATOM 5307 O O . VAL A 1 679 ? 36.875 -3.090 -45.385 1.00 85.81 679 VAL A O 1
ATOM 5310 N N . LEU A 1 680 ? 35.236 -4.517 -44.838 1.00 88.06 680 LEU A N 1
ATOM 5311 C CA . LEU A 1 680 ? 35.827 -5.664 -45.538 1.00 88.06 680 LEU A CA 1
ATOM 5312 C C . LEU A 1 680 ? 35.900 -5.448 -47.057 1.00 88.06 680 LEU A C 1
ATOM 5314 O O . LEU A 1 680 ? 36.914 -5.782 -47.666 1.00 88.06 680 LEU A O 1
ATOM 5318 N N . ILE A 1 681 ? 34.859 -4.866 -47.662 1.00 87.38 681 ILE A N 1
ATOM 5319 C CA . ILE A 1 681 ? 34.856 -4.529 -49.095 1.00 87.38 681 ILE A CA 1
ATOM 5320 C C . ILE A 1 681 ? 35.938 -3.488 -49.401 1.00 87.38 681 ILE A C 1
ATOM 5322 O O . ILE A 1 681 ? 36.702 -3.671 -50.347 1.00 87.38 681 ILE A O 1
ATOM 5326 N N . ALA A 1 682 ? 36.044 -2.436 -48.585 1.00 85.81 682 ALA A N 1
ATOM 5327 C CA . ALA A 1 682 ? 37.073 -1.413 -48.750 1.00 85.81 682 ALA A CA 1
ATOM 5328 C C . ALA A 1 682 ? 38.488 -2.009 -48.636 1.00 85.81 682 ALA A C 1
ATOM 5330 O O . ALA A 1 682 ? 39.330 -1.756 -49.492 1.00 85.81 682 ALA A O 1
ATOM 5331 N N . ALA A 1 683 ? 38.733 -2.872 -47.643 1.00 88.62 683 ALA A N 1
ATOM 5332 C CA . ALA A 1 683 ? 40.021 -3.547 -47.479 1.00 88.62 683 ALA A CA 1
ATOM 5333 C C . ALA A 1 683 ? 40.381 -4.434 -48.688 1.00 88.62 683 ALA A C 1
ATOM 5335 O O . ALA A 1 683 ? 41.519 -4.408 -49.158 1.00 88.62 683 ALA A O 1
ATOM 5336 N N . ALA A 1 684 ? 39.410 -5.180 -49.226 1.00 91.00 684 ALA A N 1
ATOM 5337 C CA . ALA A 1 684 ? 39.609 -6.008 -50.414 1.00 91.00 684 ALA A CA 1
ATOM 5338 C C . ALA A 1 684 ? 39.908 -5.169 -51.671 1.00 91.00 684 ALA A C 1
ATOM 5340 O O . ALA A 1 684 ? 40.808 -5.518 -52.436 1.00 91.00 684 ALA A O 1
ATOM 5341 N N . ALA A 1 685 ? 39.207 -4.047 -51.867 1.00 87.69 685 ALA A N 1
ATOM 5342 C CA . ALA A 1 685 ? 39.444 -3.135 -52.987 1.00 87.69 685 ALA A CA 1
ATOM 5343 C C . ALA A 1 685 ? 40.848 -2.504 -52.935 1.00 87.69 685 ALA A C 1
ATOM 5345 O O . ALA A 1 685 ? 41.535 -2.433 -53.958 1.00 87.69 685 ALA A O 1
ATOM 5346 N N . THR A 1 686 ? 41.318 -2.119 -51.743 1.00 88.69 686 THR A N 1
ATOM 5347 C CA . THR A 1 686 ? 42.677 -1.591 -51.546 1.00 88.69 686 THR A CA 1
ATOM 5348 C C . THR A 1 686 ? 43.743 -2.639 -51.871 1.00 88.69 686 THR A C 1
ATOM 5350 O O . THR A 1 686 ? 44.702 -2.340 -52.582 1.00 88.69 686 THR A O 1
ATOM 5353 N N . LEU A 1 687 ? 43.561 -3.887 -51.417 1.00 92.56 687 LEU A N 1
ATOM 5354 C CA . LEU A 1 687 ? 44.478 -4.990 -51.731 1.00 92.56 687 LEU A CA 1
ATOM 5355 C C . LEU A 1 687 ? 44.517 -5.300 -53.232 1.00 92.56 687 LEU A C 1
ATOM 5357 O O . LEU A 1 687 ? 45.600 -5.466 -53.792 1.00 92.56 687 LEU A O 1
ATOM 5361 N N . LEU A 1 688 ? 43.356 -5.334 -53.893 1.00 91.88 688 LEU A N 1
ATOM 5362 C CA . LEU A 1 688 ? 43.264 -5.550 -55.337 1.00 91.88 688 LEU A CA 1
ATOM 5363 C C . LEU A 1 688 ? 43.984 -4.442 -56.115 1.00 91.88 688 LEU A C 1
ATOM 5365 O O . LEU A 1 688 ? 44.755 -4.734 -57.024 1.00 91.88 688 LEU A O 1
ATOM 5369 N N . THR A 1 689 ? 43.786 -3.181 -55.727 1.00 89.00 689 THR A N 1
ATOM 5370 C CA . THR A 1 689 ? 44.450 -2.032 -56.362 1.00 89.00 689 THR A CA 1
ATOM 5371 C C . THR A 1 689 ? 45.969 -2.106 -56.185 1.00 89.00 689 THR A C 1
ATOM 5373 O O . THR A 1 689 ? 46.715 -1.908 -57.144 1.00 89.00 689 THR A O 1
ATOM 5376 N N . GLY A 1 690 ? 46.442 -2.483 -54.991 1.00 89.69 690 GLY A N 1
ATOM 5377 C CA . GLY A 1 690 ? 47.864 -2.724 -54.732 1.00 89.69 690 GLY A CA 1
ATOM 5378 C C . GLY A 1 690 ? 48.445 -3.868 -55.572 1.00 89.69 690 GLY A C 1
ATOM 5379 O O . GLY A 1 690 ? 49.542 -3.738 -56.112 1.00 89.69 690 GLY A O 1
ATOM 5380 N N . LEU A 1 691 ? 47.700 -4.965 -55.747 1.00 90.38 691 LEU A N 1
ATOM 5381 C CA . LEU A 1 691 ? 48.103 -6.078 -56.610 1.00 90.38 691 LEU A CA 1
ATOM 5382 C C . LEU A 1 691 ? 48.199 -5.645 -58.080 1.00 90.38 691 LEU A C 1
ATOM 5384 O O . LEU A 1 691 ? 49.189 -5.955 -58.740 1.00 90.38 691 LEU A O 1
ATOM 5388 N N . LEU A 1 692 ? 47.203 -4.906 -58.579 1.00 88.56 692 LEU A N 1
ATOM 5389 C CA . LEU A 1 692 ? 47.198 -4.368 -59.942 1.00 88.56 692 LEU A CA 1
ATOM 5390 C C . LEU A 1 692 ? 48.389 -3.434 -60.178 1.00 88.56 692 LEU A C 1
ATOM 5392 O O . LEU A 1 692 ? 49.052 -3.550 -61.205 1.00 88.56 692 LEU A O 1
ATOM 5396 N N . TYR A 1 693 ? 48.723 -2.582 -59.205 1.00 88.75 693 TYR A N 1
ATOM 5397 C CA . TYR A 1 693 ? 49.922 -1.745 -59.254 1.00 88.75 693 TYR A CA 1
ATOM 5398 C C . TYR A 1 693 ? 51.213 -2.575 -59.337 1.00 88.75 693 TYR A C 1
ATOM 5400 O O . TYR A 1 693 ? 52.072 -2.302 -60.176 1.00 88.75 693 TYR A O 1
ATOM 5408 N N . LEU A 1 694 ? 51.355 -3.612 -58.502 1.00 87.38 694 LEU A N 1
ATOM 5409 C CA . LEU A 1 694 ? 52.538 -4.481 -58.513 1.00 87.38 694 LEU A CA 1
ATOM 5410 C C . LEU A 1 694 ? 52.676 -5.258 -59.830 1.00 87.38 694 LEU A C 1
ATOM 5412 O O . LEU A 1 694 ? 53.788 -5.399 -60.338 1.00 87.38 694 LEU A O 1
ATOM 5416 N N . LEU A 1 695 ? 51.565 -5.743 -60.392 1.00 86.88 695 LEU A N 1
ATOM 5417 C CA . LEU A 1 695 ? 51.541 -6.418 -61.692 1.00 86.88 695 LEU A CA 1
ATOM 5418 C C . LEU A 1 695 ? 51.917 -5.461 -62.826 1.00 86.88 695 LEU A C 1
ATOM 5420 O O . LEU A 1 695 ? 52.779 -5.796 -63.635 1.00 86.88 695 LEU A O 1
ATOM 5424 N N . ALA A 1 696 ? 51.334 -4.260 -62.849 1.00 84.75 696 ALA A N 1
ATOM 5425 C CA . ALA A 1 696 ? 51.639 -3.241 -63.848 1.00 84.75 696 ALA A CA 1
ATOM 5426 C C . ALA A 1 696 ? 53.121 -2.831 -63.797 1.00 84.75 696 ALA A C 1
ATOM 5428 O O . ALA A 1 696 ? 53.797 -2.823 -64.826 1.00 84.75 696 ALA A O 1
ATOM 5429 N N . ARG A 1 697 ? 53.671 -2.640 -62.588 1.00 85.25 697 ARG A N 1
ATOM 5430 C CA . ARG A 1 697 ? 55.091 -2.319 -62.379 1.00 85.25 697 ARG A CA 1
ATOM 5431 C C . ARG A 1 697 ? 56.045 -3.441 -62.786 1.00 85.25 697 ARG A C 1
ATOM 5433 O O . ARG A 1 697 ? 57.158 -3.151 -63.213 1.00 85.25 697 ARG A O 1
ATOM 5440 N N . ARG A 1 698 ? 55.636 -4.708 -62.657 1.00 84.50 698 ARG A N 1
ATOM 5441 C CA . ARG A 1 698 ? 56.430 -5.855 -63.134 1.00 84.50 698 ARG A CA 1
ATOM 5442 C C . ARG A 1 698 ? 56.398 -6.005 -64.652 1.00 84.50 698 ARG A C 1
ATOM 5444 O O . ARG A 1 698 ? 57.413 -6.381 -65.221 1.00 84.50 698 ARG A O 1
ATOM 5451 N N . LEU A 1 699 ? 55.249 -5.758 -65.281 1.00 85.94 699 LEU A N 1
ATOM 5452 C CA . LEU A 1 699 ? 55.076 -5.905 -66.728 1.00 85.94 699 LEU A CA 1
ATOM 5453 C C . LEU A 1 699 ? 55.730 -4.756 -67.503 1.00 85.94 699 LEU A C 1
ATOM 5455 O O . LEU A 1 699 ? 56.373 -5.015 -68.512 1.00 85.94 699 LEU A O 1
ATOM 5459 N N . ASN A 1 700 ? 55.592 -3.513 -67.029 1.00 82.75 700 ASN A N 1
ATOM 5460 C CA . ASN A 1 700 ? 56.087 -2.314 -67.711 1.00 82.75 700 ASN A CA 1
ATOM 5461 C C . ASN A 1 700 ? 56.699 -1.320 -66.700 1.00 82.75 700 ASN A C 1
ATOM 5463 O O . ASN A 1 700 ? 56.008 -0.411 -66.232 1.00 82.75 700 ASN A O 1
ATOM 5467 N N . PRO A 1 701 ? 57.985 -1.469 -66.334 1.00 77.19 701 PRO A N 1
ATOM 5468 C CA . PRO A 1 701 ? 58.614 -0.652 -65.293 1.00 77.19 701 PRO A CA 1
ATOM 5469 C C . PRO A 1 701 ? 58.800 0.824 -65.680 1.00 77.19 701 PRO A C 1
ATOM 5471 O O . PRO A 1 701 ? 58.836 1.665 -64.786 1.00 77.19 701 PRO A O 1
ATOM 5474 N N . GLU A 1 702 ? 58.878 1.142 -66.976 1.00 75.62 702 GLU A N 1
ATOM 5475 C CA . GLU A 1 702 ? 59.034 2.518 -67.481 1.00 75.62 702 GLU A CA 1
ATOM 5476 C C . GLU A 1 702 ? 57.706 3.291 -67.585 1.00 75.62 702 GLU A C 1
ATOM 5478 O O . GLU A 1 702 ? 57.704 4.503 -67.783 1.00 75.62 702 GLU A O 1
ATOM 5483 N N . ALA A 1 703 ? 56.562 2.617 -67.419 1.00 72.88 703 ALA A N 1
ATOM 5484 C CA . ALA A 1 703 ? 55.252 3.260 -67.445 1.00 72.88 703 ALA A CA 1
ATOM 5485 C C . ALA A 1 703 ? 54.926 3.962 -66.114 1.00 72.88 703 ALA A C 1
ATOM 5487 O O . ALA A 1 703 ? 55.334 3.521 -65.033 1.00 72.88 703 ALA A O 1
ATOM 5488 N N . ASN A 1 704 ? 54.094 5.010 -66.167 1.00 77.12 704 ASN A N 1
ATOM 5489 C CA . ASN A 1 704 ? 53.559 5.667 -64.971 1.00 77.12 704 ASN A CA 1
ATOM 5490 C C . ASN A 1 704 ? 52.483 4.801 -64.284 1.00 77.12 704 ASN A C 1
ATOM 5492 O O . ASN A 1 704 ? 51.290 5.097 -64.305 1.00 77.12 704 ASN A O 1
ATOM 5496 N N . ASN A 1 705 ? 52.910 3.712 -63.647 1.00 79.06 705 ASN A N 1
ATOM 5497 C CA . ASN A 1 705 ? 52.030 2.740 -62.995 1.00 79.06 705 ASN A CA 1
ATOM 5498 C C . ASN A 1 705 ? 51.228 3.330 -61.814 1.00 79.06 705 ASN A C 1
ATOM 5500 O O . ASN A 1 705 ? 50.232 2.741 -61.394 1.00 79.06 705 ASN A O 1
ATOM 5504 N N . ALA A 1 706 ? 51.624 4.499 -61.287 1.00 79.31 706 ALA A N 1
ATOM 5505 C CA . ALA A 1 706 ? 50.883 5.210 -60.242 1.00 79.31 706 ALA A CA 1
ATOM 5506 C C . ALA A 1 706 ? 49.524 5.753 -60.730 1.00 79.31 706 ALA A C 1
ATOM 5508 O O . ALA A 1 706 ? 48.627 5.950 -59.912 1.00 79.31 706 ALA A O 1
ATOM 5509 N N . ALA A 1 707 ? 49.334 5.887 -62.049 1.00 79.25 707 ALA A N 1
ATOM 5510 C CA . ALA A 1 707 ? 48.069 6.257 -62.686 1.00 79.25 707 ALA A CA 1
ATOM 5511 C C . ALA A 1 707 ? 46.873 5.385 -62.255 1.00 79.25 707 ALA A C 1
ATOM 5513 O O . ALA A 1 707 ? 45.739 5.859 -62.227 1.00 79.25 707 ALA A O 1
ATOM 5514 N N . ILE A 1 708 ? 47.117 4.122 -61.878 1.00 82.69 708 ILE A N 1
ATOM 5515 C CA . ILE A 1 708 ? 46.083 3.209 -61.367 1.00 82.69 708 ILE A CA 1
ATOM 5516 C C . ILE A 1 708 ? 45.463 3.757 -60.074 1.00 82.69 708 ILE A C 1
ATOM 5518 O O . ILE A 1 708 ? 44.245 3.711 -59.915 1.00 82.69 708 ILE A O 1
ATOM 5522 N N . PHE A 1 709 ? 46.276 4.310 -59.168 1.00 83.31 709 PHE A N 1
ATOM 5523 C CA . PHE A 1 709 ? 45.769 4.908 -57.933 1.00 83.31 709 PHE A CA 1
ATOM 5524 C C . PHE A 1 709 ? 44.993 6.192 -58.219 1.00 83.31 709 PHE A C 1
ATOM 5526 O O . PHE A 1 709 ? 43.906 6.356 -57.675 1.00 83.31 709 PHE A O 1
ATOM 5533 N N . THR A 1 710 ? 45.496 7.051 -59.111 1.00 82.06 710 THR A N 1
ATOM 5534 C CA . THR A 1 710 ? 44.800 8.277 -59.535 1.00 82.06 710 THR A CA 1
ATOM 5535 C C . THR A 1 710 ? 43.418 7.961 -60.105 1.00 82.06 710 THR A C 1
ATOM 5537 O O . THR A 1 710 ? 42.431 8.563 -59.694 1.00 82.06 710 THR A O 1
ATOM 5540 N N . LEU A 1 711 ? 43.321 6.958 -60.984 1.00 84.06 711 LEU A N 1
ATOM 5541 C CA . LEU A 1 711 ? 42.054 6.539 -61.580 1.00 84.06 711 LEU A CA 1
ATOM 5542 C C . LEU A 1 711 ? 41.074 5.978 -60.538 1.00 84.06 711 LEU A C 1
ATOM 5544 O O . LEU A 1 711 ? 39.907 6.364 -60.517 1.00 84.06 711 LEU A O 1
ATOM 5548 N N . VAL A 1 712 ? 41.531 5.071 -59.668 1.00 86.50 712 VAL A N 1
ATOM 5549 C CA . VAL A 1 712 ? 40.667 4.451 -58.649 1.00 86.50 712 VAL A CA 1
ATOM 5550 C C . VAL A 1 712 ? 40.184 5.483 -57.629 1.00 86.50 712 VAL A C 1
ATOM 5552 O O . VAL A 1 712 ? 39.004 5.476 -57.283 1.00 86.50 712 VAL A O 1
ATOM 5555 N N . LEU A 1 713 ? 41.057 6.389 -57.177 1.00 84.81 713 LEU A N 1
ATOM 5556 C CA . LEU A 1 713 ? 40.696 7.447 -56.232 1.00 84.81 713 LEU A CA 1
ATOM 5557 C C . LEU A 1 713 ? 39.719 8.452 -56.852 1.00 84.81 713 LEU A C 1
ATOM 5559 O O . LEU A 1 713 ? 38.723 8.774 -56.214 1.00 84.81 713 LEU A O 1
ATOM 5563 N N . ALA A 1 714 ? 39.940 8.870 -58.102 1.00 84.38 714 ALA A N 1
ATOM 5564 C CA . ALA A 1 714 ? 39.041 9.777 -58.817 1.00 84.38 714 ALA A CA 1
ATOM 5565 C C . ALA A 1 714 ? 37.622 9.208 -58.992 1.00 84.38 714 ALA A C 1
ATOM 5567 O O . ALA A 1 714 ? 36.638 9.939 -58.889 1.00 84.38 714 ALA A O 1
ATOM 5568 N N . LEU A 1 715 ? 37.499 7.903 -59.258 1.00 85.19 715 LEU A N 1
ATOM 5569 C CA . LEU A 1 715 ? 36.194 7.245 -59.375 1.00 85.19 715 LEU A CA 1
ATOM 5570 C C . LEU A 1 715 ? 35.534 7.020 -58.015 1.00 85.19 715 LEU A C 1
ATOM 5572 O O . LEU A 1 715 ? 34.312 7.114 -57.902 1.00 85.19 715 LEU A O 1
ATOM 5576 N N . PHE A 1 716 ? 36.328 6.721 -56.988 1.00 86.00 716 PHE A N 1
ATOM 5577 C CA . PHE A 1 716 ? 35.833 6.546 -55.629 1.00 86.00 716 PHE A CA 1
ATOM 5578 C C . PHE A 1 716 ? 35.291 7.856 -55.045 1.00 86.00 716 PHE A C 1
ATOM 5580 O O . PHE A 1 716 ? 34.196 7.851 -54.489 1.00 86.00 716 PHE A O 1
ATOM 5587 N N . ASP A 1 717 ? 36.013 8.963 -55.226 1.00 85.00 717 ASP A N 1
ATOM 5588 C CA . ASP A 1 717 ? 35.617 10.307 -54.789 1.00 85.00 717 ASP A CA 1
ATOM 5589 C C . ASP A 1 717 ? 34.267 10.716 -55.395 1.00 85.00 717 ASP A C 1
ATOM 5591 O O . ASP A 1 717 ? 33.292 10.953 -54.681 1.00 85.00 717 ASP A O 1
ATOM 5595 N N . PHE A 1 718 ? 34.147 10.610 -56.720 1.00 88.25 718 PHE A N 1
ATOM 5596 C CA . PHE A 1 718 ? 32.895 10.880 -57.423 1.00 88.25 718 PHE A CA 1
ATOM 5597 C C . PHE A 1 718 ? 31.733 9.990 -56.958 1.00 88.25 718 PHE A C 1
ATOM 5599 O O . PHE A 1 718 ? 30.603 10.457 -56.794 1.00 88.25 718 PHE A O 1
ATOM 5606 N N . ALA A 1 719 ? 31.990 8.698 -56.727 1.00 87.38 719 ALA A N 1
ATOM 5607 C CA . ALA A 1 719 ? 30.972 7.779 -56.230 1.00 87.38 719 ALA A CA 1
ATOM 5608 C C . ALA A 1 719 ? 30.504 8.145 -54.811 1.00 87.38 719 ALA A C 1
ATOM 5610 O O . ALA A 1 719 ? 29.315 7.994 -54.511 1.00 87.38 719 ALA A O 1
ATOM 5611 N N . LEU A 1 720 ? 31.406 8.621 -53.946 1.00 84.69 720 LEU A N 1
ATOM 5612 C CA . LEU A 1 720 ? 31.067 9.084 -52.602 1.00 84.69 720 LEU A CA 1
ATOM 5613 C C . LEU A 1 720 ? 30.249 10.373 -52.634 1.00 84.69 720 LEU A C 1
ATOM 5615 O O . LEU A 1 720 ? 29.216 10.424 -51.965 1.00 84.69 720 LEU A O 1
ATOM 5619 N N . ASP A 1 721 ? 30.647 11.360 -53.434 1.00 85.12 721 ASP A N 1
ATOM 5620 C CA . ASP A 1 721 ? 29.910 12.619 -53.588 1.00 85.12 721 ASP A CA 1
ATOM 5621 C C . ASP A 1 721 ? 28.498 12.378 -54.127 1.00 85.12 721 ASP A C 1
ATOM 5623 O O . ASP A 1 721 ? 27.506 12.862 -53.572 1.00 85.12 721 ASP A O 1
ATOM 5627 N N . PHE A 1 722 ? 28.377 11.540 -55.159 1.00 86.56 722 PHE A N 1
ATOM 5628 C CA . PHE A 1 722 ? 27.084 11.139 -55.700 1.00 86.56 722 PHE A CA 1
ATOM 5629 C C . PHE A 1 722 ? 26.228 10.412 -54.650 1.00 86.56 722 PHE A C 1
ATOM 5631 O O . PHE A 1 722 ? 25.051 10.733 -54.457 1.00 86.56 722 PHE A O 1
ATOM 5638 N N . ALA A 1 723 ? 26.808 9.445 -53.931 1.00 84.00 723 ALA A N 1
ATOM 5639 C CA . ALA A 1 723 ? 26.100 8.700 -52.895 1.00 84.00 723 ALA A CA 1
ATOM 5640 C C . ALA A 1 723 ? 25.669 9.593 -51.722 1.00 84.00 723 ALA A C 1
ATOM 5642 O O . ALA A 1 723 ? 24.577 9.392 -51.183 1.00 84.00 723 ALA A O 1
ATOM 5643 N N . PHE A 1 724 ? 26.492 10.574 -51.344 1.00 83.12 724 PHE A N 1
ATOM 5644 C CA . PHE A 1 724 ? 26.185 11.550 -50.306 1.00 83.12 724 PHE A CA 1
ATOM 5645 C C . PHE A 1 724 ? 24.944 12.364 -50.678 1.00 83.12 724 PHE A C 1
ATOM 5647 O O . PHE A 1 724 ? 23.998 12.411 -49.892 1.00 83.12 724 PHE A O 1
ATOM 5654 N N . VAL A 1 725 ? 24.893 12.914 -51.896 1.00 86.31 725 VAL A N 1
ATOM 5655 C CA . VAL A 1 725 ? 23.740 13.693 -52.378 1.00 86.31 725 VAL A CA 1
ATOM 5656 C C . VAL A 1 725 ? 22.465 12.845 -52.429 1.00 86.31 725 VAL A C 1
ATOM 5658 O O . VAL A 1 725 ? 21.417 13.293 -51.967 1.00 86.31 725 VAL A O 1
ATOM 5661 N N . VAL A 1 726 ? 22.545 11.611 -52.940 1.00 81.94 726 VAL A N 1
ATOM 5662 C CA . VAL A 1 726 ? 21.369 10.738 -53.118 1.00 81.94 726 VAL A CA 1
ATOM 5663 C C . VAL A 1 726 ? 20.820 10.205 -51.795 1.00 81.94 726 VAL A C 1
ATOM 5665 O O . VAL A 1 726 ? 19.605 10.143 -51.623 1.00 81.94 726 VAL A O 1
ATOM 5668 N N . ARG A 1 727 ? 21.688 9.768 -50.874 1.00 78.12 727 ARG A N 1
ATOM 5669 C CA . ARG A 1 727 ? 21.255 9.080 -49.645 1.00 78.12 727 ARG A CA 1
ATOM 5670 C C . ARG A 1 727 ? 21.092 10.009 -48.455 1.00 78.12 727 ARG A C 1
ATOM 5672 O O . ARG A 1 727 ? 20.135 9.847 -47.711 1.00 78.12 727 ARG A O 1
ATOM 5679 N N . ASN A 1 728 ? 22.016 10.950 -48.292 1.00 77.19 728 ASN A N 1
ATOM 5680 C CA . ASN A 1 728 ? 22.119 11.777 -47.089 1.00 77.19 728 ASN A CA 1
ATOM 5681 C C . ASN A 1 728 ? 21.810 13.253 -47.376 1.00 77.19 728 ASN A C 1
ATOM 5683 O O . ASN A 1 728 ? 21.742 14.066 -46.459 1.00 77.19 728 ASN A O 1
ATOM 5687 N N . GLY A 1 729 ? 21.606 13.630 -48.643 1.00 72.00 729 GLY A N 1
ATOM 5688 C CA . GLY A 1 729 ? 21.369 15.019 -49.024 1.00 72.00 729 GLY A CA 1
ATOM 5689 C C . GLY A 1 729 ? 20.126 15.624 -48.363 1.00 72.00 729 GLY A C 1
ATOM 5690 O O . GLY A 1 729 ? 20.092 16.828 -48.127 1.00 72.00 729 GLY A O 1
ATOM 5691 N N . GLN A 1 730 ? 19.125 14.807 -48.020 1.00 69.62 730 GLN A N 1
ATOM 5692 C CA . GLN A 1 730 ? 17.908 15.267 -47.344 1.00 69.62 730 GLN A CA 1
ATOM 5693 C C . GLN A 1 730 ? 18.043 15.383 -45.816 1.00 69.62 730 GLN A C 1
ATOM 5695 O O . GLN A 1 730 ? 17.190 16.022 -45.199 1.00 69.62 730 GLN A O 1
ATOM 5700 N N . ASP A 1 731 ? 19.112 14.847 -45.213 1.00 72.81 731 ASP A N 1
ATOM 5701 C CA . ASP A 1 731 ? 19.327 14.886 -43.757 1.00 72.81 731 ASP A CA 1
ATOM 5702 C C . ASP A 1 731 ? 19.501 16.325 -43.248 1.00 72.81 731 ASP A C 1
ATOM 5704 O O . ASP A 1 731 ? 19.101 16.664 -42.134 1.00 72.81 731 ASP A O 1
ATOM 5708 N N . VAL A 1 732 ? 20.058 17.205 -44.089 1.00 71.50 732 VAL A N 1
ATOM 5709 C CA . VAL A 1 732 ? 20.171 18.643 -43.832 1.00 71.50 732 VAL A CA 1
ATOM 5710 C C . VAL A 1 732 ? 19.514 19.401 -44.979 1.00 71.50 732 VAL A C 1
ATOM 5712 O O . VAL A 1 732 ? 20.139 19.733 -45.985 1.00 71.50 732 VAL A O 1
ATOM 5715 N N . ARG A 1 733 ? 18.223 19.706 -44.813 1.00 69.94 733 ARG A N 1
ATOM 5716 C CA . ARG A 1 733 ? 17.362 20.296 -45.855 1.00 69.94 733 ARG A CA 1
ATOM 5717 C C . ARG A 1 733 ? 17.917 21.587 -46.479 1.00 69.94 733 ARG A C 1
ATOM 5719 O O . ARG A 1 733 ? 17.649 21.853 -47.645 1.00 69.94 733 ARG A O 1
ATOM 5726 N N . SER A 1 734 ? 18.700 22.369 -45.730 1.00 75.81 734 SER A N 1
ATOM 5727 C CA . SER A 1 734 ? 19.350 23.593 -46.221 1.00 75.81 734 SER A CA 1
ATOM 5728 C C . SER A 1 734 ? 20.541 23.338 -47.151 1.00 75.81 734 SER A C 1
ATOM 5730 O O . SER A 1 734 ? 20.850 24.198 -47.971 1.00 75.81 734 SER A O 1
ATOM 5732 N N . LEU A 1 735 ? 21.201 22.180 -47.047 1.00 79.38 735 LEU A N 1
ATOM 5733 C CA . LEU A 1 735 ? 22.371 21.823 -47.855 1.00 79.38 735 LEU A CA 1
ATOM 5734 C C . LEU A 1 735 ? 22.011 21.003 -49.098 1.00 79.38 735 LEU A C 1
ATOM 5736 O O . LEU A 1 735 ? 22.798 20.981 -50.036 1.00 79.38 735 LEU A O 1
ATOM 5740 N N . TYR A 1 736 ? 20.813 20.412 -49.161 1.00 82.44 736 TYR A N 1
ATOM 5741 C CA . TYR A 1 736 ? 20.396 19.560 -50.281 1.00 82.44 736 TYR A CA 1
ATOM 5742 C C . TYR A 1 736 ? 20.530 20.234 -51.655 1.00 82.44 736 TYR A C 1
ATOM 5744 O O . TYR A 1 736 ? 21.189 19.711 -52.554 1.00 82.44 736 TYR A O 1
ATOM 5752 N N . LEU A 1 737 ? 19.920 21.415 -51.811 1.00 84.38 737 LEU A N 1
ATOM 5753 C CA . LEU A 1 737 ? 19.938 22.154 -53.073 1.00 84.38 737 LEU A CA 1
ATOM 5754 C C . LEU A 1 737 ? 21.359 22.642 -53.430 1.00 84.38 737 LEU A C 1
ATOM 5756 O O . LEU A 1 737 ? 21.782 22.391 -54.560 1.00 84.38 737 LEU A O 1
ATOM 5760 N N . PRO A 1 738 ? 22.135 23.253 -52.505 1.00 87.12 738 PRO A N 1
ATOM 5761 C CA . PRO A 1 738 ? 23.550 23.541 -52.739 1.00 87.12 738 PRO A CA 1
ATOM 5762 C C . PRO A 1 738 ? 24.373 22.325 -53.185 1.00 87.12 738 PRO A C 1
ATOM 5764 O O . PRO A 1 738 ? 25.143 22.437 -54.135 1.00 87.12 738 PRO A O 1
ATOM 5767 N N . SER A 1 739 ? 24.201 21.159 -52.556 1.00 87.56 739 SER A N 1
ATOM 5768 C CA . SER A 1 739 ? 24.973 19.957 -52.891 1.00 87.56 739 SER A CA 1
ATOM 5769 C C . SER A 1 739 ? 24.666 19.424 -54.294 1.00 87.56 739 SER A C 1
ATOM 5771 O O . SER A 1 739 ? 25.587 19.014 -54.997 1.00 87.56 739 SER A O 1
ATOM 5773 N N . ILE A 1 740 ? 23.405 19.486 -54.746 1.00 88.56 740 ILE A N 1
ATOM 5774 C CA . ILE A 1 740 ? 23.044 19.145 -56.134 1.00 88.56 740 ILE A CA 1
ATOM 5775 C C . ILE A 1 740 ? 23.703 20.115 -57.115 1.00 88.56 740 ILE A C 1
ATOM 5777 O O . ILE A 1 740 ? 24.287 19.681 -58.107 1.00 88.56 740 ILE A O 1
ATOM 5781 N N . LEU A 1 741 ? 23.612 21.421 -56.845 1.00 90.19 741 LEU A N 1
ATOM 5782 C CA . LEU A 1 741 ? 24.167 22.443 -57.732 1.00 90.19 741 LEU A CA 1
ATOM 5783 C C . LEU A 1 741 ? 25.684 22.294 -57.881 1.00 90.19 741 LEU A C 1
ATOM 5785 O O . LEU A 1 741 ? 26.184 22.370 -59.000 1.00 90.19 741 LEU A O 1
ATOM 5789 N N . ILE A 1 742 ? 26.396 22.027 -56.783 1.00 89.25 742 ILE A N 1
ATOM 5790 C CA . ILE A 1 742 ? 27.845 21.788 -56.796 1.00 89.25 742 ILE A CA 1
ATOM 5791 C C . ILE A 1 742 ? 28.179 20.533 -57.611 1.00 89.25 742 ILE A C 1
ATOM 5793 O O . ILE A 1 742 ? 29.033 20.602 -58.490 1.00 89.25 742 ILE A O 1
ATOM 5797 N N . LEU A 1 743 ? 27.484 19.412 -57.386 1.00 90.25 743 LEU A N 1
ATOM 5798 C CA . LEU A 1 743 ? 27.749 18.164 -58.109 1.00 90.25 743 LEU A CA 1
ATOM 5799 C C . LEU A 1 743 ? 27.521 18.317 -59.622 1.00 90.25 743 LEU A C 1
ATOM 5801 O O . LEU A 1 743 ? 28.358 17.908 -60.425 1.00 90.25 743 LEU A O 1
ATOM 5805 N N . VAL A 1 744 ? 26.407 18.942 -60.016 1.00 90.56 744 VAL A N 1
ATOM 5806 C CA . VAL A 1 744 ? 26.084 19.189 -61.430 1.00 90.56 744 VAL A CA 1
ATOM 5807 C C . VAL A 1 744 ? 27.102 20.134 -62.065 1.00 90.56 744 VAL A C 1
ATOM 5809 O O . VAL A 1 744 ? 27.576 19.865 -63.170 1.00 90.56 744 VAL A O 1
ATOM 5812 N N . PHE A 1 745 ? 27.472 21.212 -61.368 1.00 90.38 745 PHE A N 1
ATOM 5813 C CA . PHE A 1 745 ? 28.482 22.150 -61.848 1.00 90.38 745 PHE A CA 1
ATOM 5814 C C . PHE A 1 745 ? 29.832 21.460 -62.074 1.00 90.38 745 PHE A C 1
ATOM 5816 O O . PHE A 1 745 ? 30.403 21.603 -63.154 1.00 90.38 745 PHE A O 1
ATOM 5823 N N . SER A 1 746 ? 30.303 20.661 -61.112 1.00 89.00 746 SER A N 1
ATOM 5824 C CA . SER A 1 746 ? 31.566 19.922 -61.220 1.00 89.00 746 SER A CA 1
ATOM 5825 C C . SER A 1 746 ? 31.576 18.967 -62.416 1.00 89.00 746 SER A C 1
ATOM 5827 O O . SER A 1 746 ? 32.541 18.962 -63.177 1.00 89.00 746 SER A O 1
ATOM 5829 N N . ILE A 1 747 ? 30.488 18.222 -62.654 1.00 89.06 747 ILE A N 1
ATOM 5830 C CA . ILE A 1 747 ? 30.380 17.314 -63.810 1.00 89.06 747 ILE A CA 1
ATOM 5831 C C . ILE A 1 747 ? 30.449 18.094 -65.127 1.00 89.06 747 ILE A C 1
ATOM 5833 O O . ILE A 1 747 ? 31.202 17.718 -66.028 1.00 89.06 747 ILE A O 1
ATOM 5837 N N . ILE A 1 748 ? 29.681 19.182 -65.257 1.00 91.00 748 ILE A N 1
ATOM 5838 C CA . ILE A 1 748 ? 29.647 19.989 -66.486 1.00 91.00 748 ILE A CA 1
ATOM 5839 C C . ILE A 1 748 ? 31.019 20.616 -66.748 1.00 91.00 748 ILE A C 1
ATOM 5841 O O . ILE A 1 748 ? 31.527 20.540 -67.870 1.00 91.00 748 ILE A O 1
ATOM 5845 N N . PHE A 1 749 ? 31.631 21.206 -65.721 1.00 91.00 749 PHE A N 1
ATOM 5846 C CA . PHE A 1 749 ? 32.933 21.854 -65.825 1.00 91.00 749 PHE A CA 1
ATOM 5847 C C . PHE A 1 749 ? 34.031 20.857 -66.213 1.00 91.00 749 PHE A C 1
ATOM 5849 O O . PHE A 1 749 ? 34.763 21.096 -67.179 1.00 91.00 749 PHE A O 1
ATOM 5856 N N . ASN A 1 750 ? 34.099 19.710 -65.532 1.00 90.31 750 ASN A N 1
ATOM 5857 C CA . ASN A 1 750 ? 35.083 18.666 -65.815 1.00 90.31 750 ASN A CA 1
ATOM 5858 C C . ASN A 1 750 ? 34.890 18.075 -67.215 1.00 90.31 750 ASN A C 1
ATOM 5860 O O . ASN A 1 750 ? 35.858 17.954 -67.960 1.00 90.31 750 ASN A O 1
ATOM 5864 N N . THR A 1 751 ? 33.649 17.793 -67.625 1.00 89.38 751 THR A N 1
ATOM 5865 C CA . THR A 1 751 ? 33.352 17.253 -68.966 1.00 89.38 751 THR A CA 1
ATOM 5866 C C . THR A 1 751 ? 33.741 18.240 -70.067 1.00 89.38 751 THR A C 1
ATOM 5868 O O . THR A 1 751 ? 34.364 17.859 -71.058 1.00 89.38 751 THR A O 1
ATOM 5871 N N . THR A 1 752 ? 33.411 19.524 -69.893 1.00 90.06 752 THR A N 1
ATOM 5872 C CA . THR A 1 752 ? 33.731 20.571 -70.877 1.00 90.06 752 THR A CA 1
ATOM 5873 C C . THR A 1 752 ? 35.241 20.757 -71.001 1.00 90.06 752 THR A C 1
ATOM 5875 O O . THR A 1 752 ? 35.774 20.812 -72.109 1.00 90.06 752 THR A O 1
ATOM 5878 N N . THR A 1 753 ? 35.942 20.784 -69.866 1.00 88.31 753 THR A N 1
ATOM 5879 C CA . THR A 1 753 ? 37.404 20.894 -69.820 1.00 88.31 753 THR A CA 1
ATOM 5880 C C . THR A 1 753 ? 38.068 19.663 -70.437 1.00 88.31 753 THR A C 1
ATOM 5882 O O . THR A 1 753 ? 39.002 19.806 -71.222 1.00 88.31 753 THR A O 1
ATOM 5885 N N . ALA A 1 754 ? 37.555 18.460 -70.164 1.00 89.12 754 ALA A N 1
ATOM 5886 C CA . ALA A 1 754 ? 38.077 17.216 -70.719 1.00 89.12 754 ALA A CA 1
ATOM 5887 C C . ALA A 1 754 ? 37.951 17.169 -72.246 1.00 89.12 754 ALA A C 1
ATOM 5889 O O . ALA A 1 754 ? 38.921 16.858 -72.936 1.00 89.12 754 ALA A O 1
ATOM 5890 N N . LEU A 1 755 ? 36.783 17.538 -72.782 1.00 88.31 755 LEU A N 1
ATOM 5891 C CA . LEU A 1 755 ? 36.562 17.631 -74.226 1.00 88.31 755 LEU A CA 1
ATOM 5892 C C . LEU A 1 755 ? 37.476 18.675 -74.872 1.00 88.31 755 LEU A C 1
ATOM 5894 O O . LEU A 1 755 ? 38.065 18.405 -75.917 1.00 88.31 755 LEU A O 1
ATOM 5898 N N . TYR A 1 756 ? 37.631 19.842 -74.241 1.00 89.62 756 TYR A N 1
ATOM 5899 C CA . TYR A 1 756 ? 38.530 20.886 -74.726 1.00 89.62 756 TYR A CA 1
ATOM 5900 C C . TYR A 1 756 ? 39.984 20.402 -74.790 1.00 89.62 756 TYR A C 1
ATOM 5902 O O . TYR A 1 756 ? 40.614 20.529 -75.840 1.00 89.62 756 TYR A O 1
ATOM 5910 N N . ILE A 1 757 ? 40.497 19.796 -73.711 1.00 86.75 757 ILE A N 1
ATOM 5911 C CA . ILE A 1 757 ? 41.864 19.256 -73.659 1.00 86.75 757 ILE A CA 1
ATOM 5912 C C . ILE A 1 757 ? 42.050 18.203 -74.755 1.00 86.75 757 ILE A C 1
ATOM 5914 O O . ILE A 1 757 ? 42.954 18.346 -75.576 1.00 86.75 757 ILE A O 1
ATOM 5918 N N . MET A 1 758 ? 41.150 17.219 -74.848 1.00 85.62 758 MET A N 1
ATOM 5919 C CA . MET A 1 758 ? 41.222 16.147 -75.848 1.00 85.62 758 MET A CA 1
ATOM 5920 C C . MET A 1 758 ? 41.226 16.672 -77.289 1.00 85.62 758 MET A C 1
ATOM 5922 O O . MET A 1 758 ? 42.036 16.229 -78.101 1.00 85.62 758 MET A O 1
ATOM 5926 N N . ILE A 1 759 ? 40.354 17.632 -77.619 1.00 85.94 759 ILE A N 1
ATOM 5927 C CA . ILE A 1 759 ? 40.303 18.241 -78.958 1.00 85.94 759 ILE A CA 1
ATOM 5928 C C . ILE A 1 759 ? 41.580 19.044 -79.227 1.00 85.94 759 ILE A C 1
ATOM 5930 O O . ILE A 1 759 ? 42.153 18.944 -80.313 1.00 85.94 759 ILE A O 1
ATOM 5934 N N . SER A 1 760 ? 42.037 19.827 -78.248 1.00 86.06 760 SER A N 1
ATOM 5935 C CA . SER A 1 760 ? 43.217 20.678 -78.400 1.00 86.06 760 SER A CA 1
ATOM 5936 C C . SER A 1 760 ? 44.505 19.870 -78.605 1.00 86.06 760 SER A C 1
ATOM 5938 O O . SER A 1 760 ? 45.276 20.189 -79.511 1.00 86.06 760 SER A O 1
ATOM 5940 N N . GLU A 1 761 ? 44.700 18.780 -77.856 1.00 84.31 761 GLU A N 1
ATOM 5941 C CA . GLU A 1 761 ? 45.857 17.884 -77.986 1.00 84.31 761 GLU A CA 1
ATOM 5942 C C . GLU A 1 761 ? 45.814 17.081 -79.289 1.00 84.31 761 GLU A C 1
ATOM 5944 O O . GLU A 1 761 ? 46.828 16.936 -79.976 1.00 84.31 761 GLU A O 1
ATOM 5949 N N . ASN A 1 762 ? 44.622 16.643 -79.705 1.00 83.00 762 ASN A N 1
ATOM 5950 C CA . ASN A 1 762 ? 44.413 15.953 -80.978 1.00 83.00 762 ASN A CA 1
ATOM 5951 C C . ASN A 1 762 ? 44.712 16.837 -82.203 1.00 83.00 762 ASN A C 1
ATOM 5953 O O . ASN A 1 762 ? 45.064 16.309 -83.254 1.00 83.00 762 ASN A O 1
ATOM 5957 N N . MET A 1 763 ? 44.592 18.165 -82.081 1.00 83.81 763 MET A N 1
ATOM 5958 C CA . MET A 1 763 ? 44.971 19.106 -83.144 1.00 83.81 763 MET A CA 1
ATOM 5959 C C . MET A 1 763 ? 46.439 19.549 -83.080 1.00 83.81 763 MET A C 1
ATOM 5961 O O . MET A 1 763 ? 47.004 19.908 -84.111 1.00 83.81 763 MET A O 1
ATOM 5965 N N . ARG A 1 764 ? 47.061 19.557 -81.894 1.00 83.31 764 ARG A N 1
ATOM 5966 C CA . ARG A 1 764 ? 48.432 20.062 -81.697 1.00 83.31 764 ARG A CA 1
ATOM 5967 C C . ARG A 1 764 ? 49.516 18.999 -81.852 1.00 83.31 764 ARG A C 1
ATOM 5969 O O . ARG A 1 764 ? 50.600 19.323 -82.327 1.00 83.31 764 ARG A O 1
ATOM 5976 N N . SER A 1 765 ? 49.246 17.750 -81.471 1.00 83.12 765 SER A N 1
ATOM 5977 C CA . SER A 1 765 ? 50.244 16.677 -81.465 1.00 83.12 765 SER A CA 1
ATOM 5978 C C . SER A 1 765 ? 49.913 15.591 -82.485 1.00 83.12 765 SER A C 1
ATOM 5980 O O . SER A 1 765 ? 48.957 14.832 -82.334 1.00 83.12 765 SER A O 1
ATOM 5982 N N . TYR A 1 766 ? 50.765 15.452 -83.505 1.00 80.44 766 TYR A N 1
ATOM 5983 C CA . TYR A 1 766 ? 50.642 14.387 -84.507 1.00 80.44 766 TYR A CA 1
ATOM 5984 C C . TYR A 1 766 ? 50.702 12.982 -83.876 1.00 80.44 766 TYR A C 1
ATOM 5986 O O . TYR A 1 766 ? 49.957 12.085 -84.272 1.00 80.44 766 TYR A O 1
ATOM 5994 N N . LYS A 1 767 ? 51.538 12.795 -82.839 1.00 80.50 767 LYS A N 1
ATOM 5995 C CA . LYS A 1 767 ? 51.642 11.525 -82.097 1.00 80.50 767 LYS A CA 1
ATOM 5996 C C . LYS A 1 767 ? 50.349 11.214 -81.329 1.00 80.50 767 LYS A C 1
ATOM 5998 O O . LYS A 1 767 ? 49.867 10.083 -81.383 1.00 80.50 767 LYS A O 1
ATOM 6003 N N . PHE A 1 768 ? 49.763 12.209 -80.657 1.00 82.88 768 PHE A N 1
ATOM 6004 C CA . PHE A 1 768 ? 48.498 12.040 -79.931 1.00 82.88 768 PHE A CA 1
ATOM 6005 C C . PHE A 1 768 ? 47.317 11.800 -80.878 1.00 82.88 768 PHE A C 1
ATOM 6007 O O . PHE A 1 768 ? 46.453 10.975 -80.580 1.00 82.88 768 PHE A O 1
ATOM 6014 N N . HIS A 1 769 ? 47.317 12.433 -82.055 1.00 81.62 769 HIS A N 1
ATOM 6015 C CA . HIS A 1 769 ? 46.322 12.194 -83.099 1.00 81.62 769 HIS A CA 1
ATOM 6016 C C . HIS A 1 769 ? 46.318 10.738 -83.583 1.00 81.62 769 HIS A C 1
ATOM 6018 O O . HIS A 1 769 ? 45.272 10.086 -83.615 1.00 81.62 769 HIS A O 1
ATOM 6024 N N . LEU A 1 770 ? 47.501 10.193 -83.885 1.00 82.38 770 LEU A N 1
ATOM 6025 C CA . LEU A 1 770 ? 47.662 8.794 -84.291 1.00 82.38 770 LEU A CA 1
ATOM 6026 C C . LEU A 1 770 ? 47.242 7.810 -83.190 1.00 82.38 770 LEU A C 1
ATOM 6028 O O . LEU A 1 770 ? 46.573 6.813 -83.480 1.00 82.38 770 LEU A O 1
ATOM 6032 N N . TRP A 1 771 ? 47.592 8.087 -81.928 1.00 84.38 771 TRP A N 1
ATOM 6033 C CA . TRP A 1 771 ? 47.145 7.272 -80.793 1.00 84.38 771 TRP A CA 1
ATOM 6034 C C . TRP A 1 771 ? 45.628 7.330 -80.618 1.00 84.38 771 TRP A C 1
ATOM 6036 O O . TRP A 1 771 ? 44.996 6.289 -80.461 1.00 84.38 771 TRP A O 1
ATOM 6046 N N . THR A 1 772 ? 45.025 8.516 -80.717 1.00 82.62 772 THR A N 1
ATOM 6047 C CA . THR A 1 772 ? 43.573 8.699 -80.587 1.00 82.62 772 THR A CA 1
ATOM 6048 C C . THR A 1 772 ? 42.819 7.945 -81.685 1.00 82.62 772 THR A C 1
ATOM 6050 O O . THR A 1 772 ? 41.795 7.330 -81.399 1.00 82.62 772 THR A O 1
ATOM 6053 N N . GLN A 1 773 ? 43.337 7.903 -82.920 1.00 83.06 773 GLN A N 1
ATOM 6054 C CA . GLN A 1 773 ? 42.755 7.084 -83.993 1.00 83.06 773 GLN A CA 1
ATOM 6055 C C . GLN A 1 773 ? 42.928 5.577 -83.751 1.00 83.06 773 GLN A C 1
ATOM 6057 O O . GLN A 1 773 ? 41.984 4.808 -83.934 1.00 83.06 773 GLN A O 1
ATOM 6062 N N . SER A 1 774 ? 44.110 5.153 -83.300 1.00 84.25 774 SER A N 1
ATOM 6063 C CA . SER A 1 774 ? 44.431 3.733 -83.079 1.00 84.25 774 SER A CA 1
ATOM 6064 C C . SER A 1 774 ? 43.726 3.148 -81.845 1.00 84.25 774 SER A C 1
ATOM 6066 O O . SER A 1 774 ? 43.363 1.973 -81.824 1.00 84.25 774 SER A O 1
ATOM 6068 N N . CYS A 1 775 ? 43.489 3.979 -80.828 1.00 83.00 775 CYS A N 1
ATOM 6069 C CA . CYS A 1 775 ? 42.929 3.626 -79.522 1.00 83.00 775 CYS A CA 1
ATOM 6070 C C . CYS A 1 775 ? 41.614 4.373 -79.233 1.00 83.00 775 CYS A C 1
ATOM 6072 O O . CYS A 1 775 ? 41.315 4.677 -78.075 1.00 83.00 775 CYS A O 1
ATOM 6074 N N . ALA A 1 776 ? 40.804 4.651 -80.263 1.00 80.69 776 ALA A N 1
ATOM 6075 C CA . ALA A 1 776 ? 39.607 5.501 -80.174 1.00 80.69 776 ALA A CA 1
ATOM 6076 C C . ALA A 1 776 ? 38.639 5.116 -79.040 1.00 80.69 776 ALA A C 1
ATOM 6078 O O . ALA A 1 776 ? 38.077 5.981 -78.369 1.00 80.69 776 ALA A O 1
ATOM 6079 N N . LYS A 1 777 ? 38.479 3.813 -78.771 1.00 82.69 777 LYS A N 1
ATOM 6080 C CA . LYS A 1 777 ? 37.638 3.317 -77.668 1.00 82.69 777 LYS A CA 1
ATOM 6081 C C . LYS A 1 777 ? 38.190 3.714 -76.297 1.00 82.69 777 LYS A C 1
ATOM 6083 O O . LYS A 1 777 ? 37.434 4.183 -75.455 1.00 82.69 777 LYS A O 1
ATOM 6088 N N . SER A 1 778 ? 39.494 3.557 -76.080 1.00 78.94 778 SER A N 1
ATOM 6089 C CA . SER A 1 778 ? 40.148 3.922 -74.820 1.00 78.94 778 SER A CA 1
ATOM 6090 C C . SER A 1 778 ? 40.133 5.434 -74.609 1.00 78.94 778 SER A C 1
ATOM 6092 O O . SER A 1 778 ? 39.826 5.889 -73.511 1.00 78.94 778 SER A O 1
ATOM 6094 N N . ALA A 1 779 ? 40.380 6.213 -75.667 1.00 81.81 779 ALA A N 1
ATOM 6095 C CA . ALA A 1 779 ? 40.292 7.671 -75.626 1.00 81.81 779 ALA A CA 1
ATOM 6096 C C . ALA A 1 779 ? 38.880 8.146 -75.238 1.00 81.81 779 ALA A C 1
ATOM 6098 O O . ALA A 1 779 ? 38.739 8.991 -74.354 1.00 81.81 779 ALA A O 1
ATOM 6099 N N . ALA A 1 780 ? 37.830 7.549 -75.814 1.00 83.62 780 ALA A N 1
ATOM 6100 C CA . ALA A 1 780 ? 36.447 7.850 -75.443 1.00 83.62 780 ALA A CA 1
ATOM 6101 C C . ALA A 1 780 ? 36.151 7.501 -73.973 1.00 83.62 780 ALA A C 1
ATOM 6103 O O . ALA A 1 780 ? 35.546 8.300 -73.263 1.00 83.62 780 ALA A O 1
ATOM 6104 N N . VAL A 1 781 ? 36.625 6.345 -73.493 1.00 84.69 781 VAL A N 1
ATOM 6105 C CA . VAL A 1 781 ? 36.450 5.927 -72.093 1.00 84.69 781 VAL A CA 1
ATOM 6106 C C . VAL A 1 781 ? 37.133 6.902 -71.132 1.00 84.69 781 VAL A C 1
ATOM 6108 O O . VAL A 1 781 ? 36.474 7.387 -70.219 1.00 84.69 781 VAL A O 1
ATOM 6111 N N . PHE A 1 782 ? 38.405 7.255 -71.341 1.00 84.06 782 PHE A N 1
ATOM 6112 C CA . PHE A 1 782 ? 39.099 8.211 -70.467 1.00 84.06 782 PHE A CA 1
ATOM 6113 C C . PHE A 1 782 ? 38.490 9.617 -70.524 1.00 84.06 782 PHE A C 1
ATOM 6115 O O . PHE A 1 782 ? 38.431 10.281 -69.495 1.00 84.06 782 PHE A O 1
ATOM 6122 N N . THR A 1 783 ? 37.958 10.039 -71.675 1.00 85.44 783 THR A N 1
ATOM 6123 C CA . THR A 1 783 ? 37.235 11.320 -71.797 1.00 85.44 783 THR A CA 1
ATOM 6124 C C . THR A 1 783 ? 35.956 11.330 -70.959 1.00 85.44 783 THR A C 1
ATOM 6126 O O . THR A 1 783 ? 35.679 12.307 -70.269 1.00 85.44 783 THR A O 1
ATOM 6129 N N . VAL A 1 784 ? 35.188 10.236 -70.976 1.00 85.44 784 VAL A N 1
ATOM 6130 C CA . VAL A 1 784 ? 33.969 10.105 -70.161 1.00 85.44 784 VAL A CA 1
ATOM 6131 C C . VAL A 1 784 ? 34.310 9.994 -68.676 1.00 85.44 784 VAL A C 1
ATOM 6133 O O . VAL A 1 784 ? 33.657 10.627 -67.854 1.00 85.44 784 VAL A O 1
ATOM 6136 N N . LEU A 1 785 ? 35.345 9.231 -68.316 1.00 85.75 785 LEU A N 1
ATOM 6137 C CA . LEU A 1 785 ? 35.784 9.107 -66.923 1.00 85.75 785 LEU A CA 1
ATOM 6138 C C . LEU A 1 785 ? 36.354 10.426 -66.385 1.00 85.75 785 LEU A C 1
ATOM 6140 O O . LEU A 1 785 ? 36.180 10.719 -65.210 1.00 85.75 785 LEU A O 1
ATOM 6144 N N . ALA A 1 786 ? 36.945 11.271 -67.231 1.00 87.31 786 ALA A N 1
ATOM 6145 C CA . ALA A 1 786 ? 37.414 12.597 -66.837 1.00 87.31 786 ALA A CA 1
ATOM 6146 C C . ALA A 1 786 ? 36.292 13.566 -66.427 1.00 87.31 786 ALA A C 1
ATOM 6148 O O . ALA A 1 786 ? 36.575 14.581 -65.795 1.00 87.31 786 ALA A O 1
ATOM 6149 N N . ALA A 1 787 ? 35.023 13.239 -66.707 1.00 84.62 787 ALA A N 1
ATOM 6150 C CA . ALA A 1 787 ? 33.884 13.945 -66.124 1.00 84.62 787 ALA A CA 1
ATOM 6151 C C . ALA A 1 787 ? 33.860 13.841 -64.588 1.00 84.62 787 ALA A C 1
ATOM 6153 O O . ALA A 1 787 ? 33.355 14.746 -63.924 1.00 84.62 787 ALA A O 1
ATOM 6154 N N . SER A 1 788 ? 34.417 12.761 -64.022 1.00 83.81 788 SER A N 1
ATOM 6155 C CA . SER A 1 788 ? 34.526 12.582 -62.573 1.00 83.81 788 SER A CA 1
ATOM 6156 C C . SER A 1 788 ? 35.639 13.457 -61.994 1.00 83.81 788 SER A C 1
ATOM 6158 O O . SER A 1 788 ? 35.410 14.193 -61.041 1.00 83.81 788 SER A O 1
ATOM 6160 N N . ASN A 1 789 ? 36.824 13.433 -62.606 1.00 84.56 789 ASN A N 1
ATOM 6161 C CA . ASN A 1 789 ? 37.952 14.291 -62.263 1.00 84.56 789 ASN A CA 1
ATOM 6162 C C . ASN A 1 789 ? 38.857 14.463 -63.489 1.00 84.56 789 ASN A C 1
ATOM 6164 O O . ASN A 1 789 ? 39.266 13.480 -64.112 1.00 84.56 789 ASN A O 1
ATOM 6168 N N . ILE A 1 790 ? 39.212 15.708 -63.805 1.00 85.56 790 ILE A N 1
ATOM 6169 C CA . ILE A 1 790 ? 40.044 16.038 -64.964 1.00 85.56 790 ILE A CA 1
ATOM 6170 C C . ILE A 1 790 ? 41.432 15.375 -64.920 1.00 85.56 790 ILE A C 1
ATOM 6172 O O . ILE A 1 790 ? 41.997 15.064 -65.969 1.00 85.56 790 ILE A O 1
ATOM 6176 N N . GLU A 1 791 ? 41.957 15.075 -63.725 1.00 81.88 791 GLU A N 1
ATOM 6177 C CA . GLU A 1 791 ? 43.235 14.378 -63.540 1.00 81.88 791 GLU A CA 1
ATOM 6178 C C . GLU A 1 791 ? 43.252 12.976 -64.159 1.00 81.88 791 GLU A C 1
ATOM 6180 O O . GLU A 1 791 ? 44.326 12.464 -64.471 1.00 81.88 791 GLU A O 1
ATOM 6185 N N . VAL A 1 792 ? 42.093 12.365 -64.426 1.00 83.88 792 VAL A N 1
ATOM 6186 C CA . VAL A 1 792 ? 42.007 11.083 -65.144 1.00 83.88 792 VAL A CA 1
ATOM 6187 C C . VAL A 1 792 ? 42.640 11.171 -66.540 1.00 83.88 792 VAL A C 1
ATOM 6189 O O . VAL A 1 792 ? 43.190 10.182 -67.025 1.00 83.88 792 VAL A O 1
ATOM 6192 N N . LEU A 1 793 ? 42.658 12.351 -67.174 1.00 82.12 793 LEU A N 1
ATOM 6193 C CA . LEU A 1 793 ? 43.329 12.534 -68.466 1.00 82.12 793 LEU A CA 1
ATOM 6194 C C . LEU A 1 793 ? 44.856 12.465 -68.374 1.00 82.12 793 LEU A C 1
ATOM 6196 O O . LEU A 1 793 ? 45.500 12.155 -69.374 1.00 82.12 793 LEU A O 1
ATOM 6200 N N . THR A 1 794 ? 45.456 12.657 -67.195 1.00 75.56 794 THR A N 1
ATOM 6201 C CA . THR A 1 794 ? 46.915 12.510 -67.018 1.00 75.56 794 THR A CA 1
ATOM 6202 C C . THR A 1 794 ? 47.402 11.086 -67.301 1.00 75.56 794 THR A C 1
ATOM 6204 O O . THR A 1 794 ? 48.559 10.893 -67.666 1.00 75.56 794 THR A O 1
ATOM 6207 N N . VAL A 1 795 ? 46.508 10.090 -67.232 1.00 73.56 795 VAL A N 1
ATOM 6208 C CA . VAL A 1 795 ? 46.779 8.695 -67.621 1.00 73.56 795 VAL A CA 1
ATOM 6209 C C . VAL A 1 795 ? 47.033 8.561 -69.128 1.00 73.56 795 VAL A C 1
ATOM 6211 O O . VAL A 1 795 ? 47.721 7.642 -69.562 1.00 73.56 795 VAL A O 1
ATOM 6214 N N . THR A 1 796 ? 46.504 9.488 -69.930 1.00 71.88 796 THR A N 1
ATOM 6215 C CA . THR A 1 796 ? 46.693 9.529 -71.391 1.00 71.88 796 THR A CA 1
ATOM 6216 C C . THR A 1 796 ? 47.906 10.355 -71.818 1.00 71.88 796 THR A C 1
ATOM 6218 O O . THR A 1 796 ? 48.207 10.434 -73.009 1.00 71.88 796 THR A O 1
ATOM 6221 N N . ASN A 1 797 ? 48.619 10.953 -70.858 1.00 67.12 797 ASN A N 1
ATOM 6222 C CA . ASN A 1 797 ? 49.764 11.803 -71.135 1.00 67.12 797 ASN A CA 1
ATOM 6223 C C . ASN A 1 797 ? 50.936 10.941 -71.630 1.00 67.12 797 ASN A C 1
ATOM 6225 O O . ASN A 1 797 ? 51.470 10.112 -70.892 1.00 67.12 797 ASN A O 1
ATOM 6229 N N . MET A 1 798 ? 51.324 11.114 -72.892 1.00 56.41 798 MET A N 1
ATOM 6230 C CA . MET A 1 798 ? 52.512 10.463 -73.438 1.00 56.41 798 MET A CA 1
ATOM 6231 C C . MET A 1 798 ? 53.728 11.294 -73.036 1.00 56.41 798 MET A C 1
ATOM 6233 O O . MET A 1 798 ? 53.892 12.410 -73.520 1.00 56.41 798 MET A O 1
ATOM 6237 N N . SER A 1 799 ? 54.563 10.772 -72.132 1.00 42.34 799 SER A N 1
ATOM 6238 C CA . SER A 1 799 ? 55.836 11.406 -71.786 1.00 42.34 799 SER A CA 1
ATOM 6239 C C . SER A 1 799 ? 56.685 11.563 -73.046 1.00 42.34 799 SER A C 1
ATOM 6241 O O . SER A 1 799 ? 56.886 10.586 -73.771 1.00 42.34 799 SER A O 1
ATOM 6243 N N . GLU A 1 800 ? 57.175 12.776 -73.303 1.00 40.53 800 GLU A N 1
ATOM 6244 C CA . GLU A 1 800 ? 58.228 13.010 -74.290 1.00 40.53 800 GLU A CA 1
ATOM 6245 C C . GLU A 1 800 ? 59.456 12.181 -73.894 1.00 40.53 800 GLU A C 1
ATOM 6247 O O . GLU A 1 800 ? 60.143 12.492 -72.922 1.00 40.53 800 GLU A O 1
ATOM 6252 N N . ALA A 1 801 ? 59.674 11.091 -74.626 1.00 31.66 801 ALA A N 1
ATOM 6253 C CA . ALA A 1 801 ? 60.958 10.421 -74.747 1.00 31.66 801 ALA A CA 1
ATOM 6254 C C . ALA A 1 801 ? 61.535 10.740 -76.128 1.00 31.66 801 ALA A C 1
ATOM 6256 O O . ALA A 1 801 ? 60.754 10.693 -77.120 1.00 31.66 801 ALA A O 1
#

Solvent-accessible surface area (backbone atoms only — not comparable to full-atom values): 43312 Å² total; per-residue (Å²): 141,88,83,88,88,80,90,80,90,77,83,83,86,61,69,63,62,58,50,52,51,49,52,54,53,49,53,69,70,62,56,73,78,74,71,72,80,74,70,72,46,72,50,75,47,79,44,94,65,69,68,62,42,83,60,35,64,42,59,36,79,81,55,32,33,40,40,35,29,28,34,67,76,51,98,66,26,50,52,64,51,36,39,40,37,36,31,41,72,88,71,50,71,40,76,25,66,47,67,59,101,65,72,93,86,56,60,59,58,72,53,48,58,43,80,44,86,93,56,32,30,38,38,34,40,44,39,66,74,56,94,70,26,29,36,34,33,40,33,29,33,34,59,85,46,50,71,39,51,71,40,82,74,50,74,41,77,56,90,74,75,62,50,81,44,62,27,70,32,74,87,63,22,31,37,39,38,31,63,49,68,89,43,45,48,30,38,37,35,42,29,38,59,48,98,85,50,36,43,72,47,64,91,43,60,51,70,54,60,61,63,97,76,32,37,34,75,35,72,50,73,33,46,34,55,73,18,17,40,34,43,37,34,32,31,34,51,78,85,84,64,85,99,58,93,67,97,72,60,60,45,40,34,30,31,36,31,43,31,50,65,92,49,83,58,62,50,74,57,42,78,64,45,76,52,69,79,66,56,76,44,64,42,77,40,42,57,36,71,26,40,71,46,67,46,30,32,33,38,34,41,40,27,45,86,88,42,25,38,77,45,47,48,44,38,47,88,75,47,95,62,45,65,87,57,69,56,70,54,71,57,84,62,56,75,72,69,74,43,39,40,81,29,48,30,34,29,34,40,37,32,28,58,47,78,53,102,86,44,67,25,39,50,33,40,34,36,24,43,82,58,47,48,80,75,46,75,50,78,49,96,60,68,25,76,45,74,51,66,43,49,78,39,38,31,38,37,33,53,47,77,56,80,52,33,38,31,45,41,33,40,74,51,76,75,64,46,91,31,12,68,83,46,58,17,41,43,37,64,51,48,42,75,44,65,78,34,77,39,70,60,42,48,52,63,39,36,42,30,40,79,52,46,44,39,68,27,78,18,34,43,38,36,33,38,35,86,86,84,54,81,38,65,36,40,43,51,40,40,65,48,64,89,44,34,46,68,45,99,76,28,29,36,42,39,34,63,38,57,57,55,53,45,54,57,53,64,33,37,35,30,45,28,33,34,41,16,26,32,19,34,58,88,67,58,46,48,30,66,25,29,51,82,79,44,46,25,30,31,25,43,69,73,77,96,68,72,64,85,38,68,60,47,53,32,37,37,34,32,28,66,70,36,22,58,54,56,71,70,44,52,74,68,56,43,52,51,49,36,50,53,32,17,46,50,52,12,57,61,66,73,45,62,55,92,35,29,43,45,50,94,65,67,48,77,49,72,58,96,88,44,62,33,34,35,40,36,34,39,34,43,44,53,91,48,85,78,44,72,32,31,65,59,51,52,53,28,51,23,53,38,35,51,42,21,95,35,24,50,37,56,74,40,92,58,45,51,24,53,25,38,90,67,25,55,44,75,63,78,53,67,62,78,74,40,44,70,61,54,52,51,51,54,52,51,54,51,51,54,52,49,52,39,54,50,43,42,70,77,42,70,90,53,78,45,65,44,58,56,55,46,53,50,37,52,48,52,43,50,49,56,52,48,41,50,75,73,51,21,72,79,46,71,84,50,30,63,58,50,51,52,51,54,53,48,49,36,53,52,23,34,53,51,31,52,50,50,54,54,51,45,46,73,72,32,72,69,52,32,53,47,42,67,77,37,44,69,59,50,52,51,42,45,60,52,6,23,60,33,55,71,44,47,61,69,71,59,78,77,92,123

Organism: NCBI:txid144538

Mean predicted aligned error: 15.06 Å

Secondary structure (DSSP, 8-state):
--------------THHHHHHHHHHHHHH---------PPEEEEEE-SSTT-EEEEEEE-TTS-EEEEEEEESSSS-EEEEEEEEEE-TTS-EEEEEEE-S--TT---S--EEEEETTTEEEEEEEEEEETTEEEEEEEEEETTS-B---EEEEEESSSPPPEEEE-SSGGG-EEEEEESTTTS-EEEEEEEE-TTS--EEEEEEEEE--GGGPEEEEEEEEE-TTS-EEEEEEEE-----TT----S-PPEEEEEEEE-TT-SSPPPPEEEEEPPTT--EEEEEEEEE-TTSSSEEEEEEEEETTEEEEEEEEE-SSSSS----------S-B-S--EEEE-TTS-EEEEEEEEETTEEEEEEEEEE-TTS-EEEEEEEEEEES-EEE-TTSSEEEEEEE-SSEEEEEEEEPP---SS-GGGT-TTEEEEESPTT-EE-TT--EEEEEESS-EEE-SPPEEEEEE-SS-EEEEEEE-TTSTTTEEE-TTS-EEEEE--TTTS-STT-EEEEEE-TTSEEETTT-PBPP-PPTTTEEEEEPPPPS----PPPEEEEEEB-HHHHHHHHHS-HHHHHHHHHHHHHHHHHHTT--GGGEEEEEEEEEEEETTEEEEEEEEEEPPPSSTTSPPHHHHHHHHHHHHHTGGGBGGGTSTTGGGB-TTT-EEEPPPHHHHHHHHHHHHHHHHHHHHHHHHHHHHH-TTS-TTHHHHHHHHHHHHHHHHHHHHHHTTTSHHHHHHHHHHHHHHHHHHHHHHHHHHHHHHHH-HHHHHHHHHTHHHHHHHHHHTTT-GGGGGGG-----

pLDDT: mean 80.74, std 14.86, range [25.75, 97.19]

Sequence (801 aa):
MRVRLSRLELGPPSLFFSILFITFALSLFIIPSAEAQSYDYKLTHNEPTTGLTIADATADLDGTTIVCLKKPLNKQCSVNNFYLRVILPNNTVIASTFKLPLDSFDYCFNIETTVLTNGWIYLTYMRSIGNSRFAQYVFPIAYNGSRGVPMLLADFNDTLPGHIFKSMVPEAGFLYAKQVGANGPVIWKRCTVTKDRSVVDCPDDGTFAPKDGAQIRNFGIFSTVGGGFSCVFATQTPNEYGAKIVNNKAQLELEILFLDPDANKATKPTTIYTGPPGIDKITLGDCGLSYDGYGYTCLLLVSTGRNQKLLQVIFHSTRPGASNAPLKTASKDIVGVDKIRPLFNGGYLLLYNFAKDGEILVKGAKMIDPEGKTIQTISLVKPVPMLNVYPRNNTIWYWENDSTSWSIVSHNLPNYTKYGGTYQSPNVITTTPLIDSEIATRRPTIDITYNIQVKPATGNVTIYATDGVKKYFRQSYSPISSQYCQLDKHNQTLTMDVLTSTFNQPNMTYYVVLDNGFVESMEDGEPILGISDGKWKFRTASIPHNNVYAPSETATVCLNSVGTSRFLQLSKSERSAFLSSLGISLASIIPTSPSRLSILEKFRVESDNDQKRVLLLIQVRAATSDMEMGVNSVIDDLNVLIKNKGITAVSRSPETMFLDENFGVRIEPNFWNKYKRHVLIAAAATLLTGLLYLLARRLNPEANNAAIFTLVLALFDFALDFAFVVRNGQDVRSLYLPSILILVFSIIFNTTTALYIMISENMRSYKFHLWTQSCAKSAAVFTVLAASNIEVLTVTNMSEA